Protein AF-0000000087420845 (afdb_homodimer)

Solvent-accessible surface area (backbone atoms only — not comparable to full-atom values): 45821 Å² total; per-residue (Å²): 131,86,77,71,71,77,76,63,63,31,49,55,81,88,50,92,53,73,31,46,52,47,55,47,41,47,45,25,49,62,55,30,68,66,53,63,65,33,92,56,48,83,56,77,62,74,62,54,75,65,49,58,55,50,34,58,56,53,59,67,65,53,75,74,72,81,41,68,43,68,65,25,37,50,29,43,53,72,74,69,33,33,36,68,58,42,13,29,42,32,37,9,44,44,53,53,50,51,71,71,36,72,73,65,76,51,74,77,66,69,79,76,79,66,78,83,67,64,80,73,37,61,36,32,31,36,34,19,36,89,52,68,64,22,44,29,35,43,52,26,28,54,50,29,28,16,35,61,25,20,27,37,38,37,43,48,74,44,53,54,41,47,45,39,38,41,22,40,74,66,66,21,55,23,30,41,36,24,39,28,64,77,37,42,56,35,32,30,31,37,31,39,24,37,55,64,37,30,49,38,25,54,92,60,58,40,56,54,20,52,56,41,28,75,40,82,70,76,76,56,50,98,53,63,27,54,78,44,80,44,80,43,64,61,65,44,51,55,61,54,51,70,54,66,54,84,58,54,74,42,38,35,28,38,32,29,46,45,65,67,57,51,53,50,50,53,61,57,40,71,79,43,72,34,45,79,47,78,42,82,44,76,75,58,55,66,71,83,88,46,92,83,37,66,66,55,52,53,50,24,50,50,12,50,73,66,63,12,50,31,27,38,42,35,42,77,46,42,20,33,35,47,46,22,28,36,83,32,43,77,53,55,33,43,58,52,34,51,53,50,49,53,50,48,38,70,76,37,72,90,56,41,34,37,23,26,57,91,53,16,84,77,39,88,80,37,40,63,30,58,85,45,69,36,47,43,21,47,52,29,60,78,59,63,18,54,35,34,34,32,56,76,69,28,34,46,30,31,42,89,61,41,47,35,40,29,33,68,60,50,48,30,52,50,46,37,56,50,45,75,42,90,64,54,46,59,54,55,57,51,51,48,57,53,53,68,76,92,130,85,79,72,70,75,77,64,64,30,43,54,77,90,48,92,53,74,30,47,54,44,55,46,38,47,45,24,48,64,52,36,61,61,54,63,62,32,93,56,51,82,55,77,58,76,61,53,76,66,47,57,55,51,33,60,58,53,60,68,65,55,73,73,74,82,42,69,43,68,64,25,38,50,29,43,54,72,75,70,34,33,35,66,57,42,13,29,42,34,36,8,45,43,53,53,50,52,71,70,36,71,70,66,76,52,74,77,67,71,79,75,79,65,78,84,65,64,79,73,38,62,36,32,32,37,33,20,37,88,53,68,63,22,44,28,36,44,52,24,28,54,51,28,29,16,36,63,25,19,28,37,38,38,42,46,74,43,53,55,39,49,45,41,40,42,22,40,74,65,65,22,55,22,30,43,39,24,39,28,64,77,38,42,59,40,32,30,31,38,30,39,25,37,54,65,37,31,49,36,25,55,92,61,58,40,55,53,20,51,53,41,28,73,39,83,68,75,77,56,49,96,53,63,29,54,78,44,79,45,78,44,65,60,64,44,50,55,61,54,51,71,54,67,55,83,59,53,76,42,38,36,28,38,32,30,47,43,64,66,56,52,53,49,50,54,61,58,39,72,79,42,70,35,46,79,47,77,41,82,44,75,75,56,55,67,73,83,90,46,93,83,37,64,67,56,52,52,48,25,50,51,12,49,75,65,63,12,50,30,27,37,40,34,42,78,48,42,21,33,35,46,46,24,27,36,81,31,43,77,51,56,34,43,57,52,34,50,52,51,49,53,50,48,38,70,78,36,72,91,57,41,34,37,24,27,56,91,54,15,84,77,38,90,80,37,42,65,30,59,87,45,70,33,46,42,22,48,53,30,60,77,58,64,19,55,34,33,31,33,56,76,70,27,34,46,30,32,41,89,60,42,48,36,39,30,33,66,60,50,49,30,53,50,47,38,56,51,46,76,42,91,63,55,47,58,55,56,57,50,51,48,58,53,53,68,77,95

pLDDT: mean 79.36, std 21.94, range [24.64, 98.75]

Structure (mmCIF, N/CA/C/O backbone):
data_AF-0000000087420845-model_v1
#
loop_
_entity.id
_entity.type
_entity.pdbx_description
1 polymer Phosphomannomutase/phosphoglucomutase
#
loop_
_atom_site.group_PDB
_atom_site.id
_atom_site.type_symbol
_atom_site.label_atom_id
_atom_site.label_alt_id
_atom_site.label_comp_id
_atom_site.label_asym_id
_atom_site.label_entity_id
_atom_site.label_seq_id
_atom_site.pdbx_PDB_ins_code
_atom_site.Cartn_x
_atom_site.Cartn_y
_atom_site.Cartn_z
_atom_site.occupancy
_atom_site.B_iso_or_equiv
_atom_site.auth_seq_id
_atom_site.auth_comp_id
_atom_site.auth_asym_id
_atom_site.auth_atom_id
_atom_site.pdbx_PDB_model_num
ATOM 1 N N . MET A 1 1 ? 14.281 11.344 -50.281 1 24.64 1 MET A N 1
ATOM 2 C CA . MET A 1 1 ? 13.961 12.172 -49.125 1 24.64 1 MET A CA 1
ATOM 3 C C . MET A 1 1 ? 13.25 11.359 -48.031 1 24.64 1 MET A C 1
ATOM 5 O O . MET A 1 1 ? 12.227 10.727 -48.312 1 24.64 1 MET A O 1
ATOM 9 N N . PRO A 1 2 ? 13.898 10.781 -47.031 1 28.89 2 PRO A N 1
ATOM 10 C CA . PRO A 1 2 ? 13.383 9.711 -46.156 1 28.89 2 PRO A CA 1
ATOM 11 C C . PRO A 1 2 ? 12.18 10.156 -45.344 1 28.89 2 PRO A C 1
ATOM 13 O O . PRO A 1 2 ? 12.133 11.289 -44.844 1 28.89 2 PRO A O 1
ATOM 16 N N . THR A 1 3 ? 11 9.883 -45.781 1 29.39 3 THR A N 1
ATOM 17 C CA . THR A 1 3 ? 9.695 10.273 -45.25 1 29.39 3 THR A CA 1
ATOM 18 C C . THR A 1 3 ? 9.609 9.977 -43.75 1 29.39 3 THR A C 1
ATOM 20 O O . THR A 1 3 ? 9.68 8.82 -43.344 1 29.39 3 THR A O 1
ATOM 23 N N . THR A 1 4 ? 10.148 10.844 -42.906 1 32.28 4 THR A N 1
ATOM 24 C CA . THR A 1 4 ? 10.133 10.859 -41.469 1 32.28 4 THR A CA 1
ATOM 25 C C . THR A 1 4 ? 8.727 10.594 -40.938 1 32.28 4 THR A C 1
ATOM 27 O O . THR A 1 4 ? 7.797 11.359 -41.188 1 32.28 4 THR A O 1
ATOM 30 N N . GLU A 1 5 ? 8.367 9.414 -40.938 1 35.09 5 GLU A N 1
ATOM 31 C CA . GLU A 1 5 ? 7.023 9.078 -40.5 1 35.09 5 GLU A CA 1
ATOM 32 C C . GLU A 1 5 ? 6.641 9.883 -39.25 1 35.09 5 GLU A C 1
ATOM 34 O O . GLU A 1 5 ? 7.434 10.008 -38.312 1 35.09 5 GLU A O 1
ATOM 39 N N . PRO A 1 6 ? 5.766 10.797 -39.406 1 36.12 6 PRO A N 1
ATOM 40 C CA . PRO A 1 6 ? 5.34 11.719 -38.375 1 36.12 6 PRO A CA 1
ATOM 41 C C . PRO A 1 6 ? 5.16 11.023 -37 1 36.12 6 PRO A C 1
ATOM 43 O O . PRO A 1 6 ? 4.594 9.93 -36.938 1 36.12 6 PRO A O 1
ATOM 46 N N . THR A 1 7 ? 6.117 11.125 -36.125 1 41.53 7 THR A N 1
ATOM 47 C CA . THR A 1 7 ? 6.117 10.727 -34.719 1 41.53 7 THR A CA 1
ATOM 48 C C . THR A 1 7 ? 4.781 11.062 -34.062 1 41.53 7 THR A C 1
ATOM 50 O O . THR A 1 7 ? 4.473 12.227 -33.812 1 41.53 7 THR A O 1
ATOM 53 N N . THR A 1 8 ? 3.77 10.414 -34.5 1 42.88 8 THR A N 1
ATOM 54 C CA . THR A 1 8 ? 2.436 10.641 -33.938 1 42.88 8 THR A CA 1
ATOM 55 C C . THR A 1 8 ? 2.49 10.773 -32.438 1 42.88 8 THR A C 1
ATOM 57 O O . THR A 1 8 ? 2.916 9.852 -31.734 1 42.88 8 THR A O 1
ATOM 60 N N . LYS A 1 9 ? 2.705 11.969 -31.906 1 49.16 9 LYS A N 1
ATOM 61 C CA . LYS A 1 9 ? 2.668 12.43 -30.516 1 49.16 9 LYS A CA 1
ATOM 62 C C . LYS A 1 9 ? 1.255 12.336 -29.953 1 49.16 9 LYS A C 1
ATOM 64 O O . LYS A 1 9 ? 0.274 12.516 -30.672 1 49.16 9 LYS A O 1
ATOM 69 N N . TYR A 1 10 ? 1.225 11.508 -28.844 1 48.22 10 TYR A N 1
ATOM 70 C CA . TYR A 1 10 ? -0.008 11.32 -28.094 1 48.22 10 TYR A CA 1
ATOM 71 C C . TYR A 1 10 ? -0.074 12.266 -26.891 1 48.22 10 TYR A C 1
ATOM 73 O O . TYR A 1 10 ? 0.96 12.688 -26.375 1 48.22 10 TYR A O 1
ATOM 81 N N . GLN A 1 11 ? -1.003 12.945 -26.781 1 46.38 11 GLN A N 1
ATOM 82 C CA . GLN A 1 11 ? -1.222 13.766 -25.594 1 46.38 11 GLN A CA 1
ATOM 83 C C . GLN A 1 11 ? -2.352 13.203 -24.734 1 46.38 11 GLN A C 1
ATOM 85 O O . GLN A 1 11 ? -3.473 13.023 -25.219 1 46.38 11 GLN A O 1
ATOM 90 N N . CYS A 1 12 ? -1.92 12.617 -23.719 1 47.88 12 CYS A N 1
ATOM 91 C CA . CYS A 1 12 ? -2.93 12.102 -22.797 1 47.88 12 CYS A CA 1
ATOM 92 C C . CYS A 1 12 ? -3.811 13.227 -22.266 1 47.88 12 CYS A C 1
ATOM 94 O O . CYS A 1 12 ? -3.328 14.336 -22.031 1 47.88 12 CYS A O 1
ATOM 96 N N . PRO A 1 13 ? -4.992 12.969 -22.266 1 41.84 13 PRO A N 1
ATOM 97 C CA . PRO A 1 13 ? -5.859 14.055 -21.781 1 41.84 13 PRO A CA 1
ATOM 98 C C . PRO A 1 13 ? -5.48 14.531 -20.391 1 41.84 13 PRO A C 1
ATOM 100 O O . PRO A 1 13 ? -5.246 13.711 -19.484 1 41.84 13 PRO A O 1
ATOM 103 N N . GLY A 1 14 ? -5.309 16.031 -20.094 1 37.78 14 GLY A N 1
ATOM 104 C CA . GLY A 1 14 ? -4.906 16.703 -18.875 1 37.78 14 GLY A CA 1
ATOM 105 C C . GLY A 1 14 ? -3.408 16.938 -18.781 1 37.78 14 GLY A C 1
ATOM 106 O O . GLY A 1 14 ? -2.922 17.531 -17.828 1 37.78 14 GLY A O 1
ATOM 107 N N . GLU A 1 15 ? -2.828 16.25 -19.734 1 41.59 15 GLU A N 1
ATOM 108 C CA . GLU A 1 15 ? -1.396 16.516 -19.75 1 41.59 15 GLU A CA 1
ATOM 109 C C . GLU A 1 15 ? -1.057 17.594 -20.781 1 41.59 15 GLU A C 1
ATOM 111 O O . GLU A 1 15 ? -1.716 17.703 -21.812 1 41.59 15 GLU A O 1
ATOM 116 N N . ARG A 1 16 ? -0.371 18.547 -20.375 1 43.56 16 ARG A N 1
ATOM 117 C CA . ARG A 1 16 ? 0.002 19.641 -21.266 1 43.56 16 ARG A CA 1
ATOM 118 C C . ARG A 1 16 ? 1.044 19.172 -22.281 1 43.56 16 ARG A C 1
ATOM 120 O O . ARG A 1 16 ? 1.25 19.812 -23.312 1 43.56 16 ARG A O 1
ATOM 127 N N . GLY A 1 17 ? 1.72 18 -21.969 1 45.12 17 GLY A N 1
ATOM 128 C CA . GLY A 1 17 ? 2.791 17.641 -22.875 1 45.12 17 GLY A CA 1
ATOM 129 C C . GLY A 1 17 ? 2.426 16.484 -23.812 1 45.12 17 GLY A C 1
ATOM 130 O O . GLY A 1 17 ? 1.475 15.75 -23.547 1 45.12 17 GLY A O 1
ATOM 131 N N . LEU A 1 18 ? 2.979 16.531 -24.984 1 48.03 18 LEU A N 1
ATOM 132 C CA . LEU A 1 18 ? 2.863 15.461 -25.953 1 48.03 18 LEU A CA 1
ATOM 133 C C . LEU A 1 18 ? 3.68 14.25 -25.531 1 48.03 18 LEU A C 1
ATOM 135 O O . LEU A 1 18 ? 4.742 14.391 -24.922 1 48.03 18 LEU A O 1
ATOM 139 N N . ILE A 1 19 ? 2.893 13.141 -25.391 1 49.47 19 ILE A N 1
ATOM 140 C CA . ILE A 1 19 ? 3.613 11.914 -25.094 1 49.47 19 ILE A CA 1
ATOM 141 C C . ILE A 1 19 ? 3.805 11.094 -26.359 1 49.47 19 ILE A C 1
ATOM 143 O O . ILE A 1 19 ? 3.086 11.289 -27.344 1 49.47 19 ILE A O 1
ATOM 147 N N . SER A 1 20 ? 4.812 10.32 -26.406 1 44.03 20 SER A N 1
ATOM 148 C CA . SER A 1 20 ? 5.047 9.438 -27.547 1 44.03 20 SER A CA 1
ATOM 149 C C . SER A 1 20 ? 4.023 8.312 -27.594 1 44.03 20 SER A C 1
ATOM 151 O O . SER A 1 20 ? 3.332 8.047 -26.609 1 44.03 20 SER A O 1
ATOM 153 N N . GLN A 1 21 ? 3.805 7.691 -28.656 1 47.16 21 GLN A N 1
ATOM 154 C CA . GLN A 1 21 ? 2.943 6.523 -28.812 1 47.16 21 GLN A CA 1
ATOM 155 C C . GLN A 1 21 ? 3.297 5.441 -27.797 1 47.16 21 GLN A C 1
ATOM 157 O O . GLN A 1 21 ? 2.408 4.816 -27.203 1 47.16 21 GLN A O 1
ATOM 162 N N . SER A 1 22 ? 4.477 5.367 -27.453 1 42.56 22 SER A N 1
ATOM 163 C CA . SER A 1 22 ? 4.926 4.344 -26.516 1 42.56 22 SER A CA 1
ATOM 164 C C . SER A 1 22 ? 4.477 4.656 -25.094 1 42.56 22 SER A C 1
ATOM 166 O O . SER A 1 22 ? 4.039 3.766 -24.375 1 42.56 22 SER A O 1
ATOM 168 N N . VAL A 1 23 ? 4.656 5.883 -24.75 1 45.91 23 VAL A N 1
ATOM 169 C CA . VAL A 1 23 ? 4.18 6.281 -23.422 1 45.91 23 VAL A CA 1
ATOM 170 C C . VAL A 1 23 ? 2.656 6.164 -23.375 1 45.91 23 VAL A C 1
ATOM 172 O O . VAL A 1 23 ? 2.1 5.691 -22.375 1 45.91 23 VAL A O 1
ATOM 175 N N . HIS A 1 24 ? 2.07 6.5 -24.453 1 48.16 24 HIS A N 1
ATOM 176 C CA . HIS A 1 24 ? 0.62 6.398 -24.547 1 48.16 24 HIS A CA 1
ATOM 177 C C . HIS A 1 24 ? 0.157 4.949 -24.422 1 48.16 24 HIS A C 1
ATOM 179 O O . HIS A 1 24 ? -0.754 4.652 -23.641 1 48.16 24 HIS A O 1
ATOM 185 N N . LEU A 1 25 ? 0.84 4.125 -25.016 1 45.78 25 LEU A N 1
ATOM 186 C CA . LEU A 1 25 ? 0.506 2.705 -24.984 1 45.78 25 LEU A CA 1
ATOM 187 C C . LEU A 1 25 ? 0.861 2.096 -23.625 1 45.78 25 LEU A C 1
ATOM 189 O O . LEU A 1 25 ? 0.119 1.261 -23.109 1 45.78 25 LEU A O 1
ATOM 193 N N . ALA A 1 26 ? 1.918 2.469 -23.062 1 42.28 26 ALA A N 1
ATOM 194 C CA . ALA A 1 26 ? 2.273 1.996 -21.734 1 42.28 26 ALA A CA 1
ATOM 195 C C . ALA A 1 26 ? 1.226 2.418 -20.703 1 42.28 26 ALA A C 1
ATOM 197 O O . ALA A 1 26 ? 0.853 1.633 -19.828 1 42.28 26 ALA A O 1
ATOM 198 N N . ARG A 1 27 ? 0.917 3.619 -20.891 1 45.69 27 ARG A N 1
ATOM 199 C CA . ARG A 1 27 ? -0.136 4.121 -20.016 1 45.69 27 ARG A CA 1
ATOM 200 C C . ARG A 1 27 ? -1.436 3.35 -20.234 1 45.69 27 ARG A C 1
ATOM 202 O O . ARG A 1 27 ? -2.119 3.004 -19.266 1 45.69 27 ARG A O 1
ATOM 209 N N . LEU A 1 28 ? -1.59 3.135 -21.438 1 45.34 28 LEU A N 1
ATOM 210 C CA . LEU A 1 28 ? -2.77 2.352 -21.797 1 45.34 28 LEU A CA 1
ATOM 211 C C . LEU A 1 28 ? -2.684 0.946 -21.203 1 45.34 28 LEU A C 1
ATOM 213 O O . LEU A 1 28 ? -3.684 0.409 -20.719 1 45.34 28 LEU A O 1
ATOM 217 N N . SER A 1 29 ? -1.57 0.413 -21.234 1 40.66 29 SER A N 1
ATOM 218 C CA . SER A 1 29 ? -1.372 -0.939 -20.719 1 40.66 29 SER A CA 1
ATOM 219 C C . SER A 1 29 ? -1.448 -0.969 -19.203 1 40.66 29 SER A C 1
ATOM 221 O O . SER A 1 29 ? -1.921 -1.947 -18.625 1 40.66 29 SER A O 1
ATOM 223 N N . ALA A 1 30 ? -0.719 -0.157 -18.469 1 38.19 30 ALA A N 1
ATOM 224 C CA . ALA A 1 30 ? -0.683 -0.114 -17.016 1 38.19 30 ALA A CA 1
ATOM 225 C C . ALA A 1 30 ? -2.029 0.325 -16.438 1 38.19 30 ALA A C 1
ATOM 227 O O . ALA A 1 30 ? -2.406 -0.083 -15.336 1 38.19 30 ALA A O 1
ATOM 228 N N . PHE A 1 31 ? -2.588 1.334 -16.922 1 38.69 31 PHE A N 1
ATOM 229 C CA . PHE A 1 31 ? -3.824 1.968 -16.484 1 38.69 31 PHE A CA 1
ATOM 230 C C . PHE A 1 31 ? -4.973 1.627 -17.422 1 38.69 31 PHE A C 1
ATOM 232 O O . PHE A 1 31 ? -5.977 2.342 -17.469 1 38.69 31 PHE A O 1
ATOM 239 N N . TYR A 1 32 ? -4.828 0.554 -17.984 1 36.91 32 TYR A N 1
ATOM 240 C CA . TYR A 1 32 ? -5.922 0.236 -18.891 1 36.91 32 TYR A CA 1
ATOM 241 C C . TYR A 1 32 ? -7.27 0.456 -18.219 1 36.91 32 TYR A C 1
ATOM 243 O O . TYR A 1 32 ? -7.391 0.326 -17 1 36.91 32 TYR A O 1
ATOM 251 N N . PRO A 1 33 ? -8.695 0.791 -18.781 1 33.91 33 PRO A N 1
ATOM 252 C CA . PRO A 1 33 ? -9.148 0.869 -20.172 1 33.91 33 PRO A CA 1
ATOM 253 C C . PRO A 1 33 ? -8.391 1.919 -20.984 1 33.91 33 PRO A C 1
ATOM 255 O O . PRO A 1 33 ? -7.77 2.816 -20.406 1 33.91 33 PRO A O 1
ATOM 258 N N . ALA A 1 34 ? -8.25 1.767 -22.406 1 34.94 34 ALA A N 1
ATOM 259 C CA . ALA A 1 34 ? -7.754 2.57 -23.516 1 34.94 34 ALA A CA 1
ATOM 260 C C . ALA A 1 34 ? -8.07 4.047 -23.312 1 34.94 34 ALA A C 1
ATOM 262 O O . ALA A 1 34 ? -9.148 4.395 -22.828 1 34.94 34 ALA A O 1
ATOM 263 N N . CYS A 1 35 ? -7.141 4.867 -23.312 1 36.12 35 CYS A N 1
ATOM 264 C CA . CYS A 1 35 ? -7.363 6.309 -23.359 1 36.12 35 CYS A CA 1
ATOM 265 C C . CYS A 1 35 ? -8.336 6.668 -24.484 1 36.12 35 CYS A C 1
ATOM 267 O O . CYS A 1 35 ? -8.023 6.508 -25.656 1 36.12 35 CYS A O 1
ATOM 269 N N . ARG A 1 36 ? -9.508 6.52 -24.328 1 32.88 36 ARG A N 1
ATOM 270 C CA . ARG A 1 36 ? -10.5 6.797 -25.375 1 32.88 36 ARG A CA 1
ATOM 271 C C . ARG A 1 36 ? -10.281 8.172 -25.984 1 32.88 36 ARG A C 1
ATOM 273 O O . ARG A 1 36 ? -10.844 8.492 -27.031 1 32.88 36 ARG A O 1
ATOM 280 N N . GLU A 1 37 ? -9.727 9.086 -25.281 1 34 37 GLU A N 1
ATOM 281 C CA . GLU A 1 37 ? -9.461 10.383 -25.891 1 34 37 GLU A CA 1
ATOM 282 C C . GLU A 1 37 ? -8.227 10.328 -26.781 1 34 37 GLU A C 1
ATOM 284 O O . GLU A 1 37 ? -7.832 11.344 -27.375 1 34 37 GLU A O 1
ATOM 289 N N . CYS A 1 38 ? -7.633 9.164 -26.781 1 39.94 38 CYS A N 1
ATOM 290 C CA . CYS A 1 38 ? -6.527 9 -27.719 1 39.94 38 CYS A CA 1
ATOM 291 C C . CYS A 1 38 ? -7.043 8.812 -29.141 1 39.94 38 CYS A C 1
ATOM 293 O O . CYS A 1 38 ? -7.898 7.961 -29.391 1 39.94 38 CYS A O 1
ATOM 295 N N . VAL A 1 39 ? -6.953 9.727 -29.938 1 38.84 39 VAL A N 1
ATOM 296 C CA . VAL A 1 39 ? -7.293 9.586 -31.344 1 38.84 39 VAL A CA 1
ATOM 297 C C . VAL A 1 39 ? -6.859 8.211 -31.844 1 38.84 39 VAL A C 1
ATOM 299 O O . VAL A 1 39 ? -7.297 7.766 -32.906 1 38.84 39 VAL A O 1
ATOM 302 N N . HIS A 1 40 ? -6.016 7.562 -31.109 1 38.25 40 HIS A N 1
ATOM 303 C CA . HIS A 1 40 ? -5.543 6.258 -31.547 1 38.25 40 HIS A CA 1
ATOM 304 C C . HIS A 1 40 ? -6.266 5.133 -30.828 1 38.25 40 HIS A C 1
ATOM 306 O O . HIS A 1 40 ? -5.754 4.012 -30.734 1 38.25 40 HIS A O 1
ATOM 312 N N . ARG A 1 41 ? -7.355 5.305 -30.219 1 38.09 41 ARG A N 1
ATOM 313 C CA . ARG A 1 41 ? -8.234 4.453 -29.422 1 38.09 41 ARG A CA 1
ATOM 314 C C . ARG A 1 41 ? -8.484 3.121 -30.125 1 38.09 41 ARG A C 1
ATOM 316 O O . ARG A 1 41 ? -8.938 2.16 -29.5 1 38.09 41 ARG A O 1
ATOM 323 N N . HIS A 1 42 ? -8.625 3.123 -31.375 1 36.62 42 HIS A N 1
ATOM 324 C CA . HIS A 1 42 ? -8.758 1.929 -32.188 1 36.62 42 HIS A CA 1
ATOM 325 C C . HIS A 1 42 ? -7.488 1.084 -32.156 1 36.62 42 HIS A C 1
ATOM 327 O O . HIS A 1 42 ? -7.441 -0.005 -32.75 1 36.62 42 HIS A O 1
ATOM 333 N N . ASP A 1 43 ? -6.473 1.691 -31.812 1 30.86 43 ASP A N 1
ATOM 334 C CA . ASP A 1 43 ? -5.258 0.885 -31.75 1 30.86 43 ASP A CA 1
ATOM 335 C C . ASP A 1 43 ? -5.227 0.046 -30.469 1 30.86 43 ASP A C 1
ATOM 337 O O . ASP A 1 43 ? -5.188 0.589 -29.359 1 30.86 43 ASP A O 1
ATOM 341 N N . THR A 1 44 ? -6.074 -0.924 -30.391 1 34.28 44 THR A N 1
ATOM 342 C CA . THR A 1 44 ? -6.281 -1.97 -29.391 1 34.28 44 THR A CA 1
ATOM 343 C C . THR A 1 44 ? -4.953 -2.418 -28.797 1 34.28 44 THR A C 1
ATOM 345 O O . THR A 1 44 ? -4.891 -3.43 -28.094 1 34.28 44 THR A O 1
ATOM 348 N N . GLY A 1 45 ? -4.016 -1.364 -28.578 1 33.06 45 GLY A N 1
ATOM 349 C CA . GLY A 1 45 ? -2.668 -1.407 -28.031 1 33.06 45 GLY A CA 1
ATOM 350 C C . GLY A 1 45 ? -2.062 -2.799 -28.047 1 33.06 45 GLY A C 1
ATOM 351 O O . GLY A 1 45 ? -1.619 -3.297 -27.016 1 33.06 45 GLY A O 1
ATOM 352 N N . GLN A 1 46 ? -2.477 -3.664 -28.75 1 31.41 46 GLN A N 1
ATOM 353 C CA . GLN A 1 46 ? -1.53 -4.738 -29.031 1 31.41 46 GLN A CA 1
ATOM 354 C C . GLN A 1 46 ? -0.143 -4.184 -29.344 1 31.41 46 GLN A C 1
ATOM 356 O O . GLN A 1 46 ? 0.046 -3.488 -30.344 1 31.41 46 GLN A O 1
ATOM 361 N N . ILE A 1 47 ? 0.492 -3.574 -28.406 1 33 47 ILE A N 1
ATOM 362 C CA . ILE A 1 47 ? 1.86 -3.148 -28.688 1 33 47 ILE A CA 1
ATOM 363 C C . ILE A 1 47 ? 2.703 -4.355 -29.094 1 33 47 ILE A C 1
ATOM 365 O O . ILE A 1 47 ? 2.75 -5.359 -28.391 1 33 47 ILE A O 1
ATOM 369 N N . PRO A 1 48 ? 3.037 -4.391 -30.188 1 31.7 48 PRO A N 1
ATOM 370 C CA . PRO A 1 48 ? 4 -5.453 -30.5 1 31.7 48 PRO A CA 1
ATOM 371 C C . PRO A 1 48 ? 5.16 -5.492 -29.5 1 31.7 48 PRO A C 1
ATOM 373 O O . PRO A 1 48 ? 5.555 -4.457 -28.969 1 31.7 48 PRO A O 1
ATOM 376 N N . PRO A 1 49 ? 5.543 -6.648 -29.047 1 30.97 49 PRO A N 1
ATOM 377 C CA . PRO A 1 49 ? 6.641 -6.836 -28.109 1 30.97 49 PRO A CA 1
ATOM 378 C C . PRO A 1 49 ? 7.816 -5.895 -28.375 1 30.97 49 PRO A C 1
ATOM 380 O O . PRO A 1 49 ? 8.477 -5.441 -27.422 1 30.97 49 PRO A O 1
ATOM 383 N N . ARG A 1 50 ? 8 -5.527 -29.594 1 31.62 50 ARG A N 1
ATOM 384 C CA . ARG A 1 50 ? 9.148 -4.711 -29.969 1 31.62 50 ARG A CA 1
ATOM 385 C C . ARG A 1 50 ? 8.977 -3.27 -29.5 1 31.62 50 ARG A C 1
ATOM 387 O O . ARG A 1 50 ? 9.961 -2.578 -29.219 1 31.62 50 ARG A O 1
ATOM 394 N N . THR A 1 51 ? 7.895 -2.781 -29.531 1 35.25 51 THR A N 1
ATOM 395 C CA . THR A 1 51 ? 7.637 -1.391 -29.172 1 35.25 51 THR A CA 1
ATOM 396 C C . THR A 1 51 ? 7.715 -1.19 -27.672 1 35.25 51 THR A C 1
ATOM 398 O O . THR A 1 51 ? 8.188 -0.153 -27.188 1 35.25 51 THR A O 1
ATOM 401 N N . VAL A 1 52 ? 7.387 -2.082 -26.891 1 34.91 52 VAL A N 1
ATOM 402 C CA . VAL A 1 52 ? 7.574 -2.031 -25.438 1 34.91 52 VAL A CA 1
ATOM 403 C C . VAL A 1 52 ? 9.062 -1.905 -25.125 1 34.91 52 VAL A C 1
ATOM 405 O O . VAL A 1 52 ? 9.445 -1.125 -24.25 1 34.91 52 VAL A O 1
ATOM 408 N N . VAL A 1 53 ? 9.867 -2.643 -25.828 1 33.91 53 VAL A N 1
ATOM 409 C CA . VAL A 1 53 ? 11.312 -2.559 -25.672 1 33.91 53 VAL A CA 1
ATOM 410 C C . VAL A 1 53 ? 11.789 -1.161 -26.062 1 33.91 53 VAL A C 1
ATOM 412 O O . VAL A 1 53 ? 12.625 -0.571 -25.375 1 33.91 53 VAL A O 1
ATOM 415 N N . HIS A 1 54 ? 11.359 -0.726 -27.109 1 33.19 54 HIS A N 1
ATOM 416 C CA . HIS A 1 54 ? 11.805 0.577 -27.578 1 33.19 54 HIS A CA 1
ATOM 417 C C . HIS A 1 54 ? 11.336 1.696 -26.656 1 33.19 54 HIS A C 1
ATOM 419 O O . HIS A 1 54 ? 11.984 2.742 -26.562 1 33.19 54 HIS A O 1
ATOM 425 N N . LEU A 1 55 ? 10.211 1.534 -26.078 1 35.06 55 LEU A N 1
ATOM 426 C CA . LEU A 1 55 ? 9.727 2.549 -25.141 1 35.06 55 LEU A CA 1
ATOM 427 C C . LEU A 1 55 ? 10.594 2.594 -23.891 1 35.06 55 LEU A C 1
ATOM 429 O O . LEU A 1 55 ? 10.812 3.664 -23.328 1 35.06 55 LEU A O 1
ATOM 433 N N . LYS A 1 56 ? 10.969 1.486 -23.453 1 34.81 56 LYS A N 1
ATOM 434 C CA . LYS A 1 56 ? 11.906 1.432 -22.344 1 34.81 56 LYS A CA 1
ATOM 435 C C . LYS A 1 56 ? 13.188 2.191 -22.656 1 34.81 56 LYS A C 1
ATOM 437 O O . LYS A 1 56 ? 13.781 2.822 -21.781 1 34.81 56 LYS A O 1
ATOM 442 N N . GLU A 1 57 ? 13.609 2.08 -23.828 1 32.91 57 GLU A N 1
ATOM 443 C CA . GLU A 1 57 ? 14.82 2.791 -24.234 1 32.91 57 GLU A CA 1
ATOM 444 C C . GLU A 1 57 ? 14.586 4.297 -24.281 1 32.91 57 GLU A C 1
ATOM 446 O O . GLU A 1 57 ? 15.492 5.078 -23.984 1 32.91 57 GLU A O 1
ATOM 451 N N . THR A 1 58 ? 13.516 4.711 -24.844 1 32.84 58 THR A N 1
ATOM 452 C CA . THR A 1 58 ? 13.336 6.156 -24.938 1 32.84 58 THR A CA 1
ATOM 453 C C . THR A 1 58 ? 12.938 6.746 -23.594 1 32.84 58 THR A C 1
ATOM 455 O O . THR A 1 58 ? 12.828 7.965 -23.453 1 32.84 58 THR A O 1
ATOM 458 N N . GLU A 1 59 ? 12.398 6.031 -22.719 1 36.56 59 GLU A N 1
ATOM 459 C CA . GLU A 1 59 ? 12.203 6.527 -21.359 1 36.56 59 GLU A CA 1
ATOM 460 C C . GLU A 1 59 ? 13.5 7.086 -20.781 1 36.56 59 GLU A C 1
ATOM 462 O O . GLU A 1 59 ? 13.469 8.023 -19.969 1 36.56 59 GLU A O 1
ATOM 467 N N . ASN A 1 60 ? 14.602 6.484 -21.172 1 34.59 60 ASN A N 1
ATOM 468 C CA . ASN A 1 60 ? 15.844 7.016 -20.625 1 34.59 60 ASN A CA 1
ATOM 469 C C . ASN A 1 60 ? 16.062 8.469 -21.031 1 34.59 60 ASN A C 1
ATOM 471 O O . ASN A 1 60 ? 16.781 9.203 -20.359 1 34.59 60 ASN A O 1
ATOM 475 N N . ARG A 1 61 ? 15.859 8.828 -22.422 1 31.88 61 ARG A N 1
ATOM 476 C CA . ARG A 1 61 ? 16.438 10.094 -22.859 1 31.88 61 ARG A CA 1
ATOM 477 C C . ARG A 1 61 ? 15.57 11.266 -22.422 1 31.88 61 ARG A C 1
ATOM 479 O O . ARG A 1 61 ? 15.891 12.422 -22.719 1 31.88 61 ARG A O 1
ATOM 486 N N . VAL A 1 62 ? 14.344 11.18 -22.438 1 34.09 62 VAL A N 1
ATOM 487 C CA . VAL A 1 62 ? 13.703 12.453 -22.141 1 34.09 62 VAL A CA 1
ATOM 488 C C . VAL A 1 62 ? 14.062 12.898 -20.719 1 34.09 62 VAL A C 1
ATOM 490 O O . VAL A 1 62 ? 13.938 12.125 -19.766 1 34.09 62 VAL A O 1
ATOM 493 N N . GLN A 1 63 ? 15.016 13.711 -20.641 1 39.44 63 GLN A N 1
ATOM 494 C CA . GLN A 1 63 ? 15.375 14.43 -19.422 1 39.44 63 GLN A CA 1
ATOM 495 C C . GLN A 1 63 ? 14.18 14.539 -18.469 1 39.44 63 GLN A C 1
ATOM 497 O O . GLN A 1 63 ? 13.203 15.234 -18.766 1 39.44 63 GLN A O 1
ATOM 502 N N . ARG A 1 64 ? 13.906 13.562 -17.766 1 56 64 ARG A N 1
ATOM 503 C CA . ARG A 1 64 ? 12.789 13.539 -16.828 1 56 64 ARG A CA 1
ATOM 504 C C . ARG A 1 64 ? 12.648 14.875 -16.094 1 56 64 ARG A C 1
ATOM 506 O O . ARG A 1 64 ? 13.602 15.352 -15.477 1 56 64 ARG A O 1
ATOM 513 N N . ALA A 1 65 ? 11.734 15.797 -16.5 1 68.06 65 ALA A N 1
ATOM 514 C CA . ALA A 1 65 ? 11.469 17.062 -15.812 1 68.06 65 ALA A CA 1
ATOM 515 C C . ALA A 1 65 ? 11.477 16.875 -14.297 1 68.06 65 ALA A C 1
ATOM 517 O O . ALA A 1 65 ? 11.055 15.828 -13.797 1 68.06 65 ALA A O 1
ATOM 518 N N . SER A 1 66 ? 12.289 17.797 -13.688 1 84.56 66 SER A N 1
ATOM 519 C CA . SER A 1 66 ? 12.32 17.766 -12.227 1 84.56 66 SER A CA 1
ATOM 520 C C . SER A 1 66 ? 10.922 17.812 -11.633 1 84.56 66 SER A C 1
ATOM 522 O O . SER A 1 66 ? 10.062 18.562 -12.117 1 84.56 66 SER A O 1
ATOM 524 N N . LEU A 1 67 ? 10.75 16.938 -10.734 1 90.88 67 LEU A N 1
ATOM 525 C CA . LEU A 1 67 ? 9.461 16.891 -10.055 1 90.88 67 LEU A CA 1
ATOM 526 C C . LEU A 1 67 ? 9.523 17.625 -8.711 1 90.88 67 LEU A C 1
ATOM 528 O O . LEU A 1 67 ? 8.586 17.547 -7.918 1 90.88 67 LEU A O 1
ATOM 532 N N . LEU A 1 68 ? 10.594 18.344 -8.461 1 93.25 68 LEU A N 1
ATOM 533 C CA . LEU A 1 68 ? 10.789 19.016 -7.18 1 93.25 68 LEU A CA 1
ATOM 534 C C . LEU A 1 68 ? 9.859 20.203 -7.027 1 93.25 68 LEU A C 1
ATOM 536 O O . LEU A 1 68 ? 9.625 20.938 -7.992 1 93.25 68 LEU A O 1
ATOM 540 N N . THR A 1 69 ? 9.32 20.281 -5.906 1 90.69 69 THR A N 1
ATOM 541 C CA . THR A 1 69 ? 8.641 21.484 -5.418 1 90.69 69 THR A CA 1
ATOM 542 C C . THR A 1 69 ? 9.367 22.062 -4.203 1 90.69 69 THR A C 1
ATOM 544 O O . THR A 1 69 ? 10.43 21.578 -3.818 1 90.69 69 THR A O 1
ATOM 547 N N . ASP A 1 70 ? 8.789 23.094 -3.65 1 86 70 ASP A N 1
ATOM 548 C CA . ASP A 1 70 ? 9.398 23.703 -2.469 1 86 70 ASP A CA 1
ATOM 549 C C . ASP A 1 70 ? 9.375 22.734 -1.284 1 86 70 ASP A C 1
ATOM 551 O O . ASP A 1 70 ? 10.25 22.781 -0.419 1 86 70 ASP A O 1
ATOM 555 N N . GLU A 1 71 ? 8.398 21.875 -1.345 1 86.81 71 GLU A N 1
ATOM 556 C CA . GLU A 1 71 ? 8.195 21.062 -0.144 1 86.81 71 GLU A CA 1
ATOM 557 C C . GLU A 1 71 ? 8.406 19.578 -0.434 1 86.81 71 GLU A C 1
ATOM 559 O O . GLU A 1 71 ? 8 18.719 0.36 1 86.81 71 GLU A O 1
ATOM 564 N N . GLY A 1 72 ? 9.031 19.297 -1.536 1 94.06 72 GLY A N 1
ATOM 565 C CA . GLY A 1 72 ? 9.25 17.875 -1.826 1 94.06 72 GLY A CA 1
ATOM 566 C C . GLY A 1 72 ? 9.109 17.547 -3.299 1 94.06 72 GLY A C 1
ATOM 567 O O . GLY A 1 72 ? 9.57 18.297 -4.16 1 94.06 72 GLY A O 1
ATOM 568 N N . VAL A 1 73 ? 8.633 16.359 -3.551 1 96.19 73 VAL A N 1
ATOM 569 C CA . VAL A 1 73 ? 8.43 15.844 -4.898 1 96.19 73 VAL A CA 1
ATOM 570 C C . VAL A 1 73 ? 6.938 15.688 -5.172 1 96.19 73 VAL A C 1
ATOM 572 O O . VAL A 1 73 ? 6.184 15.234 -4.312 1 96.19 73 VAL A O 1
ATOM 575 N N . ARG A 1 74 ? 6.469 16.219 -6.344 1 93.06 74 ARG A N 1
ATOM 576 C CA . ARG A 1 74 ? 5.086 16.031 -6.77 1 93.06 74 ARG A CA 1
ATOM 577 C C . ARG A 1 74 ? 5.016 15.602 -8.227 1 93.06 74 ARG A C 1
ATOM 579 O O . ARG A 1 74 ? 5.785 16.078 -9.062 1 93.06 74 ARG A O 1
ATOM 586 N N . GLY A 1 75 ? 4.129 14.703 -8.5 1 85.62 75 GLY A N 1
ATOM 587 C CA . GLY A 1 75 ? 3.896 14.266 -9.867 1 85.62 75 GLY A CA 1
ATOM 588 C C . GLY A 1 75 ? 2.604 13.492 -10.031 1 85.62 75 GLY A C 1
ATOM 589 O O . GLY A 1 75 ? 2.053 12.977 -9.062 1 85.62 75 GLY A O 1
ATOM 590 N N . ILE A 1 76 ? 2.146 13.469 -11.227 1 78.75 76 ILE A N 1
ATOM 591 C CA . ILE A 1 76 ? 0.954 12.688 -11.539 1 78.75 76 ILE A CA 1
ATOM 592 C C . ILE A 1 76 ? 1.254 11.195 -11.383 1 78.75 76 ILE A C 1
ATOM 594 O O . ILE A 1 76 ? 2.205 10.68 -11.977 1 78.75 76 ILE A O 1
ATOM 598 N N . TYR A 1 77 ? 0.5 10.438 -10.625 1 82.5 77 TYR A N 1
ATOM 599 C CA . TYR A 1 77 ? 0.712 9.047 -10.266 1 82.5 77 TYR A CA 1
ATOM 600 C C . TYR A 1 77 ? 0.778 8.164 -11.508 1 82.5 77 TYR A C 1
ATOM 602 O O . TYR A 1 77 ? -0.049 8.289 -12.406 1 82.5 77 TYR A O 1
ATOM 610 N N . LEU A 1 78 ? 1.804 7.32 -11.531 1 66.94 78 LEU A N 1
ATOM 611 C CA . LEU A 1 78 ? 2.119 6.32 -12.547 1 66.94 78 LEU A CA 1
ATOM 612 C C . LEU A 1 78 ? 2.625 6.98 -13.82 1 66.94 78 LEU A C 1
ATOM 614 O O . LEU A 1 78 ? 3.357 6.359 -14.602 1 66.94 78 LEU A O 1
ATOM 618 N N . ASN A 1 79 ? 2.299 8.328 -14.008 1 68.12 79 ASN A N 1
ATOM 619 C CA . ASN A 1 79 ? 2.758 9.047 -15.195 1 68.12 79 ASN A CA 1
ATOM 620 C C . ASN A 1 79 ? 4.109 9.711 -14.961 1 68.12 79 ASN A C 1
ATOM 622 O O . ASN A 1 79 ? 5.051 9.508 -15.727 1 68.12 79 ASN A O 1
ATOM 626 N N . GLU A 1 80 ? 4.031 10.484 -14.016 1 75.38 80 GLU A N 1
ATOM 627 C CA . GLU A 1 80 ? 5.246 11.234 -13.695 1 75.38 80 GLU A CA 1
ATOM 628 C C . GLU A 1 80 ? 5.969 10.625 -12.5 1 75.38 80 GLU A C 1
ATOM 630 O O . GLU A 1 80 ? 7.203 10.594 -12.461 1 75.38 80 GLU A O 1
ATOM 635 N N . LEU A 1 81 ? 5.242 10.188 -11.602 1 86 81 LEU A N 1
ATOM 636 C CA . LEU A 1 81 ? 5.785 9.586 -10.391 1 86 81 LEU A CA 1
ATOM 637 C C . LEU A 1 81 ? 5.152 8.219 -10.141 1 86 81 LEU A C 1
ATOM 639 O O . LEU A 1 81 ? 3.934 8.109 -9.992 1 86 81 LEU A O 1
ATOM 643 N N . ASN A 1 82 ? 5.973 7.215 -10.25 1 82.94 82 ASN A N 1
ATOM 644 C CA . ASN A 1 82 ? 5.562 5.844 -9.953 1 82.94 82 ASN A CA 1
ATOM 645 C C . ASN A 1 82 ? 6.414 5.23 -8.844 1 82.94 82 ASN A C 1
ATOM 647 O O . ASN A 1 82 ? 7.25 5.914 -8.25 1 82.94 82 ASN A O 1
ATOM 651 N N . ARG A 1 83 ? 6.113 3.973 -8.602 1 87.62 83 ARG A N 1
ATOM 652 C CA . ARG A 1 83 ? 6.789 3.248 -7.527 1 87.62 83 ARG A CA 1
ATOM 653 C C . ARG A 1 83 ? 8.297 3.273 -7.715 1 87.62 83 ARG A C 1
ATOM 655 O O . ARG A 1 83 ? 9.047 3.504 -6.762 1 87.62 83 ARG A O 1
ATOM 662 N N . GLU A 1 84 ? 8.797 3.082 -8.891 1 85.44 84 GLU A N 1
ATOM 663 C CA . GLU A 1 84 ? 10.219 2.994 -9.203 1 85.44 84 GLU A CA 1
ATOM 664 C C . GLU A 1 84 ? 10.906 4.348 -9.047 1 85.44 84 GLU A C 1
ATOM 666 O O . GLU A 1 84 ? 12 4.438 -8.484 1 85.44 84 GLU A O 1
ATOM 671 N N . ARG A 1 85 ? 10.289 5.363 -9.578 1 87.94 85 ARG A N 1
ATOM 672 C CA . ARG A 1 85 ? 10.875 6.699 -9.469 1 87.94 85 ARG A CA 1
ATOM 673 C C . ARG A 1 85 ? 10.891 7.172 -8.023 1 87.94 85 ARG A C 1
ATOM 675 O O . ARG A 1 85 ? 11.828 7.84 -7.59 1 87.94 85 ARG A O 1
ATOM 682 N N . ALA A 1 86 ? 9.844 6.906 -7.293 1 95.31 86 ALA A N 1
ATOM 683 C CA . ALA A 1 86 ? 9.82 7.23 -5.871 1 95.31 86 ALA A CA 1
ATOM 684 C C . ALA A 1 86 ? 10.938 6.504 -5.125 1 95.31 86 ALA A C 1
ATOM 686 O O . ALA A 1 86 ? 11.57 7.078 -4.234 1 95.31 86 ALA A O 1
ATOM 687 N N . ALA A 1 87 ? 11.125 5.238 -5.496 1 94.19 87 ALA A N 1
ATOM 688 C CA . ALA A 1 87 ? 12.203 4.453 -4.91 1 94.19 87 ALA A CA 1
ATOM 689 C C . ALA A 1 87 ? 13.555 5.121 -5.152 1 94.19 87 ALA A C 1
ATOM 691 O O . ALA A 1 87 ? 14.43 5.109 -4.281 1 94.19 87 ALA A O 1
ATOM 692 N N . ALA A 1 88 ? 13.703 5.668 -6.297 1 93.25 88 ALA A N 1
ATOM 693 C CA . ALA A 1 88 ? 14.953 6.344 -6.629 1 93.25 88 ALA A CA 1
ATOM 694 C C . ALA A 1 88 ? 15.195 7.535 -5.711 1 93.25 88 ALA A C 1
ATOM 696 O O . ALA A 1 88 ? 16.312 7.746 -5.234 1 93.25 88 ALA A O 1
ATOM 697 N N . TYR A 1 89 ? 14.188 8.344 -5.445 1 95.94 89 TYR A N 1
ATOM 698 C CA . TYR A 1 89 ? 14.32 9.477 -4.531 1 95.94 89 TYR A CA 1
ATOM 699 C C . TYR A 1 89 ? 14.664 9 -3.125 1 95.94 89 TYR A C 1
ATOM 701 O O . TYR A 1 89 ? 15.477 9.617 -2.434 1 95.94 89 TYR A O 1
ATOM 709 N N . ALA A 1 90 ? 14.016 7.945 -2.711 1 96.94 90 ALA A N 1
ATOM 710 C CA . ALA A 1 90 ? 14.305 7.387 -1.393 1 96.94 90 ALA A CA 1
ATOM 711 C C . ALA A 1 90 ? 15.75 6.906 -1.306 1 96.94 90 ALA A C 1
ATOM 713 O O . ALA A 1 90 ? 16.406 7.078 -0.275 1 96.94 90 ALA A O 1
ATOM 714 N N . ALA A 1 91 ? 16.219 6.27 -2.352 1 94.38 91 ALA A N 1
ATOM 715 C CA . ALA A 1 91 ? 17.609 5.852 -2.404 1 94.38 91 ALA A CA 1
ATOM 716 C C . ALA A 1 91 ? 18.547 7.055 -2.328 1 94.38 91 ALA A C 1
ATOM 718 O O . ALA A 1 91 ? 19.625 6.977 -1.721 1 94.38 91 ALA A O 1
ATOM 719 N N . GLY A 1 92 ? 18.156 8.102 -3.023 1 94.81 92 GLY A N 1
ATOM 720 C CA . GLY A 1 92 ? 18.906 9.336 -2.92 1 94.81 92 GLY A CA 1
ATOM 721 C C . GLY A 1 92 ? 19.047 9.836 -1.495 1 94.81 92 GLY A C 1
ATOM 722 O O . GLY A 1 92 ? 20.125 10.242 -1.07 1 94.81 92 GLY A O 1
ATOM 723 N N . LEU A 1 93 ? 17.938 9.852 -0.751 1 95.94 93 LEU A N 1
ATOM 724 C CA . LEU A 1 93 ? 17.984 10.227 0.656 1 95.94 93 LEU A CA 1
ATOM 725 C C . LEU A 1 93 ? 18.938 9.32 1.432 1 95.94 93 LEU A C 1
ATOM 727 O O . LEU A 1 93 ? 19.734 9.805 2.232 1 95.94 93 LEU A O 1
ATOM 731 N N . ALA A 1 94 ? 18.797 8 1.221 1 94.06 94 ALA A N 1
ATOM 732 C CA . ALA A 1 94 ? 19.672 7.055 1.906 1 94.06 94 ALA A CA 1
ATOM 733 C C . ALA A 1 94 ? 21.141 7.371 1.643 1 94.06 94 ALA A C 1
ATOM 735 O O . ALA A 1 94 ? 21.953 7.344 2.562 1 94.06 94 ALA A O 1
ATOM 736 N N . GLY A 1 95 ? 21.422 7.609 0.388 1 91.12 95 GLY A N 1
ATOM 737 C CA . GLY A 1 95 ? 22.766 8 0.048 1 91.12 95 GLY A CA 1
ATOM 738 C C . GLY A 1 95 ? 23.25 9.219 0.82 1 91.12 95 GLY A C 1
ATOM 739 O O . GLY A 1 95 ? 24.391 9.242 1.302 1 91.12 95 GLY A O 1
ATOM 740 N N . LEU A 1 96 ? 22.438 10.195 0.937 1 91.75 96 LEU A N 1
ATOM 741 C CA . LEU A 1 96 ? 22.766 11.406 1.683 1 91.75 96 LEU A CA 1
ATOM 742 C C . LEU A 1 96 ? 23 11.086 3.154 1 91.75 96 LEU A C 1
ATOM 744 O O . LEU A 1 96 ? 23.922 11.625 3.766 1 91.75 96 LEU A O 1
ATOM 748 N N . LEU A 1 97 ? 22.172 10.242 3.762 1 92.12 97 LEU A N 1
ATOM 749 C CA . LEU A 1 97 ? 22.266 9.891 5.172 1 92.12 97 LEU A CA 1
ATOM 750 C C . LEU A 1 97 ? 23.562 9.117 5.453 1 92.12 97 LEU A C 1
ATOM 752 O O . LEU A 1 97 ? 24.188 9.312 6.496 1 92.12 97 LEU A O 1
ATOM 756 N N . TRP A 1 98 ? 23.875 8.273 4.578 1 88.12 98 TRP A N 1
ATOM 757 C CA . TRP A 1 98 ? 25.078 7.484 4.762 1 88.12 98 TRP A CA 1
ATOM 758 C C . TRP A 1 98 ? 26.328 8.359 4.652 1 88.12 98 TRP A C 1
ATOM 760 O O . TRP A 1 98 ? 27.328 8.109 5.328 1 88.12 98 TRP A O 1
ATOM 770 N N . ARG A 1 99 ? 26.281 9.32 3.818 1 84.81 99 ARG A N 1
ATOM 771 C CA . ARG A 1 99 ? 27.391 10.258 3.701 1 84.81 99 ARG A CA 1
ATOM 772 C C . ARG A 1 99 ? 27.578 11.047 4.992 1 84.81 99 ARG A C 1
ATOM 774 O O . ARG A 1 99 ? 28.703 11.406 5.344 1 84.81 99 ARG A O 1
ATOM 781 N N . SER A 1 100 ? 26.516 11.266 5.602 1 79.06 100 SER A N 1
ATOM 782 C CA . SER A 1 100 ? 26.562 12.062 6.824 1 79.06 100 SER A CA 1
ATOM 783 C C . SER A 1 100 ? 26.797 11.18 8.047 1 79.06 100 SER A C 1
ATOM 785 O O . SER A 1 100 ? 26.984 11.68 9.156 1 79.06 100 SER A O 1
ATOM 787 N N . SER A 1 101 ? 26.672 9.82 7.848 1 71.5 101 SER A N 1
ATOM 788 C CA . SER A 1 101 ? 26.797 8.891 8.969 1 71.5 101 SER A CA 1
ATOM 789 C C . SER A 1 101 ? 28.266 8.672 9.344 1 71.5 101 SER A C 1
ATOM 791 O O . SER A 1 101 ? 29.125 8.578 8.469 1 71.5 101 SER A O 1
ATOM 793 N N . PRO A 1 102 ? 28.609 8.82 10.547 1 55.31 102 PRO A N 1
ATOM 794 C CA . PRO A 1 102 ? 30 8.648 10.969 1 55.31 102 PRO A CA 1
ATOM 795 C C . PRO A 1 102 ? 30.547 7.258 10.656 1 55.31 102 PRO A C 1
ATOM 797 O O . PRO A 1 102 ? 31.766 7.047 10.688 1 55.31 102 PRO A O 1
ATOM 800 N N . LEU A 1 103 ? 29.812 6.262 10.484 1 46.47 103 LEU A N 1
ATOM 801 C CA . LEU A 1 103 ? 30.359 4.93 10.25 1 46.47 103 LEU A CA 1
ATOM 802 C C . LEU A 1 103 ? 31.203 4.91 8.977 1 46.47 103 LEU A C 1
ATOM 804 O O . LEU A 1 103 ? 32.094 4.078 8.828 1 46.47 103 LEU A O 1
ATOM 808 N N . LYS A 1 104 ? 30.938 5.562 7.848 1 44.78 104 LYS A N 1
ATOM 809 C CA . LYS A 1 104 ? 31.859 5.52 6.719 1 44.78 104 LYS A CA 1
ATOM 810 C C . LYS A 1 104 ? 33.188 6.191 7.062 1 44.78 104 LYS A C 1
ATOM 812 O O . LYS A 1 104 ? 34.156 6.07 6.316 1 44.78 104 LYS A O 1
ATOM 817 N N . ALA A 1 105 ? 33.312 7.23 7.895 1 34.84 105 ALA A N 1
ATOM 818 C CA . ALA A 1 105 ? 34.688 7.719 8.07 1 34.84 105 ALA A CA 1
ATOM 819 C C . ALA A 1 105 ? 35.625 6.578 8.438 1 34.84 105 ALA A C 1
ATOM 821 O O . ALA A 1 105 ? 36.844 6.777 8.531 1 34.84 105 ALA A O 1
ATOM 822 N N . ARG A 1 106 ? 35.125 5.488 9.078 1 34.66 106 ARG A N 1
ATOM 823 C CA . ARG A 1 106 ? 36.188 4.582 9.5 1 34.66 106 ARG A CA 1
ATOM 824 C C . ARG A 1 106 ? 36.531 3.59 8.391 1 34.66 106 ARG A C 1
ATOM 826 O O . ARG A 1 106 ? 35.938 2.504 8.32 1 34.66 106 ARG A O 1
ATOM 833 N N . GLU A 1 107 ? 36.75 3.941 7.23 1 36.19 107 GLU A N 1
ATOM 834 C CA . GLU A 1 107 ? 37.375 3.002 6.297 1 36.19 107 GLU A CA 1
ATOM 835 C C . GLU A 1 107 ? 38.25 1.992 7.027 1 36.19 107 GLU A C 1
ATOM 837 O O . GLU A 1 107 ? 38.375 0.84 6.605 1 36.19 107 GLU A O 1
ATOM 842 N N . GLY A 1 108 ? 39.375 2.467 7.777 1 31.88 108 GLY A N 1
ATOM 843 C CA . GLY A 1 108 ? 40.469 1.636 8.234 1 31.88 108 GLY A CA 1
ATOM 844 C C . GLY A 1 108 ? 40.062 0.604 9.266 1 31.88 108 GLY A C 1
ATOM 845 O O . GLY A 1 108 ? 40.875 -0.177 9.734 1 31.88 108 GLY A O 1
ATOM 846 N N . LEU A 1 109 ? 39.406 1.091 10.352 1 30.06 109 LEU A N 1
ATOM 847 C CA . LEU A 1 109 ? 39.406 0.123 11.445 1 30.06 109 LEU A CA 1
ATOM 848 C C . LEU A 1 109 ? 38.594 -1.109 11.07 1 30.06 109 LEU A C 1
ATOM 850 O O . LEU A 1 109 ? 37.531 -0.995 10.43 1 30.06 109 LEU A O 1
ATOM 854 N N . HIS A 1 110 ? 39.25 -2.332 11.094 1 30.02 110 HIS A N 1
ATOM 855 C CA . HIS A 1 110 ? 38.812 -3.727 11.078 1 30.02 110 HIS A CA 1
ATOM 856 C C . HIS A 1 110 ? 37.438 -3.885 11.68 1 30.02 110 HIS A C 1
ATOM 858 O O . HIS A 1 110 ? 37.062 -3.15 12.594 1 30.02 110 HIS A O 1
ATOM 864 N N . ALA A 1 111 ? 36.531 -4.516 10.977 1 32.28 111 ALA A N 1
ATOM 865 C CA . ALA A 1 111 ? 35.188 -4.898 11.391 1 32.28 111 ALA A CA 1
ATOM 866 C C . ALA A 1 111 ? 35.156 -5.285 12.867 1 32.28 111 ALA A C 1
ATOM 868 O O . ALA A 1 111 ? 35.812 -6.25 13.273 1 32.28 111 ALA A O 1
ATOM 869 N N . PRO A 1 112 ? 35.375 -4.402 13.875 1 32.41 112 PRO A N 1
ATOM 870 C CA . PRO A 1 112 ? 35.344 -5.148 15.133 1 32.41 112 PRO A CA 1
ATOM 871 C C . PRO A 1 112 ? 34.219 -6.18 15.18 1 32.41 112 PRO A C 1
ATOM 873 O O . PRO A 1 112 ? 33.188 -6.012 14.508 1 32.41 112 PRO A O 1
ATOM 876 N N . MET A 1 113 ? 34.5 -7.551 15.477 1 32.12 113 MET A N 1
ATOM 877 C CA . MET A 1 113 ? 33.875 -8.852 15.711 1 32.12 113 MET A CA 1
ATOM 878 C C . MET A 1 113 ? 32.625 -8.711 16.578 1 32.12 113 MET A C 1
ATOM 880 O O . MET A 1 113 ? 32 -9.711 16.938 1 32.12 113 MET A O 1
ATOM 884 N N . ASP A 1 114 ? 32.656 -7.723 17.578 1 31.55 114 ASP A N 1
ATOM 885 C CA . ASP A 1 114 ? 31.594 -7.914 18.562 1 31.55 114 ASP A CA 1
ATOM 886 C C . ASP A 1 114 ? 30.219 -7.766 17.938 1 31.55 114 ASP A C 1
ATOM 888 O O . ASP A 1 114 ? 29.953 -6.801 17.219 1 31.55 114 ASP A O 1
ATOM 892 N N . ILE A 1 115 ? 29.5 -8.828 17.734 1 34.97 115 ILE A N 1
ATOM 893 C CA . ILE A 1 115 ? 28.172 -9.203 17.297 1 34.97 115 ILE A CA 1
ATOM 894 C C . ILE A 1 115 ? 27.172 -8.117 17.688 1 34.97 115 ILE A C 1
ATOM 896 O O . ILE A 1 115 ? 26.062 -8.055 17.141 1 34.97 115 ILE A O 1
ATOM 900 N N . SER A 1 116 ? 27.359 -7.492 18.859 1 36.59 116 SER A N 1
ATOM 901 C CA . SER A 1 116 ? 26.375 -6.613 19.469 1 36.59 116 SER A CA 1
ATOM 902 C C . SER A 1 116 ? 26.156 -5.355 18.641 1 36.59 116 SER A C 1
ATOM 904 O O . SER A 1 116 ? 25.141 -4.68 18.781 1 36.59 116 SER A O 1
ATOM 906 N N . SER A 1 117 ? 27.297 -4.602 18.156 1 36.59 117 SER A N 1
ATOM 907 C CA . SER A 1 117 ? 27.203 -3.322 17.469 1 36.59 117 SER A CA 1
ATOM 908 C C . SER A 1 117 ? 26.766 -3.508 16.016 1 36.59 117 SER A C 1
ATOM 910 O O . SER A 1 117 ? 27.594 -3.467 15.102 1 36.59 117 SER A O 1
ATOM 912 N N . VAL A 1 118 ? 26.391 -4.57 15.516 1 40.47 118 VAL A N 1
ATOM 913 C CA . VAL A 1 118 ? 25.766 -4.582 14.203 1 40.47 118 VAL A CA 1
ATOM 914 C C . VAL A 1 118 ? 25.359 -3.162 13.812 1 40.47 118 VAL A C 1
ATOM 916 O O . VAL A 1 118 ? 24.547 -2.529 14.484 1 40.47 118 VAL A O 1
ATOM 919 N N . ARG A 1 119 ? 26.281 -2.312 13.305 1 48.91 119 ARG A N 1
ATOM 920 C CA . ARG A 1 119 ? 26.281 -0.952 12.773 1 48.91 119 ARG A CA 1
ATOM 921 C C . ARG A 1 119 ? 24.922 -0.607 12.18 1 48.91 119 ARG A C 1
ATOM 923 O O . ARG A 1 119 ? 24.578 -1.085 11.094 1 48.91 119 ARG A O 1
ATOM 930 N N . LEU A 1 120 ? 23.891 -0.252 12.984 1 63.53 120 LEU A N 1
ATOM 931 C CA . LEU A 1 120 ? 22.484 -0.051 12.648 1 63.53 120 LEU A CA 1
ATOM 932 C C . LEU A 1 120 ? 22.328 1.072 11.625 1 63.53 120 LEU A C 1
ATOM 934 O O . LEU A 1 120 ? 22.922 2.143 11.781 1 63.53 120 LEU A O 1
ATOM 938 N N . GLY A 1 121 ? 22.188 0.872 10.391 1 82.44 121 GLY A N 1
ATOM 939 C CA . GLY A 1 121 ? 21.875 1.837 9.352 1 82.44 121 GLY A CA 1
ATOM 940 C C . GLY A 1 121 ? 20.953 2.945 9.812 1 82.44 121 GLY A C 1
ATOM 941 O O . GLY A 1 121 ? 20.344 2.85 10.875 1 82.44 121 GLY A O 1
ATOM 942 N N . PRO A 1 122 ? 21.141 4.152 9.211 1 92.81 122 PRO A N 1
ATOM 943 C CA . PRO A 1 122 ? 20.234 5.242 9.578 1 92.81 122 PRO A CA 1
ATOM 944 C C . PRO A 1 122 ? 18.781 4.781 9.719 1 92.81 122 PRO A C 1
ATOM 946 O O . PRO A 1 122 ? 18.328 3.938 8.945 1 92.81 122 PRO A O 1
ATOM 949 N N . MET A 1 123 ? 18.156 5.254 10.789 1 95.12 123 MET A N 1
ATOM 950 C CA . MET A 1 123 ? 16.75 4.945 11.008 1 95.12 123 MET A CA 1
ATOM 951 C C . MET A 1 123 ? 15.852 5.941 10.273 1 95.12 123 MET A C 1
ATOM 953 O O . MET A 1 123 ? 15.969 7.152 10.469 1 95.12 123 MET A O 1
ATOM 957 N N . VAL A 1 124 ? 15.023 5.418 9.422 1 97.69 124 VAL A N 1
ATOM 958 C CA . VAL A 1 124 ? 14.141 6.273 8.641 1 97.69 124 VAL A CA 1
ATOM 959 C C . VAL A 1 124 ? 12.688 5.887 8.891 1 97.69 124 VAL A C 1
ATOM 961 O O . VAL A 1 124 ? 12.312 4.723 8.734 1 97.69 124 VAL A O 1
ATOM 964 N N . VAL A 1 125 ? 11.82 6.863 9.281 1 98.19 125 VAL A N 1
ATOM 965 C CA . VAL A 1 125 ? 10.383 6.656 9.438 1 98.19 125 VAL A CA 1
ATOM 966 C C . VAL A 1 125 ? 9.68 6.863 8.094 1 98.19 125 VAL A C 1
ATOM 968 O O . VAL A 1 125 ? 9.969 7.824 7.379 1 98.19 125 VAL A O 1
ATOM 971 N N . VAL A 1 126 ? 8.828 5.91 7.707 1 98.56 126 VAL A N 1
ATOM 972 C CA . VAL A 1 126 ? 8.055 6.031 6.473 1 98.56 126 VAL A CA 1
ATOM 973 C C . VAL A 1 126 ? 6.566 6.004 6.793 1 98.56 126 VAL A C 1
ATOM 975 O O . VAL A 1 126 ? 6.102 5.148 7.551 1 98.56 126 VAL A O 1
ATOM 978 N N . GLY A 1 127 ? 5.785 6.949 6.355 1 98.31 127 GLY A N 1
ATOM 979 C CA . GLY A 1 127 ? 4.336 7.012 6.426 1 98.31 127 GLY A CA 1
ATOM 980 C C . GLY A 1 127 ? 3.695 7.523 5.148 1 98.31 127 GLY A C 1
ATOM 981 O O . GLY A 1 127 ? 4.395 7.957 4.23 1 98.31 127 GLY A O 1
ATOM 982 N N . PHE A 1 128 ? 2.418 7.406 5.039 1 98.31 128 PHE A N 1
ATOM 983 C CA . PHE A 1 128 ? 1.754 7.871 3.828 1 98.31 128 PHE A CA 1
ATOM 984 C C . PHE A 1 128 ? 0.343 8.359 4.137 1 98.31 128 PHE A C 1
ATOM 986 O O . PHE A 1 128 ? -0.247 7.969 5.148 1 98.31 128 PHE A O 1
ATOM 993 N N . ASP A 1 129 ? -0.191 9.195 3.254 1 96.81 129 ASP A N 1
ATOM 994 C CA . ASP A 1 129 ? -1.503 9.797 3.479 1 96.81 129 ASP A CA 1
ATOM 995 C C . ASP A 1 129 ? -2.617 8.875 2.973 1 96.81 129 ASP A C 1
ATOM 997 O O . ASP A 1 129 ? -2.398 7.684 2.762 1 96.81 129 ASP A O 1
ATOM 1001 N N . GLU A 1 130 ? -3.842 9.414 2.859 1 92.81 130 GLU A N 1
ATOM 1002 C CA . GLU A 1 130 ? -5.031 8.594 2.625 1 92.81 130 GLU A CA 1
ATOM 1003 C C . GLU A 1 130 ? -5.305 8.438 1.133 1 92.81 130 GLU A C 1
ATOM 1005 O O . GLU A 1 130 ? -6.262 7.77 0.74 1 92.81 130 GLU A O 1
ATOM 1010 N N . ARG A 1 131 ? -4.422 8.984 0.292 1 88.62 131 ARG A N 1
ATOM 1011 C CA . ARG A 1 131 ? -4.629 8.836 -1.145 1 88.62 131 ARG A CA 1
ATOM 1012 C C . ARG A 1 131 ? -4.477 7.379 -1.575 1 88.62 131 ARG A C 1
ATOM 1014 O O . ARG A 1 131 ? -3.602 6.668 -1.074 1 88.62 131 ARG A O 1
ATOM 1021 N N . PRO A 1 132 ? -5.258 6.957 -2.572 1 84.81 132 PRO A N 1
ATOM 1022 C CA . PRO A 1 132 ? -5.172 5.57 -3.039 1 84.81 132 PRO A CA 1
ATOM 1023 C C . PRO A 1 132 ? -3.791 5.223 -3.594 1 84.81 132 PRO A C 1
ATOM 1025 O O . PRO A 1 132 ? -3.352 4.074 -3.488 1 84.81 132 PRO A O 1
ATOM 1028 N N . SER A 1 133 ? -3.094 6.156 -4.137 1 87 133 SER A N 1
ATOM 1029 C CA . SER A 1 133 ? -1.795 5.922 -4.758 1 87 133 SER A CA 1
ATOM 1030 C C . SER A 1 133 ? -0.7 5.762 -3.709 1 87 133 SER A C 1
ATOM 1032 O O . SER A 1 133 ? 0.357 5.191 -3.986 1 87 133 SER A O 1
ATOM 1034 N N . SER A 1 134 ? -0.95 6.242 -2.578 1 95 134 SER A N 1
ATOM 1035 C CA . SER A 1 134 ? 0.127 6.469 -1.619 1 95 134 SER A CA 1
ATOM 1036 C C . SER A 1 134 ? 0.702 5.152 -1.112 1 95 134 SER A C 1
ATOM 1038 O O . SER A 1 134 ? 1.916 5.02 -0.948 1 95 134 SER A O 1
ATOM 1040 N N . PRO A 1 135 ? -0.141 4.137 -0.848 1 94.38 135 PRO A N 1
ATOM 1041 C CA . PRO A 1 135 ? 0.446 2.875 -0.393 1 94.38 135 PRO A CA 1
ATOM 1042 C C . PRO A 1 135 ? 1.384 2.254 -1.427 1 94.38 135 PRO A C 1
ATOM 1044 O O . PRO A 1 135 ? 2.398 1.653 -1.063 1 94.38 135 PRO A O 1
ATOM 1047 N N . ASP A 1 136 ? 1.013 2.346 -2.695 1 91.06 136 ASP A N 1
ATOM 1048 C CA . ASP A 1 136 ? 1.864 1.807 -3.752 1 91.06 136 ASP A CA 1
ATOM 1049 C C . ASP A 1 136 ? 3.225 2.5 -3.77 1 91.06 136 ASP A C 1
ATOM 1051 O O . ASP A 1 136 ? 4.262 1.841 -3.842 1 91.06 136 ASP A O 1
ATOM 1055 N N . ILE A 1 137 ? 3.195 3.783 -3.635 1 95.25 137 ILE A N 1
ATOM 1056 C CA . ILE A 1 137 ? 4.418 4.578 -3.607 1 95.25 137 ILE A CA 1
ATOM 1057 C C . ILE A 1 137 ? 5.238 4.219 -2.371 1 95.25 137 ILE A C 1
ATOM 1059 O O . ILE A 1 137 ? 6.465 4.113 -2.443 1 95.25 137 ILE A O 1
ATOM 1063 N N . ALA A 1 138 ? 4.586 4.031 -1.282 1 97.94 138 ALA A N 1
ATOM 1064 C CA . ALA A 1 138 ? 5.258 3.691 -0.031 1 97.94 138 ALA A CA 1
ATOM 1065 C C . ALA A 1 138 ? 6.004 2.365 -0.15 1 97.94 138 ALA A C 1
ATOM 1067 O O . ALA A 1 138 ? 7.074 2.193 0.438 1 97.94 138 ALA A O 1
ATOM 1068 N N . VAL A 1 139 ? 5.469 1.424 -0.893 1 94.44 139 VAL A N 1
ATOM 1069 C CA . VAL A 1 139 ? 6.121 0.136 -1.106 1 94.44 139 VAL A CA 1
ATOM 1070 C C . VAL A 1 139 ? 7.496 0.351 -1.74 1 94.44 139 VAL A C 1
ATOM 1072 O O . VAL A 1 139 ? 8.484 -0.243 -1.306 1 94.44 139 VAL A O 1
ATOM 1075 N N . GLY A 1 140 ? 7.539 1.182 -2.771 1 94.19 140 GLY A N 1
ATOM 1076 C CA . GLY A 1 140 ? 8.805 1.492 -3.426 1 94.19 140 GLY A CA 1
ATOM 1077 C C . GLY A 1 140 ? 9.797 2.174 -2.508 1 94.19 140 GLY A C 1
ATOM 1078 O O . GLY A 1 140 ? 10.984 1.831 -2.504 1 94.19 140 GLY A O 1
ATOM 1079 N N . VAL A 1 141 ? 9.312 3.064 -1.707 1 97.75 141 VAL A N 1
ATOM 1080 C CA . VAL A 1 141 ? 10.148 3.836 -0.791 1 97.75 141 VAL A CA 1
ATOM 1081 C C . VAL A 1 141 ? 10.773 2.904 0.241 1 97.75 141 VAL A C 1
ATOM 1083 O O . VAL A 1 141 ? 11.992 2.936 0.453 1 97.75 141 VAL A O 1
ATOM 1086 N N . VAL A 1 142 ? 9.969 2.086 0.839 1 96.06 142 VAL A N 1
ATOM 1087 C CA . VAL A 1 142 ? 10.438 1.173 1.88 1 96.06 142 VAL A CA 1
ATOM 1088 C C . VAL A 1 142 ? 11.469 0.209 1.3 1 96.06 142 VAL A C 1
ATOM 1090 O O . VAL A 1 142 ? 12.516 -0.026 1.906 1 96.06 142 VAL A O 1
ATOM 1093 N N . ARG A 1 143 ? 11.172 -0.329 0.145 1 91.44 143 ARG A N 1
ATOM 1094 C CA . ARG A 1 143 ? 12.078 -1.277 -0.494 1 91.44 143 ARG A CA 1
ATOM 1095 C C . ARG A 1 143 ? 13.438 -0.64 -0.765 1 91.44 143 ARG A C 1
ATOM 1097 O O . ARG A 1 143 ? 14.477 -1.234 -0.474 1 91.44 143 ARG A O 1
ATOM 1104 N N . ALA A 1 144 ? 13.453 0.541 -1.314 1 93.31 144 ALA A N 1
ATOM 1105 C CA . ALA A 1 144 ? 14.695 1.232 -1.659 1 93.31 144 ALA A CA 1
ATOM 1106 C C . ALA A 1 144 ? 15.523 1.528 -0.412 1 93.31 144 ALA A C 1
ATOM 1108 O O . ALA A 1 144 ? 16.734 1.321 -0.402 1 93.31 144 ALA A O 1
ATOM 1109 N N . LEU A 1 145 ? 14.906 2.008 0.633 1 95.19 145 LEU A N 1
ATOM 1110 C CA . LEU A 1 145 ? 15.609 2.33 1.871 1 95.19 145 LEU A CA 1
ATOM 1111 C C . LEU A 1 145 ? 16.25 1.082 2.479 1 95.19 145 LEU A C 1
ATOM 1113 O O . LEU A 1 145 ? 17.391 1.118 2.92 1 95.19 145 LEU A O 1
ATOM 1117 N N . ARG A 1 146 ? 15.5 -0.006 2.438 1 91.12 146 ARG A N 1
ATOM 1118 C CA . ARG A 1 146 ? 16.016 -1.249 2.996 1 91.12 146 ARG A CA 1
ATOM 1119 C C . ARG A 1 146 ? 17.188 -1.777 2.162 1 91.12 146 ARG A C 1
ATOM 1121 O O . ARG A 1 146 ? 18.172 -2.26 2.709 1 91.12 146 ARG A O 1
ATOM 1128 N N . THR A 1 147 ? 16.953 -1.732 0.901 1 88.5 147 THR A N 1
ATOM 1129 C CA . THR A 1 147 ? 18.016 -2.17 0.008 1 88.5 147 THR A CA 1
ATOM 1130 C C . THR A 1 147 ? 19.297 -1.392 0.276 1 88.5 147 THR A C 1
ATOM 1132 O O . THR A 1 147 ? 20.406 -1.94 0.172 1 88.5 147 THR A O 1
ATOM 1135 N N . MET A 1 148 ? 19.141 -0.144 0.644 1 90.31 148 MET A N 1
ATOM 1136 C CA . MET A 1 148 ? 20.281 0.714 0.946 1 90.31 148 MET A CA 1
ATOM 1137 C C . MET A 1 148 ? 20.688 0.587 2.41 1 90.31 148 MET A C 1
ATOM 1139 O O . MET A 1 148 ? 21.344 1.479 2.961 1 90.31 148 MET A O 1
ATOM 1143 N N . SER A 1 149 ? 20.172 -0.406 3.139 1 89.06 149 SER A N 1
ATOM 1144 C CA . SER A 1 149 ? 20.562 -0.83 4.477 1 89.06 149 SER A CA 1
ATOM 1145 C C . SER A 1 149 ? 20.125 0.177 5.531 1 89.06 149 SER A C 1
ATOM 1147 O O . SER A 1 149 ? 20.75 0.315 6.578 1 89.06 149 SER A O 1
ATOM 1149 N N . CYS A 1 150 ? 19.188 0.929 5.266 1 92.62 150 CYS A N 1
ATOM 1150 C CA . CYS A 1 150 ? 18.547 1.749 6.289 1 92.62 150 CYS A CA 1
ATOM 1151 C C . CYS A 1 150 ? 17.594 0.917 7.141 1 92.62 150 CYS A C 1
ATOM 1153 O O . CYS A 1 150 ? 17 -0.039 6.652 1 92.62 150 CYS A O 1
ATOM 1155 N N . ARG A 1 151 ? 17.547 1.217 8.43 1 93.25 151 ARG A N 1
ATOM 1156 C CA . ARG A 1 151 ? 16.484 0.685 9.273 1 93.25 151 ARG A CA 1
ATOM 1157 C C . ARG A 1 151 ? 15.188 1.464 9.086 1 93.25 151 ARG A C 1
ATOM 1159 O O . ARG A 1 151 ? 15.156 2.68 9.281 1 93.25 151 ARG A O 1
ATOM 1166 N N . VAL A 1 152 ? 14.109 0.76 8.703 1 95.44 152 VAL A N 1
ATOM 1167 C CA . VAL A 1 152 ? 12.867 1.452 8.344 1 95.44 152 VAL A CA 1
ATOM 1168 C C . VAL A 1 152 ? 11.82 1.21 9.422 1 95.44 152 VAL A C 1
ATOM 1170 O O . VAL A 1 152 ? 11.594 0.071 9.844 1 95.44 152 VAL A O 1
ATOM 1173 N N . ILE A 1 153 ? 11.227 2.24 9.938 1 95.38 153 ILE A N 1
ATOM 1174 C CA . ILE A 1 153 ? 10.039 2.199 10.789 1 95.38 153 ILE A CA 1
ATOM 1175 C C . ILE A 1 153 ? 8.812 2.633 9.984 1 95.38 153 ILE A C 1
ATOM 1177 O O . ILE A 1 153 ? 8.68 3.809 9.633 1 95.38 153 ILE A O 1
ATOM 1181 N N . ASP A 1 154 ? 7.969 1.662 9.695 1 94.88 154 ASP A N 1
ATOM 1182 C CA . ASP A 1 154 ? 6.746 1.927 8.945 1 94.88 154 ASP A CA 1
ATOM 1183 C C . ASP A 1 154 ? 5.602 2.324 9.875 1 94.88 154 ASP A C 1
ATOM 1185 O O . ASP A 1 154 ? 5.176 1.528 10.711 1 94.88 154 ASP A O 1
ATOM 1189 N N . VAL A 1 155 ? 5.027 3.531 9.688 1 96.12 155 VAL A N 1
ATOM 1190 C CA . VAL A 1 155 ? 3.955 3.99 10.562 1 96.12 155 VAL A CA 1
ATOM 1191 C C . VAL A 1 155 ? 2.615 3.887 9.836 1 96.12 155 VAL A C 1
ATOM 1193 O O . VAL A 1 155 ? 1.567 4.203 10.398 1 96.12 155 VAL A O 1
ATOM 1196 N N . GLY A 1 156 ? 2.652 3.451 8.594 1 95.19 156 GLY A N 1
ATOM 1197 C CA . GLY A 1 156 ? 1.431 3.209 7.84 1 95.19 156 GLY A CA 1
ATOM 1198 C C . GLY A 1 156 ? 0.711 4.484 7.441 1 95.19 156 GLY A C 1
ATOM 1199 O O . GLY A 1 156 ? 1.347 5.477 7.078 1 95.19 156 GLY A O 1
ATOM 1200 N N . GLN A 1 157 ? -0.581 4.383 7.316 1 95.81 157 GLN A N 1
ATOM 1201 C CA . GLN A 1 157 ? -1.428 5.512 6.945 1 95.81 157 GLN A CA 1
ATOM 1202 C C . GLN A 1 157 ? -1.675 6.426 8.141 1 95.81 157 GLN A C 1
ATOM 1204 O O . GLN A 1 157 ? -2.289 6.02 9.125 1 95.81 157 GLN A O 1
ATOM 1209 N N . VAL A 1 158 ? -1.223 7.656 8.055 1 97.12 158 VAL A N 1
ATOM 1210 C CA . VAL A 1 158 ? -1.358 8.625 9.133 1 97.12 158 VAL A CA 1
ATOM 1211 C C . VAL A 1 158 ? -1.473 10.031 8.547 1 97.12 158 VAL A C 1
ATOM 1213 O O . VAL A 1 158 ? -1.268 10.234 7.352 1 97.12 158 VAL A O 1
ATOM 1216 N N . THR A 1 159 ? -1.869 10.961 9.414 1 96.81 159 THR A N 1
ATOM 1217 C CA . THR A 1 159 ? -1.802 12.359 9.008 1 96.81 159 THR A CA 1
ATOM 1218 C C . THR A 1 159 ? -0.361 12.859 9.031 1 96.81 159 THR A C 1
ATOM 1220 O O . THR A 1 159 ? 0.493 12.281 9.703 1 96.81 159 THR A O 1
ATOM 1223 N N . ARG A 1 160 ? -0.12 13.914 8.305 1 96.19 160 ARG A N 1
ATOM 1224 C CA . ARG A 1 160 ? 1.228 14.469 8.211 1 96.19 160 ARG A CA 1
ATOM 1225 C C . ARG A 1 160 ? 1.752 14.867 9.586 1 96.19 160 ARG A C 1
ATOM 1227 O O . ARG A 1 160 ? 2.902 14.586 9.922 1 96.19 160 ARG A O 1
ATOM 1234 N N . PRO A 1 161 ? 0.97 15.555 10.461 1 95.88 161 PRO A N 1
ATOM 1235 C CA . PRO A 1 161 ? 1.473 15.875 11.805 1 95.88 161 PRO A CA 1
ATOM 1236 C C . PRO A 1 161 ? 1.786 14.633 12.625 1 95.88 161 PRO A C 1
ATOM 1238 O O . PRO A 1 161 ? 2.754 14.625 13.391 1 95.88 161 PRO A O 1
ATOM 1241 N N . CYS A 1 162 ? 0.933 13.594 12.531 1 96.31 162 CYS A N 1
ATOM 1242 C CA . CYS A 1 162 ? 1.203 12.344 13.234 1 96.31 162 CYS A CA 1
ATOM 1243 C C . CYS A 1 162 ? 2.52 11.734 12.766 1 96.31 162 CYS A C 1
ATOM 1245 O O . CYS A 1 162 ? 3.275 11.188 13.57 1 96.31 162 CYS A O 1
ATOM 1247 N N . PHE A 1 163 ? 2.781 11.82 11.508 1 97.12 163 PHE A N 1
ATOM 1248 C CA . PHE A 1 163 ? 4.047 11.367 10.945 1 97.12 163 PHE A CA 1
ATOM 1249 C C . PHE A 1 163 ? 5.215 12.133 11.555 1 97.12 163 PHE A C 1
ATOM 1251 O O . PHE A 1 163 ? 6.195 11.531 12 1 97.12 163 PHE A O 1
ATOM 1258 N N . SER A 1 164 ? 5.145 13.461 11.523 1 95.81 164 SER A N 1
ATOM 1259 C CA . SER A 1 164 ? 6.207 14.281 12.094 1 95.81 164 SER A CA 1
ATOM 1260 C C . SER A 1 164 ? 6.422 13.961 13.57 1 95.81 164 SER A C 1
ATOM 1262 O O . SER A 1 164 ? 7.559 13.922 14.047 1 95.81 164 SER A O 1
ATOM 1264 N N . PHE A 1 165 ? 5.363 13.734 14.273 1 95.19 165 PHE A N 1
ATOM 1265 C CA . PHE A 1 165 ? 5.441 13.312 15.664 1 95.19 165 PHE A CA 1
ATOM 1266 C C . PHE A 1 165 ? 6.25 12.031 15.797 1 95.19 165 PHE A C 1
ATOM 1268 O O . PHE A 1 165 ? 7.102 11.914 16.688 1 95.19 165 PHE A O 1
ATOM 1275 N N . ALA A 1 166 ? 5.93 11.078 14.891 1 96.31 166 ALA A N 1
ATOM 1276 C CA . ALA A 1 166 ? 6.605 9.789 14.938 1 96.31 166 ALA A CA 1
ATOM 1277 C C . ALA A 1 166 ? 8.102 9.945 14.688 1 96.31 166 ALA A C 1
ATOM 1279 O O . ALA A 1 166 ? 8.922 9.289 15.336 1 96.31 166 ALA A O 1
ATOM 1280 N N . VAL A 1 167 ? 8.484 10.773 13.719 1 95.62 167 VAL A N 1
ATOM 1281 C CA . VAL A 1 167 ? 9.891 11.008 13.406 1 95.62 167 VAL A CA 1
ATOM 1282 C C . VAL A 1 167 ? 10.625 11.5 14.648 1 95.62 167 VAL A C 1
ATOM 1284 O O . VAL A 1 167 ? 11.703 11 14.977 1 95.62 167 VAL A O 1
ATOM 1287 N N . ASN A 1 168 ? 10.047 12.438 15.305 1 92.44 168 ASN A N 1
ATOM 1288 C CA . ASN A 1 168 ? 10.656 12.992 16.516 1 92.44 168 ASN A CA 1
ATOM 1289 C C . ASN A 1 168 ? 10.617 11.992 17.672 1 92.44 168 ASN A C 1
ATOM 1291 O O . ASN A 1 168 ? 11.617 11.828 18.375 1 92.44 168 ASN A O 1
ATOM 1295 N N . HIS A 1 169 ? 9.461 11.375 17.875 1 92.25 169 HIS A N 1
ATOM 1296 C CA . HIS A 1 169 ? 9.242 10.445 18.969 1 92.25 169 HIS A CA 1
ATOM 1297 C C . HIS A 1 169 ? 10.234 9.289 18.922 1 92.25 169 HIS A C 1
ATOM 1299 O O . HIS A 1 169 ? 10.711 8.82 19.953 1 92.25 169 HIS A O 1
ATOM 1305 N N . MET A 1 170 ? 10.586 8.867 17.719 1 93.44 170 MET A N 1
ATOM 1306 C CA . MET A 1 170 ? 11.484 7.73 17.547 1 93.44 170 MET A CA 1
ATOM 1307 C C . MET A 1 170 ? 12.93 8.188 17.438 1 93.44 170 MET A C 1
ATOM 1309 O O . MET A 1 170 ? 13.844 7.363 17.312 1 93.44 170 MET A O 1
ATOM 1313 N N . GLN A 1 171 ? 13.188 9.469 17.516 1 93.06 171 GLN A N 1
ATOM 1314 C CA . GLN A 1 171 ? 14.523 10.031 17.328 1 93.06 171 GLN A CA 1
ATOM 1315 C C . GLN A 1 171 ? 15.164 9.492 16.047 1 93.06 171 GLN A C 1
ATOM 1317 O O . GLN A 1 171 ? 16.312 9.062 16.062 1 93.06 171 GLN A O 1
ATOM 1322 N N . ALA A 1 172 ? 14.367 9.461 15 1 95.44 172 ALA A N 1
ATOM 1323 C CA . ALA A 1 172 ? 14.836 8.938 13.719 1 95.44 172 ALA A CA 1
ATOM 1324 C C . ALA A 1 172 ? 15.805 9.906 13.055 1 95.44 172 ALA A C 1
ATOM 1326 O O . ALA A 1 172 ? 15.781 11.109 13.328 1 95.44 172 ALA A O 1
ATOM 1327 N N . THR A 1 173 ? 16.656 9.336 12.172 1 95.44 173 THR A N 1
ATOM 1328 C CA . THR A 1 173 ? 17.609 10.148 11.422 1 95.44 173 THR A CA 1
ATOM 1329 C C . THR A 1 173 ? 16.906 10.969 10.352 1 95.44 173 THR A C 1
ATOM 1331 O O . THR A 1 173 ? 17.344 12.07 10.016 1 95.44 173 THR A O 1
ATOM 1334 N N . ALA A 1 174 ? 15.875 10.43 9.859 1 96.94 174 ALA A N 1
ATOM 1335 C CA . ALA A 1 174 ? 15.102 11.102 8.82 1 96.94 174 ALA A CA 1
ATOM 1336 C C . ALA A 1 174 ? 13.703 10.5 8.711 1 96.94 174 ALA A C 1
ATOM 1338 O O . ALA A 1 174 ? 13.375 9.539 9.406 1 96.94 174 ALA A O 1
ATOM 1339 N N . GLY A 1 175 ? 12.891 11.133 7.871 1 97.94 175 GLY A N 1
ATOM 1340 C CA . GLY A 1 175 ? 11.57 10.633 7.543 1 97.94 175 GLY A CA 1
ATOM 1341 C C . GLY A 1 175 ? 11.188 10.859 6.09 1 97.94 175 GLY A C 1
ATOM 1342 O O . GLY A 1 175 ? 11.633 11.828 5.473 1 97.94 175 GLY A O 1
ATOM 1343 N N . VAL A 1 176 ? 10.43 9.945 5.539 1 98.75 176 VAL A N 1
ATOM 1344 C CA . VAL A 1 176 ? 9.828 10.109 4.223 1 98.75 176 VAL A CA 1
ATOM 1345 C C . VAL A 1 176 ? 8.312 9.961 4.328 1 98.75 176 VAL A C 1
ATOM 1347 O O . VAL A 1 176 ? 7.812 8.93 4.785 1 98.75 176 VAL A O 1
ATOM 1350 N N . PHE A 1 177 ? 7.574 10.977 3.951 1 98.44 177 PHE A N 1
ATOM 1351 C CA . PHE A 1 177 ? 6.117 10.953 3.953 1 98.44 177 PHE A CA 1
ATOM 1352 C C . PHE A 1 177 ? 5.574 10.969 2.529 1 98.44 177 PHE A C 1
ATOM 1354 O O . PHE A 1 177 ? 5.848 11.898 1.766 1 98.44 177 PHE A O 1
ATOM 1361 N N . VAL A 1 178 ? 4.863 9.906 2.164 1 98.69 178 VAL A N 1
ATOM 1362 C CA . VAL A 1 178 ? 4.254 9.844 0.841 1 98.69 178 VAL A CA 1
ATOM 1363 C C . VAL A 1 178 ? 2.941 10.625 0.838 1 98.69 178 VAL A C 1
ATOM 1365 O O . VAL A 1 178 ? 1.989 10.25 1.527 1 98.69 178 VAL A O 1
ATOM 1368 N N . THR A 1 179 ? 2.877 11.664 0.021 1 97.31 179 THR A N 1
ATOM 1369 C CA . THR A 1 179 ? 1.699 12.523 0.008 1 97.31 179 THR A CA 1
ATOM 1370 C C . THR A 1 179 ? 1.646 13.352 -1.274 1 97.31 179 THR A C 1
ATOM 1372 O O . THR A 1 179 ? 2.686 13.719 -1.826 1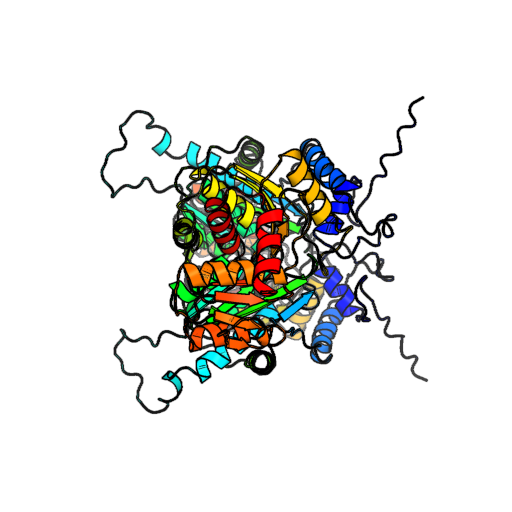 97.31 179 THR A O 1
ATOM 1375 N N . GLY A 1 180 ? 0.451 13.562 -1.759 1 93.62 180 GLY A N 1
ATOM 1376 C CA . GLY A 1 180 ? 0.21 14.516 -2.826 1 93.62 180 GLY A CA 1
ATOM 1377 C C . GLY A 1 180 ? -0.507 15.766 -2.355 1 93.62 180 GLY A C 1
ATOM 1378 O O . GLY A 1 180 ? -1.195 16.422 -3.139 1 93.62 180 GLY A O 1
ATOM 1379 N N . ALA A 1 181 ? -0.414 16.031 -1.065 1 91.5 181 ALA A N 1
ATOM 1380 C CA . ALA A 1 181 ? -1.165 17.125 -0.464 1 91.5 181 ALA A CA 1
ATOM 1381 C C . ALA A 1 181 ? -0.95 18.438 -1.235 1 91.5 181 ALA A C 1
ATOM 1383 O O . ALA A 1 181 ? 0.16 18.719 -1.693 1 91.5 181 ALA A O 1
ATOM 1384 N N . GLY A 1 182 ? -1.986 19.234 -1.293 1 85.75 182 GLY A N 1
ATOM 1385 C CA . GLY A 1 182 ? -1.934 20.5 -1.991 1 85.75 182 GLY A CA 1
ATOM 1386 C C . GLY A 1 182 ? -2.199 20.391 -3.48 1 85.75 182 GLY A C 1
ATOM 1387 O O . GLY A 1 182 ? -2.293 21.391 -4.184 1 85.75 182 GLY A O 1
ATOM 1388 N N . CYS A 1 183 ? -2.314 19.156 -3.939 1 82.94 183 CYS A N 1
ATOM 1389 C CA . CYS A 1 183 ? -2.555 18.891 -5.355 1 82.94 183 CYS A CA 1
ATOM 1390 C C . CYS A 1 183 ? -3.875 18.156 -5.559 1 82.94 183 CYS A C 1
ATOM 1392 O O . CYS A 1 183 ? -4.539 17.781 -4.59 1 82.94 183 CYS A O 1
ATOM 1394 N N . SER A 1 184 ? -4.219 18.031 -6.82 1 77.62 184 SER A N 1
ATOM 1395 C CA . SER A 1 184 ? -5.43 17.281 -7.152 1 77.62 184 SER A CA 1
ATOM 1396 C C . SER A 1 184 ? -5.285 15.812 -6.785 1 77.62 184 SER A C 1
ATOM 1398 O O . SER A 1 184 ? -4.172 15.328 -6.559 1 77.62 184 SER A O 1
ATOM 1400 N N . PRO A 1 185 ? -6.363 15.078 -6.73 1 72.44 185 PRO A N 1
ATOM 1401 C CA . PRO A 1 185 ? -6.359 13.703 -6.238 1 72.44 185 PRO A CA 1
ATOM 1402 C C . PRO A 1 185 ? -5.465 12.781 -7.07 1 72.44 185 PRO A C 1
ATOM 1404 O O . PRO A 1 185 ? -4.992 11.758 -6.57 1 72.44 185 PRO A O 1
ATOM 1407 N N . VAL A 1 186 ? -5.168 13.125 -8.281 1 72.38 186 VAL A N 1
ATOM 1408 C CA . VAL A 1 186 ? -4.422 12.242 -9.164 1 72.38 186 VAL A CA 1
ATOM 1409 C C . VAL A 1 186 ? -2.926 12.383 -8.898 1 72.38 186 VAL A C 1
ATOM 1411 O O . VAL A 1 186 ? -2.127 11.555 -9.344 1 72.38 186 VAL A O 1
ATOM 1414 N N . TRP A 1 187 ? -2.658 13.391 -8.141 1 81.44 187 TRP A N 1
ATOM 1415 C CA . TRP A 1 187 ? -1.255 13.656 -7.844 1 81.44 187 TRP A CA 1
ATOM 1416 C C . TRP A 1 187 ? -0.797 12.844 -6.633 1 81.44 187 TRP A C 1
ATOM 1418 O O . TRP A 1 187 ? -1.609 12.477 -5.781 1 81.44 187 TRP A O 1
ATOM 1428 N N . THR A 1 188 ? 0.443 12.445 -6.637 1 90.5 188 THR A N 1
ATOM 1429 C CA . THR A 1 188 ? 1.137 11.875 -5.488 1 90.5 188 THR A CA 1
ATOM 1430 C C . THR A 1 188 ? 2.484 12.555 -5.273 1 90.5 188 THR A C 1
ATOM 1432 O O . THR A 1 188 ? 2.818 13.516 -5.977 1 90.5 188 THR A O 1
ATOM 1435 N N . GLY A 1 189 ? 3.215 12.164 -4.188 1 96.62 189 GLY A N 1
ATOM 1436 C CA . GLY A 1 189 ? 4.477 12.836 -3.93 1 96.62 189 GLY A CA 1
ATOM 1437 C C . GLY A 1 189 ? 5.195 12.312 -2.699 1 96.62 189 GLY A C 1
ATOM 1438 O O . GLY A 1 189 ? 4.789 11.305 -2.121 1 96.62 189 GLY A O 1
ATOM 1439 N N . LEU A 1 190 ? 6.344 12.977 -2.471 1 98.31 190 LEU A N 1
ATOM 1440 C CA . LEU A 1 190 ? 7.188 12.688 -1.315 1 98.31 190 LEU A CA 1
ATOM 1441 C C . LEU A 1 190 ? 7.574 13.969 -0.591 1 98.31 190 LEU A C 1
ATOM 1443 O O . LEU A 1 190 ? 7.867 14.984 -1.229 1 98.31 190 LEU A O 1
ATOM 1447 N N . GLU A 1 191 ? 7.492 13.93 0.668 1 97.25 191 GLU A N 1
ATOM 1448 C CA . GLU A 1 191 ? 8.109 14.93 1.536 1 97.25 191 GLU A CA 1
ATOM 1449 C C . GLU A 1 191 ? 9.156 14.297 2.451 1 97.25 191 GLU A C 1
ATOM 1451 O O . GLU A 1 191 ? 8.984 13.164 2.906 1 97.25 191 GLU A O 1
ATOM 1456 N N . PHE A 1 192 ? 10.227 15.031 2.678 1 97.31 192 PHE A N 1
ATOM 1457 C CA . PHE A 1 192 ? 11.336 14.523 3.471 1 97.31 192 PHE A CA 1
ATOM 1458 C C . PHE A 1 192 ? 11.531 15.367 4.727 1 97.31 192 PHE A C 1
ATOM 1460 O O . PHE A 1 192 ? 11.352 16.578 4.699 1 97.31 192 PHE A O 1
ATOM 1467 N N . GLU A 1 193 ? 11.859 14.719 5.766 1 95.44 193 GLU A N 1
ATOM 1468 C CA . GLU A 1 193 ? 12.203 15.398 7.012 1 95.44 193 GLU A CA 1
ATOM 1469 C C . GLU A 1 193 ? 13.547 14.93 7.551 1 95.44 193 GLU A C 1
ATOM 1471 O O . GLU A 1 193 ? 13.891 13.75 7.438 1 95.44 193 GLU A O 1
ATOM 1476 N N . ALA A 1 194 ? 14.305 15.844 8.094 1 93 194 ALA A N 1
ATOM 1477 C CA . ALA A 1 194 ? 15.547 15.531 8.805 1 93 194 ALA A CA 1
ATOM 1478 C C . ALA A 1 194 ? 15.273 15.266 10.281 1 93 194 ALA A C 1
ATOM 1480 O O . ALA A 1 194 ? 14.125 15.273 10.719 1 93 194 ALA A O 1
ATOM 1481 N N . ALA A 1 195 ? 16.375 14.914 10.992 1 90.81 195 ALA A N 1
ATOM 1482 C CA . ALA A 1 195 ? 16.266 14.711 12.438 1 90.81 195 ALA A CA 1
ATOM 1483 C C . ALA A 1 195 ? 15.547 15.883 13.102 1 90.81 195 ALA A C 1
ATOM 1485 O O . ALA A 1 195 ? 15.766 17.047 12.734 1 90.81 195 ALA A O 1
ATOM 1486 N N . GLY A 1 196 ? 14.648 15.555 14.086 1 88.5 196 GLY A N 1
ATOM 1487 C CA . GLY A 1 196 ? 13.875 16.578 14.75 1 88.5 196 GLY A CA 1
ATOM 1488 C C . GLY A 1 196 ? 12.641 17 13.977 1 88.5 196 GLY A C 1
ATOM 1489 O O . GLY A 1 196 ? 12.039 18.031 14.258 1 88.5 196 GLY A O 1
ATOM 1490 N N . ALA A 1 197 ? 12.32 16.281 12.906 1 92 197 ALA A N 1
ATOM 1491 C CA . ALA A 1 197 ? 11.148 16.5 12.062 1 92 197 ALA A CA 1
ATOM 1492 C C . ALA A 1 197 ? 11.258 17.828 11.312 1 92 197 ALA A C 1
ATOM 1494 O O . ALA A 1 197 ? 10.258 18.531 11.117 1 92 197 ALA A O 1
ATOM 1495 N N . VAL A 1 198 ? 12.453 18.219 10.977 1 90.56 198 VAL A N 1
ATOM 1496 C CA . VAL A 1 198 ? 12.672 19.438 10.18 1 90.56 198 VAL A CA 1
ATOM 1497 C C . VAL A 1 198 ? 12.484 19.125 8.703 1 90.56 198 VAL A C 1
ATOM 1499 O O . VAL A 1 198 ? 13.172 18.266 8.148 1 90.56 198 VAL A O 1
ATOM 1502 N N . PRO A 1 199 ? 11.594 19.812 8.07 1 92.88 199 PRO A N 1
ATOM 1503 C CA . PRO A 1 199 ? 11.375 19.531 6.645 1 92.88 199 PRO A CA 1
ATOM 1504 C C . PRO A 1 199 ? 12.617 19.812 5.793 1 92.88 199 PRO A C 1
ATOM 1506 O O . PRO A 1 199 ? 13.375 20.734 6.086 1 92.88 199 PRO A O 1
ATOM 1509 N N . ILE A 1 200 ? 12.789 19 4.789 1 92.06 200 ILE A N 1
ATOM 1510 C CA . ILE A 1 200 ? 13.836 19.203 3.795 1 92.06 200 ILE A CA 1
ATOM 1511 C C . ILE A 1 200 ? 13.242 19.859 2.545 1 92.06 200 ILE A C 1
ATOM 1513 O O . ILE A 1 200 ? 12.344 19.281 1.915 1 92.06 200 ILE A O 1
ATOM 1517 N N . SER A 1 201 ? 13.727 20.984 2.227 1 89 201 SER A N 1
ATOM 1518 C CA . SER A 1 201 ? 13.141 21.734 1.123 1 89 201 SER A CA 1
ATOM 1519 C C . SER A 1 201 ? 14.172 21.984 0.025 1 89 201 SER A C 1
ATOM 1521 O O . SER A 1 201 ? 15.352 21.672 0.186 1 89 201 SER A O 1
ATOM 1523 N N . THR A 1 202 ? 13.641 22.547 -1.063 1 81.94 202 THR A N 1
ATOM 1524 C CA . THR A 1 202 ? 14.523 22.984 -2.143 1 81.94 202 THR A CA 1
ATOM 1525 C C . THR A 1 202 ? 15.43 24.109 -1.678 1 81.94 202 THR A C 1
ATOM 1527 O O . THR A 1 202 ? 15.031 24.938 -0.863 1 81.94 202 THR A O 1
ATOM 1530 N N . GLY A 1 203 ? 16.594 24.141 -2.285 1 76.94 203 GLY A N 1
ATOM 1531 C CA . GLY A 1 203 ? 17.562 25.141 -1.872 1 76.94 203 GLY A CA 1
ATOM 1532 C C . GLY A 1 203 ? 18.469 24.672 -0.75 1 76.94 203 GLY A C 1
ATOM 1533 O O . GLY A 1 203 ? 19.469 25.312 -0.438 1 76.94 203 GLY A O 1
ATOM 1534 N N . THR A 1 204 ? 18.141 23.562 -0.235 1 82.62 204 THR A N 1
ATOM 1535 C CA . THR A 1 204 ? 18.969 22.922 0.779 1 82.62 204 THR A CA 1
ATOM 1536 C C . THR A 1 204 ? 19.344 21.516 0.359 1 82.62 204 THR A C 1
ATOM 1538 O O . THR A 1 204 ? 20.156 21.312 -0.555 1 82.62 204 THR A O 1
ATOM 1541 N N . LYS A 1 205 ? 18.719 20.516 0.975 1 89.69 205 LYS A N 1
ATOM 1542 C CA . LYS A 1 205 ? 19.188 19.156 0.757 1 89.69 205 LYS A CA 1
ATOM 1543 C C . LYS A 1 205 ? 18.312 18.438 -0.261 1 89.69 205 LYS A C 1
ATOM 1545 O O . LYS A 1 205 ? 18.656 17.359 -0.744 1 89.69 205 LYS A O 1
ATOM 1550 N N . LEU A 1 206 ? 17.203 19.031 -0.655 1 92.19 206 LEU A N 1
ATOM 1551 C CA . LEU A 1 206 ? 16.297 18.359 -1.583 1 92.19 206 LEU A CA 1
ATOM 1552 C C . LEU A 1 206 ? 16.938 18.203 -2.957 1 92.19 206 LEU A C 1
ATOM 1554 O O . LEU A 1 206 ? 16.75 17.188 -3.623 1 92.19 206 LEU A O 1
ATOM 1558 N N . ASN A 1 207 ? 17.641 19.219 -3.361 1 92.31 207 ASN A N 1
ATOM 1559 C CA . ASN A 1 207 ? 18.344 19.156 -4.641 1 92.31 207 ASN A CA 1
ATOM 1560 C C . ASN A 1 207 ? 19.406 18.062 -4.645 1 92.31 207 ASN A C 1
ATOM 1562 O O . ASN A 1 207 ? 19.641 17.406 -5.664 1 92.31 207 ASN A O 1
ATOM 1566 N N . GLU A 1 208 ? 20.031 17.906 -3.568 1 92.12 208 GLU A N 1
ATOM 1567 C CA . GLU A 1 208 ? 21.031 16.859 -3.438 1 92.12 208 GLU A CA 1
ATOM 1568 C C . GLU A 1 208 ? 20.406 15.477 -3.527 1 92.12 208 GLU A C 1
ATOM 1570 O O . GLU A 1 208 ? 20.984 14.562 -4.125 1 92.12 208 GLU A O 1
ATOM 1575 N N . ILE A 1 209 ? 19.266 15.336 -2.936 1 93.94 209 ILE A N 1
ATOM 1576 C CA . ILE A 1 209 ? 18.547 14.07 -2.998 1 93.94 209 ILE A CA 1
ATOM 1577 C C . ILE A 1 209 ? 18.219 13.734 -4.453 1 93.94 209 ILE A C 1
ATOM 1579 O O . ILE A 1 209 ? 18.391 12.594 -4.883 1 93.94 209 ILE A O 1
ATOM 1583 N N . GLU A 1 210 ? 17.734 14.711 -5.199 1 92.56 210 GLU A N 1
ATOM 1584 C CA . GLU A 1 210 ? 17.391 14.484 -6.602 1 92.56 210 GLU A CA 1
ATOM 1585 C C . GLU A 1 210 ? 18.625 14.078 -7.402 1 92.56 210 GLU A C 1
ATOM 1587 O O . GLU A 1 210 ? 18.562 13.188 -8.258 1 92.56 210 GLU A O 1
ATOM 1592 N N . GLN A 1 211 ? 19.75 14.719 -7.16 1 90.56 211 GLN A N 1
ATOM 1593 C CA . GLN A 1 211 ? 21 14.398 -7.855 1 90.56 211 GLN A CA 1
ATOM 1594 C C . GLN A 1 211 ? 21.422 12.961 -7.578 1 90.56 211 GLN A C 1
ATOM 1596 O O . GLN A 1 211 ? 21.844 12.242 -8.492 1 90.56 211 GLN A O 1
ATOM 1601 N N . LEU A 1 212 ? 21.344 12.562 -6.34 1 90.38 212 LEU A N 1
ATOM 1602 C CA . LEU A 1 212 ? 21.719 11.203 -5.953 1 90.38 212 LEU A CA 1
ATOM 1603 C C . LEU A 1 212 ? 20.734 10.188 -6.523 1 90.38 212 LEU A C 1
ATOM 1605 O O . LEU A 1 212 ? 21.125 9.062 -6.855 1 90.38 212 LEU A O 1
ATOM 1609 N N . ALA A 1 213 ? 19.469 10.578 -6.625 1 89.81 213 ALA A N 1
ATOM 1610 C CA . ALA A 1 213 ? 18.438 9.711 -7.188 1 89.81 213 ALA A CA 1
ATOM 1611 C C . ALA A 1 213 ? 18.719 9.391 -8.648 1 89.81 213 ALA A C 1
ATOM 1613 O O . ALA A 1 213 ? 18.406 8.305 -9.133 1 89.81 213 ALA A O 1
ATOM 1614 N N . ASP A 1 214 ? 19.25 10.336 -9.359 1 82.38 214 ASP A N 1
ATOM 1615 C CA . ASP A 1 214 ? 19.5 10.211 -10.789 1 82.38 214 ASP A CA 1
ATOM 1616 C C . ASP A 1 214 ? 20.812 9.469 -11.055 1 82.38 214 ASP A C 1
ATOM 1618 O O . ASP A 1 214 ? 21.078 9.062 -12.18 1 82.38 214 ASP A O 1
ATOM 1622 N N . GLY A 1 215 ? 21.578 9.352 -10.055 1 77.12 215 GLY A N 1
ATOM 1623 C CA . GLY A 1 215 ? 22.859 8.688 -10.195 1 77.12 215 GLY A CA 1
ATOM 1624 C C . GLY A 1 215 ? 22.797 7.191 -9.969 1 77.12 215 GLY A C 1
ATOM 1625 O O . GLY A 1 215 ? 21.703 6.645 -9.734 1 77.12 215 GLY A O 1
ATOM 1626 N N . PRO A 1 216 ? 23.938 6.551 -10.242 1 67.12 216 PRO A N 1
ATOM 1627 C CA . PRO A 1 216 ? 23.984 5.113 -9.961 1 67.12 216 PRO A CA 1
ATOM 1628 C C . PRO A 1 216 ? 23.797 4.797 -8.477 1 67.12 216 PRO A C 1
ATOM 1630 O O . PRO A 1 216 ? 24.281 5.543 -7.621 1 67.12 216 PRO A O 1
ATOM 1633 N N . ASN A 1 217 ? 22.781 4.121 -8.172 1 60.19 217 ASN A N 1
ATOM 1634 C CA . ASN A 1 217 ? 22.562 3.768 -6.77 1 60.19 217 ASN A CA 1
ATOM 1635 C C . ASN A 1 217 ? 23.703 2.924 -6.219 1 60.19 217 ASN A C 1
ATOM 1637 O O . ASN A 1 217 ? 24.203 2.027 -6.898 1 60.19 217 ASN A O 1
ATOM 1641 N N . PRO A 1 218 ? 24.25 3.412 -5.105 1 54.69 218 PRO A N 1
ATOM 1642 C CA . PRO A 1 218 ? 25.281 2.555 -4.516 1 54.69 218 PRO A CA 1
ATOM 1643 C C . PRO A 1 218 ? 24.797 1.118 -4.312 1 54.69 218 PRO A C 1
ATOM 1645 O O . PRO A 1 218 ? 23.594 0.871 -4.211 1 54.69 218 PRO A O 1
ATOM 1648 N N . ARG A 1 219 ? 25.688 0.183 -4.5 1 51.41 219 ARG A N 1
ATOM 1649 C CA . ARG A 1 219 ? 25.484 -1.257 -4.387 1 51.41 219 ARG A CA 1
ATOM 1650 C C . ARG A 1 219 ? 24.75 -1.601 -3.094 1 51.41 219 ARG A C 1
ATOM 1652 O O . ARG A 1 219 ? 25.109 -1.128 -2.018 1 51.41 219 ARG A O 1
ATOM 1659 N N . PRO A 1 220 ? 23.5 -2.1 -3.287 1 53.78 220 PRO A N 1
ATOM 1660 C CA . PRO A 1 220 ? 22.797 -2.639 -2.119 1 53.78 220 PRO A CA 1
ATOM 1661 C C . PRO A 1 220 ? 23.719 -3.439 -1.197 1 53.78 220 PRO A C 1
ATOM 1663 O O . PRO A 1 220 ? 24.656 -4.074 -1.666 1 53.78 220 PRO A O 1
ATOM 1666 N N . SER A 1 221 ? 23.781 -2.98 -0.035 1 55.62 221 SER A N 1
ATOM 1667 C CA . SER A 1 221 ? 24.5 -3.83 0.902 1 55.62 221 SER A CA 1
ATOM 1668 C C . SER A 1 221 ? 23.969 -5.254 0.894 1 55.62 221 SER A C 1
ATOM 1670 O O . SER A 1 221 ? 22.844 -5.492 0.449 1 55.62 221 SER A O 1
ATOM 1672 N N . ARG A 1 222 ? 24.766 -6.211 1.114 1 56.66 222 ARG A N 1
ATOM 1673 C CA . ARG A 1 222 ? 24.484 -7.641 1.18 1 56.66 222 ARG A CA 1
ATOM 1674 C C . ARG A 1 222 ? 23.281 -7.926 2.068 1 56.66 222 ARG A C 1
ATOM 1676 O O . ARG A 1 222 ? 22.547 -8.898 1.846 1 56.66 222 ARG A O 1
ATOM 1683 N N . GLN A 1 223 ? 23.047 -6.902 3.053 1 67.06 223 GLN A N 1
ATOM 1684 C CA . GLN A 1 223 ? 21.938 -7.203 3.955 1 67.06 223 GLN A CA 1
ATOM 1685 C C . GLN A 1 223 ? 20.906 -6.074 3.961 1 67.06 223 GLN A C 1
ATOM 1687 O O . GLN A 1 223 ? 21.25 -4.922 4.246 1 67.06 223 GLN A O 1
ATOM 1692 N N . ALA A 1 224 ? 19.719 -6.477 3.578 1 78.31 224 ALA A N 1
ATOM 1693 C CA . ALA A 1 224 ? 18.625 -5.508 3.635 1 78.31 224 ALA A CA 1
ATOM 1694 C C . ALA A 1 224 ? 18.391 -5.039 5.066 1 78.31 224 ALA A C 1
ATOM 1696 O O . ALA A 1 224 ? 18.516 -5.82 6.012 1 78.31 224 ALA A O 1
ATOM 1697 N N . GLY A 1 225 ? 18.172 -3.701 5.211 1 83 225 GLY A N 1
ATOM 1698 C CA . GLY A 1 225 ? 17.844 -3.148 6.52 1 83 225 GLY A CA 1
ATOM 1699 C C . GLY A 1 225 ? 16.578 -3.713 7.117 1 83 225 GLY A C 1
ATOM 1700 O O . GLY A 1 225 ? 15.727 -4.242 6.395 1 83 225 GLY A O 1
ATOM 1701 N N . GLN A 1 226 ? 16.453 -3.594 8.352 1 82.62 226 GLN A N 1
ATOM 1702 C CA . GLN A 1 226 ? 15.297 -4.109 9.078 1 82.62 226 GLN A CA 1
ATOM 1703 C C . GLN A 1 226 ? 14.047 -3.27 8.805 1 82.62 226 GLN A C 1
ATOM 1705 O O . GLN A 1 226 ? 14.148 -2.078 8.508 1 82.62 226 GLN A O 1
ATOM 1710 N N . LEU A 1 227 ? 12.914 -3.924 8.852 1 88 227 LEU A N 1
ATOM 1711 C CA . LEU A 1 227 ? 11.609 -3.281 8.758 1 88 227 LEU A CA 1
ATOM 1712 C C . LEU A 1 227 ? 10.781 -3.555 10.008 1 88 227 LEU A C 1
ATOM 1714 O O . LEU A 1 227 ? 10.609 -4.711 10.406 1 88 227 LEU A O 1
ATOM 1718 N N . ARG A 1 228 ? 10.305 -2.512 10.641 1 85.44 228 ARG A N 1
ATOM 1719 C CA . ARG A 1 228 ? 9.43 -2.617 11.805 1 85.44 228 ARG A CA 1
ATOM 1720 C C . ARG A 1 228 ? 8.195 -1.73 11.641 1 85.44 228 ARG A C 1
ATOM 1722 O O . ARG A 1 228 ? 8.266 -0.668 11.016 1 85.44 228 ARG A O 1
ATOM 1729 N N . ALA A 1 229 ? 7.098 -2.209 12.18 1 87.19 229 ALA A N 1
ATOM 1730 C CA . ALA A 1 229 ? 5.875 -1.409 12.211 1 87.19 229 ALA A CA 1
ATOM 1731 C C . ALA A 1 229 ? 5.734 -0.684 13.547 1 87.19 229 ALA A C 1
ATOM 1733 O O . ALA A 1 229 ? 6.066 -1.237 14.602 1 87.19 229 ALA A O 1
ATOM 1734 N N . PHE A 1 230 ? 5.301 0.604 13.484 1 88.81 230 PHE A N 1
ATOM 1735 C CA . PHE A 1 230 ? 5.016 1.397 14.672 1 88.81 230 PHE A CA 1
ATOM 1736 C C . PHE A 1 230 ? 3.67 2.102 14.539 1 88.81 230 PHE A C 1
ATOM 1738 O O . PHE A 1 230 ? 3.43 2.818 13.57 1 88.81 230 PHE A O 1
ATOM 1745 N N . HIS A 1 2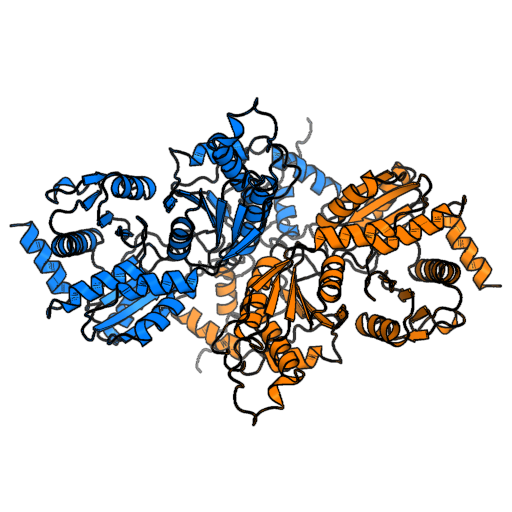31 ? 2.762 1.878 15.484 1 87.38 231 HIS A N 1
ATOM 1746 C CA . HIS A 1 231 ? 1.455 2.527 15.5 1 87.38 231 HIS A CA 1
ATOM 1747 C C . HIS A 1 231 ? 1.519 3.879 16.203 1 87.38 231 HIS A C 1
ATOM 1749 O O . HIS A 1 231 ? 1.229 3.977 17.391 1 87.38 231 HIS A O 1
ATOM 1755 N N . ALA A 1 232 ? 1.701 4.875 15.469 1 92.94 232 ALA A N 1
ATOM 1756 C CA . ALA A 1 232 ? 2.006 6.199 16 1 92.94 232 ALA A CA 1
ATOM 1757 C C . ALA A 1 232 ? 0.735 6.91 16.453 1 92.94 232 ALA A C 1
ATOM 1759 O O . ALA A 1 232 ? 0.797 7.875 17.219 1 92.94 232 ALA A O 1
ATOM 1760 N N . ALA A 1 233 ? -0.43 6.445 16.047 1 90.62 233 ALA A N 1
ATOM 1761 C CA . ALA A 1 233 ? -1.685 7.164 16.281 1 90.62 233 ALA A CA 1
ATOM 1762 C C . ALA A 1 233 ? -1.971 7.324 17.766 1 90.62 233 ALA A C 1
ATOM 1764 O O . ALA A 1 233 ? -2.324 8.414 18.219 1 90.62 233 ALA A O 1
ATOM 1765 N N . LEU A 1 234 ? -1.758 6.305 18.547 1 86.94 234 LEU A N 1
ATOM 1766 C CA . LEU A 1 234 ? -2.139 6.324 19.953 1 86.94 234 LEU A CA 1
ATOM 1767 C C . LEU A 1 234 ? -1.265 7.297 20.734 1 86.94 234 LEU A C 1
ATOM 1769 O O . LEU A 1 234 ? -1.778 8.172 21.438 1 86.94 234 LEU A O 1
ATOM 1773 N N . PRO A 1 235 ? 0.096 7.129 20.609 1 91.44 235 PRO A N 1
ATOM 1774 C CA . PRO A 1 235 ? 0.912 8.102 21.344 1 91.44 235 PRO A CA 1
ATOM 1775 C C . PRO A 1 235 ? 0.722 9.531 20.844 1 91.44 235 PRO A C 1
ATOM 1777 O O . PRO A 1 235 ? 0.802 10.477 21.625 1 91.44 235 PRO A O 1
ATOM 1780 N N . TYR A 1 236 ? 0.474 9.734 19.625 1 94.5 236 TYR A N 1
ATOM 1781 C CA . TYR A 1 236 ? 0.209 11.055 19.062 1 94.5 236 TYR A CA 1
ATOM 1782 C C . TYR A 1 236 ? -1.063 11.656 19.656 1 94.5 236 TYR A C 1
ATOM 1784 O O . TYR A 1 236 ? -1.074 12.812 20.078 1 94.5 236 TYR A O 1
ATOM 1792 N N . GLU A 1 237 ? -2.148 10.898 19.656 1 92.62 237 GLU A N 1
ATOM 1793 C CA . GLU A 1 237 ? -3.422 11.352 20.203 1 92.62 237 GLU A CA 1
ATOM 1794 C C . GLU A 1 237 ? -3.295 11.695 21.688 1 92.62 237 GLU A C 1
ATOM 1796 O O . GLU A 1 237 ? -3.895 12.664 22.156 1 92.62 237 GLU A O 1
ATOM 1801 N N . ALA A 1 238 ? -2.537 10.867 22.391 1 90.75 238 ALA A N 1
ATOM 1802 C CA . ALA A 1 238 ? -2.297 11.148 23.797 1 90.75 238 ALA A CA 1
ATOM 1803 C C . ALA A 1 238 ? -1.556 12.469 23.984 1 90.75 238 ALA A C 1
ATOM 1805 O O . ALA A 1 238 ? -1.88 13.25 24.875 1 90.75 238 ALA A O 1
ATOM 1806 N N . ALA A 1 239 ? -0.616 12.68 23.156 1 90.81 239 ALA A N 1
ATOM 1807 C CA . ALA A 1 239 ? 0.153 13.922 23.219 1 90.81 239 ALA A CA 1
ATOM 1808 C C . ALA A 1 239 ? -0.727 15.125 22.922 1 90.81 239 ALA A C 1
ATOM 1810 O O . ALA A 1 239 ? -0.579 16.188 23.531 1 90.81 239 ALA A O 1
ATOM 1811 N N . LEU A 1 240 ? -1.623 15.023 21.953 1 92.19 240 LEU A N 1
ATOM 1812 C CA . LEU A 1 240 ? -2.533 16.109 21.578 1 92.19 240 LEU A CA 1
ATOM 1813 C C . LEU A 1 240 ? -3.559 16.359 22.672 1 92.19 240 LEU A C 1
ATOM 1815 O O . LEU A 1 240 ? -3.941 17.5 22.922 1 92.19 240 LEU A O 1
ATOM 1819 N N . GLY A 1 241 ? -4.027 15.273 23.266 1 90.75 241 GLY A N 1
ATOM 1820 C CA . GLY A 1 241 ? -5.07 15.352 24.281 1 90.75 241 GLY A CA 1
ATOM 1821 C C . GLY A 1 241 ? -4.703 16.25 25.453 1 90.75 241 GLY A C 1
ATOM 1822 O O . GLY A 1 241 ? -5.574 16.891 26.031 1 90.75 241 GLY A O 1
ATOM 1823 N N . LYS A 1 242 ? -3.449 16.359 25.719 1 89.06 242 LYS A N 1
ATOM 1824 C CA . LYS A 1 242 ? -2.965 17.156 26.844 1 89.06 242 LYS A CA 1
ATOM 1825 C C . LYS A 1 242 ? -3.227 18.641 26.609 1 89.06 242 LYS A C 1
ATOM 1827 O O . LYS A 1 242 ? -3.25 19.438 27.562 1 89.06 242 LYS A O 1
ATOM 1832 N N . HIS A 1 243 ? -3.465 19 25.391 1 91.31 243 HIS A N 1
ATOM 1833 C CA . HIS A 1 243 ? -3.635 20.406 25.062 1 91.31 243 HIS A CA 1
ATOM 1834 C C . HIS A 1 243 ? -5.109 20.797 25.094 1 91.31 243 HIS A C 1
ATOM 1836 O O . HIS A 1 243 ? -5.438 21.984 25.031 1 91.31 243 HIS A O 1
ATOM 1842 N N . PHE A 1 244 ? -5.941 19.844 25.203 1 92.75 244 PHE A N 1
ATOM 1843 C CA . PHE A 1 244 ? -7.371 20.109 25.281 1 92.75 244 PHE A CA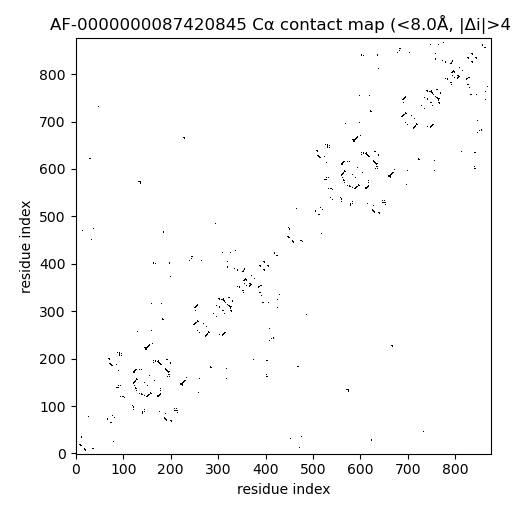 1
ATOM 1844 C C . PHE A 1 244 ? -7.844 20.125 26.734 1 92.75 244 PHE A C 1
ATOM 1846 O O . PHE A 1 244 ? -8.617 19.25 27.141 1 92.75 244 PHE A O 1
ATOM 1853 N N . HIS A 1 245 ? -7.418 21.156 27.438 1 89.25 245 HIS A N 1
ATOM 1854 C CA . HIS A 1 245 ? -7.805 21.281 28.844 1 89.25 245 HIS A CA 1
ATOM 1855 C C . HIS A 1 245 ? -8.32 22.672 29.141 1 89.25 245 HIS A C 1
ATOM 1857 O O . HIS A 1 245 ? -8.125 23.609 28.344 1 89.25 245 HIS A O 1
ATOM 1863 N N . ALA A 1 246 ? -9.109 22.859 30.281 1 89.31 246 ALA A N 1
ATOM 1864 C CA . ALA A 1 246 ? -9.625 24.125 30.781 1 89.31 246 ALA A CA 1
ATOM 1865 C C . ALA A 1 246 ? -10.508 24.797 29.734 1 89.31 246 ALA A C 1
ATOM 1867 O O . ALA A 1 246 ? -10.336 25.984 29.438 1 89.31 246 ALA A O 1
ATOM 1868 N N . LEU A 1 247 ? -11.398 23.984 29.188 1 94.44 247 LEU A N 1
ATOM 1869 C CA . LEU A 1 247 ? -12.266 24.469 28.141 1 94.44 247 LEU A CA 1
ATOM 1870 C C . LEU A 1 247 ? -13.688 24.688 28.656 1 94.44 247 LEU A C 1
ATOM 1872 O O . LEU A 1 247 ? -14.188 23.906 29.453 1 94.44 247 LEU A O 1
ATOM 1876 N N . ARG A 1 248 ? -14.297 25.797 28.391 1 94.56 248 ARG A N 1
ATOM 1877 C CA . ARG A 1 248 ? -15.734 25.969 28.609 1 94.56 248 ARG A CA 1
ATOM 1878 C C . ARG A 1 248 ? -16.531 25.312 27.484 1 94.56 248 ARG A C 1
ATOM 1880 O O . ARG A 1 248 ? -15.969 24.906 26.469 1 94.56 248 ARG A O 1
ATOM 1887 N N . PRO A 1 249 ? -17.844 25.172 27.672 1 96.25 249 PRO A N 1
ATOM 1888 C CA . PRO A 1 249 ? -18.641 24.594 26.594 1 96.25 249 PRO A CA 1
ATOM 1889 C C . PRO A 1 249 ? -18.656 25.453 25.328 1 96.25 249 PRO A C 1
ATOM 1891 O O . PRO A 1 249 ? -19.078 26.609 25.375 1 96.25 249 PRO A O 1
ATOM 1894 N N . LEU A 1 250 ? -18.156 24.984 24.297 1 97.62 250 LEU A N 1
ATOM 1895 C CA . LEU A 1 250 ? -18.094 25.672 23 1 97.62 250 LEU A CA 1
ATOM 1896 C C . LEU A 1 250 ? -18.609 24.766 21.891 1 97.62 250 LEU A C 1
ATOM 1898 O O . LEU A 1 250 ? -18.422 23.547 21.938 1 97.62 250 LEU A O 1
ATOM 1902 N N . LYS A 1 251 ? -19.312 25.359 20.969 1 98.19 251 LYS A N 1
ATOM 1903 C CA . LYS A 1 251 ? -19.703 24.672 19.75 1 98.19 251 LYS A CA 1
ATOM 1904 C C . LYS A 1 251 ? -18.719 24.953 18.625 1 98.19 251 LYS A C 1
ATOM 1906 O O . LYS A 1 251 ? -18.406 26.109 18.328 1 98.19 251 LYS A O 1
ATOM 1911 N N . VAL A 1 252 ? -18.234 23.906 18 1 98.31 252 VAL A N 1
ATOM 1912 C CA . VAL A 1 252 ? -17.172 24.031 17 1 98.31 252 VAL A CA 1
ATOM 1913 C C . VAL A 1 252 ? -17.578 23.281 15.734 1 98.31 252 VAL A C 1
ATOM 1915 O O . VAL A 1 252 ? -18.094 22.156 15.797 1 98.31 252 VAL A O 1
ATOM 1918 N N . VAL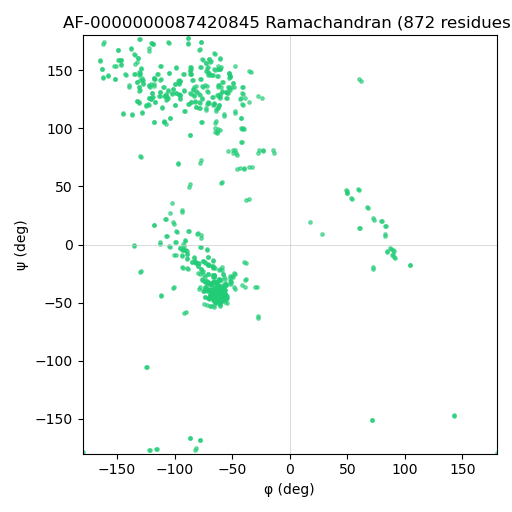 A 1 253 ? -17.406 23.922 14.57 1 98.5 253 VAL A N 1
ATOM 1919 C CA . VAL A 1 253 ? -17.578 23.266 13.273 1 98.5 253 VAL A CA 1
ATOM 1920 C C . VAL A 1 253 ? -16.219 23.062 12.617 1 98.5 253 VAL A C 1
ATOM 1922 O O . VAL A 1 253 ? -15.438 24 12.477 1 98.5 253 VAL A O 1
ATOM 1925 N N . CYS A 1 254 ? -15.914 21.812 12.258 1 98.44 254 CYS A N 1
ATOM 1926 C CA . CYS A 1 254 ? -14.688 21.516 11.531 1 98.44 254 CYS A CA 1
ATOM 1927 C C . CYS A 1 254 ? -14.984 20.875 10.188 1 98.44 254 CYS A C 1
ATOM 1929 O O . CYS A 1 254 ? -15.922 20.078 10.07 1 98.44 254 CYS A O 1
ATOM 1931 N N . GLY A 1 255 ? -14.281 21.281 9.164 1 96.81 255 GLY A N 1
ATOM 1932 C CA . GLY A 1 255 ? -14.336 20.656 7.848 1 96.81 255 GLY A CA 1
ATOM 1933 C C . GLY A 1 255 ? -12.984 20.156 7.371 1 96.81 255 GLY A C 1
ATOM 1934 O O . GLY A 1 255 ? -11.969 20.812 7.57 1 96.81 255 GLY A O 1
ATOM 1935 N N . CYS A 1 256 ? -13 18.922 6.805 1 95.12 256 CYS A N 1
ATOM 1936 C CA . CYS A 1 256 ? -11.766 18.344 6.277 1 95.12 256 CYS A CA 1
ATOM 1937 C C . CYS A 1 256 ? -12.07 17.172 5.344 1 95.12 256 CYS A C 1
ATOM 1939 O O . CYS A 1 256 ? -13.078 16.484 5.508 1 95.12 256 CYS A O 1
ATOM 1941 N N . CYS A 1 257 ? -11.18 16.984 4.395 1 88.5 257 CYS A N 1
ATOM 1942 C CA . CYS A 1 257 ? -11.359 15.859 3.48 1 88.5 257 CYS A CA 1
ATOM 1943 C C . CYS A 1 257 ? -10.781 14.578 4.062 1 88.5 257 CYS A C 1
ATOM 1945 O O . CYS A 1 257 ? -11.07 13.484 3.584 1 88.5 257 CYS A O 1
ATOM 1947 N N . SER A 1 258 ? -9.992 14.656 5.062 1 93.88 258 SER A N 1
ATOM 1948 C CA . SER A 1 258 ? -9.312 13.508 5.656 1 93.88 258 SER A CA 1
ATOM 1949 C C . SER A 1 258 ? -10.227 12.781 6.641 1 93.88 258 SER A C 1
ATOM 1951 O O . SER A 1 258 ? -10.742 13.383 7.582 1 93.88 258 SER A O 1
ATOM 1953 N N . ASP A 1 259 ? -10.359 11.438 6.465 1 90.19 259 ASP A N 1
ATOM 1954 C CA . ASP A 1 259 ? -11.086 10.617 7.43 1 90.19 259 ASP A CA 1
ATOM 1955 C C . ASP A 1 259 ? -10.305 10.484 8.734 1 90.19 259 ASP A C 1
ATOM 1957 O O . ASP A 1 259 ? -10.898 10.414 9.812 1 90.19 259 ASP A O 1
ATOM 1961 N N . LEU A 1 260 ? -9.047 10.469 8.648 1 94.56 260 LEU A N 1
ATOM 1962 C CA . LEU A 1 260 ? -8.195 10.344 9.828 1 94.56 260 LEU A CA 1
ATOM 1963 C C . LEU A 1 260 ? -8.367 11.547 10.75 1 94.56 260 LEU A C 1
ATOM 1965 O O . LEU A 1 260 ? -8.43 11.398 11.969 1 94.56 260 LEU A O 1
ATOM 1969 N N . VAL A 1 261 ? -8.445 12.711 10.125 1 97 261 VAL A N 1
ATOM 1970 C CA . VAL A 1 261 ? -8.648 13.922 10.906 1 97 261 VAL A CA 1
ATOM 1971 C C . VAL A 1 261 ? -10.031 13.891 11.562 1 97 261 VAL A C 1
ATOM 1973 O O . VAL A 1 261 ? -10.164 14.211 12.75 1 97 261 VAL A O 1
ATOM 1976 N N . GLY A 1 262 ? -11.031 13.523 10.789 1 96.19 262 GLY A N 1
ATOM 1977 C CA . GLY A 1 262 ? -12.375 13.406 11.336 1 96.19 262 GLY A CA 1
ATOM 1978 C C . GLY A 1 262 ? -12.461 12.453 12.516 1 96.19 262 GLY A C 1
ATOM 1979 O O . GLY A 1 262 ? -13.055 12.773 13.547 1 96.19 262 GLY A O 1
ATOM 1980 N N . ASP A 1 263 ? -11.859 11.289 12.367 1 93.62 263 ASP A N 1
ATOM 1981 C CA . ASP A 1 263 ? -11.859 10.281 13.422 1 93.62 263 ASP A CA 1
ATOM 1982 C C . ASP A 1 263 ? -11.133 10.789 14.664 1 93.62 263 ASP A C 1
ATOM 1984 O O . ASP A 1 263 ? -11.609 10.602 15.789 1 93.62 263 ASP A O 1
ATOM 1988 N N . LEU A 1 264 ? -10.047 11.406 14.461 1 95.25 264 LEU A N 1
ATOM 1989 C CA . LEU A 1 264 ? -9.25 11.953 15.555 1 95.25 264 LEU A CA 1
ATOM 1990 C C . LEU A 1 264 ? -10.047 12.992 16.328 1 95.25 264 LEU A C 1
ATOM 1992 O O . LEU A 1 264 ? -10.094 12.945 17.562 1 95.25 264 LEU A O 1
ATOM 1996 N N . LEU A 1 265 ? -10.641 13.906 15.602 1 97 265 LEU A N 1
ATOM 1997 C CA . LEU A 1 265 ? -11.414 14.961 16.25 1 97 265 LEU A CA 1
ATOM 1998 C C . LEU A 1 265 ? -12.617 14.383 16.984 1 97 265 LEU A C 1
ATOM 2000 O O . LEU A 1 265 ? -12.93 14.82 18.094 1 97 265 LEU A O 1
ATOM 2004 N N . THR A 1 266 ? -13.273 13.43 16.375 1 95.19 266 THR A N 1
ATOM 2005 C CA . THR A 1 266 ? -14.438 12.797 17 1 95.19 266 THR A CA 1
ATOM 2006 C C . THR A 1 266 ? -14.047 12.148 18.328 1 95.19 266 THR A C 1
ATOM 2008 O O . THR A 1 266 ? -14.719 12.352 19.344 1 95.19 266 THR A O 1
ATOM 2011 N N . ARG A 1 267 ? -12.953 11.438 18.344 1 92.94 267 ARG A N 1
ATOM 2012 C CA . ARG A 1 267 ? -12.492 10.781 19.562 1 92.94 267 ARG A CA 1
ATOM 2013 C C . ARG A 1 267 ? -12.062 11.805 20.609 1 92.94 267 ARG A C 1
ATOM 2015 O O . ARG A 1 267 ? -12.344 11.641 21.797 1 92.94 267 ARG A O 1
ATOM 2022 N N . THR A 1 268 ? -11.398 12.812 20.141 1 94.5 268 THR A N 1
ATOM 2023 C CA . THR A 1 268 ? -10.898 13.852 21.047 1 94.5 268 THR A CA 1
ATOM 2024 C C . THR A 1 268 ? -12.062 14.578 21.719 1 94.5 268 THR A C 1
ATOM 2026 O O . THR A 1 268 ? -12.023 14.836 22.922 1 94.5 268 THR A O 1
ATOM 2029 N N . PHE A 1 269 ? -13.125 14.883 21.016 1 95.94 269 PHE A N 1
ATOM 2030 C CA . PHE A 1 269 ? -14.211 15.719 21.5 1 95.94 269 PHE A CA 1
ATOM 2031 C C . PHE A 1 269 ? -15.148 14.922 22.406 1 95.94 269 PHE A C 1
ATOM 2033 O O . PHE A 1 269 ? -15.945 15.5 23.141 1 95.94 269 PHE A O 1
ATOM 2040 N N . GLU A 1 270 ? -15.094 13.594 22.312 1 92.38 270 GLU A N 1
ATOM 2041 C CA . GLU A 1 270 ? -15.922 12.75 23.172 1 92.38 270 GLU A CA 1
ATOM 2042 C C . GLU A 1 270 ? -15.648 13.031 24.641 1 92.38 270 GLU A C 1
ATOM 2044 O O . GLU A 1 270 ? -16.531 12.867 25.484 1 92.38 270 GLU A O 1
ATOM 2049 N N . LYS A 1 271 ? -14.5 13.508 24.953 1 89.25 271 LYS A N 1
ATOM 2050 C CA . LYS A 1 271 ? -14.086 13.68 26.344 1 89.25 271 LYS A CA 1
ATOM 2051 C C . LYS A 1 271 ? -14.094 15.156 26.734 1 89.25 271 LYS A C 1
ATOM 2053 O O . LYS A 1 271 ? -13.672 15.516 27.844 1 89.25 271 LYS A O 1
ATOM 2058 N N . LEU A 1 272 ? -14.586 16.016 25.875 1 94.81 272 LEU A N 1
ATOM 2059 C CA . LEU A 1 272 ? -14.523 17.453 26.109 1 94.81 272 LEU A CA 1
ATOM 2060 C C . LEU A 1 272 ? -15.914 18.031 26.359 1 94.81 272 LEU A C 1
ATOM 2062 O O . LEU A 1 272 ? -16.906 17.438 25.938 1 94.81 272 LEU A O 1
ATOM 2066 N N . PRO A 1 273 ? -16 19.109 27.062 1 95.5 273 PRO A N 1
ATOM 2067 C CA . PRO A 1 273 ? -17.297 19.781 27.219 1 95.5 273 PRO A CA 1
ATOM 2068 C C . PRO A 1 273 ? -17.75 20.469 25.938 1 95.5 273 PRO A C 1
ATOM 2070 O O . PRO A 1 273 ? -18.875 20.984 25.875 1 95.5 273 PRO A O 1
ATOM 2073 N N . CYS A 1 274 ? -16.984 20.484 24.938 1 96.94 274 CYS A N 1
ATOM 2074 C CA . CYS A 1 274 ? -17.266 21.125 23.656 1 96.94 274 CYS A CA 1
ATOM 2075 C C . CYS A 1 274 ? -18.047 20.188 22.734 1 96.94 274 CYS A C 1
ATOM 2077 O O . CYS A 1 274 ? -17.969 18.969 22.875 1 96.94 274 CYS A O 1
ATOM 2079 N N . GLU A 1 275 ? -18.797 20.75 21.859 1 97.62 275 GLU A N 1
ATOM 2080 C CA . GLU A 1 275 ? -19.547 20 20.859 1 97.62 275 GLU A CA 1
ATOM 2081 C C . GLU A 1 275 ? -18.938 20.172 19.469 1 97.62 275 GLU A C 1
ATOM 2083 O O . GLU A 1 275 ? -18.688 21.281 19.031 1 97.62 275 GLU A O 1
ATOM 2088 N N . LEU A 1 276 ? -18.719 19.062 18.828 1 98.19 276 LEU A N 1
ATOM 2089 C CA . LEU A 1 276 ? -18.109 19.062 17.5 1 98.19 276 LEU A CA 1
ATOM 2090 C C . LEU A 1 276 ? -19.125 18.75 16.422 1 98.19 276 LEU A C 1
ATOM 2092 O O . LEU A 1 276 ? -19.875 17.781 16.531 1 98.19 276 LEU A O 1
ATOM 2096 N N . PHE A 1 277 ? -19.219 19.578 15.445 1 97.62 277 PHE A N 1
ATOM 2097 C CA . PHE A 1 277 ? -19.906 19.297 14.188 1 97.62 277 PHE A CA 1
ATOM 2098 C C . PHE A 1 277 ? -18.906 19.141 13.047 1 97.62 277 PHE A C 1
ATOM 2100 O O . PHE A 1 277 ? -18.375 20.125 12.547 1 97.62 277 PHE A O 1
ATOM 2107 N N . PHE A 1 278 ? -18.688 17.938 12.625 1 96.81 278 PHE A N 1
ATOM 2108 C CA . PHE A 1 278 ? -17.688 17.656 11.602 1 96.81 278 PHE A CA 1
ATOM 2109 C C . PHE A 1 278 ? -18.344 17.516 10.234 1 96.81 278 PHE A C 1
ATOM 2111 O O . PHE A 1 278 ? -19.359 16.812 10.102 1 96.81 278 PHE A O 1
ATOM 2118 N N . THR A 1 279 ? -17.797 18.219 9.258 1 92.44 279 THR A N 1
ATOM 2119 C CA . THR A 1 279 ? -18.266 18.141 7.879 1 92.44 279 THR A CA 1
ATOM 2120 C C . THR A 1 279 ? -17.172 17.594 6.965 1 92.44 279 THR A C 1
ATOM 2122 O O . THR A 1 279 ? -16.078 18.172 6.883 1 92.44 279 THR A O 1
ATOM 2125 N N . LYS A 1 280 ? -17.484 16.516 6.297 1 88.44 280 LYS A N 1
ATOM 2126 C CA . LYS A 1 280 ? -16.547 15.945 5.332 1 88.44 280 LYS A CA 1
ATOM 2127 C C . LYS A 1 280 ? -16.547 16.766 4.039 1 88.44 280 LYS A C 1
ATOM 2129 O O . LYS A 1 280 ? -17.594 16.984 3.436 1 88.44 280 LYS A O 1
ATOM 2134 N N . THR A 1 281 ? -15.352 17.188 3.666 1 84.19 281 THR A N 1
ATOM 2135 C CA . THR A 1 281 ? -15.188 17.906 2.402 1 84.19 281 THR A CA 1
ATOM 2136 C C . THR A 1 281 ? -14.539 17 1.355 1 84.19 281 THR A C 1
ATOM 2138 O O . THR A 1 281 ? -14.125 15.883 1.662 1 84.19 281 THR A O 1
ATOM 2141 N N . SER A 1 282 ? -14.461 17.469 0.148 1 75 282 SER A N 1
ATOM 2142 C CA . SER A 1 282 ? -13.844 16.688 -0.929 1 75 282 SER A CA 1
ATOM 2143 C C . SER A 1 282 ? -12.359 17.031 -1.067 1 75 282 SER A C 1
ATOM 2145 O O . SER A 1 282 ? -11.945 18.156 -0.827 1 75 282 SER A O 1
ATOM 2147 N N . LEU A 1 283 ? -11.672 15.977 -1.447 1 77.31 283 LEU A N 1
ATOM 2148 C CA . LEU A 1 283 ? -10.266 16.219 -1.763 1 77.31 283 LEU A CA 1
ATOM 2149 C C . LEU A 1 283 ? -10.125 16.969 -3.082 1 77.31 283 LEU A C 1
ATOM 2151 O O . LEU A 1 283 ? -10.617 16.516 -4.117 1 77.31 283 LEU A O 1
ATOM 2155 N N . ARG A 1 284 ? -9.578 18.156 -3.025 1 70.25 284 ARG A N 1
ATOM 2156 C CA . ARG A 1 284 ? -9.367 18.969 -4.223 1 70.25 284 ARG A CA 1
ATOM 2157 C C . ARG A 1 284 ? -8.188 19.922 -4.047 1 70.25 284 ARG A C 1
ATOM 2159 O O . ARG A 1 284 ? -7.793 20.219 -2.92 1 70.25 284 ARG A O 1
ATOM 2166 N N . GLN A 1 285 ? -7.672 20.203 -5.23 1 70.06 285 GLN A N 1
ATOM 2167 C CA . GLN A 1 285 ? -6.668 21.266 -5.184 1 70.06 285 GLN A CA 1
ATOM 2168 C C . GLN A 1 285 ? -7.309 22.609 -4.887 1 70.06 285 GLN A C 1
ATOM 2170 O O . GLN A 1 285 ? -8.273 23 -5.543 1 70.06 285 GLN A O 1
ATOM 2175 N N . ARG A 1 286 ? -6.809 23.156 -3.785 1 70.31 286 ARG A N 1
ATOM 2176 C CA . ARG A 1 286 ? -7.41 24.438 -3.41 1 70.31 286 ARG A CA 1
ATOM 2177 C C . ARG A 1 286 ? -6.41 25.578 -3.557 1 70.31 286 ARG A C 1
ATOM 2179 O O . ARG A 1 286 ? -5.246 25.453 -3.168 1 70.31 286 ARG A O 1
ATOM 2186 N N . GLY A 1 287 ? -6.812 26.594 -4.258 1 68.12 287 GLY A N 1
ATOM 2187 C CA . GLY A 1 287 ? -6.066 27.828 -4.211 1 68.12 287 GLY A CA 1
ATOM 2188 C C . GLY A 1 287 ? -6.344 28.641 -2.959 1 68.12 287 GLY A C 1
ATOM 2189 O O . GLY A 1 287 ? -6.863 28.125 -1.974 1 68.12 287 GLY A O 1
ATOM 2190 N N . PRO A 1 288 ? -5.918 29.828 -2.92 1 70.12 288 PRO A N 1
ATOM 2191 C CA . PRO A 1 288 ? -6.238 30.688 -1.782 1 70.12 288 PRO A CA 1
ATOM 2192 C C . PRO A 1 288 ? -7.734 30.766 -1.496 1 70.12 288 PRO A C 1
ATOM 2194 O O . PRO A 1 288 ? -8.539 30.844 -2.426 1 70.12 288 PRO A O 1
ATOM 2197 N N . LEU A 1 289 ? -7.992 30.547 -0.256 1 77.19 289 LEU A N 1
ATOM 2198 C CA . LEU A 1 289 ? -9.398 30.531 0.127 1 77.19 289 LEU A CA 1
ATOM 2199 C C . LEU A 1 289 ? -10.062 31.875 -0.135 1 77.19 289 LEU A C 1
ATOM 2201 O O . LEU A 1 289 ? -9.539 32.906 0.272 1 77.19 289 LEU A O 1
ATOM 2205 N N . ALA A 1 290 ? -11.047 31.875 -0.934 1 71.5 290 ALA A N 1
ATOM 2206 C CA . ALA A 1 290 ? -11.797 33.094 -1.267 1 71.5 290 ALA A CA 1
ATOM 2207 C C . ALA A 1 290 ? -13.297 32.812 -1.223 1 71.5 290 ALA A C 1
ATOM 2209 O O . ALA A 1 290 ? -13.734 31.672 -1.083 1 71.5 290 ALA A O 1
ATOM 2210 N N . ALA A 1 291 ? -13.875 34 -1.183 1 70.94 291 ALA A N 1
ATOM 2211 C CA . ALA A 1 291 ? -15.328 33.875 -1.294 1 70.94 291 ALA A CA 1
ATOM 2212 C C . ALA A 1 291 ? -15.719 33.062 -2.527 1 70.94 291 ALA A C 1
ATOM 2214 O O . ALA A 1 291 ? -15.102 33.188 -3.588 1 70.94 291 ALA A O 1
ATOM 2215 N N . GLY A 1 292 ? -16.641 32.156 -2.383 1 75.81 292 GLY A N 1
ATOM 2216 C CA . GLY A 1 292 ? -17.094 31.312 -3.486 1 75.81 292 GLY A CA 1
ATOM 2217 C C . GLY A 1 292 ? -16.562 29.891 -3.416 1 75.81 292 GLY A C 1
ATOM 2218 O O . GLY A 1 292 ? -17.062 29 -4.102 1 75.81 292 GLY A O 1
ATOM 2219 N N . ASP A 1 293 ? -15.555 29.797 -2.627 1 82.31 293 ASP A N 1
ATOM 2220 C CA . ASP A 1 293 ? -15.07 28.438 -2.428 1 82.31 293 ASP A CA 1
ATOM 2221 C C . ASP A 1 293 ? -16.156 27.547 -1.824 1 82.31 293 ASP A C 1
ATOM 2223 O O . ASP A 1 293 ? -16.766 27.906 -0.81 1 82.31 293 ASP A O 1
ATOM 2227 N N . ALA A 1 294 ? -16.406 26.438 -2.434 1 77 294 ALA A N 1
ATOM 2228 C CA . ALA A 1 294 ? -17.516 25.578 -2.055 1 77 294 ALA A CA 1
ATOM 2229 C C . ALA A 1 294 ? -17.344 25.047 -0.637 1 77 294 ALA A C 1
ATOM 2231 O O . ALA A 1 294 ? -18.328 24.906 0.108 1 77 294 ALA A O 1
ATOM 2232 N N . ASP A 1 295 ? -16.156 24.719 -0.326 1 86 295 ASP A N 1
ATOM 2233 C CA . ASP A 1 295 ? -15.914 24.188 1.014 1 86 295 ASP A CA 1
ATOM 2234 C C . ASP A 1 295 ? -16.094 25.281 2.072 1 86 295 ASP A C 1
ATOM 2236 O O . ASP A 1 295 ? -16.625 25.016 3.156 1 86 295 ASP A O 1
ATOM 2240 N N . TYR A 1 296 ? -15.648 26.438 1.709 1 89.25 296 TYR A N 1
ATOM 2241 C CA . TYR A 1 296 ? -15.844 27.578 2.604 1 89.25 296 TYR A CA 1
ATOM 2242 C C . TYR A 1 296 ? -17.328 27.844 2.832 1 89.25 296 TYR A C 1
ATOM 2244 O O . TYR A 1 296 ? -17.766 28 3.973 1 89.25 296 TYR A O 1
ATOM 2252 N N . GLU A 1 297 ? -18.031 27.875 1.773 1 87.5 297 GLU A N 1
ATOM 2253 C CA . GLU A 1 297 ? -19.453 28.172 1.873 1 87.5 297 GLU A CA 1
ATOM 2254 C C . GLU A 1 297 ? -20.188 27.109 2.684 1 87.5 297 GLU A C 1
ATOM 2256 O O . GLU A 1 297 ? -21.062 27.438 3.494 1 87.5 297 GLU A O 1
ATOM 2261 N N . LEU A 1 298 ? -19.812 25.922 2.422 1 88.56 298 LEU A N 1
ATOM 2262 C CA . LEU A 1 298 ? -20.406 24.812 3.166 1 88.56 298 LEU A CA 1
ATOM 2263 C C . LEU A 1 298 ? -20.125 24.953 4.66 1 88.56 298 LEU A C 1
ATOM 2265 O O . LEU A 1 298 ? -21.031 24.797 5.48 1 88.56 298 LEU A O 1
ATOM 2269 N N . LEU A 1 299 ? -18.938 25.25 4.977 1 94.19 299 LEU A N 1
ATOM 2270 C CA . LEU A 1 299 ? -18.562 25.375 6.383 1 94.19 299 LEU A CA 1
ATOM 2271 C C . LEU A 1 299 ? -19.219 26.594 7.023 1 94.19 299 LEU A C 1
ATOM 2273 O O . LEU A 1 299 ? -19.625 26.547 8.188 1 94.19 299 LEU A O 1
ATOM 2277 N N . ALA A 1 300 ? -19.219 27.672 6.32 1 95.12 300 ALA A N 1
ATOM 2278 C CA . ALA A 1 300 ? -19.859 28.891 6.812 1 95.12 300 ALA A CA 1
ATOM 2279 C C . ALA A 1 300 ? -21.312 28.641 7.152 1 95.12 300 ALA A C 1
ATOM 2281 O O . ALA A 1 300 ? -21.812 29.094 8.188 1 95.12 300 ALA A O 1
ATOM 2282 N N . ASP A 1 301 ? -21.984 27.922 6.293 1 94.94 301 ASP A N 1
ATOM 2283 C CA . ASP A 1 301 ? -23.391 27.594 6.52 1 94.94 301 ASP A CA 1
ATOM 2284 C C . ASP A 1 301 ? -23.547 26.734 7.781 1 94.94 301 ASP A C 1
ATOM 2286 O O . ASP A 1 301 ? -24.484 26.938 8.555 1 94.94 301 ASP A O 1
ATOM 2290 N N . GLU A 1 302 ? -22.672 25.797 7.953 1 96.19 302 GLU A N 1
ATOM 2291 C CA . GLU A 1 302 ? -22.719 24.938 9.133 1 96.19 302 GLU A CA 1
ATOM 2292 C C . GLU A 1 302 ? -22.484 25.75 10.406 1 96.19 302 GLU A C 1
ATOM 2294 O O . GLU A 1 302 ? -23.109 25.484 11.438 1 96.19 302 GLU A O 1
ATOM 2299 N N . VAL A 1 303 ? -21.578 26.719 10.367 1 97.62 303 VAL A N 1
ATOM 2300 C CA . VAL A 1 303 ? -21.297 27.578 11.516 1 97.62 303 VAL A CA 1
ATOM 2301 C C . VAL A 1 303 ? -22.547 28.344 11.898 1 97.62 303 VAL A C 1
ATOM 2303 O O . VAL A 1 303 ? -22.906 28.406 13.078 1 97.62 303 VAL A O 1
ATOM 2306 N N . ARG A 1 304 ? -23.219 28.875 10.953 1 97.31 304 ARG A N 1
ATOM 2307 C CA . ARG A 1 304 ? -24.438 29.656 11.188 1 97.31 304 ARG A CA 1
ATOM 2308 C C . ARG A 1 304 ? -25.578 28.766 11.664 1 97.31 304 ARG A C 1
ATOM 2310 O O . ARG A 1 304 ? -26.297 29.109 12.602 1 97.31 304 ARG A O 1
ATOM 2317 N N . LEU A 1 305 ? -25.703 27.625 11.008 1 97.12 305 LEU A N 1
ATOM 2318 C CA . LEU A 1 305 ? -26.781 26.688 11.32 1 97.12 305 LEU A CA 1
ATOM 2319 C C . LEU A 1 305 ? -26.703 26.25 12.781 1 97.12 305 LEU A C 1
ATOM 2321 O O . LEU A 1 305 ? -27.719 26.172 13.469 1 97.12 305 LEU A O 1
ATOM 2325 N N . HIS A 1 306 ? -25.516 26.016 13.25 1 97.44 306 HIS A N 1
ATOM 2326 C CA . HIS A 1 306 ? -25.344 25.453 14.586 1 97.44 306 HIS A CA 1
ATOM 2327 C C . HIS A 1 306 ? -25.016 26.531 15.602 1 97.44 306 HIS A C 1
ATOM 2329 O O . HIS A 1 306 ? -24.797 26.25 16.781 1 97.44 306 HIS A O 1
ATOM 2335 N N . ARG A 1 307 ? -24.984 27.797 15.141 1 97.38 307 ARG A N 1
ATOM 2336 C CA . ARG A 1 307 ? -24.562 28.891 16 1 97.38 307 ARG A CA 1
ATOM 2337 C C . ARG A 1 307 ? -23.266 28.578 16.719 1 97.38 307 ARG A C 1
ATOM 2339 O O . ARG A 1 307 ? -23.172 28.703 17.938 1 97.38 307 ARG A O 1
ATOM 2346 N N . ALA A 1 308 ? -22.359 28.078 15.891 1 98.38 308 ALA A N 1
ATOM 2347 C CA . ALA A 1 308 ? -21.062 27.672 16.438 1 98.38 308 ALA A CA 1
ATOM 2348 C C . ALA A 1 308 ? -20.234 28.875 16.828 1 98.38 308 ALA A C 1
ATOM 2350 O O . ALA A 1 308 ? -20.406 29.969 16.281 1 98.38 308 ALA A O 1
ATOM 2351 N N . HIS A 1 309 ? -19.375 28.672 17.812 1 97.81 309 HIS A N 1
ATOM 2352 C CA . HIS A 1 309 ? -18.484 29.734 18.281 1 97.81 309 HIS A CA 1
ATOM 2353 C C . HIS A 1 309 ? -17.297 29.922 17.344 1 97.81 309 HIS A C 1
ATOM 2355 O O . HIS A 1 309 ? -16.703 31 17.297 1 97.81 309 HIS A O 1
ATOM 2361 N N . LEU A 1 310 ? -16.969 28.859 16.641 1 97.38 310 LEU A N 1
ATOM 2362 C CA . LEU A 1 310 ? -15.828 28.875 15.727 1 97.38 310 LEU A CA 1
ATOM 2363 C C . LEU A 1 310 ? -15.961 27.797 14.656 1 97.38 310 LEU A C 1
ATOM 2365 O O . LEU A 1 310 ? -16.562 26.75 14.891 1 97.38 310 LEU A O 1
ATOM 2369 N N . GLY A 1 311 ? -15.484 28.109 13.445 1 98.25 311 GLY A N 1
ATOM 2370 C CA . GLY A 1 311 ? -15.281 27.141 12.383 1 98.25 311 GLY A CA 1
ATOM 2371 C C . GLY A 1 311 ? -13.828 26.953 12.008 1 98.25 311 GLY A C 1
ATOM 2372 O O . GLY A 1 311 ? -13.039 27.891 12.086 1 98.25 311 GLY A O 1
ATOM 2373 N N . LEU A 1 312 ? -13.445 25.75 11.617 1 98.12 312 LEU A N 1
ATOM 2374 C CA . LEU A 1 312 ? -12.086 25.453 11.18 1 98.12 312 LEU A CA 1
ATOM 2375 C C . LEU A 1 312 ? -12.094 24.562 9.938 1 98.12 312 LEU A C 1
ATOM 2377 O O . LEU A 1 312 ? -12.516 23.406 10 1 98.12 312 LEU A O 1
ATOM 2381 N N . LEU A 1 313 ? -11.672 25.141 8.852 1 96.56 313 LEU A N 1
ATOM 2382 C CA . LEU A 1 313 ? -11.453 24.375 7.641 1 96.56 313 LEU A CA 1
ATOM 2383 C C . LEU A 1 313 ? -10.016 23.859 7.574 1 96.56 313 LEU A C 1
ATOM 2385 O O . LEU A 1 313 ? -9.078 24.656 7.496 1 96.56 313 LEU A O 1
ATOM 2389 N N . ILE A 1 314 ? -9.852 22.531 7.629 1 96.44 314 ILE A N 1
ATOM 2390 C CA . ILE A 1 314 ? -8.531 21.906 7.645 1 96.44 314 ILE A CA 1
ATOM 2391 C C . ILE A 1 314 ? -8.211 21.344 6.262 1 96.44 314 ILE A C 1
ATOM 2393 O O . ILE A 1 314 ? -9.016 20.609 5.684 1 96.44 314 ILE A O 1
ATOM 2397 N N . GLU A 1 315 ? -7.062 21.656 5.758 1 93.75 315 GLU A N 1
ATOM 2398 C CA . GLU A 1 315 ? -6.645 21.188 4.441 1 93.75 315 GLU A CA 1
ATOM 2399 C C . GLU A 1 315 ? -6.195 19.734 4.492 1 93.75 315 GLU A C 1
ATOM 2401 O O . GLU A 1 315 ? -6.105 19.141 5.57 1 93.75 315 GLU A O 1
ATOM 2406 N N . ASP A 1 316 ? -5.914 19.203 3.258 1 91.44 316 ASP A N 1
ATOM 2407 C CA . ASP A 1 316 ? -5.645 17.766 3.131 1 91.44 316 ASP A CA 1
ATOM 2408 C C . ASP A 1 316 ? -4.293 17.406 3.736 1 91.44 316 ASP A C 1
ATOM 2410 O O . ASP A 1 316 ? -4.012 16.234 3.988 1 91.44 316 ASP A O 1
ATOM 2414 N N . ASP A 1 317 ? -3.441 18.406 4.09 1 93.25 317 ASP A N 1
ATOM 2415 C CA . ASP A 1 317 ? -2.156 18.125 4.727 1 93.25 317 ASP A CA 1
ATOM 2416 C C . ASP A 1 317 ? -2.291 18.078 6.246 1 93.25 317 ASP A C 1
ATOM 2418 O O . ASP A 1 317 ? -1.321 17.812 6.953 1 93.25 317 ASP A O 1
ATOM 2422 N N . ALA A 1 318 ? -3.453 18.391 6.766 1 96 318 ALA A N 1
ATOM 2423 C CA . ALA A 1 318 ? -3.773 18.375 8.188 1 96 318 ALA A CA 1
ATOM 2424 C C . ALA A 1 318 ? -2.889 19.359 8.961 1 96 318 ALA A C 1
ATOM 2426 O O . ALA A 1 318 ? -2.752 19.25 10.18 1 96 318 ALA A O 1
ATOM 2427 N N . ARG A 1 319 ? -2.203 20.25 8.273 1 94.44 319 ARG A N 1
ATOM 2428 C CA . ARG A 1 319 ? -1.36 21.281 8.867 1 94.44 319 ARG A CA 1
ATOM 2429 C C . ARG A 1 319 ? -1.951 22.672 8.633 1 94.44 319 ARG A C 1
ATOM 2431 O O . ARG A 1 319 ? -2.016 23.484 9.555 1 94.44 319 ARG A O 1
ATOM 2438 N N . THR A 1 320 ? -2.391 22.859 7.418 1 93.88 320 THR A N 1
ATOM 2439 C CA . THR A 1 320 ? -2.951 24.141 7.004 1 93.88 320 THR A CA 1
ATOM 2440 C C . THR A 1 320 ? -4.426 24.234 7.387 1 93.88 320 THR A C 1
ATOM 2442 O O . THR A 1 320 ? -5.18 23.281 7.215 1 93.88 320 THR A O 1
ATOM 2445 N N . CYS A 1 321 ? -4.785 25.344 7.957 1 95.25 321 CYS A N 1
ATOM 2446 C CA . CYS A 1 321 ? -6.195 25.469 8.312 1 95.25 321 CYS A CA 1
ATOM 2447 C C . CYS A 1 321 ? -6.652 26.922 8.18 1 95.25 321 CYS A C 1
ATOM 2449 O O . CYS A 1 321 ? -5.828 27.844 8.172 1 95.25 321 CYS A O 1
ATOM 2451 N N . HIS A 1 322 ? -7.918 27.109 7.969 1 95.31 322 HIS A N 1
ATOM 2452 C CA . HIS A 1 322 ? -8.586 28.406 7.871 1 95.31 322 HIS A CA 1
ATOM 2453 C C . HIS A 1 322 ? -9.664 28.547 8.945 1 95.31 322 HIS A C 1
ATOM 2455 O O . HIS A 1 322 ? -10.539 27.688 9.07 1 95.31 322 HIS A O 1
ATOM 2461 N N . VAL A 1 323 ? -9.586 29.656 9.617 1 96.62 323 VAL A N 1
ATOM 2462 C CA . VAL A 1 323 ? -10.445 29.859 10.781 1 96.62 323 VAL A CA 1
ATOM 2463 C C . VAL A 1 323 ? -11.617 30.766 10.414 1 96.62 323 VAL A C 1
ATOM 2465 O O . VAL A 1 323 ? -11.438 31.781 9.75 1 96.62 323 VAL A O 1
ATOM 2468 N N . LEU A 1 324 ? -12.789 30.359 10.828 1 96.94 324 LEU A N 1
ATOM 2469 C CA . LEU A 1 324 ? -14 31.156 10.68 1 96.94 324 LEU A CA 1
ATOM 2470 C C . LEU A 1 324 ? -14.523 31.609 12.039 1 96.94 324 LEU A C 1
ATOM 2472 O O . LEU A 1 324 ? -14.484 30.844 13.008 1 96.94 324 LEU A O 1
ATOM 2476 N N . ASP A 1 325 ? -15.039 32.875 12.117 1 97.31 325 ASP A N 1
ATOM 2477 C CA . ASP A 1 325 ? -15.648 33.344 13.359 1 97.31 325 ASP A CA 1
ATOM 2478 C C . ASP A 1 325 ? -17.094 32.844 13.484 1 97.31 325 ASP A C 1
ATOM 2480 O O . ASP A 1 325 ? -17.531 32 12.711 1 97.31 325 ASP A O 1
ATOM 2484 N N . GLU A 1 326 ? -17.766 33.312 14.562 1 97.38 326 GLU A N 1
ATOM 2485 C CA . GLU A 1 326 ? -19.109 32.844 14.883 1 97.38 326 GLU A CA 1
ATOM 2486 C C . GLU A 1 326 ? -20.125 33.281 13.82 1 97.38 326 GLU A C 1
ATOM 2488 O O . GLU A 1 326 ? -21.234 32.75 13.758 1 97.38 326 GLU A O 1
ATOM 2493 N N . ARG A 1 327 ? -19.75 34.219 12.961 1 96.94 327 ARG A N 1
ATOM 2494 C CA . ARG A 1 327 ? -20.609 34.688 11.891 1 96.94 327 ARG A CA 1
ATOM 2495 C C . ARG A 1 327 ? -20.391 33.906 10.602 1 96.94 327 ARG A C 1
ATOM 2497 O O . ARG A 1 327 ? -21.094 34.125 9.609 1 96.94 327 ARG A O 1
ATOM 2504 N N . GLY A 1 328 ? -19.422 33 10.602 1 96.06 328 GLY A N 1
ATOM 2505 C CA . GLY A 1 328 ? -19.078 32.25 9.406 1 96.06 328 GLY A CA 1
ATOM 2506 C C . GLY A 1 328 ? -18.141 33 8.477 1 96.06 328 GLY A C 1
ATOM 2507 O O . GLY A 1 328 ? -18.031 32.656 7.293 1 96.06 328 GLY A O 1
ATOM 2508 N N . GLU A 1 329 ? -17.547 34 8.961 1 95.12 329 GLU A N 1
ATOM 2509 C CA . GLU A 1 329 ? -16.609 34.781 8.164 1 95.12 329 GLU A CA 1
ATOM 2510 C C . GLU A 1 329 ? -15.164 34.344 8.398 1 95.12 329 GLU A C 1
ATOM 2512 O O . GLU A 1 329 ? -14.781 34.031 9.531 1 95.12 329 GLU A O 1
ATOM 2517 N N . ILE A 1 330 ? -14.43 34.344 7.293 1 93.81 330 ILE A N 1
ATOM 2518 C CA . ILE A 1 330 ? -13.031 33.938 7.395 1 93.81 330 ILE A CA 1
ATOM 2519 C C . ILE A 1 330 ? -12.227 35 8.117 1 93.81 330 ILE A C 1
ATOM 2521 O O . ILE A 1 330 ? -12.375 36.219 7.844 1 93.81 330 ILE A O 1
ATOM 2525 N N . ILE A 1 331 ? -11.445 34.531 9.094 1 93.69 331 ILE A N 1
ATOM 2526 C CA . ILE A 1 331 ? -10.484 35.438 9.734 1 93.69 331 ILE A CA 1
ATOM 2527 C C . ILE A 1 331 ? -9.141 35.344 9.008 1 93.69 331 ILE A C 1
ATOM 2529 O O . ILE A 1 331 ? -8.641 34.25 8.719 1 93.69 331 ILE A O 1
ATOM 2533 N N . ALA A 1 332 ? -8.562 36.5 8.695 1 91.06 332 ALA A N 1
ATOM 2534 C CA . ALA A 1 332 ? -7.289 36.531 7.992 1 91.06 332 ALA A CA 1
ATOM 2535 C C . ALA A 1 332 ? -6.211 35.812 8.773 1 91.06 332 ALA A C 1
ATOM 2537 O O . ALA A 1 332 ? -6.133 35.906 10 1 91.06 332 ALA A O 1
ATOM 2538 N N . PRO A 1 333 ? -5.379 35.062 8.023 1 91.5 333 PRO A N 1
ATOM 2539 C CA . PRO A 1 333 ? -4.309 34.312 8.695 1 91.5 333 PRO A CA 1
ATOM 2540 C C . PRO A 1 333 ? -3.414 35.219 9.539 1 91.5 333 PRO A C 1
ATOM 2542 O O . PRO A 1 333 ? -2.932 34.781 10.594 1 91.5 333 PRO A O 1
ATOM 2545 N N . LEU A 1 334 ? -3.217 36.375 9.086 1 89.19 334 LEU A N 1
ATOM 2546 C CA . LEU A 1 334 ? -2.398 37.312 9.844 1 89.19 334 LEU A CA 1
ATOM 2547 C C . LEU A 1 334 ? -3.012 37.562 11.211 1 89.19 334 LEU A C 1
ATOM 2549 O O . LEU A 1 334 ? -2.297 37.656 12.219 1 89.19 334 LEU A O 1
ATOM 2553 N N . ASP A 1 335 ? -4.277 37.781 11.281 1 91.69 335 ASP A N 1
ATOM 2554 C CA . ASP A 1 335 ? -4.961 38.062 12.539 1 91.69 335 ASP A CA 1
ATOM 2555 C C . ASP A 1 335 ? -4.902 36.844 13.477 1 91.69 335 ASP A C 1
ATOM 2557 O O . ASP A 1 335 ? -4.742 37 14.688 1 91.69 335 ASP A O 1
ATOM 2561 N N . ILE A 1 336 ? -5.051 35.688 12.938 1 93.56 336 ILE A N 1
ATOM 2562 C CA . ILE A 1 336 ? -4.949 34.469 13.742 1 93.56 336 ILE A CA 1
ATOM 2563 C C . ILE A 1 336 ? -3.529 34.344 14.289 1 93.56 336 ILE A C 1
ATOM 2565 O O . ILE A 1 336 ? -3.338 33.969 15.461 1 93.56 336 ILE A O 1
ATOM 2569 N N . THR A 1 337 ? -2.543 34.594 13.383 1 91.69 337 THR A N 1
ATOM 2570 C CA . THR A 1 337 ? -1.147 34.531 13.797 1 91.69 337 THR A CA 1
ATOM 2571 C C . THR A 1 337 ? -0.892 35.438 14.992 1 91.69 337 THR A C 1
ATOM 2573 O O . THR A 1 337 ? -0.263 35.031 15.969 1 91.69 337 THR A O 1
ATOM 2576 N N . ARG A 1 338 ? -1.385 36.625 14.945 1 89.56 338 ARG A N 1
ATOM 2577 C CA . ARG A 1 338 ? -1.177 37.594 16.016 1 89.56 338 ARG A CA 1
ATOM 2578 C C . ARG A 1 338 ? -1.913 37.188 17.281 1 89.56 338 ARG A C 1
ATOM 2580 O O . ARG A 1 338 ? -1.395 37.344 18.391 1 89.56 338 ARG A O 1
ATOM 2587 N N . LEU A 1 339 ? -3.107 36.75 17.109 1 91.94 339 LEU A N 1
ATOM 2588 C CA . LEU A 1 339 ? -3.896 36.312 18.25 1 91.94 339 LEU A CA 1
ATOM 2589 C C . LEU A 1 339 ? -3.184 35.156 18.984 1 91.94 339 LEU A C 1
ATOM 2591 O O . LEU A 1 339 ? -3.072 35.219 20.219 1 91.94 339 LEU A O 1
ATOM 2595 N N . LEU A 1 340 ? -2.678 34.188 18.234 1 93.12 340 LEU A N 1
ATOM 2596 C CA . LEU A 1 340 ? -1.999 33.031 18.844 1 93.12 340 LEU A CA 1
ATOM 2597 C C . LEU A 1 340 ? -0.655 33.469 19.422 1 93.12 340 LEU A C 1
ATOM 2599 O O . LEU A 1 340 ? -0.229 32.906 20.453 1 93.12 340 LEU A O 1
ATOM 2603 N N . LEU A 1 341 ? 0.012 34.344 18.719 1 91.12 341 LEU A N 1
ATOM 2604 C CA . LEU A 1 341 ? 1.273 34.875 19.234 1 91.12 341 LEU A CA 1
ATOM 2605 C C . LEU A 1 341 ? 1.08 35.469 20.625 1 91.12 341 LEU A C 1
ATOM 2607 O O . LEU A 1 341 ? 1.823 35.156 21.547 1 91.12 341 LEU A O 1
ATOM 2611 N N . ARG A 1 342 ? 0.107 36.312 20.797 1 88.5 342 ARG A N 1
ATOM 2612 C CA . ARG A 1 342 ? -0.181 36.969 22.078 1 88.5 342 ARG A CA 1
ATOM 2613 C C . ARG A 1 342 ? -0.56 35.938 23.125 1 88.5 342 ARG A C 1
ATOM 2615 O O . ARG A 1 342 ? -0.132 36.031 24.281 1 88.5 342 ARG A O 1
ATOM 2622 N N . TYR A 1 343 ? -1.367 35.062 22.688 1 90.75 343 TYR A N 1
ATOM 2623 C CA . TYR A 1 343 ? -1.781 34.031 23.609 1 90.75 343 TYR A CA 1
ATOM 2624 C C . TYR A 1 343 ? -0.579 33.219 24.109 1 90.75 343 TYR A C 1
ATOM 2626 O O . TYR A 1 343 ? -0.443 32.969 25.312 1 90.75 343 TYR A O 1
ATOM 2634 N N . MET A 1 344 ? 0.331 32.875 23.203 1 91.19 344 MET A N 1
ATOM 2635 C CA . MET A 1 344 ? 1.491 32.031 23.562 1 91.19 344 MET A CA 1
ATOM 2636 C C . MET A 1 344 ? 2.469 32.844 24.422 1 91.19 344 MET A C 1
ATOM 2638 O O . MET A 1 344 ? 3.113 32.281 25.312 1 91.19 344 MET A O 1
ATOM 2642 N N . GLN A 1 345 ? 2.545 34.062 24.156 1 89 345 GLN A N 1
ATOM 2643 C CA . GLN A 1 345 ? 3.398 34.906 24.984 1 89 345 GLN A CA 1
ATOM 2644 C C . GLN A 1 345 ? 2.867 35 26.406 1 89 345 GLN A C 1
ATOM 2646 O O . GLN A 1 345 ? 3.646 35.094 27.359 1 89 345 GLN A O 1
ATOM 2651 N N . THR A 1 346 ? 1.564 35.062 26.547 1 88.88 346 THR A N 1
ATOM 2652 C CA . THR A 1 346 ? 0.953 35.094 27.875 1 88.88 346 THR A CA 1
ATOM 2653 C C . THR A 1 346 ? 1.194 33.781 28.609 1 88.88 346 THR A C 1
ATOM 2655 O O . THR A 1 346 ? 1.417 33.781 29.828 1 88.88 346 THR A O 1
ATOM 2658 N N . GLN A 1 347 ? 1.135 32.719 27.891 1 89.19 347 GLN A N 1
ATOM 2659 C CA . GLN A 1 347 ? 1.32 31.391 28.484 1 89.19 347 GLN A CA 1
ATOM 2660 C C . GLN A 1 347 ? 2.795 31.125 28.781 1 89.19 347 GLN A C 1
ATOM 2662 O O . GLN A 1 347 ? 3.125 30.344 29.672 1 89.19 347 GLN A O 1
ATOM 2667 N N . HIS A 1 348 ? 3.639 31.766 27.922 1 92.06 348 HIS A N 1
ATOM 2668 C CA . HIS A 1 348 ? 5.082 31.578 28.047 1 92.06 348 HIS A CA 1
ATOM 2669 C C . HIS A 1 348 ? 5.801 32.938 28.062 1 92.06 348 HIS A C 1
ATOM 2671 O O . HIS A 1 348 ? 6.555 33.25 27.141 1 92.06 348 HIS A O 1
ATOM 2677 N N . PRO A 1 349 ? 5.707 33.594 29.188 1 91.5 349 PRO A N 1
ATOM 2678 C CA . PRO A 1 349 ? 6.301 34.906 29.234 1 91.5 349 PRO A CA 1
ATOM 2679 C C . PRO A 1 349 ? 7.812 34.906 29.047 1 91.5 349 PRO A C 1
ATOM 2681 O O . PRO A 1 349 ? 8.516 34.094 29.656 1 91.5 349 PRO A O 1
ATOM 2684 N N . GLY A 1 350 ? 8.281 35.719 28.125 1 90.25 350 GLY A N 1
ATOM 2685 C CA . GLY A 1 350 ? 9.711 35.875 27.922 1 90.25 350 GLY A CA 1
ATOM 2686 C C . GLY A 1 350 ? 10.289 34.906 26.906 1 90.25 350 GLY A C 1
ATOM 2687 O O . GLY A 1 350 ? 11.461 35 26.547 1 90.25 350 GLY A O 1
ATOM 2688 N N . GLU A 1 351 ? 9.508 34.031 26.453 1 92.81 351 GLU A N 1
ATOM 2689 C CA . GLU A 1 351 ? 10 33.031 25.5 1 92.81 351 GLU A CA 1
ATOM 2690 C C . GLU A 1 351 ? 9.945 33.562 24.078 1 92.81 351 GLU A C 1
ATOM 2692 O O . GLU A 1 351 ? 9.055 34.375 23.734 1 92.81 351 GLU A O 1
ATOM 2697 N N . PRO A 1 352 ? 10.875 33.156 23.25 1 93.19 352 PRO A N 1
ATOM 2698 C CA . PRO A 1 352 ? 10.953 33.688 21.891 1 93.19 352 PRO A CA 1
ATOM 2699 C C . PRO A 1 352 ? 9.805 33.188 21 1 93.19 352 PRO A C 1
ATOM 2701 O O . PRO A 1 352 ? 9.312 32.062 21.172 1 93.19 352 PRO A O 1
ATOM 2704 N N . VAL A 1 353 ? 9.422 34.031 20.094 1 92.88 353 VAL A N 1
ATOM 2705 C CA . VAL A 1 353 ? 8.445 33.719 19.062 1 92.88 353 VAL A CA 1
ATOM 2706 C C . VAL A 1 353 ? 9 34.094 17.688 1 92.88 353 VAL A C 1
ATOM 2708 O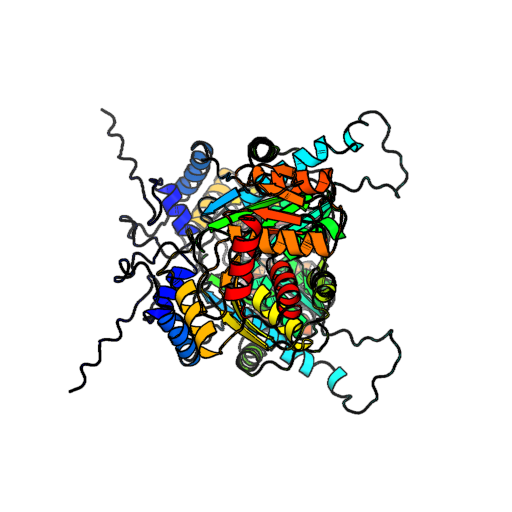 O . VAL A 1 353 ? 9.859 34.969 17.578 1 92.88 353 VAL A O 1
ATOM 2711 N N . VAL A 1 354 ? 8.539 33.375 16.656 1 92.38 354 VAL A N 1
ATOM 2712 C CA . VAL A 1 354 ? 9.039 33.594 15.297 1 92.38 354 VAL A CA 1
ATOM 2713 C C . VAL A 1 354 ? 7.902 34.062 14.391 1 92.38 354 VAL A C 1
ATOM 2715 O O . VAL A 1 354 ? 6.773 33.562 14.508 1 92.38 354 VAL A O 1
ATOM 2718 N N . GLU A 1 355 ? 8.203 35 13.594 1 89.12 355 GLU A N 1
ATOM 2719 C CA . GLU A 1 355 ? 7.254 35.5 12.602 1 89.12 355 GLU A CA 1
ATOM 2720 C C . GLU A 1 355 ? 7.918 35.656 11.234 1 89.12 355 GLU A C 1
ATOM 2722 O O . GLU A 1 355 ? 9.141 35.812 11.148 1 89.12 355 GLU A O 1
ATOM 2727 N N . GLU A 1 356 ? 7.066 35.594 10.273 1 88.31 356 GLU A N 1
ATOM 2728 C CA . GLU A 1 356 ? 7.582 35.844 8.938 1 88.31 356 GLU A CA 1
ATOM 2729 C C . GLU A 1 356 ? 8.172 37.25 8.828 1 88.31 356 GLU A C 1
ATOM 2731 O O . GLU A 1 356 ? 7.633 38.219 9.398 1 88.31 356 GLU A O 1
ATOM 2736 N N . GLU A 1 357 ? 9.156 37.312 7.922 1 85 357 GLU A N 1
ATOM 2737 C CA . GLU A 1 357 ? 9.898 38.562 7.773 1 85 357 GLU A CA 1
ATOM 2738 C C . GLU A 1 357 ? 8.984 39.719 7.371 1 85 357 GLU A C 1
ATOM 2740 O O . GLU A 1 357 ? 9.195 40.844 7.773 1 85 357 GLU A O 1
ATOM 2745 N N . SER A 1 358 ? 7.98 39.438 6.676 1 80.62 358 SER A N 1
ATOM 2746 C CA . SER A 1 358 ? 7.098 40.469 6.137 1 80.62 358 SER A CA 1
ATOM 2747 C C . SER A 1 358 ? 6.281 41.156 7.246 1 80.62 358 SER A C 1
ATOM 2749 O O . SER A 1 358 ? 5.816 42.281 7.086 1 80.62 358 SER A O 1
ATOM 2751 N N . VAL A 1 359 ? 6.195 40.531 8.43 1 80.19 359 VAL A N 1
ATOM 2752 C CA . VAL A 1 359 ? 5.312 41.094 9.445 1 80.19 359 VAL A CA 1
ATOM 2753 C C . VAL A 1 359 ? 6.031 41.094 10.797 1 80.19 359 VAL A C 1
ATOM 2755 O O . VAL A 1 359 ? 5.523 41.688 11.766 1 80.19 359 VAL A O 1
ATOM 2758 N N . ALA A 1 360 ? 7.191 40.625 10.805 1 80.88 360 ALA A N 1
ATOM 2759 C CA . ALA A 1 360 ? 7.926 40.5 12.062 1 80.88 360 ALA A CA 1
ATOM 2760 C C . ALA A 1 360 ? 8.148 41.844 12.727 1 80.88 360 ALA A C 1
ATOM 2762 O O . ALA A 1 360 ? 8.164 41.938 13.953 1 80.88 360 ALA A O 1
ATOM 2763 N N . ALA A 1 361 ? 8.258 42.812 11.922 1 77.56 361 ALA A N 1
ATOM 2764 C CA . ALA A 1 361 ? 8.555 44.125 12.438 1 77.56 361 ALA A CA 1
ATOM 2765 C C . ALA A 1 361 ? 7.398 44.656 13.273 1 77.56 361 ALA A C 1
ATOM 2767 O O . ALA A 1 361 ? 7.594 45.531 14.148 1 77.56 361 ALA A O 1
ATOM 2768 N N . GLN A 1 362 ? 6.297 44.125 13.094 1 76.69 362 GLN A N 1
ATOM 2769 C CA . GLN A 1 362 ? 5.102 44.625 13.781 1 76.69 362 GLN A CA 1
ATOM 2770 C C . GLN A 1 362 ? 4.918 43.938 15.125 1 76.69 362 GLN A C 1
ATOM 2772 O O . GLN A 1 362 ? 4.043 44.312 15.914 1 76.69 362 GLN A O 1
ATOM 2777 N N . VAL A 1 363 ? 5.637 42.969 15.438 1 76.31 363 VAL A N 1
ATOM 2778 C CA . VAL A 1 363 ? 5.523 42.219 16.672 1 76.31 363 VAL A CA 1
ATOM 2779 C C . VAL A 1 363 ? 6.812 42.344 17.484 1 76.31 363 VAL A C 1
ATOM 2781 O O . VAL A 1 363 ? 7.84 41.781 17.125 1 76.31 363 VAL A O 1
ATOM 2784 N N . PRO A 1 364 ? 6.723 43.156 18.547 1 77 364 PRO A N 1
ATOM 2785 C CA . PRO A 1 364 ? 7.926 43.344 19.359 1 77 364 PRO A CA 1
ATOM 2786 C C . PRO A 1 364 ? 8.523 42.031 19.859 1 77 364 PRO A C 1
ATOM 2788 O O . PRO A 1 364 ? 7.809 41.188 20.406 1 77 364 PRO A O 1
ATOM 2791 N N . GLY A 1 365 ? 9.82 41.875 19.562 1 80.31 365 GLY A N 1
ATOM 2792 C CA . GLY A 1 365 ? 10.562 40.719 20.109 1 80.31 365 GLY A CA 1
ATOM 2793 C C . GLY A 1 365 ? 10.469 39.5 19.25 1 80.31 365 GLY A C 1
ATOM 2794 O O . GLY A 1 365 ? 11.109 38.469 19.547 1 80.31 365 GLY A O 1
ATOM 2795 N N . ALA A 1 366 ? 9.727 39.531 18.203 1 87.88 366 ALA A N 1
ATOM 2796 C CA . ALA A 1 366 ? 9.586 38.375 17.328 1 87.88 366 ALA A CA 1
ATOM 2797 C C . ALA A 1 366 ? 10.82 38.188 16.453 1 87.88 366 ALA A C 1
ATOM 2799 O O . ALA A 1 366 ? 11.391 39.188 15.969 1 87.88 366 ALA A O 1
ATOM 2800 N N . ILE A 1 367 ? 11.289 37 16.328 1 92.31 367 ILE A N 1
ATOM 2801 C CA . ILE A 1 367 ? 12.391 36.656 15.445 1 92.31 367 ILE A CA 1
ATOM 2802 C C . ILE A 1 367 ? 11.875 36.5 14.016 1 92.31 367 ILE A C 1
ATOM 2804 O O . ILE A 1 367 ? 10.891 35.812 13.773 1 92.31 367 ILE A O 1
ATOM 2808 N N . ALA A 1 368 ? 12.57 37.156 13.102 1 91 368 ALA A N 1
ATOM 2809 C CA . ALA A 1 368 ? 12.148 37.094 11.703 1 91 368 ALA A CA 1
ATOM 2810 C C . ALA A 1 368 ? 12.688 35.844 11.008 1 91 368 ALA A C 1
ATOM 2812 O O . ALA A 1 368 ? 13.82 35.438 11.258 1 91 368 ALA A O 1
ATOM 2813 N N . CYS A 1 369 ? 11.836 35.312 10.172 1 88.5 369 CYS A N 1
ATOM 2814 C CA . CYS A 1 369 ? 12.25 34.156 9.398 1 88.5 369 CYS A CA 1
ATOM 2815 C C . CYS A 1 369 ? 11.594 34.156 8.023 1 88.5 369 CYS A C 1
ATOM 2817 O O . CYS A 1 369 ? 10.57 34.781 7.816 1 88.5 369 CYS A O 1
ATOM 2819 N N . ASN A 1 370 ? 12.234 33.406 7.094 1 83.56 370 ASN A N 1
ATOM 2820 C CA . ASN A 1 370 ? 11.617 33.219 5.785 1 83.56 370 ASN A CA 1
ATOM 2821 C C . ASN A 1 370 ? 10.359 32.344 5.875 1 83.56 370 ASN A C 1
ATOM 2823 O O . ASN A 1 370 ? 10.188 31.594 6.828 1 83.56 370 ASN A O 1
ATOM 2827 N N . ALA A 1 371 ? 9.508 32.5 4.898 1 74.88 371 ALA A N 1
ATOM 2828 C CA . ALA A 1 371 ? 8.164 31.922 4.957 1 74.88 371 ALA A CA 1
ATOM 2829 C C . ALA A 1 371 ? 8.172 30.438 4.617 1 74.88 371 ALA A C 1
ATOM 2831 O O . ALA A 1 371 ? 7.129 29.781 4.645 1 74.88 371 ALA A O 1
ATOM 2832 N N . THR A 1 372 ? 9.242 29.766 4.508 1 79.62 372 THR A N 1
ATOM 2833 C CA . THR A 1 372 ? 9.234 28.344 4.188 1 79.62 372 THR A CA 1
ATOM 2834 C C . THR A 1 372 ? 9.094 27.5 5.453 1 79.62 372 THR A C 1
ATOM 2836 O O . THR A 1 372 ? 9.547 27.906 6.527 1 79.62 372 THR A O 1
ATOM 2839 N N . SER A 1 373 ? 8.492 26.359 5.266 1 83.69 373 SER A N 1
ATOM 2840 C CA . SER A 1 373 ? 8.305 25.469 6.406 1 83.69 373 SER A CA 1
ATOM 2841 C C . SER A 1 373 ? 9.648 25.062 7.012 1 83.69 373 SER A C 1
ATOM 2843 O O . SER A 1 373 ? 9.773 24.938 8.234 1 83.69 373 SER A O 1
ATOM 2845 N N . GLU A 1 374 ? 10.594 24.828 6.148 1 85.56 374 GLU A N 1
ATOM 2846 C CA . GLU A 1 374 ? 11.914 24.438 6.641 1 85.56 374 GLU A CA 1
ATOM 2847 C C . GLU A 1 374 ? 12.547 25.562 7.457 1 85.56 374 GLU A C 1
ATOM 2849 O O . GLU A 1 374 ? 13.062 25.328 8.547 1 85.56 374 GLU A O 1
ATOM 2854 N N . SER A 1 375 ? 12.508 26.75 6.938 1 86.88 375 SER A N 1
ATOM 2855 C CA . SER A 1 375 ? 13.102 27.906 7.621 1 86.88 375 SER A CA 1
ATOM 2856 C C . SER A 1 375 ? 12.422 28.156 8.961 1 86.88 375 SER A C 1
ATOM 2858 O O . SER A 1 375 ? 13.094 28.453 9.953 1 86.88 375 SER A O 1
ATOM 2860 N N . MET A 1 376 ? 11.148 28.078 8.961 1 88.44 376 MET A N 1
ATOM 2861 C CA . MET A 1 376 ? 10.391 28.281 10.195 1 88.44 376 MET A CA 1
ATOM 2862 C C . MET A 1 376 ? 10.781 27.25 11.242 1 88.44 376 MET A C 1
ATOM 2864 O O . MET A 1 376 ? 11.117 27.609 12.375 1 88.44 376 MET A O 1
ATOM 2868 N N . SER A 1 377 ? 10.766 25.984 10.828 1 88.56 377 SER A N 1
ATOM 2869 C CA . SER A 1 377 ? 11.078 24.906 11.75 1 88.56 377 SER A CA 1
ATOM 2870 C C . SER A 1 377 ? 12.508 25.031 12.281 1 88.56 377 SER A C 1
ATOM 2872 O O . SER A 1 377 ? 12.75 24.828 13.469 1 88.56 377 SER A O 1
ATOM 2874 N N . ARG A 1 378 ? 13.43 25.359 11.438 1 88.31 378 ARG A N 1
ATOM 2875 C CA . ARG A 1 378 ? 14.828 25.5 11.836 1 88.31 378 ARG A CA 1
ATOM 2876 C C . ARG A 1 378 ? 15.008 26.672 12.797 1 88.31 378 ARG A C 1
ATOM 2878 O O . ARG A 1 378 ? 15.711 26.562 13.805 1 88.31 378 ARG A O 1
ATOM 2885 N N . THR A 1 379 ? 14.43 27.797 12.438 1 90.88 379 THR A N 1
ATOM 2886 C CA . THR A 1 379 ? 14.547 28.984 13.258 1 90.88 379 THR A CA 1
ATOM 2887 C C . THR A 1 379 ? 13.945 28.75 14.641 1 90.88 379 THR A C 1
ATOM 2889 O O . THR A 1 379 ? 14.523 29.172 15.656 1 90.88 379 THR A O 1
ATOM 2892 N N . MET A 1 380 ? 12.844 28.078 14.648 1 91.62 380 MET A N 1
ATOM 2893 C CA . MET A 1 380 ? 12.203 27.797 15.93 1 91.62 380 MET A CA 1
ATOM 2894 C C . MET A 1 380 ? 13.062 26.844 16.766 1 91.62 380 MET A C 1
ATOM 2896 O O . MET A 1 380 ? 13.211 27.047 17.969 1 91.62 380 MET A O 1
ATOM 2900 N N . THR A 1 381 ? 13.617 25.875 16.094 1 88.81 381 THR A N 1
ATOM 2901 C CA . THR A 1 381 ? 14.453 24.906 16.797 1 88.81 381 THR A CA 1
ATOM 2902 C C . THR A 1 381 ? 15.719 25.578 17.344 1 88.81 381 THR A C 1
ATOM 2904 O O . THR A 1 381 ? 16.078 25.391 18.5 1 88.81 381 THR A O 1
ATOM 2907 N N . ASP A 1 382 ? 16.328 26.375 16.531 1 91.31 382 ASP A N 1
ATOM 2908 C CA . ASP A 1 382 ? 17.578 27.016 16.875 1 91.31 382 ASP A CA 1
ATOM 2909 C C . ASP A 1 382 ? 17.391 28.016 18.031 1 91.31 382 ASP A C 1
ATOM 2911 O O . ASP A 1 382 ? 18.297 28.234 18.828 1 91.31 382 ASP A O 1
ATOM 2915 N N . ASN A 1 383 ? 16.203 28.547 18.188 1 92.44 383 ASN A N 1
ATOM 2916 C CA . ASN A 1 383 ? 15.953 29.594 19.188 1 92.44 383 ASN A CA 1
ATOM 2917 C C . ASN A 1 383 ? 15.039 29.094 20.297 1 92.44 383 ASN A C 1
ATOM 2919 O O . ASN A 1 383 ? 14.633 29.875 21.156 1 92.44 383 ASN A O 1
ATOM 2923 N N . SER A 1 384 ? 14.633 27.828 20.203 1 91.38 384 SER A N 1
ATOM 2924 C CA . SER A 1 384 ? 13.703 27.234 21.156 1 91.38 384 SER A CA 1
ATOM 2925 C C . SER A 1 384 ? 12.43 28.062 21.266 1 91.38 384 SER A C 1
ATOM 2927 O O . SER A 1 384 ? 11.945 28.328 22.375 1 91.38 384 SER A O 1
ATOM 2929 N N . ALA A 1 385 ? 12.023 28.547 20.109 1 93.31 385 ALA A N 1
ATOM 2930 C CA . ALA A 1 385 ? 10.836 29.375 20.094 1 93.31 385 ALA A CA 1
ATOM 2931 C C . ALA A 1 385 ? 9.578 28.562 20.406 1 93.31 385 ALA A C 1
ATOM 2933 O O . ALA A 1 385 ? 9.461 27.422 19.969 1 93.31 385 ALA A O 1
ATOM 2934 N N . VAL A 1 386 ? 8.648 29.172 21.078 1 93.12 386 VAL A N 1
ATOM 2935 C CA . VAL A 1 386 ? 7.465 28.438 21.547 1 93.12 386 VAL A CA 1
ATOM 2936 C C . VAL A 1 386 ? 6.387 28.484 20.469 1 93.12 386 VAL A C 1
ATOM 2938 O O . VAL A 1 386 ? 5.469 27.656 20.469 1 93.12 386 VAL A O 1
ATOM 2941 N N . TYR A 1 387 ? 6.547 29.469 19.594 1 93.19 387 TYR A N 1
ATOM 2942 C CA . TYR A 1 387 ? 5.508 29.656 18.578 1 93.19 387 TYR A CA 1
ATOM 2943 C C . TYR A 1 387 ? 6.082 30.281 17.312 1 93.19 387 TYR A C 1
ATOM 2945 O O . TYR A 1 387 ? 7.012 31.078 17.391 1 93.19 387 TYR A O 1
ATOM 2953 N N . GLY A 1 388 ? 5.562 29.812 16.172 1 91.75 388 GLY A N 1
ATOM 2954 C CA . GLY A 1 388 ? 5.793 30.422 14.867 1 91.75 388 GLY A CA 1
ATOM 2955 C C . GLY A 1 388 ? 4.555 30.453 13.992 1 91.75 388 GLY A C 1
ATOM 2956 O O . GLY A 1 388 ? 3.76 29.5 14 1 91.75 388 GLY A O 1
ATOM 2957 N N . GLY A 1 389 ? 4.352 31.547 13.352 1 89 389 GLY A N 1
ATOM 2958 C CA . GLY A 1 389 ? 3.172 31.641 12.508 1 89 389 GLY A CA 1
ATOM 2959 C C . GLY A 1 389 ? 3.455 32.25 11.156 1 89 389 GLY A C 1
ATOM 2960 O O . GLY A 1 389 ? 4.371 33.094 11.023 1 89 389 GLY A O 1
ATOM 2961 N N . SER A 1 390 ? 2.695 31.75 10.203 1 85.06 390 SER A N 1
ATOM 2962 C CA . SER A 1 390 ? 2.719 32.375 8.875 1 85.06 390 SER A CA 1
ATOM 2963 C C . SER A 1 390 ? 1.567 33.344 8.695 1 85.06 390 SER A C 1
ATOM 2965 O O . SER A 1 390 ? 0.43 33.062 9.078 1 85.06 390 SER A O 1
ATOM 2967 N N . ALA A 1 391 ? 1.854 34.469 8.039 1 78.44 391 ALA A N 1
ATOM 2968 C CA . ALA A 1 391 ? 0.862 35.5 7.848 1 78.44 391 ALA A CA 1
ATOM 2969 C C . ALA A 1 391 ? -0.095 35.156 6.711 1 78.44 391 ALA A C 1
ATOM 2971 O O . ALA A 1 391 ? -1.188 35.719 6.617 1 78.44 391 ALA A O 1
ATOM 2972 N N . THR A 1 392 ? 0.311 34.219 5.941 1 81.69 392 THR A N 1
ATOM 2973 C CA . THR A 1 392 ? -0.465 34.062 4.719 1 81.69 392 THR A CA 1
ATOM 2974 C C . THR A 1 392 ? -0.888 32.594 4.527 1 81.69 392 THR A C 1
ATOM 2976 O O . THR A 1 392 ? -1.882 32.312 3.854 1 81.69 392 THR A O 1
ATOM 2979 N N . SER A 1 393 ? -0.269 31.703 5.059 1 85.56 393 SER A N 1
ATOM 2980 C CA . SER A 1 393 ? -0.414 30.312 4.617 1 85.56 393 SER A CA 1
ATOM 2981 C C . SER A 1 393 ? -1.475 29.578 5.43 1 85.56 393 SER A C 1
ATOM 2983 O O . SER A 1 393 ? -1.965 28.531 5.02 1 85.56 393 SER A O 1
ATOM 2985 N N . GLY A 1 394 ? -1.835 30.062 6.598 1 90.62 394 GLY A N 1
ATOM 2986 C CA . GLY A 1 394 ? -2.742 29.359 7.48 1 90.62 394 GLY A CA 1
ATOM 2987 C C . GLY A 1 394 ? -2.062 28.25 8.258 1 90.62 394 GLY A C 1
ATOM 2988 O O . GLY A 1 394 ? -2.721 27.312 8.727 1 90.62 394 GLY A O 1
ATOM 2989 N N . ARG A 1 395 ? -0.729 28.359 8.352 1 92.62 395 ARG A N 1
ATOM 2990 C CA . ARG A 1 395 ? 0.05 27.391 9.117 1 92.62 395 ARG A CA 1
ATOM 2991 C C . ARG A 1 395 ? 0.599 28.016 10.391 1 92.62 395 ARG A C 1
ATOM 2993 O O . ARG A 1 395 ? 1.053 29.172 10.383 1 92.62 395 ARG A O 1
ATOM 3000 N N . TYR A 1 396 ? 0.484 27.297 11.453 1 93.56 396 TYR A N 1
ATOM 3001 C CA . TYR A 1 396 ? 0.899 27.734 12.781 1 93.56 396 TYR A CA 1
ATOM 3002 C C . TYR A 1 396 ? 1.75 26.672 13.469 1 93.56 396 TYR A C 1
ATOM 3004 O O . TYR A 1 396 ? 1.334 25.531 13.594 1 93.56 396 TYR A O 1
ATOM 3012 N N . TRP A 1 397 ? 2.967 27.047 13.836 1 93.25 397 TRP A N 1
ATOM 3013 C CA . TRP A 1 397 ? 3.926 26.125 14.422 1 93.25 397 TRP A CA 1
ATOM 3014 C C . TRP A 1 397 ? 3.963 26.266 15.938 1 93.25 397 TRP A C 1
ATOM 3016 O O . TRP A 1 397 ? 3.924 27.375 16.469 1 93.25 397 TRP A O 1
ATOM 3026 N N . PHE A 1 398 ? 4.027 25.125 16.609 1 92.56 398 PHE A N 1
ATOM 3027 C CA . PHE A 1 398 ? 4.148 25.094 18.062 1 92.56 398 PHE A CA 1
ATOM 3028 C C . PHE A 1 398 ? 5.316 24.219 18.484 1 92.56 398 PHE A C 1
ATOM 3030 O O . PHE A 1 398 ? 5.52 23.125 17.938 1 92.56 398 PHE A O 1
ATOM 3037 N N . ARG A 1 399 ? 6.051 24.641 19.438 1 88.31 399 ARG A N 1
ATOM 3038 C CA . ARG A 1 399 ? 7.191 23.875 19.953 1 88.31 399 ARG A CA 1
ATOM 3039 C C . ARG A 1 399 ? 6.746 22.531 20.5 1 88.31 399 ARG A C 1
ATOM 3041 O O . ARG A 1 399 ? 7.469 21.547 20.391 1 88.31 399 ARG A O 1
ATOM 3048 N N . GLU A 1 400 ? 5.617 22.422 21.125 1 80.62 400 GLU A N 1
ATOM 3049 C CA . GLU A 1 400 ? 5.113 21.234 21.797 1 80.62 400 GLU A CA 1
ATOM 3050 C C . GLU A 1 400 ? 4.832 20.109 20.812 1 80.62 400 GLU A C 1
ATOM 3052 O O . GLU A 1 400 ? 4.742 18.938 21.203 1 80.62 400 GLU A O 1
ATOM 3057 N N . SER A 1 401 ? 4.508 20.266 19.578 1 70.12 401 SER A N 1
ATOM 3058 C CA . SER A 1 401 ? 4.266 19.25 18.562 1 70.12 401 SER A CA 1
ATOM 3059 C C . SER A 1 401 ? 5.527 18.953 17.75 1 70.12 401 SER A C 1
ATOM 3061 O O . SER A 1 401 ? 5.457 18.391 16.656 1 70.12 401 SER A O 1
ATOM 3063 N N . SER A 1 402 ? 6.562 19.094 18.203 1 68 402 SER A N 1
ATOM 3064 C CA . SER A 1 402 ? 7.746 19.234 17.359 1 68 402 SER A CA 1
ATOM 3065 C C . SER A 1 402 ? 7.645 20.469 16.469 1 68 402 SER A C 1
ATOM 3067 O O . SER A 1 402 ? 6.543 20.969 16.219 1 68 402 SER A O 1
ATOM 3069 N N . PRO A 1 403 ? 8.648 21.141 16.281 1 68.94 403 PRO A N 1
ATOM 3070 C CA . PRO A 1 403 ? 8.484 22.438 15.609 1 68.94 403 PRO A CA 1
ATOM 3071 C C . PRO A 1 403 ? 7.852 22.297 14.227 1 68.94 403 PRO A C 1
ATOM 3073 O O . PRO A 1 403 ? 8.461 22.672 13.227 1 68.94 403 PRO A O 1
ATOM 3076 N N . THR A 1 404 ? 6.598 21.562 14.234 1 78.94 404 THR A N 1
ATOM 3077 C CA . THR A 1 404 ? 5.848 21.406 12.992 1 78.94 404 THR A CA 1
ATOM 3078 C C . THR A 1 404 ? 4.438 21.969 13.141 1 78.94 404 THR A C 1
ATOM 3080 O O . THR A 1 404 ? 4.035 22.375 14.234 1 78.94 404 THR A O 1
ATOM 3083 N N . CYS A 1 405 ? 3.809 22.125 11.984 1 90.44 405 CYS A N 1
ATOM 3084 C CA . CYS A 1 405 ? 2.438 22.609 11.922 1 90.44 405 CYS A CA 1
ATOM 3085 C C . CYS A 1 405 ? 1.444 21.484 12.18 1 90.44 405 CYS A C 1
ATOM 3087 O O . CYS A 1 405 ? 1.657 20.344 11.742 1 90.44 405 CYS A O 1
ATOM 3089 N N . ASP A 1 406 ? 0.437 21.766 12.984 1 94.62 406 ASP A N 1
ATOM 3090 C CA . ASP A 1 406 ? -0.637 20.828 13.305 1 94.62 406 ASP A CA 1
ATOM 3091 C C . ASP A 1 406 ? -1.971 21.547 13.461 1 94.62 406 ASP A C 1
ATOM 3093 O O . ASP A 1 406 ? -2.186 22.266 14.445 1 94.62 406 ASP A O 1
ATOM 3097 N N . ALA A 1 407 ? -2.857 21.312 12.578 1 96.69 407 ALA A N 1
ATOM 3098 C CA . ALA A 1 407 ? -4.129 22.031 12.578 1 96.69 407 ALA A CA 1
ATOM 3099 C C . ALA A 1 407 ? -4.965 21.672 13.797 1 96.69 407 ALA A C 1
ATOM 3101 O O . ALA A 1 407 ? -5.707 22.5 14.32 1 96.69 407 ALA A O 1
ATOM 3102 N N . VAL A 1 408 ? -4.852 20.469 14.266 1 96.75 408 VAL A N 1
ATOM 3103 C CA . VAL A 1 408 ? -5.625 20.031 15.43 1 96.75 408 VAL A CA 1
ATOM 3104 C C . VAL A 1 408 ? -5.07 20.703 16.688 1 96.75 408 VAL A C 1
ATOM 3106 O O . VAL A 1 408 ? -5.832 21.094 17.578 1 96.75 408 VAL A O 1
ATOM 3109 N N . LEU A 1 409 ? -3.785 20.812 16.766 1 96 409 LEU A N 1
ATOM 3110 C CA . LEU A 1 409 ? -3.195 21.547 17.891 1 96 409 LEU A CA 1
ATOM 3111 C C . LEU A 1 409 ? -3.586 23.016 17.844 1 96 409 LEU A C 1
ATOM 3113 O O . LEU A 1 409 ? -3.828 23.625 18.875 1 96 409 LEU A O 1
ATOM 3117 N N . THR A 1 410 ? -3.605 23.562 16.656 1 96.56 410 THR A N 1
ATOM 3118 C CA . THR A 1 410 ? -4.062 24.938 16.484 1 96.56 410 THR A CA 1
ATOM 3119 C C . THR A 1 410 ? -5.48 25.094 17.031 1 96.56 410 THR A C 1
ATOM 3121 O O . THR A 1 410 ? -5.781 26.094 17.703 1 96.56 410 THR A O 1
ATOM 3124 N N . LEU A 1 411 ? -6.324 24.156 16.703 1 97.56 411 LEU A N 1
ATOM 3125 C CA . LEU A 1 411 ? -7.691 24.172 17.219 1 97.56 411 LEU A CA 1
ATOM 3126 C C . LEU A 1 411 ? -7.699 24.188 18.75 1 97.56 411 LEU A C 1
ATOM 3128 O O . LEU A 1 411 ? -8.453 24.938 19.359 1 97.56 411 LEU A O 1
ATOM 3132 N N . ALA A 1 412 ? -6.875 23.375 19.359 1 96.19 412 ALA A N 1
ATOM 3133 C CA . ALA A 1 412 ? -6.793 23.328 20.812 1 96.19 412 ALA A CA 1
ATOM 3134 C C . ALA A 1 412 ? -6.438 24.688 21.391 1 96.19 412 ALA A C 1
ATOM 3136 O O . ALA A 1 412 ? -7.043 25.125 22.375 1 96.19 412 ALA A O 1
ATOM 3137 N N . ARG A 1 413 ? -5.508 25.344 20.812 1 95.25 413 ARG A N 1
ATOM 3138 C CA . ARG A 1 413 ? -5.059 26.656 21.297 1 95.25 413 ARG A CA 1
ATOM 3139 C C . ARG A 1 413 ? -6.152 27.703 21.125 1 95.25 413 ARG A C 1
ATOM 3141 O O . ARG A 1 413 ? -6.332 28.547 22 1 95.25 413 ARG A O 1
ATOM 3148 N N . LEU A 1 414 ? -6.836 27.609 20.031 1 96.69 414 LEU A N 1
ATOM 3149 C CA . LEU A 1 414 ? -7.918 28.562 19.797 1 96.69 414 LEU A CA 1
ATOM 3150 C C . LEU A 1 414 ? -9.047 28.359 20.797 1 96.69 414 LEU A C 1
ATOM 3152 O O . LEU A 1 414 ? -9.633 29.328 21.297 1 96.69 414 LEU A O 1
ATOM 3156 N N . LEU A 1 415 ? -9.344 27.125 21.078 1 96.81 415 LEU A N 1
ATOM 3157 C CA . LEU A 1 415 ? -10.391 26.812 22.047 1 96.81 415 LEU A CA 1
ATOM 3158 C C . LEU A 1 415 ? -10 27.312 23.438 1 96.81 415 LEU A C 1
ATOM 3160 O O . LEU A 1 415 ? -10.844 27.844 24.172 1 96.81 415 LEU A O 1
ATOM 3164 N N . GLN A 1 416 ? -8.758 27.172 23.781 1 95.06 416 GLN A N 1
ATOM 3165 C CA . GLN A 1 416 ? -8.273 27.688 25.062 1 95.06 416 GLN A CA 1
ATOM 3166 C C . GLN A 1 416 ? -8.391 29.203 25.125 1 95.06 416 GLN A C 1
ATOM 3168 O O . GLN A 1 416 ? -8.82 29.75 26.141 1 95.06 416 GLN A O 1
ATOM 3173 N N . LEU A 1 417 ? -8 29.766 24.078 1 93.69 417 LEU A N 1
ATOM 3174 C CA . LEU A 1 417 ? -8.062 31.234 23.984 1 93.69 417 LEU A CA 1
ATOM 3175 C C . LEU A 1 417 ? -9.492 31.719 24.141 1 93.69 417 LEU A C 1
ATOM 3177 O O . LEU A 1 417 ? -9.75 32.656 24.922 1 93.69 417 LEU A O 1
ATOM 3181 N N . LEU A 1 418 ? -10.422 31.094 23.484 1 95 418 LEU A N 1
ATOM 3182 C CA . LEU A 1 418 ? -11.82 31.5 23.516 1 95 418 LEU A CA 1
ATOM 3183 C C . LEU A 1 418 ? -12.453 31.203 24.859 1 95 418 LEU A C 1
ATOM 3185 O O . LEU A 1 418 ? -13.422 31.844 25.266 1 95 418 LEU A O 1
ATOM 3189 N N . SER A 1 419 ? -11.922 30.25 25.531 1 95 419 SER A N 1
ATOM 3190 C CA . SER A 1 419 ? -12.461 29.844 26.828 1 95 419 SER A CA 1
ATOM 3191 C C . SER A 1 419 ? -12.086 30.859 27.922 1 95 419 SER A C 1
ATOM 3193 O O . SER A 1 419 ? -12.672 30.844 29 1 95 419 SER A O 1
ATOM 3195 N N . ARG A 1 420 ? -11.156 31.719 27.641 1 90.62 420 ARG A N 1
ATOM 3196 C CA . ARG A 1 420 ? -10.719 32.719 28.609 1 90.62 420 ARG A CA 1
ATOM 3197 C C . ARG A 1 420 ? -11.5 34.031 28.422 1 90.62 420 ARG A C 1
ATOM 3199 O O . ARG A 1 420 ? -11.297 35 29.172 1 90.62 420 ARG A O 1
ATOM 3206 N N . SER A 1 421 ? -12.289 34 27.438 1 87.81 421 SER A N 1
ATOM 3207 C CA . SER A 1 421 ? -13.086 35.188 27.156 1 87.81 421 SER A CA 1
ATOM 3208 C C . SER A 1 421 ? -14.555 34.844 26.953 1 87.81 421 SER A C 1
ATOM 3210 O O . SER A 1 421 ? -14.867 33.781 26.422 1 87.81 421 SER A O 1
ATOM 3212 N N . ASP A 1 422 ? -15.406 35.75 27.328 1 90.19 422 ASP A N 1
ATOM 3213 C CA . ASP A 1 422 ? -16.828 35.562 27.078 1 90.19 422 ASP A CA 1
ATOM 3214 C C . ASP A 1 422 ? -17.266 36.25 25.797 1 90.19 422 ASP A C 1
ATOM 3216 O O . ASP A 1 422 ? -18.422 36.125 25.375 1 90.19 422 ASP A O 1
ATOM 3220 N N . ALA A 1 423 ? -16.391 36.906 25.203 1 92.5 423 ALA A N 1
ATOM 3221 C CA . ALA A 1 423 ? -16.719 37.656 24 1 92.5 423 ALA A CA 1
ATOM 3222 C C . ALA A 1 423 ? -16.828 36.719 22.781 1 92.5 423 ALA A C 1
ATOM 3224 O O . ALA A 1 423 ? -16.266 35.625 22.781 1 92.5 423 ALA A O 1
ATOM 3225 N N . GLU A 1 424 ? -17.656 37.219 21.859 1 95.44 424 GLU A N 1
ATOM 3226 C CA . GLU A 1 424 ? -17.703 36.531 20.578 1 95.44 424 GLU A CA 1
ATOM 3227 C C . GLU A 1 424 ? -16.344 36.562 19.875 1 95.44 424 GLU A C 1
ATOM 3229 O O . GLU A 1 424 ? -15.562 37.469 20.062 1 95.44 424 GLU A O 1
ATOM 3234 N N . PHE A 1 425 ? -16.109 35.5 19.062 1 96.38 425 PHE A N 1
ATOM 3235 C CA . PHE A 1 425 ? -14.812 35.344 18.406 1 96.38 425 PHE A CA 1
ATOM 3236 C C . PHE A 1 425 ? -14.484 36.594 17.562 1 96.38 425 PHE A C 1
ATOM 3238 O O . PHE A 1 425 ? -13.344 37.062 17.578 1 96.38 425 PHE A O 1
ATOM 3245 N N . SER A 1 426 ? -15.453 37.125 16.828 1 95.31 426 SER A N 1
ATOM 3246 C CA . SER A 1 426 ? -15.258 38.312 16.016 1 95.31 426 SER A CA 1
ATOM 3247 C C . SER A 1 426 ? -14.773 39.5 16.844 1 95.31 426 SER A C 1
ATOM 3249 O O . SER A 1 426 ? -13.891 40.25 16.422 1 95.31 426 SER A O 1
ATOM 3251 N N . ARG A 1 427 ? -15.305 39.594 18 1 94.25 427 ARG A N 1
ATOM 3252 C CA . ARG A 1 427 ? -14.938 40.688 18.891 1 94.25 427 ARG A CA 1
ATOM 3253 C C . ARG A 1 427 ? -13.539 40.469 19.453 1 94.25 427 ARG A C 1
ATOM 3255 O O . ARG A 1 427 ? -12.805 41.438 19.688 1 94.25 427 ARG A O 1
ATOM 3262 N N . VAL A 1 428 ? -13.234 39.25 19.766 1 93.5 428 VAL A N 1
ATOM 3263 C CA . VAL A 1 428 ? -11.898 38.906 20.25 1 93.5 428 VAL A CA 1
ATOM 3264 C C . VAL A 1 428 ? -10.852 39.312 19.219 1 93.5 428 VAL A C 1
ATOM 3266 O O . VAL A 1 428 ? -9.812 39.875 19.562 1 93.5 428 VAL A O 1
ATOM 3269 N N . VAL A 1 429 ? -11.086 39.062 17.938 1 92.19 429 VAL A N 1
ATOM 3270 C CA . VAL A 1 429 ? -10.172 39.406 16.844 1 92.19 429 VAL A CA 1
ATOM 3271 C C . VAL A 1 429 ? -10.07 40.906 16.688 1 92.19 429 VAL A C 1
ATOM 3273 O O . VAL A 1 429 ? -8.977 41.438 16.469 1 92.19 429 VAL A O 1
ATOM 3276 N N . GLU A 1 430 ? -11.18 41.562 16.812 1 88.62 430 GLU A N 1
ATOM 3277 C CA . GLU A 1 430 ? -11.219 43.031 16.656 1 88.62 430 GLU A CA 1
ATOM 3278 C C . GLU A 1 430 ? -10.438 43.719 17.766 1 88.62 430 GLU A C 1
ATOM 3280 O O . GLU A 1 430 ? -9.867 44.781 17.547 1 88.62 430 GLU A O 1
ATOM 3285 N N . SER A 1 431 ? -10.539 43.125 18.906 1 83.25 431 SER A N 1
ATOM 3286 C CA . SER A 1 431 ? -9.859 43.75 20.047 1 83.25 431 SER A CA 1
ATOM 3287 C C . SER A 1 431 ? -8.344 43.688 19.875 1 83.25 431 SER A C 1
ATOM 3289 O O . SER A 1 431 ? -7.617 44.5 20.453 1 83.25 431 SER A O 1
ATOM 3291 N N . LEU A 1 432 ? -7.816 42.781 19.188 1 73.88 432 LEU A N 1
ATOM 3292 C CA . LEU A 1 432 ? -6.398 42.688 18.875 1 73.88 432 LEU A CA 1
ATOM 3293 C C . LEU A 1 432 ? -5.957 43.875 18.016 1 73.88 432 LEU A C 1
ATOM 3295 O O . LEU A 1 432 ? -4.879 44.438 18.234 1 73.88 432 LEU A O 1
ATOM 3299 N N . GLU A 1 433 ? -6.762 44.125 17 1 61.38 433 GLU A N 1
ATOM 3300 C CA . GLU A 1 433 ? -6.469 45.219 16.078 1 61.38 433 GLU A CA 1
ATOM 3301 C C . GLU A 1 433 ? -6.367 46.531 16.844 1 61.38 433 GLU A C 1
ATOM 3303 O O . GLU A 1 433 ? -5.496 47.344 16.547 1 61.38 433 GLU A O 1
ATOM 3308 N N . ARG A 1 434 ? -7.172 46.562 17.781 1 50.69 434 ARG A N 1
ATOM 3309 C CA . ARG A 1 434 ? -7.199 47.781 18.562 1 50.69 434 ARG A CA 1
ATOM 3310 C C . ARG A 1 434 ? -5.977 47.875 19.469 1 50.69 434 ARG A C 1
ATOM 3312 O O . ARG A 1 434 ? -5.414 48.969 19.656 1 50.69 434 ARG A O 1
ATOM 3319 N N . ASN A 1 435 ? -5.668 46.844 19.969 1 52.47 435 ASN A N 1
ATOM 3320 C CA . ASN A 1 435 ? -4.516 46.875 20.859 1 52.47 435 ASN A CA 1
ATOM 3321 C C . ASN A 1 435 ? -3.207 47 20.078 1 52.47 435 ASN A C 1
ATOM 3323 O O . ASN A 1 435 ? -2.205 47.5 20.609 1 52.47 435 ASN A O 1
ATOM 3327 N N . ALA A 1 436 ? -3.066 46.594 18.875 1 50.03 436 ALA A N 1
ATOM 3328 C CA . ALA A 1 436 ? -1.879 46.75 18.047 1 50.03 436 ALA A CA 1
ATOM 3329 C C . ALA A 1 436 ? -1.725 48.219 17.609 1 50.03 436 ALA A C 1
ATOM 3331 O O . ALA A 1 436 ? -0.606 48.688 17.406 1 50.03 436 ALA A O 1
ATOM 3332 N N . ALA A 1 437 ? -2.844 48.969 17.406 1 40.38 437 ALA A N 1
ATOM 3333 C CA . ALA A 1 437 ? -2.803 50.375 17.047 1 40.38 437 ALA A CA 1
ATOM 3334 C C . ALA A 1 437 ? -2.414 51.219 18.234 1 40.38 437 ALA A C 1
ATOM 3336 O O . ALA A 1 437 ? -1.983 52.375 18.078 1 40.38 437 ALA A O 1
ATOM 3337 N N . VAL A 1 438 ? -2.521 50.594 19.375 1 36.72 438 VAL A N 1
ATOM 3338 C CA . VAL A 1 438 ? -2.053 51.438 20.484 1 36.72 438 VAL A CA 1
ATOM 3339 C C . VAL A 1 438 ? -0.624 51.031 20.859 1 36.72 438 VAL A C 1
ATOM 3341 O O . VAL A 1 438 ? -0.289 49.844 20.891 1 36.72 438 VAL A O 1
ATOM 3344 N N . MET B 1 1 ? -47.375 18.203 -16.422 1 24.77 1 MET B N 1
ATOM 3345 C CA . MET B 1 1 ? -46.656 16.953 -16.672 1 24.77 1 MET B CA 1
ATOM 3346 C C . MET B 1 1 ? -45.188 17.078 -16.266 1 24.77 1 MET B C 1
ATOM 3348 O O . MET B 1 1 ? -44.469 17.984 -16.719 1 24.77 1 MET B O 1
ATOM 3352 N N . PRO B 1 2 ? -44.719 16.688 -15.062 1 28.55 2 PRO B N 1
ATOM 3353 C CA . PRO B 1 2 ? -43.469 17.094 -14.445 1 28.55 2 PRO B CA 1
ATOM 3354 C C . PRO B 1 2 ? -42.25 16.609 -15.227 1 28.55 2 PRO B C 1
ATOM 3356 O O . PRO B 1 2 ? -42.25 15.484 -15.734 1 28.55 2 PRO B O 1
ATOM 3359 N N . THR B 1 3 ? -41.625 17.406 -16.016 1 29.55 3 THR B N 1
ATOM 3360 C CA . THR B 1 3 ? -40.531 17.172 -16.969 1 29.55 3 THR B CA 1
ATOM 3361 C C . THR B 1 3 ? -39.375 16.484 -16.281 1 29.55 3 THR B C 1
ATOM 3363 O O . THR B 1 3 ? -38.781 17.031 -15.352 1 29.55 3 THR B O 1
ATOM 3366 N N . THR B 1 4 ? -39.406 15.164 -16.078 1 31.84 4 THR B N 1
ATOM 3367 C CA . THR B 1 4 ? -38.438 14.234 -15.539 1 31.84 4 THR B CA 1
ATOM 3368 C C . THR B 1 4 ? -37.062 14.492 -16.141 1 31.84 4 THR B C 1
ATOM 3370 O O . THR B 1 4 ? -36.875 14.344 -17.344 1 31.84 4 THR B O 1
ATOM 3373 N N . GLU B 1 5 ? -36.438 15.445 -15.703 1 34.97 5 GLU B N 1
ATOM 3374 C CA . GLU B 1 5 ? -35.125 15.781 -16.266 1 34.97 5 GLU B CA 1
ATOM 3375 C C . GLU B 1 5 ? -34.312 14.531 -16.5 1 34.97 5 GLU B C 1
ATOM 3377 O O . GLU B 1 5 ? -34.219 13.648 -15.633 1 34.97 5 GLU B O 1
ATOM 3382 N N . PRO B 1 6 ? -34.125 14.172 -17.703 1 36.12 6 PRO B N 1
ATOM 3383 C CA . PRO B 1 6 ? -33.438 12.945 -18.125 1 36.12 6 PRO B CA 1
ATOM 3384 C C . PRO B 1 6 ? -32.188 12.672 -17.297 1 36.12 6 PRO B C 1
ATOM 3386 O O . PRO B 1 6 ? -31.406 13.594 -17.031 1 36.12 6 PRO B O 1
ATOM 3389 N N . THR B 1 7 ? -32.219 11.797 -16.328 1 41.62 7 THR B N 1
ATOM 3390 C CA . THR B 1 7 ? -31.141 11.219 -15.539 1 41.62 7 THR B CA 1
ATOM 3391 C C . THR B 1 7 ? -29.922 10.922 -16.406 1 41.62 7 THR B C 1
ATOM 3393 O O . THR B 1 7 ? -29.953 9.984 -17.219 1 41.62 7 THR B O 1
ATOM 3396 N N . THR B 1 8 ? -29.328 11.938 -16.922 1 42.94 8 THR B N 1
ATOM 3397 C CA . THR B 1 8 ? -28.172 11.789 -17.797 1 42.94 8 THR B CA 1
ATOM 3398 C C . THR B 1 8 ? -27.219 10.727 -17.234 1 42.94 8 THR B C 1
ATOM 3400 O O . THR B 1 8 ? -26.703 10.867 -16.125 1 42.94 8 THR B O 1
ATOM 3403 N N . LYS B 1 9 ? -27.391 9.461 -17.562 1 49.5 9 LYS B N 1
ATOM 3404 C CA . LYS B 1 9 ? -26.578 8.273 -17.312 1 49.5 9 LYS B CA 1
ATOM 3405 C C . LYS B 1 9 ? -25.234 8.367 -18.047 1 49.5 9 LYS B C 1
ATOM 3407 O O . LYS B 1 9 ? -25.156 8.938 -19.125 1 49.5 9 LYS B O 1
ATOM 3412 N N . TYR B 1 10 ? -24.188 8.297 -17.141 1 49 10 TYR B N 1
ATOM 3413 C CA . TYR B 1 10 ? -22.797 8.305 -17.609 1 49 10 TYR B CA 1
ATOM 3414 C C . TYR B 1 10 ? -22.266 6.887 -17.75 1 49 10 TYR B C 1
ATOM 3416 O O . TYR B 1 10 ? -22.719 5.973 -17.062 1 49 10 TYR B O 1
ATOM 3424 N N . GLN B 1 11 ? -21.812 6.547 -18.766 1 46.81 11 GLN B N 1
ATOM 3425 C CA . GLN B 1 11 ? -21.141 5.266 -18.938 1 46.81 11 GLN B CA 1
ATOM 3426 C C . GLN B 1 11 ? -19.641 5.449 -19.125 1 46.81 11 GLN B C 1
ATOM 3428 O O . GLN B 1 11 ? -19.203 6.176 -20.016 1 46.81 11 GLN B O 1
ATOM 3433 N N . CYS B 1 12 ? -18.969 5.098 -18.078 1 48.34 12 CYS B N 1
ATOM 3434 C CA . CYS B 1 12 ? -17.516 5.172 -18.188 1 48.34 12 CYS B CA 1
ATOM 3435 C C . CYS B 1 12 ? -17 4.238 -19.266 1 48.34 12 CYS B C 1
ATOM 3437 O O . CYS B 1 12 ? -17.547 3.148 -19.469 1 48.34 12 CYS B O 1
ATOM 3439 N N . PRO B 1 13 ? -16.156 4.734 -19.984 1 42.16 13 PRO B N 1
ATOM 3440 C CA . PRO B 1 13 ? -15.656 3.859 -21.047 1 42.16 13 PRO B CA 1
ATOM 3441 C C . PRO B 1 13 ? -15.109 2.535 -20.516 1 42.16 13 PRO B C 1
ATOM 3443 O O . PRO B 1 13 ? -14.359 2.52 -19.531 1 42.16 13 PRO B O 1
ATOM 3446 N N . GLY B 1 14 ? -15.547 1.216 -21.156 1 38.16 14 GLY B N 1
ATOM 3447 C CA . GLY B 1 14 ? -15.203 -0.151 -20.797 1 38.16 14 GLY B CA 1
ATOM 3448 C C . GLY B 1 14 ? -16.172 -0.764 -19.797 1 38.16 14 GLY B C 1
ATOM 3449 O O . GLY B 1 14 ? -16.031 -1.931 -19.438 1 38.16 14 GLY B O 1
ATOM 3450 N N . GLU B 1 15 ? -16.938 0.206 -19.344 1 42.12 15 GLU B N 1
ATOM 3451 C CA . GLU B 1 15 ? -17.969 -0.357 -18.469 1 42.12 15 GLU B CA 1
ATOM 3452 C C . GLU B 1 15 ? -19.266 -0.604 -19.234 1 42.12 15 GLU B C 1
ATOM 3454 O O . GLU B 1 15 ? -19.594 0.134 -20.156 1 42.12 15 GLU B O 1
ATOM 3459 N N . ARG B 1 16 ? -19.75 -1.749 -19.125 1 44.19 16 ARG B N 1
ATOM 3460 C CA . ARG B 1 16 ? -20.984 -2.096 -19.812 1 44.19 16 ARG B CA 1
ATOM 3461 C C . ARG B 1 16 ? -22.188 -1.407 -19.188 1 44.19 16 ARG B C 1
ATOM 3463 O O . ARG B 1 16 ? -23.25 -1.311 -19.797 1 44.19 16 ARG B O 1
ATOM 3470 N N . GLY B 1 17 ? -22 -0.908 -17.891 1 45.59 17 GLY B N 1
ATOM 3471 C CA . GLY B 1 17 ? -23.188 -0.358 -17.25 1 45.59 17 GLY B CA 1
ATOM 3472 C C . GLY B 1 17 ? -23.188 1.158 -17.219 1 45.59 17 GLY B C 1
ATOM 3473 O O . GLY B 1 17 ? -22.141 1.792 -17.375 1 45.59 17 GLY B O 1
ATOM 3474 N N . LEU B 1 18 ? -24.375 1.717 -17.297 1 48.09 18 LEU B N 1
ATOM 3475 C CA . LEU B 1 18 ? -24.594 3.148 -17.125 1 48.09 18 LEU B CA 1
ATOM 3476 C C . LEU B 1 18 ? -24.406 3.562 -15.672 1 48.09 18 LEU B C 1
ATOM 3478 O O . LEU B 1 18 ? -24.703 2.793 -14.766 1 48.09 18 LEU B O 1
ATOM 3482 N N . ILE B 1 19 ? -23.438 4.504 -15.547 1 49.56 19 ILE B N 1
ATOM 3483 C CA . ILE B 1 19 ? -23.25 5.027 -14.195 1 49.56 19 ILE B CA 1
ATOM 3484 C C . ILE B 1 19 ? -23.984 6.367 -14.062 1 49.56 19 ILE B C 1
ATOM 3486 O O . ILE B 1 19 ? -24.266 7.027 -15.07 1 49.56 19 ILE B O 1
ATOM 3490 N N . SER B 1 20 ? -24.391 6.699 -12.914 1 44.06 20 SER B N 1
ATOM 3491 C CA . SER B 1 20 ? -25.031 7.988 -12.672 1 44.06 20 SER B CA 1
ATOM 3492 C C . SER B 1 20 ? -24.016 9.133 -12.773 1 44.06 20 SER B C 1
ATOM 3494 O O . SER B 1 20 ? -22.812 8.898 -12.75 1 44.06 20 SER B O 1
ATOM 3496 N N . GLN B 1 21 ? -24.406 10.312 -12.984 1 46.75 21 GLN B N 1
ATOM 3497 C CA . GLN B 1 21 ? -23.562 11.5 -12.992 1 46.75 21 GLN B CA 1
ATOM 3498 C C . GLN B 1 21 ? -22.719 11.578 -11.727 1 46.75 21 GLN B C 1
ATOM 3500 O O . GLN B 1 21 ? -21.531 11.922 -11.781 1 46.75 21 GLN B O 1
ATOM 3505 N N . SER B 1 22 ? -23.203 11.109 -10.688 1 42.16 22 SER B N 1
ATOM 3506 C CA . SER B 1 22 ? -22.5 11.164 -9.414 1 42.16 22 SER B CA 1
ATOM 3507 C C . SER B 1 22 ? -21.344 10.172 -9.383 1 42.16 22 SER B C 1
ATOM 3509 O O . SER B 1 22 ? -20.25 10.5 -8.914 1 42.16 22 SER B O 1
ATOM 3511 N N . VAL B 1 23 ? -21.625 9 -9.836 1 45.88 23 VAL B N 1
ATOM 3512 C CA . VAL B 1 23 ? -20.547 8.016 -9.906 1 45.88 23 VAL B CA 1
ATOM 3513 C C . VAL B 1 23 ? -19.5 8.477 -10.922 1 45.88 23 VAL B C 1
ATOM 3515 O O . VAL B 1 23 ? -18.297 8.359 -10.68 1 45.88 23 VAL B O 1
ATOM 3518 N N . HIS B 1 24 ? -20 9.039 -11.953 1 48.09 24 HIS B N 1
ATOM 3519 C CA . HIS B 1 24 ? -19.109 9.562 -12.984 1 48.09 24 HIS B CA 1
ATOM 3520 C C . HIS B 1 24 ? -18.234 10.688 -12.438 1 48.09 24 HIS B C 1
ATOM 3522 O O . HIS B 1 24 ? -17.016 10.68 -12.625 1 48.09 24 HIS B O 1
ATOM 3528 N N . LEU B 1 25 ? -18.797 11.5 -11.703 1 45.78 25 LEU B N 1
ATOM 3529 C CA . LEU B 1 25 ? -18.062 12.617 -11.109 1 45.78 25 LEU B CA 1
ATOM 3530 C C . LEU B 1 25 ? -17.156 12.141 -9.992 1 45.78 25 LEU B C 1
ATOM 3532 O O . LEU B 1 25 ? -16.031 12.625 -9.844 1 45.78 25 LEU B O 1
ATOM 3536 N N . ALA B 1 26 ? -17.547 11.219 -9.203 1 42.19 26 ALA B N 1
ATOM 3537 C CA . ALA B 1 26 ? -16.688 10.641 -8.172 1 42.19 26 ALA B CA 1
ATOM 3538 C C . ALA B 1 26 ? -15.461 9.969 -8.789 1 42.19 26 ALA B C 1
ATOM 3540 O O . ALA B 1 26 ? -14.344 10.102 -8.273 1 42.19 26 ALA B O 1
ATOM 3541 N N . ARG B 1 27 ? -15.82 9.281 -9.797 1 45.84 27 ARG B N 1
ATOM 3542 C CA . ARG B 1 27 ? -14.727 8.648 -10.523 1 45.84 27 ARG B CA 1
ATOM 3543 C C . ARG B 1 27 ? -13.773 9.688 -11.102 1 45.84 27 ARG B C 1
ATOM 3545 O O . ARG B 1 27 ? -12.555 9.523 -11.031 1 45.84 27 ARG B O 1
ATOM 3552 N N . LEU B 1 28 ? -14.461 10.633 -11.539 1 45.53 28 LEU B N 1
ATOM 3553 C CA . LEU B 1 28 ? -13.68 11.742 -12.078 1 45.53 28 LEU B CA 1
ATOM 3554 C C . LEU B 1 28 ? -12.844 12.406 -10.992 1 45.53 28 LEU B C 1
ATOM 3556 O O . LEU B 1 28 ? -11.688 12.766 -11.227 1 45.53 28 LEU B O 1
ATOM 3560 N N . SER B 1 29 ? -13.367 12.5 -9.852 1 40.56 29 SER B N 1
ATOM 3561 C CA . SER B 1 29 ? -12.672 13.133 -8.734 1 40.56 29 SER B CA 1
ATOM 3562 C C . SER B 1 29 ? -11.562 12.227 -8.195 1 40.56 29 SER B C 1
ATOM 3564 O O . SER B 1 29 ? -10.523 12.711 -7.746 1 40.56 29 SER B O 1
ATOM 3566 N N . ALA B 1 30 ? -11.789 10.969 -7.871 1 38.16 30 ALA B N 1
ATOM 3567 C CA . ALA B 1 30 ? -10.82 10.016 -7.328 1 38.16 30 ALA B CA 1
ATOM 3568 C C . ALA B 1 30 ? -9.734 9.695 -8.352 1 38.16 30 ALA B C 1
ATOM 3570 O O . ALA B 1 30 ? -8.594 9.398 -7.984 1 38.16 30 ALA B O 1
ATOM 3571 N N . PHE B 1 31 ? -10.062 9.383 -9.523 1 38.94 31 PHE B N 1
ATOM 3572 C CA . PHE B 1 31 ? -9.203 8.969 -10.633 1 38.94 31 PHE B CA 1
ATOM 3573 C C . PHE B 1 31 ? -8.992 10.117 -11.609 1 38.94 31 PHE B C 1
ATOM 3575 O O . PHE B 1 31 ? -9.453 10.055 -12.75 1 38.94 31 PHE B O 1
ATOM 3582 N N . TYR B 1 32 ? -8.914 11.25 -11.141 1 36.91 32 TYR B N 1
ATOM 3583 C CA . TYR B 1 32 ? -8.594 12.32 -12.078 1 36.91 32 TYR B CA 1
ATOM 3584 C C . TYR B 1 32 ? -7.34 11.992 -12.875 1 36.91 32 TYR B C 1
ATOM 3586 O O . TYR B 1 32 ? -6.438 11.312 -12.375 1 36.91 32 TYR B O 1
ATOM 3594 N N . PRO B 1 33 ? -7.094 12.469 -14.43 1 33.12 33 PRO B N 1
ATOM 3595 C CA . PRO B 1 33 ? -7.906 13.32 -15.305 1 33.12 33 PRO B CA 1
ATOM 3596 C C . PRO B 1 33 ? -9.281 12.734 -15.586 1 33.12 33 PRO B C 1
ATOM 3598 O O . PRO B 1 33 ? -9.492 11.523 -15.422 1 33.12 33 PRO B O 1
ATOM 3601 N N . ALA B 1 34 ? -10.383 13.625 -15.906 1 36.09 34 ALA B N 1
ATOM 3602 C CA . ALA B 1 34 ? -11.766 13.516 -16.344 1 36.09 34 ALA B CA 1
ATOM 3603 C C . ALA B 1 34 ? -11.93 12.391 -17.359 1 36.09 34 ALA B C 1
ATOM 3605 O O . ALA B 1 34 ? -11.031 12.141 -18.172 1 36.09 34 ALA B O 1
ATOM 3606 N N . CYS B 1 35 ? -12.781 11.5 -17.156 1 36.62 35 CYS B N 1
ATOM 3607 C CA . CYS B 1 35 ? -13.164 10.516 -18.172 1 36.62 35 CYS B CA 1
ATOM 3608 C C . CYS B 1 35 ? -13.453 11.195 -19.5 1 36.62 35 CYS B C 1
ATOM 3610 O O . CYS B 1 35 ? -14.422 11.953 -19.625 1 36.62 35 CYS B O 1
ATOM 3612 N N . ARG B 1 36 ? -12.57 11.5 -20.234 1 33.06 36 ARG B N 1
ATOM 3613 C CA . ARG B 1 36 ? -12.75 12.172 -21.516 1 33.06 36 ARG B CA 1
ATOM 3614 C C . ARG B 1 36 ? -13.82 11.484 -22.359 1 33.06 36 ARG B C 1
ATOM 3616 O O . ARG B 1 36 ? -14.305 12.047 -23.344 1 33.06 36 ARG B O 1
ATOM 3623 N N . GLU B 1 37 ? -14.039 10.227 -22.203 1 34.28 37 GLU B N 1
ATOM 3624 C CA . GLU B 1 37 ? -15.125 9.586 -22.953 1 34.28 37 GLU B CA 1
ATOM 3625 C C . GLU B 1 37 ? -16.484 9.898 -22.344 1 34.28 37 GLU B C 1
ATOM 3627 O O . GLU B 1 37 ? -17.516 9.414 -22.812 1 34.28 37 GLU B O 1
ATOM 3632 N N . CYS B 1 38 ? -16.375 10.633 -21.25 1 40.59 38 CYS B N 1
ATOM 3633 C CA . CYS B 1 38 ? -17.656 11.062 -20.672 1 40.59 38 CYS B CA 1
ATOM 3634 C C . CYS B 1 38 ? -18.25 12.211 -21.469 1 40.59 38 CYS B C 1
ATOM 3636 O O . CYS B 1 38 ? -17.594 13.227 -21.703 1 40.59 38 CYS B O 1
ATOM 3638 N N . VAL B 1 39 ? -19.219 12.023 -22.219 1 39.94 39 VAL B N 1
ATOM 3639 C CA . VAL B 1 39 ? -19.938 13.078 -22.922 1 39.94 39 VAL B CA 1
ATOM 3640 C C . VAL B 1 39 ? -20.094 14.297 -22.016 1 39.94 39 VAL B C 1
ATOM 3642 O O . VAL B 1 39 ? -20.406 15.391 -22.484 1 39.94 39 VAL B O 1
ATOM 3645 N N . HIS B 1 40 ? -19.875 14.117 -20.734 1 39.47 40 HIS B N 1
ATOM 3646 C CA . HIS B 1 40 ? -20.031 15.234 -19.812 1 39.47 40 HIS B CA 1
ATOM 3647 C C . HIS B 1 40 ? -18.672 15.82 -19.422 1 39.47 40 HIS B C 1
ATOM 3649 O O . HIS B 1 40 ? -18.547 16.453 -18.375 1 39.47 40 HIS B O 1
ATOM 3655 N N . ARG B 1 41 ? -17.625 15.641 -20.078 1 39.06 41 ARG B N 1
ATOM 3656 C CA . ARG B 1 41 ? -16.219 16.016 -19.938 1 39.06 41 ARG B CA 1
ATOM 3657 C C . ARG B 1 41 ? -16.078 17.5 -19.625 1 39.06 41 ARG B C 1
ATOM 3659 O O . ARG B 1 41 ? -15.039 17.953 -19.156 1 39.06 41 ARG B O 1
ATOM 3666 N N . HIS B 1 42 ? -16.891 18.297 -20.172 1 37.06 42 HIS B N 1
ATOM 3667 C CA . HIS B 1 42 ? -16.969 19.734 -19.891 1 37.06 42 HIS B CA 1
ATOM 3668 C C . HIS B 1 42 ? -17.438 20 -18.469 1 37.06 42 HIS B C 1
ATOM 3670 O O . HIS B 1 42 ? -17.5 21.156 -18.047 1 37.06 42 HIS B O 1
ATOM 3676 N N . ASP B 1 43 ? -18.031 19.062 -17.953 1 31.84 43 ASP B N 1
ATOM 3677 C CA . ASP B 1 43 ? -18.484 19.281 -16.578 1 31.84 43 ASP B CA 1
ATOM 3678 C C . ASP B 1 43 ? -17.312 19.156 -15.594 1 31.84 43 ASP B C 1
ATOM 3680 O O . ASP B 1 43 ? -16.719 18.094 -15.477 1 31.84 43 ASP B O 1
ATOM 3684 N N . THR B 1 44 ? -16.438 20.125 -15.586 1 35.28 44 THR B N 1
ATOM 3685 C CA . THR B 1 44 ? -15.242 20.375 -14.789 1 35.28 44 THR B CA 1
ATOM 3686 C C . THR B 1 44 ? -15.453 19.938 -13.344 1 35.28 44 THR B C 1
ATOM 3688 O O . THR B 1 44 ? -14.656 20.266 -12.461 1 35.28 44 THR B O 1
ATOM 3691 N N . GLY B 1 45 ? -16.219 18.734 -13.18 1 33.94 45 GLY B N 1
ATOM 3692 C CA . GLY B 1 45 ? -16.562 18.031 -11.953 1 33.94 45 GLY B CA 1
ATOM 3693 C C . GLY B 1 45 ? -16.641 18.953 -10.742 1 33.94 45 GLY B C 1
ATOM 3694 O O . GLY B 1 45 ? -16.406 18.516 -9.609 1 33.94 45 GLY B O 1
ATOM 3695 N N . GLN B 1 46 ? -16.594 20.172 -10.867 1 31.59 46 GLN B N 1
ATOM 3696 C CA . GLN B 1 46 ? -17.109 20.906 -9.711 1 31.59 46 GLN B CA 1
ATOM 3697 C C . GLN B 1 46 ? -18.438 20.312 -9.234 1 31.59 46 GLN B C 1
ATOM 3699 O O . GLN B 1 46 ? -19.453 20.391 -9.938 1 31.59 46 GLN B O 1
ATOM 3704 N N . ILE B 1 47 ? -18.406 19.125 -8.781 1 33.31 47 ILE B N 1
ATOM 3705 C CA . ILE B 1 47 ? -19.641 18.578 -8.227 1 33.31 47 ILE B CA 1
ATOM 3706 C C . ILE B 1 47 ? -20.125 19.5 -7.094 1 33.31 47 ILE B C 1
ATOM 3708 O O . ILE B 1 47 ? -19.391 19.781 -6.16 1 33.31 47 ILE B O 1
ATOM 3712 N N . PRO B 1 48 ? -21.094 20.078 -7.281 1 31.88 48 PRO B N 1
ATOM 3713 C CA . PRO B 1 48 ? -21.625 20.781 -6.109 1 31.88 48 PRO B CA 1
ATOM 3714 C C . PRO B 1 48 ? -21.719 19.875 -4.879 1 31.88 48 PRO B C 1
ATOM 3716 O O . PRO B 1 48 ? -21.953 18.672 -5.008 1 31.88 48 PRO B O 1
ATOM 3719 N N . PRO B 1 49 ? -21.312 20.344 -3.736 1 31.31 49 PRO B N 1
ATOM 3720 C CA . PRO B 1 49 ? -21.344 19.594 -2.479 1 31.31 49 PRO B CA 1
ATOM 3721 C C . PRO B 1 49 ? -22.594 18.75 -2.336 1 31.31 49 PRO B C 1
ATOM 3723 O O . PRO B 1 49 ? -22.547 17.641 -1.782 1 31.31 49 PRO B O 1
ATOM 3726 N N . ARG B 1 50 ? -23.656 19.188 -2.898 1 31.62 50 ARG B N 1
ATOM 3727 C CA . ARG B 1 50 ? -24.938 18.5 -2.742 1 31.62 50 ARG B CA 1
ATOM 3728 C C . ARG B 1 50 ? -24.953 17.203 -3.531 1 31.62 50 ARG B C 1
ATOM 3730 O O . ARG B 1 50 ? -25.641 16.25 -3.143 1 31.62 50 ARG B O 1
ATOM 3737 N N . THR B 1 51 ? -24.406 17.156 -4.59 1 35.38 51 THR B N 1
ATOM 3738 C CA . THR B 1 51 ? -24.438 15.977 -5.453 1 35.38 51 THR B CA 1
ATOM 3739 C C . THR B 1 51 ? -23.531 14.883 -4.91 1 35.38 51 THR B C 1
ATOM 3741 O O . THR B 1 51 ? -23.859 13.695 -5 1 35.38 51 THR B O 1
ATOM 3744 N N . VAL B 1 52 ? -22.5 15.156 -4.281 1 35.22 52 VAL B N 1
ATOM 3745 C CA . VAL B 1 52 ? -21.656 14.18 -3.605 1 35.22 52 VAL B CA 1
ATOM 3746 C C . VAL B 1 52 ? -22.438 13.477 -2.51 1 35.22 52 VAL B C 1
ATOM 3748 O O . VAL B 1 52 ? -22.344 12.258 -2.354 1 35.22 52 VAL B O 1
ATOM 3751 N N . VAL B 1 53 ? -23.219 14.219 -1.786 1 33.81 53 VAL B N 1
ATOM 3752 C CA . VAL B 1 53 ? -24.094 13.664 -0.762 1 33.81 53 VAL B CA 1
ATOM 3753 C C . VAL B 1 53 ? -25.109 12.727 -1.407 1 33.81 53 VAL B C 1
ATOM 3755 O O . VAL B 1 53 ? -25.359 11.633 -0.898 1 33.81 53 VAL B O 1
ATOM 3758 N N . HIS B 1 54 ? -25.672 13.164 -2.391 1 33.28 54 HIS B N 1
ATOM 3759 C CA . HIS B 1 54 ? -26.703 12.359 -3.037 1 33.28 54 HIS B CA 1
ATOM 3760 C C . HIS B 1 54 ? -26.109 11.094 -3.654 1 33.28 54 HIS B C 1
ATOM 3762 O O . HIS B 1 54 ? -26.797 10.07 -3.754 1 33.28 54 HIS B O 1
ATOM 3768 N N . LEU B 1 55 ? -24.922 11.156 -4.109 1 35.28 55 LEU B N 1
ATOM 3769 C CA . LEU B 1 55 ? -24.281 9.977 -4.676 1 35.28 55 LEU B CA 1
ATOM 3770 C C . LEU B 1 55 ? -23.984 8.945 -3.594 1 35.28 55 LEU B C 1
ATOM 3772 O O . LEU B 1 55 ? -24.078 7.738 -3.836 1 35.28 55 LEU B O 1
ATOM 3776 N N . LYS B 1 56 ? -23.562 9.391 -2.506 1 34.91 56 LYS B N 1
ATOM 3777 C CA . LYS B 1 56 ? -23.391 8.492 -1.369 1 34.91 56 LYS B CA 1
ATOM 3778 C C . LYS B 1 56 ? -24.688 7.77 -1.035 1 34.91 56 LYS B C 1
ATOM 3780 O O . LYS B 1 56 ? -24.672 6.605 -0.636 1 34.91 56 LYS B O 1
ATOM 3785 N N . GLU B 1 57 ? -25.734 8.43 -1.119 1 33.28 57 GLU B N 1
ATOM 3786 C CA . GLU B 1 57 ? -27.031 7.805 -0.851 1 33.28 57 GLU B CA 1
ATOM 3787 C C . GLU B 1 57 ? -27.375 6.766 -1.914 1 33.28 57 GLU B C 1
ATOM 3789 O O . GLU B 1 57 ? -28.016 5.754 -1.618 1 33.28 57 GLU B O 1
ATOM 3794 N N . THR B 1 58 ? -27.172 7.086 -3.117 1 32.84 58 THR B N 1
ATOM 3795 C CA . THR B 1 58 ? -27.562 6.117 -4.133 1 32.84 58 THR B CA 1
ATOM 3796 C C . THR B 1 58 ? -26.562 4.969 -4.207 1 32.84 58 THR B C 1
ATOM 3798 O O . THR B 1 58 ? -26.766 3.992 -4.926 1 32.84 58 THR B O 1
ATOM 3801 N N . GLU B 1 59 ? -25.359 5.121 -3.812 1 36.5 59 GLU B N 1
ATOM 3802 C CA . GLU B 1 59 ? -24.453 3.986 -3.707 1 36.5 59 GLU B CA 1
ATOM 3803 C C . GLU B 1 59 ? -25.078 2.855 -2.887 1 36.5 59 GLU B C 1
ATOM 3805 O O . GLU B 1 59 ? -24.797 1.681 -3.133 1 36.5 59 GLU B O 1
ATOM 3810 N N . ASN B 1 60 ? -25.859 3.223 -1.907 1 34.56 60 ASN B N 1
ATOM 3811 C CA . ASN B 1 60 ? -26.453 2.143 -1.117 1 34.56 60 ASN B CA 1
ATOM 3812 C C . ASN B 1 60 ? -27.312 1.22 -1.977 1 34.56 60 ASN B C 1
ATOM 3814 O O . ASN B 1 60 ? -27.5 0.051 -1.636 1 34.56 60 ASN B O 1
ATOM 3818 N N . ARG B 1 61 ? -28.281 1.821 -2.852 1 31.88 61 ARG B N 1
ATOM 3819 C CA . ARG B 1 61 ? -29.344 0.952 -3.355 1 31.88 61 ARG B CA 1
ATOM 3820 C C . ARG B 1 61 ? -28.828 0.066 -4.488 1 31.88 61 ARG B C 1
ATOM 3822 O O . ARG B 1 61 ? -29.578 -0.736 -5.043 1 31.88 61 ARG B O 1
ATOM 3829 N N . VAL B 1 62 ? -28.016 0.487 -5.305 1 34.31 62 VAL B N 1
ATOM 3830 C CA . VAL B 1 62 ? -27.797 -0.456 -6.395 1 34.31 62 VAL B CA 1
ATOM 3831 C C . VAL B 1 62 ? -27.156 -1.736 -5.848 1 34.31 62 VAL B C 1
ATOM 3833 O O . VAL B 1 62 ? -26.172 -1.686 -5.113 1 34.31 62 VAL B O 1
ATOM 3836 N N . GLN B 1 63 ? -27.969 -2.676 -5.609 1 39.88 63 GLN B N 1
ATOM 3837 C CA . GLN B 1 63 ? -27.562 -4.047 -5.316 1 39.88 63 GLN B CA 1
ATOM 3838 C C . GLN B 1 63 ? -26.172 -4.336 -5.867 1 39.88 63 GLN B C 1
ATOM 3840 O O . GLN B 1 63 ? -25.984 -4.383 -7.086 1 39.88 63 GLN B O 1
ATOM 3845 N N . ARG B 1 64 ? -25.203 -3.965 -5.203 1 56.44 64 ARG B N 1
ATOM 3846 C CA . ARG B 1 64 ? -23.812 -4.168 -5.625 1 56.44 64 ARG B CA 1
ATOM 3847 C C . ARG B 1 64 ? -23.641 -5.551 -6.242 1 56.44 64 ARG B C 1
ATOM 3849 O O . ARG B 1 64 ? -23.953 -6.562 -5.613 1 56.44 64 ARG B O 1
ATOM 3856 N N . ALA B 1 65 ? -23.609 -5.723 -7.578 1 68.12 65 ALA B N 1
ATOM 3857 C CA . ALA B 1 65 ? -23.344 -6.988 -8.258 1 68.12 65 ALA B CA 1
ATOM 3858 C C . ALA B 1 65 ? -22.219 -7.75 -7.559 1 68.12 65 ALA B C 1
ATOM 3860 O O . ALA B 1 65 ? -21.281 -7.145 -7.039 1 68.12 65 ALA B O 1
ATOM 3861 N N . SER B 1 66 ? -22.578 -9.062 -7.305 1 84.62 66 SER B N 1
ATOM 3862 C CA . SER B 1 66 ? -21.562 -9.906 -6.695 1 84.62 66 SER B CA 1
ATOM 3863 C C . SER B 1 66 ? -20.266 -9.867 -7.492 1 84.62 66 SER B C 1
ATOM 3865 O O . SER B 1 66 ? -20.281 -9.883 -8.727 1 84.62 66 SER B O 1
ATOM 3867 N N . LEU B 1 67 ? -19.25 -9.703 -6.738 1 90.75 67 LEU B N 1
ATOM 3868 C CA . LEU B 1 67 ? -17.938 -9.68 -7.359 1 90.75 67 LEU B CA 1
ATOM 3869 C C . LEU B 1 67 ? -17.25 -11.039 -7.227 1 90.75 67 LEU B C 1
ATOM 3871 O O . LEU B 1 67 ? -16.062 -11.172 -7.543 1 90.75 67 LEU B O 1
ATOM 3875 N N . LEU B 1 68 ? -17.969 -12.047 -6.816 1 93.19 68 LEU B N 1
ATOM 3876 C CA . LEU B 1 68 ? -17.375 -13.367 -6.566 1 93.19 68 LEU B CA 1
ATOM 3877 C C . LEU B 1 68 ? -17.047 -14.062 -7.875 1 93.19 68 LEU B C 1
ATOM 3879 O O . LEU B 1 68 ? -17.797 -13.984 -8.844 1 93.19 68 LEU B O 1
ATOM 3883 N N . THR B 1 69 ? -15.922 -14.633 -7.863 1 90.62 69 THR B N 1
ATOM 3884 C CA . THR B 1 69 ? -15.508 -15.609 -8.867 1 90.62 69 THR B CA 1
ATOM 3885 C C . THR B 1 69 ? -15.281 -16.969 -8.227 1 90.62 69 THR B C 1
ATOM 3887 O O . THR B 1 69 ? -15.523 -17.156 -7.035 1 90.62 69 THR B O 1
ATOM 3890 N N . ASP B 1 70 ? -14.828 -17.906 -9.031 1 86 70 ASP B N 1
ATOM 3891 C CA . ASP B 1 70 ? -14.562 -19.234 -8.492 1 86 70 ASP B CA 1
ATOM 3892 C C . ASP B 1 70 ? -13.414 -19.203 -7.488 1 86 70 ASP B C 1
ATOM 3894 O O . ASP B 1 70 ? -13.375 -20.016 -6.559 1 86 70 ASP B O 1
ATOM 3898 N N . GLU B 1 71 ? -12.57 -18.219 -7.688 1 86.75 71 GLU B N 1
ATOM 3899 C CA . GLU B 1 71 ? -11.352 -18.25 -6.891 1 86.75 71 GLU B CA 1
ATOM 3900 C C . GLU B 1 71 ? -11.242 -17.031 -5.98 1 86.75 71 GLU B C 1
ATOM 3902 O O . GLU B 1 71 ? -10.172 -16.75 -5.449 1 86.75 71 GLU B O 1
ATOM 3907 N N . GLY B 1 72 ? -12.336 -16.359 -5.793 1 94.06 72 GLY B N 1
ATOM 3908 C CA . GLY B 1 72 ? -12.258 -15.203 -4.918 1 94.06 72 GLY B CA 1
ATOM 3909 C C . GLY B 1 72 ? -13.109 -14.039 -5.387 1 94.06 72 GLY B C 1
ATOM 3910 O O . GLY B 1 72 ? -14.242 -14.234 -5.836 1 94.06 72 GLY B O 1
ATOM 3911 N N . VAL B 1 73 ? -12.625 -12.859 -5.125 1 96.19 73 VAL B N 1
ATOM 3912 C CA . VAL B 1 73 ? -13.297 -11.617 -5.484 1 96.19 73 VAL B CA 1
ATOM 3913 C C . VAL B 1 73 ? -12.5 -10.891 -6.559 1 96.19 73 VAL B C 1
ATOM 3915 O O . VAL B 1 73 ? -11.266 -10.82 -6.488 1 96.19 73 VAL B O 1
ATOM 3918 N N . ARG B 1 74 ? -13.188 -10.453 -7.645 1 93.19 74 ARG B N 1
ATOM 3919 C CA . ARG B 1 74 ? -12.555 -9.648 -8.688 1 93.19 74 ARG B CA 1
ATOM 3920 C C . ARG B 1 74 ? -13.414 -8.438 -9.047 1 93.19 74 ARG B C 1
ATOM 3922 O O . ARG B 1 74 ? -14.641 -8.539 -9.102 1 93.19 74 ARG B O 1
ATOM 3929 N N . GLY B 1 75 ? -12.773 -7.34 -9.25 1 85.62 75 GLY B N 1
ATOM 3930 C CA . GLY B 1 75 ? -13.461 -6.133 -9.688 1 85.62 75 GLY B CA 1
ATOM 3931 C C . GLY B 1 75 ? -12.516 -5.066 -10.219 1 85.62 75 GLY B C 1
ATOM 3932 O O . GLY B 1 75 ? -11.32 -5.09 -9.922 1 85.62 75 GLY B O 1
ATOM 3933 N N . ILE B 1 76 ? -13.062 -4.211 -10.977 1 78.81 76 ILE B N 1
ATOM 3934 C CA . ILE B 1 76 ? -12.289 -3.084 -11.484 1 78.81 76 ILE B CA 1
ATOM 3935 C C . ILE B 1 76 ? -11.914 -2.154 -10.328 1 78.81 76 ILE B C 1
ATOM 3937 O O . ILE B 1 76 ? -12.781 -1.706 -9.578 1 78.81 76 ILE B O 1
ATOM 3941 N N . TYR B 1 77 ? -10.672 -1.804 -10.125 1 82.56 77 TYR B N 1
ATOM 3942 C CA . TYR B 1 77 ? -10.125 -1.033 -9.016 1 82.56 77 TYR B CA 1
ATOM 3943 C C . TYR B 1 77 ? -10.781 0.339 -8.93 1 82.56 77 TYR B C 1
ATOM 3945 O O . TYR B 1 77 ? -10.938 1.024 -9.938 1 82.56 77 TYR B O 1
ATOM 3953 N N . LEU B 1 78 ? -11.203 0.681 -7.707 1 67.25 78 LEU B N 1
ATOM 3954 C CA . LEU B 1 78 ? -11.82 1.935 -7.285 1 67.25 78 LEU B CA 1
ATOM 3955 C C . LEU B 1 78 ? -13.242 2.043 -7.812 1 67.25 78 LEU B C 1
ATOM 3957 O O . LEU B 1 78 ? -14.07 2.758 -7.234 1 67.25 78 LEU B O 1
ATOM 3961 N N . ASN B 1 79 ? -13.586 1.218 -8.898 1 68.44 79 ASN B N 1
ATOM 3962 C CA . ASN B 1 79 ? -14.938 1.244 -9.453 1 68.44 79 ASN B CA 1
ATOM 3963 C C . ASN B 1 79 ? -15.836 0.197 -8.797 1 68.44 79 ASN B C 1
ATOM 3965 O O . ASN B 1 79 ? -16.906 0.525 -8.281 1 68.44 79 ASN B O 1
ATOM 3969 N N . GLU B 1 80 ? -15.352 -0.914 -8.961 1 75.5 80 GLU B N 1
ATOM 3970 C CA . GLU B 1 80 ? -16.125 -2.025 -8.414 1 75.5 80 GLU B CA 1
ATOM 3971 C C . GLU B 1 80 ? -15.555 -2.498 -7.086 1 75.5 80 GLU B C 1
ATOM 3973 O O . GLU B 1 80 ? -16.297 -2.875 -6.18 1 75.5 80 GLU B O 1
ATOM 3978 N N . LEU B 1 81 ? -14.312 -2.473 -6.996 1 86.06 81 LEU B N 1
ATOM 3979 C CA . LEU B 1 81 ? -13.609 -2.895 -5.789 1 86.06 81 LEU B CA 1
ATOM 3980 C C . LEU B 1 81 ? -12.617 -1.826 -5.336 1 86.06 81 LEU B C 1
ATOM 3982 O O . LEU B 1 81 ? -11.719 -1.449 -6.09 1 86.06 81 LEU B O 1
ATOM 3986 N N . ASN B 1 82 ? -12.906 -1.264 -4.191 1 83.19 82 ASN B N 1
ATOM 3987 C CA . ASN B 1 82 ? -12.023 -0.289 -3.562 1 83.19 82 ASN B CA 1
ATOM 3988 C C . ASN B 1 82 ? -11.594 -0.738 -2.168 1 83.19 82 ASN B C 1
ATOM 3990 O O . ASN B 1 82 ? -11.914 -1.853 -1.746 1 83.19 82 ASN B O 1
ATOM 3994 N N . ARG B 1 83 ? -10.852 0.154 -1.545 1 87.69 83 ARG B N 1
ATOM 3995 C CA . ARG B 1 83 ? -10.305 -0.141 -0.226 1 87.69 83 ARG B CA 1
ATOM 3996 C C . ARG B 1 83 ? -11.406 -0.505 0.759 1 87.69 83 ARG B C 1
ATOM 3998 O O . ARG B 1 83 ? -11.273 -1.466 1.521 1 87.69 83 ARG B O 1
ATOM 4005 N N . GLU B 1 84 ? -12.508 0.181 0.77 1 85.62 84 GLU B N 1
ATOM 4006 C CA . GLU B 1 84 ? -13.609 0 1.712 1 85.62 84 GLU B CA 1
ATOM 4007 C C . GLU B 1 84 ? -14.344 -1.312 1.457 1 85.62 84 GLU B C 1
ATOM 4009 O O . GLU B 1 84 ? -14.664 -2.041 2.396 1 85.62 84 GLU B O 1
ATOM 4014 N N . ARG B 1 85 ? -14.633 -1.574 0.219 1 88.06 85 ARG B N 1
ATOM 4015 C CA . ARG B 1 85 ? -15.328 -2.812 -0.111 1 88.06 85 ARG B CA 1
ATOM 4016 C C . ARG B 1 85 ? -14.453 -4.027 0.18 1 88.06 85 ARG B C 1
ATOM 4018 O O . ARG B 1 85 ? -14.953 -5.066 0.62 1 88.06 85 ARG B O 1
ATOM 4025 N N . ALA B 1 86 ? -13.188 -3.941 -0.128 1 95.38 86 ALA B N 1
ATOM 4026 C CA . ALA B 1 86 ? -12.266 -5.02 0.215 1 95.38 86 ALA B CA 1
ATOM 4027 C C . ALA B 1 86 ? -12.227 -5.254 1.722 1 95.38 86 ALA B C 1
ATOM 4029 O O . ALA B 1 86 ? -12.18 -6.398 2.178 1 95.38 86 ALA B O 1
ATOM 4030 N N . ALA B 1 87 ? -12.227 -4.141 2.459 1 94.12 87 ALA B N 1
ATOM 4031 C CA . ALA B 1 87 ? -12.266 -4.227 3.918 1 94.12 87 ALA B CA 1
ATOM 4032 C C . ALA B 1 87 ? -13.5 -4.992 4.387 1 94.12 87 ALA B C 1
ATOM 4034 O O . ALA B 1 87 ? -13.43 -5.762 5.348 1 94.12 87 ALA B O 1
ATOM 4035 N N . ALA B 1 88 ? -14.578 -4.77 3.721 1 93.25 88 ALA B N 1
ATOM 4036 C CA . ALA B 1 88 ? -15.812 -5.457 4.082 1 93.25 88 ALA B CA 1
ATOM 4037 C C . ALA B 1 88 ? -15.672 -6.965 3.902 1 93.25 88 ALA B C 1
ATOM 4039 O O . ALA B 1 88 ? -16.109 -7.738 4.758 1 93.25 88 ALA B O 1
ATOM 4040 N N . TYR B 1 89 ? -15.086 -7.426 2.814 1 95.94 89 TYR B N 1
ATOM 4041 C CA . TYR B 1 89 ? -14.867 -8.852 2.596 1 95.94 89 TYR B CA 1
ATOM 4042 C C . TYR B 1 89 ? -13.938 -9.43 3.66 1 95.94 89 TYR B C 1
ATOM 4044 O O . TYR B 1 89 ? -14.156 -10.547 4.141 1 95.94 89 TYR B O 1
ATOM 4052 N N . ALA B 1 90 ? -12.914 -8.688 3.988 1 96.94 90 ALA B N 1
ATOM 4053 C CA . ALA B 1 90 ? -11.992 -9.133 5.031 1 96.94 90 ALA B CA 1
ATOM 4054 C C . ALA B 1 90 ? -12.711 -9.266 6.375 1 96.94 90 ALA B C 1
ATOM 4056 O O . ALA B 1 90 ? -12.445 -10.195 7.137 1 96.94 90 ALA B O 1
ATOM 4057 N N . ALA B 1 91 ? -13.555 -8.305 6.672 1 94.44 91 ALA B N 1
ATOM 4058 C CA . ALA B 1 91 ? -14.359 -8.383 7.891 1 94.44 91 ALA B CA 1
ATOM 4059 C C . ALA B 1 91 ? -15.266 -9.609 7.875 1 94.44 91 ALA B C 1
ATOM 4061 O O . ALA B 1 91 ? -15.492 -10.242 8.914 1 94.44 91 ALA B O 1
ATOM 4062 N N . GLY B 1 92 ? -15.82 -9.859 6.699 1 94.88 92 GLY B N 1
ATOM 4063 C CA . GLY B 1 92 ? -16.609 -11.078 6.551 1 94.88 92 GLY B CA 1
ATOM 4064 C C . GLY B 1 92 ? -15.836 -12.336 6.895 1 94.88 92 GLY B C 1
ATOM 4065 O O . GLY B 1 92 ? -16.344 -13.211 7.586 1 94.88 92 GLY B O 1
ATOM 4066 N N . LEU B 1 93 ? -14.602 -12.445 6.398 1 95.94 93 LEU B N 1
ATOM 4067 C CA . LEU B 1 93 ? -13.75 -13.57 6.75 1 95.94 93 LEU B CA 1
ATOM 4068 C C . LEU B 1 93 ? -13.531 -13.641 8.258 1 95.94 93 LEU B C 1
ATOM 4070 O O . LEU B 1 93 ? -13.625 -14.719 8.852 1 95.94 93 LEU B O 1
ATOM 4074 N N . ALA B 1 94 ? -13.188 -12.484 8.859 1 94.12 94 ALA B N 1
ATOM 4075 C CA . ALA B 1 94 ? -12.969 -12.445 10.305 1 94.12 94 ALA B CA 1
ATOM 4076 C C . ALA B 1 94 ? -14.188 -12.969 11.055 1 94.12 94 ALA B C 1
ATOM 4078 O O . ALA B 1 94 ? -14.055 -13.742 12.008 1 94.12 94 ALA B O 1
ATOM 4079 N N . GLY B 1 95 ? -15.344 -12.492 10.625 1 91.19 95 GLY B N 1
ATOM 4080 C CA . GLY B 1 95 ? -16.562 -12.992 11.227 1 91.19 95 GLY B CA 1
ATOM 4081 C C . GLY B 1 95 ? -16.688 -14.508 11.148 1 91.19 95 GLY B C 1
ATOM 4082 O O . GLY B 1 95 ? -17.078 -15.148 12.125 1 91.19 95 GLY B O 1
ATOM 4083 N N . LEU B 1 96 ? -16.375 -15.062 10.039 1 91.81 96 LEU B N 1
ATOM 4084 C CA . LEU B 1 96 ? -16.422 -16.5 9.844 1 91.81 96 LEU B CA 1
ATOM 4085 C C . LEU B 1 96 ? -15.438 -17.219 10.766 1 91.81 96 LEU B C 1
ATOM 4087 O O . LEU B 1 96 ? -15.758 -18.25 11.352 1 91.81 96 LEU B O 1
ATOM 4091 N N . LEU B 1 97 ? -14.227 -16.688 10.914 1 92.19 97 LEU B N 1
ATOM 4092 C CA . LEU B 1 97 ? -13.18 -17.281 11.742 1 92.19 97 LEU B CA 1
ATOM 4093 C C . LEU B 1 97 ? -13.562 -17.266 13.211 1 92.19 97 LEU B C 1
ATOM 4095 O O . LEU B 1 97 ? -13.281 -18.203 13.953 1 92.19 97 LEU B O 1
ATOM 4099 N N . TRP B 1 98 ? -14.133 -16.188 13.594 1 88.19 98 TRP B N 1
ATOM 4100 C CA . TRP B 1 98 ? -14.539 -16.078 14.992 1 88.19 98 TRP B CA 1
ATOM 4101 C C . TRP B 1 98 ? -15.672 -17.031 15.32 1 88.19 98 TRP B C 1
ATOM 4103 O O . TRP B 1 98 ? -15.758 -17.547 16.438 1 88.19 98 TRP B O 1
ATOM 4113 N N . ARG B 1 99 ? -16.531 -17.266 14.391 1 84.94 99 ARG B N 1
ATOM 4114 C CA . ARG B 1 99 ? -17.609 -18.234 14.586 1 84.94 99 ARG B CA 1
ATOM 4115 C C . ARG B 1 99 ? -17.047 -19.641 14.758 1 84.94 99 ARG B C 1
ATOM 4117 O O . ARG B 1 99 ? -17.625 -20.453 15.477 1 84.94 99 ARG B O 1
ATOM 4124 N N . SER B 1 100 ? -15.992 -19.844 14.109 1 79.25 100 SER B N 1
ATOM 4125 C CA . SER B 1 100 ? -15.398 -21.172 14.148 1 79.25 100 SER B CA 1
ATOM 4126 C C . SER B 1 100 ? -14.414 -21.297 15.312 1 79.25 100 SER B C 1
ATOM 4128 O O . SER B 1 100 ? -13.914 -22.391 15.594 1 79.25 100 SER B O 1
ATOM 4130 N N . SER B 1 101 ? -14.055 -20.109 15.945 1 71.5 101 SER B N 1
ATOM 4131 C CA . SER B 1 101 ? -13.062 -20.125 17.016 1 71.5 101 SER B CA 1
ATOM 4132 C C . SER B 1 101 ? -13.68 -20.594 18.328 1 71.5 101 SER B C 1
ATOM 4134 O O . SER B 1 101 ? -14.812 -20.234 18.656 1 71.5 101 SER B O 1
ATOM 4136 N N . PRO B 1 102 ? -13.117 -21.516 18.984 1 55.03 102 PRO B N 1
ATOM 4137 C CA . PRO B 1 102 ? -13.664 -22.047 20.234 1 55.03 102 PRO B CA 1
ATOM 4138 C C . PRO B 1 102 ? -13.828 -20.969 21.312 1 55.03 102 PRO B C 1
ATOM 4140 O O . PRO B 1 102 ? -14.5 -21.188 22.312 1 55.03 102 PRO B O 1
ATOM 4143 N N . LEU B 1 103 ? -13.234 -19.906 21.266 1 45.69 103 LEU B N 1
ATOM 4144 C CA . LEU B 1 103 ? -13.352 -18.938 22.359 1 45.69 103 LEU B CA 1
ATOM 4145 C C . LEU B 1 103 ? -14.797 -18.469 22.516 1 45.69 103 LEU B C 1
ATOM 4147 O O . LEU B 1 103 ? -15.203 -18.031 23.594 1 45.69 103 LEU B O 1
ATOM 4151 N N . LYS B 1 104 ? -15.688 -18.281 21.5 1 43.97 104 LYS B N 1
ATOM 4152 C CA . LYS B 1 104 ? -17.062 -17.875 21.781 1 43.97 104 LYS B CA 1
ATOM 4153 C C . LYS B 1 104 ? -17.812 -18.969 22.547 1 43.97 104 LYS B C 1
ATOM 4155 O O . LYS B 1 104 ? -18.953 -18.75 22.984 1 43.97 104 LYS B O 1
ATOM 4160 N N . ALA B 1 105 ? -17.609 -20.219 22.422 1 34.53 105 ALA B N 1
ATOM 4161 C CA . ALA B 1 105 ? -18.469 -21.078 23.234 1 34.53 105 ALA B CA 1
ATOM 4162 C C . ALA B 1 105 ? -18.438 -20.656 24.703 1 34.53 105 ALA B C 1
ATOM 4164 O O . ALA B 1 105 ? -19.172 -21.188 25.531 1 34.53 105 ALA B O 1
ATOM 4165 N N . ARG B 1 106 ? -17.297 -20.062 25.188 1 33.66 106 ARG B N 1
ATOM 4166 C CA . ARG B 1 106 ? -17.422 -19.906 26.641 1 33.66 106 ARG B CA 1
ATOM 4167 C C . ARG B 1 106 ? -18.125 -18.609 27 1 33.66 106 ARG B C 1
ATOM 4169 O O . ARG B 1 106 ? -17.469 -17.578 27.156 1 33.66 106 ARG B O 1
ATOM 4176 N N . GLU B 1 107 ? -19.234 -18.297 26.5 1 35.94 107 GLU B N 1
ATOM 4177 C CA . GLU B 1 107 ? -20.016 -17.234 27.109 1 35.94 107 GLU B CA 1
ATOM 4178 C C . GLU B 1 107 ? -19.719 -17.109 28.594 1 35.94 107 GLU B C 1
ATOM 4180 O O . GLU B 1 107 ? -19.75 -16 29.156 1 35.94 107 GLU B O 1
ATOM 4185 N N . GLY B 1 108 ? -20.031 -18.203 29.453 1 31.64 108 GLY B N 1
ATOM 4186 C CA . GLY B 1 108 ? -20.125 -18.156 30.906 1 31.64 108 GLY B CA 1
ATOM 4187 C C . GLY B 1 108 ? -18.812 -17.859 31.594 1 31.64 108 GLY B C 1
ATOM 4188 O O . GLY B 1 108 ? -18.75 -17.766 32.812 1 31.64 108 GLY B O 1
ATOM 4189 N N . LEU B 1 109 ? -17.766 -18.641 31.25 1 29.61 109 LEU B N 1
ATOM 4190 C CA . LEU B 1 109 ? -16.672 -18.547 32.219 1 29.61 109 LEU B CA 1
ATOM 4191 C C . LEU B 1 109 ? -16.047 -17.156 32.219 1 29.61 109 LEU B C 1
ATOM 4193 O O . LEU B 1 109 ? -15.859 -16.578 31.141 1 29.61 109 LEU B O 1
ATOM 4197 N N . HIS B 1 110 ? -16.078 -16.438 33.375 1 30.06 110 HIS B N 1
ATOM 4198 C CA . HIS B 1 110 ? -15.375 -15.258 33.906 1 30.06 110 HIS B CA 1
ATOM 4199 C C . HIS B 1 110 ? -14.016 -15.094 33.219 1 30.06 110 HIS B C 1
ATOM 4201 O O . HIS B 1 110 ? -13.352 -16.078 32.875 1 30.06 110 HIS B O 1
ATOM 4207 N N . ALA B 1 111 ? -13.758 -13.93 32.656 1 32.22 111 ALA B N 1
ATOM 4208 C CA . ALA B 1 111 ? -12.492 -13.5 32.094 1 32.22 111 ALA B CA 1
ATOM 4209 C C . ALA B 1 111 ? -11.305 -14.094 32.844 1 32.22 111 ALA B C 1
ATOM 4211 O O . ALA B 1 111 ? -11.117 -13.797 34.031 1 32.22 111 ALA B O 1
ATOM 4212 N N . PRO B 1 112 ? -11.008 -15.406 32.844 1 32.56 112 PRO B N 1
ATOM 4213 C CA . PRO B 1 112 ? -9.859 -15.609 33.75 1 32.56 112 PRO B CA 1
ATOM 4214 C C . PRO B 1 112 ? -8.781 -14.539 33.562 1 32.56 112 PRO B C 1
ATOM 4216 O O . PRO B 1 112 ? -8.656 -13.945 32.5 1 32.56 112 PRO B O 1
ATOM 4219 N N . MET B 1 113 ? -8.328 -13.773 34.688 1 31.94 113 MET B N 1
ATOM 4220 C CA . MET B 1 113 ? -7.359 -12.766 35.125 1 31.94 113 MET B CA 1
ATOM 4221 C C . MET B 1 113 ? -6 -13.008 34.469 1 31.94 113 MET B C 1
ATOM 4223 O O . MET B 1 113 ? -5.039 -12.289 34.719 1 31.94 113 MET B O 1
ATOM 4227 N N . ASP B 1 114 ? -5.613 -14.352 34.281 1 31.83 114 ASP B N 1
ATOM 4228 C CA . ASP B 1 114 ? -4.184 -14.477 34 1 31.83 114 ASP B CA 1
ATOM 4229 C C . ASP B 1 114 ? -3.809 -13.82 32.688 1 31.83 114 ASP B C 1
ATOM 4231 O O . ASP B 1 114 ? -4.457 -14.055 31.656 1 31.83 114 ASP B O 1
ATOM 4235 N N . ILE B 1 115 ? -3.193 -12.68 32.688 1 34.78 115 ILE B N 1
ATOM 4236 C CA . ILE B 1 115 ? -2.551 -11.75 31.781 1 34.78 115 ILE B CA 1
ATOM 4237 C C . ILE B 1 115 ? -1.986 -12.508 30.578 1 34.78 115 ILE B C 1
ATOM 4239 O O . ILE B 1 115 ? -1.681 -11.914 29.547 1 34.78 115 ILE B O 1
ATOM 4243 N N . SER B 1 116 ? -1.473 -13.727 30.812 1 36.5 116 SER B N 1
ATOM 4244 C CA . SER B 1 116 ? -0.686 -14.461 29.828 1 36.5 116 SER B CA 1
ATOM 4245 C C . SER B 1 116 ? -1.533 -14.852 28.625 1 36.5 116 SER B C 1
ATOM 4247 O O . SER B 1 116 ? -0.998 -15.172 27.562 1 36.5 116 SER B O 1
ATOM 4249 N N . SER B 1 117 ? -2.832 -15.469 28.844 1 36.66 117 SER B N 1
ATOM 4250 C CA . SER B 1 117 ? -3.672 -16.031 27.781 1 36.66 117 SER B CA 1
ATOM 4251 C C . SER B 1 117 ? -4.379 -14.922 27 1 36.66 117 SER B C 1
ATOM 4253 O O . SER B 1 117 ? -5.57 -14.68 27.203 1 36.66 117 SER B O 1
ATOM 4255 N N . VAL B 1 118 ? -4.188 -13.719 27.156 1 41.62 118 VAL B N 1
ATOM 4256 C CA . VAL B 1 118 ? -4.711 -12.75 26.203 1 41.62 118 VAL B CA 1
ATOM 4257 C C . VAL B 1 118 ? -5.156 -13.461 24.922 1 41.62 118 VAL B C 1
ATOM 4259 O O . VAL B 1 118 ? -4.344 -14.094 24.25 1 41.62 118 VAL B O 1
ATOM 4262 N N . ARG B 1 119 ? -6.301 -14.102 24.875 1 48.66 119 ARG B N 1
ATOM 4263 C CA . ARG B 1 119 ? -7.047 -14.828 23.859 1 48.66 119 ARG B CA 1
ATOM 4264 C C . ARG B 1 119 ? -6.707 -14.32 22.453 1 48.66 119 ARG B C 1
ATOM 4266 O O . ARG B 1 119 ? -7.141 -13.234 22.062 1 48.66 119 ARG B O 1
ATOM 4273 N N . LEU B 1 120 ? -5.602 -14.766 21.875 1 65.5 120 LEU B N 1
ATOM 4274 C CA . LEU B 1 120 ? -5.02 -14.281 20.641 1 65.5 120 LEU B CA 1
ATOM 4275 C C . LEU B 1 120 ? -5.973 -14.5 19.469 1 65.5 120 LEU B C 1
ATOM 4277 O O . LEU B 1 120 ? -6.523 -15.594 19.312 1 65.5 120 LEU B O 1
ATOM 4281 N N . GLY B 1 121 ? -6.695 -13.594 19.016 1 83.12 121 GLY B N 1
ATOM 4282 C CA . GLY B 1 121 ? -7.539 -13.617 17.828 1 83.12 121 GLY B CA 1
ATOM 4283 C C . GLY B 1 121 ? -6.949 -14.43 16.688 1 83.12 121 GLY B C 1
ATOM 4284 O O . GLY B 1 121 ? -5.773 -14.797 16.719 1 83.12 121 GLY B O 1
ATOM 4285 N N . PRO B 1 122 ? -7.859 -15.031 15.883 1 92.88 122 PRO B N 1
ATOM 4286 C CA . PRO B 1 122 ? -7.344 -15.789 14.742 1 92.88 122 PRO B CA 1
ATOM 4287 C C . PRO B 1 122 ? -6.184 -15.086 14.039 1 92.88 122 PRO B C 1
ATOM 4289 O O . PRO B 1 122 ? -6.188 -13.859 13.914 1 92.88 122 PRO B O 1
ATOM 4292 N N . MET B 1 123 ? -5.168 -15.883 13.727 1 95.12 123 MET B N 1
ATOM 4293 C CA . MET B 1 123 ? -4.02 -15.352 12.992 1 95.12 123 MET B CA 1
ATOM 4294 C C . MET B 1 123 ? -4.273 -15.398 11.484 1 95.12 123 MET B C 1
ATOM 4296 O O . MET B 1 123 ? -4.566 -16.453 10.93 1 95.12 123 MET B O 1
ATOM 4300 N N . VAL B 1 124 ? -4.191 -14.25 10.875 1 97.75 124 VAL B N 1
ATOM 4301 C CA . VAL B 1 124 ? -4.445 -14.164 9.445 1 97.75 124 VAL B CA 1
ATOM 4302 C C . VAL B 1 124 ? -3.223 -13.586 8.734 1 97.75 124 VAL B C 1
ATOM 4304 O O . VAL B 1 124 ? -2.738 -12.508 9.094 1 97.75 124 VAL B O 1
ATOM 4307 N N . VAL B 1 125 ? -2.682 -14.289 7.688 1 98.19 125 VAL B N 1
ATOM 4308 C CA . VAL B 1 125 ? -1.594 -13.797 6.852 1 98.19 125 VAL B CA 1
ATOM 4309 C C . VAL B 1 125 ? -2.158 -12.945 5.715 1 98.19 125 VAL B C 1
ATOM 4311 O O . VAL B 1 125 ? -3.143 -13.328 5.078 1 98.19 125 VAL B O 1
ATOM 4314 N N . VAL B 1 126 ? -1.609 -11.742 5.531 1 98.62 126 VAL B N 1
ATOM 4315 C CA . VAL B 1 126 ? -2.027 -10.875 4.438 1 98.62 126 VAL B CA 1
ATOM 4316 C C . VAL B 1 126 ? -0.841 -10.594 3.516 1 98.62 126 VAL B C 1
ATOM 4318 O O . VAL B 1 126 ? 0.249 -10.258 3.984 1 98.62 126 VAL B O 1
ATOM 4321 N N . GLY B 1 127 ? -0.943 -10.812 2.236 1 98.31 127 GLY B N 1
ATOM 4322 C CA . GLY B 1 127 ? 0.013 -10.469 1.196 1 98.31 127 GLY B CA 1
ATOM 4323 C C . GLY B 1 127 ? -0.641 -9.906 -0.051 1 98.31 127 GLY B C 1
ATOM 4324 O O . GLY B 1 127 ? -1.867 -9.906 -0.171 1 98.31 127 GLY B O 1
ATOM 4325 N N . PHE B 1 128 ? 0.134 -9.359 -0.923 1 98.31 128 PHE B N 1
ATOM 4326 C CA . PHE B 1 128 ? -0.443 -8.797 -2.137 1 98.31 128 PHE B CA 1
ATOM 4327 C C . PHE B 1 128 ? 0.526 -8.914 -3.305 1 98.31 128 PHE B C 1
ATOM 4329 O O . PHE B 1 128 ? 1.736 -9.047 -3.105 1 98.31 128 PHE B O 1
ATOM 4336 N N . ASP B 1 129 ? -0.005 -8.852 -4.52 1 96.94 129 ASP B N 1
ATOM 4337 C CA . ASP B 1 129 ? 0.809 -9.039 -5.719 1 96.94 129 ASP B CA 1
ATOM 4338 C C . ASP B 1 129 ? 1.436 -7.723 -6.164 1 96.94 129 ASP B C 1
ATOM 4340 O O . ASP B 1 129 ? 1.505 -6.766 -5.391 1 96.94 129 ASP B O 1
ATOM 4344 N N . GLU B 1 130 ? 1.97 -7.688 -7.395 1 92.81 130 GLU B N 1
ATOM 4345 C CA . GLU B 1 130 ? 2.809 -6.582 -7.848 1 92.81 130 GLU B CA 1
ATOM 4346 C C . GLU B 1 130 ? 1.975 -5.5 -8.531 1 92.81 130 GLU B C 1
ATOM 4348 O O . GLU B 1 130 ? 2.51 -4.477 -8.961 1 92.81 130 GLU B O 1
ATOM 4353 N N . ARG B 1 131 ? 0.65 -5.676 -8.539 1 88.62 131 ARG B N 1
ATOM 4354 C CA . ARG B 1 131 ? -0.191 -4.652 -9.156 1 88.62 131 ARG B CA 1
ATOM 4355 C C . ARG B 1 131 ? -0.152 -3.355 -8.352 1 88.62 131 ARG B C 1
ATOM 4357 O O . ARG B 1 131 ? -0.136 -3.381 -7.121 1 88.62 131 ARG B O 1
ATOM 4364 N N . PRO B 1 132 ? -0.235 -2.219 -9.047 1 84.62 132 PRO B N 1
ATOM 4365 C CA . PRO B 1 132 ? -0.202 -0.931 -8.352 1 84.62 132 PRO B CA 1
ATOM 4366 C C . PRO B 1 132 ? -1.366 -0.757 -7.375 1 84.62 132 PRO B C 1
ATOM 4368 O O . PRO B 1 132 ? -1.222 -0.093 -6.348 1 84.62 132 PRO B O 1
ATOM 4371 N N . SER B 1 133 ? -2.479 -1.346 -7.641 1 86.94 133 SER B N 1
ATOM 4372 C CA . SER B 1 133 ? -3.674 -1.194 -6.816 1 86.94 133 SER B CA 1
ATOM 4373 C C . SER B 1 133 ? -3.576 -2.025 -5.543 1 86.94 133 SER B C 1
ATOM 4375 O O . SER B 1 133 ? -4.273 -1.754 -4.562 1 86.94 133 SER B O 1
ATOM 4377 N N . SER B 1 134 ? -2.766 -2.979 -5.566 1 95 134 SER B N 1
ATOM 4378 C CA . SER B 1 134 ? -2.838 -4.039 -4.566 1 95 134 SER B CA 1
ATOM 4379 C C . SER B 1 134 ? -2.447 -3.525 -3.186 1 95 134 SER B C 1
ATOM 4381 O O . SER B 1 134 ? -3.064 -3.893 -2.184 1 95 134 SER B O 1
ATOM 4383 N N . PRO B 1 135 ? -1.416 -2.664 -3.084 1 94.38 135 PRO B N 1
ATOM 4384 C CA . PRO B 1 135 ? -1.088 -2.166 -1.747 1 94.38 135 PRO B CA 1
ATOM 4385 C C . PRO B 1 135 ? -2.23 -1.376 -1.115 1 94.38 135 PRO B C 1
ATOM 4387 O O . PRO B 1 135 ? -2.439 -1.448 0.099 1 94.38 135 PRO B O 1
ATOM 4390 N N . ASP B 1 136 ? -2.926 -0.574 -1.927 1 91.06 136 ASP B N 1
ATOM 4391 C CA . ASP B 1 136 ? -4.055 0.195 -1.413 1 91.06 136 ASP B CA 1
ATOM 4392 C C . ASP B 1 136 ? -5.145 -0.727 -0.866 1 91.06 136 ASP B C 1
ATOM 4394 O O . ASP B 1 136 ? -5.66 -0.503 0.231 1 91.06 136 ASP B O 1
ATOM 4398 N N . ILE B 1 137 ? -5.414 -1.762 -1.592 1 95.25 137 ILE B N 1
ATOM 4399 C CA . ILE B 1 137 ? -6.414 -2.742 -1.185 1 95.25 137 ILE B CA 1
ATOM 4400 C C . ILE B 1 137 ? -5.953 -3.451 0.087 1 95.25 137 ILE B C 1
ATOM 4402 O O . ILE B 1 137 ? -6.754 -3.699 0.992 1 95.25 137 ILE B O 1
ATOM 4406 N N . ALA B 1 138 ? -4.703 -3.756 0.161 1 97.94 138 ALA B N 1
ATOM 4407 C CA . ALA B 1 138 ? -4.141 -4.441 1.322 1 97.94 138 ALA B CA 1
ATOM 4408 C C . ALA B 1 138 ? -4.305 -3.604 2.586 1 97.94 138 ALA B C 1
ATOM 4410 O O . ALA B 1 138 ? -4.52 -4.145 3.674 1 97.94 138 ALA B O 1
ATOM 4411 N N . VAL B 1 139 ? -4.203 -2.297 2.479 1 94.31 139 VAL B N 1
ATOM 4412 C CA . VAL B 1 139 ? -4.387 -1.402 3.617 1 94.31 139 VAL B CA 1
ATOM 4413 C C . VAL B 1 139 ? -5.773 -1.604 4.219 1 94.31 139 VAL B C 1
ATOM 4415 O O . VAL B 1 139 ? -5.922 -1.715 5.438 1 94.31 139 VAL B O 1
ATOM 4418 N N . GLY B 1 140 ? -6.789 -1.631 3.355 1 94.12 140 GLY B N 1
ATOM 4419 C CA . GLY B 1 140 ? -8.156 -1.856 3.811 1 94.12 140 GLY B CA 1
ATOM 4420 C C . GLY B 1 140 ? -8.344 -3.209 4.473 1 94.12 140 GLY B C 1
ATOM 4421 O O . GLY B 1 140 ? -8.992 -3.309 5.516 1 94.12 140 GLY B O 1
ATOM 4422 N N . VAL B 1 141 ? -7.73 -4.199 3.912 1 97.75 141 VAL B N 1
ATOM 4423 C CA . VAL B 1 141 ? -7.848 -5.566 4.406 1 97.75 141 VAL B CA 1
ATOM 4424 C C . VAL B 1 141 ? -7.238 -5.668 5.805 1 97.75 141 VAL B C 1
ATOM 4426 O O . VAL B 1 141 ? -7.875 -6.176 6.73 1 97.75 141 VAL B O 1
ATOM 4429 N N . VAL B 1 142 ? -6.047 -5.168 5.945 1 96.12 142 VAL B N 1
ATOM 4430 C CA . VAL B 1 142 ? -5.332 -5.234 7.215 1 96.12 142 VAL B CA 1
ATOM 4431 C C . VAL B 1 142 ? -6.109 -4.48 8.289 1 96.12 142 VAL B C 1
ATOM 4433 O O . VAL B 1 142 ? -6.277 -4.977 9.406 1 96.12 142 VAL B O 1
ATOM 4436 N N . ARG B 1 143 ? -6.582 -3.307 7.949 1 91.38 143 ARG B N 1
ATOM 4437 C CA . ARG B 1 143 ? -7.328 -2.492 8.898 1 91.38 143 ARG B CA 1
ATOM 4438 C C . ARG B 1 143 ? -8.578 -3.221 9.383 1 91.38 143 ARG B C 1
ATOM 4440 O O . ARG B 1 143 ? -8.852 -3.26 10.586 1 91.38 143 ARG B O 1
ATOM 4447 N N . ALA B 1 144 ? -9.336 -3.789 8.492 1 93.25 144 ALA B N 1
ATOM 4448 C CA . ALA B 1 144 ? -10.578 -4.477 8.828 1 93.25 144 ALA B CA 1
ATOM 4449 C C . ALA B 1 144 ? -10.312 -5.684 9.727 1 93.25 144 ALA B C 1
ATOM 4451 O O . ALA B 1 144 ? -11.023 -5.898 10.711 1 93.25 144 ALA B O 1
ATOM 4452 N N . LEU B 1 145 ? -9.32 -6.477 9.414 1 95.19 145 LEU B N 1
ATOM 4453 C CA . LEU B 1 145 ? -8.992 -7.66 10.195 1 95.19 145 LEU B CA 1
ATOM 4454 C C . LEU B 1 145 ? -8.586 -7.273 11.617 1 95.19 145 LEU B C 1
ATOM 4456 O O . LEU B 1 145 ? -9.016 -7.906 12.586 1 95.19 145 LEU B O 1
ATOM 4460 N N . ARG B 1 146 ? -7.805 -6.211 11.711 1 91.06 146 ARG B N 1
ATOM 4461 C CA . ARG B 1 146 ? -7.363 -5.766 13.031 1 91.06 146 ARG B CA 1
ATOM 4462 C C . ARG B 1 146 ? -8.539 -5.23 13.844 1 91.06 146 ARG B C 1
ATOM 4464 O O . ARG B 1 146 ? -8.641 -5.492 15.047 1 91.06 146 ARG B O 1
ATOM 4471 N N . THR B 1 147 ? -9.312 -4.453 13.156 1 88.44 147 THR B N 1
ATOM 4472 C CA . THR B 1 147 ? -10.492 -3.922 13.828 1 88.44 147 THR B CA 1
ATOM 4473 C C . THR B 1 147 ? -11.352 -5.051 14.383 1 88.44 147 THR B C 1
ATOM 4475 O O . THR B 1 147 ? -11.961 -4.91 15.445 1 88.44 147 THR B O 1
ATOM 4478 N N . MET B 1 148 ? -11.359 -6.152 13.688 1 90.25 148 MET B N 1
ATOM 4479 C CA . MET B 1 148 ? -12.133 -7.316 14.109 1 90.25 148 MET B CA 1
ATOM 4480 C C . MET B 1 148 ? -11.32 -8.203 15.039 1 90.25 148 MET B C 1
ATOM 4482 O O . MET B 1 148 ? -11.617 -9.391 15.195 1 90.25 148 MET B O 1
ATOM 4486 N N . SER B 1 149 ? -10.164 -7.734 15.539 1 89.06 149 SER B N 1
ATOM 4487 C CA . SER B 1 149 ? -9.344 -8.328 16.594 1 89.06 149 SER B CA 1
ATOM 4488 C C . SER B 1 149 ? -8.609 -9.562 16.078 1 89.06 149 SER B C 1
ATOM 4490 O O . SER B 1 149 ? -8.312 -10.477 16.859 1 89.06 149 SER B O 1
ATOM 4492 N N . CYS B 1 150 ? -8.438 -9.695 14.875 1 92.69 150 CYS B N 1
ATOM 4493 C CA . CYS B 1 150 ? -7.555 -10.719 14.336 1 92.69 150 CYS B CA 1
ATOM 4494 C C . CYS B 1 150 ? -6.094 -10.312 14.477 1 92.69 150 CYS B C 1
ATOM 4496 O O . CYS B 1 150 ? -5.766 -9.125 14.422 1 92.69 150 CYS B O 1
ATOM 4498 N N . ARG B 1 151 ? -5.23 -11.273 14.766 1 93.19 151 ARG B N 1
ATOM 4499 C CA . ARG B 1 151 ? -3.793 -11.062 14.656 1 93.19 151 ARG B CA 1
ATOM 4500 C C . ARG B 1 151 ? -3.338 -11.141 13.203 1 93.19 151 ARG B C 1
ATOM 4502 O O . ARG B 1 151 ? -3.549 -12.156 12.531 1 93.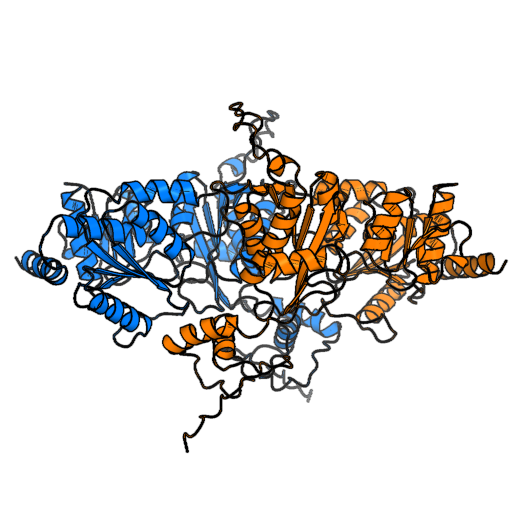19 151 ARG B O 1
ATOM 4509 N N . VAL B 1 152 ? -2.715 -10.062 12.695 1 95.5 152 VAL B N 1
ATOM 4510 C CA . VAL B 1 152 ? -2.389 -10 11.273 1 95.5 152 VAL B CA 1
ATOM 4511 C C . VAL B 1 152 ? -0.879 -10.141 11.086 1 95.5 152 VAL B C 1
ATOM 4513 O O . VAL B 1 152 ? -0.098 -9.469 11.766 1 95.5 152 VAL B O 1
ATOM 4516 N N . ILE B 1 153 ? -0.449 -11.031 10.258 1 95.31 153 ILE B N 1
ATOM 4517 C CA . ILE B 1 153 ? 0.921 -11.141 9.766 1 95.31 153 ILE B CA 1
ATOM 4518 C C . ILE B 1 153 ? 1.001 -10.625 8.336 1 95.31 153 ILE B C 1
ATOM 4520 O O . ILE B 1 153 ? 0.487 -11.258 7.41 1 95.31 153 ILE B O 1
ATOM 4524 N N . ASP B 1 154 ? 1.632 -9.477 8.195 1 94.88 154 ASP B N 1
ATOM 4525 C CA . ASP B 1 154 ? 1.798 -8.867 6.883 1 94.88 154 ASP B CA 1
ATOM 4526 C C . ASP B 1 154 ? 3.066 -9.367 6.199 1 94.88 154 ASP B C 1
ATOM 4528 O O . ASP B 1 154 ? 4.176 -9.141 6.688 1 94.88 154 ASP B O 1
ATOM 4532 N N . VAL B 1 155 ? 2.941 -9.992 5.012 1 96.12 155 VAL B N 1
ATOM 4533 C CA . VAL B 1 155 ? 4.105 -10.531 4.316 1 96.12 155 VAL B CA 1
ATOM 4534 C C . VAL B 1 155 ? 4.473 -9.617 3.146 1 96.12 155 VAL B C 1
ATOM 4536 O O . VAL B 1 155 ? 5.449 -9.875 2.434 1 96.12 155 VAL B O 1
ATOM 4539 N N . GLY B 1 156 ? 3.703 -8.57 2.941 1 95.19 156 GLY B N 1
ATOM 4540 C CA . GLY B 1 156 ? 4.023 -7.574 1.928 1 95.19 156 GLY B CA 1
ATOM 4541 C C . GLY B 1 156 ? 3.818 -8.078 0.512 1 95.19 156 GLY B C 1
ATOM 4542 O O . GLY B 1 156 ? 2.855 -8.805 0.237 1 95.19 156 GLY B O 1
ATOM 4543 N N . GLN B 1 157 ? 4.574 -7.539 -0.391 1 95.88 157 GLN B N 1
ATOM 4544 C CA . GLN B 1 157 ? 4.516 -7.91 -1.801 1 95.88 157 GLN B CA 1
ATOM 4545 C C . GLN B 1 157 ? 5.242 -9.227 -2.053 1 95.88 157 GLN B C 1
ATOM 4547 O O . GLN B 1 157 ? 6.457 -9.32 -1.867 1 95.88 157 GLN B O 1
ATOM 4552 N N . VAL B 1 158 ? 4.52 -10.227 -2.494 1 97.19 158 VAL B N 1
ATOM 4553 C CA . VAL B 1 158 ? 5.078 -11.555 -2.746 1 97.19 158 VAL B CA 1
ATOM 4554 C C . VAL B 1 158 ? 4.312 -12.234 -3.879 1 97.19 158 VAL B C 1
ATOM 4556 O O . VAL B 1 158 ? 3.27 -11.734 -4.312 1 97.19 158 VAL B O 1
ATOM 4559 N N . THR B 1 159 ? 4.902 -13.32 -4.363 1 96.88 159 THR B N 1
ATOM 4560 C CA . THR B 1 159 ? 4.148 -14.141 -5.301 1 96.88 159 THR B CA 1
ATOM 4561 C C . THR B 1 159 ? 3.094 -14.969 -4.566 1 96.88 159 THR B C 1
ATOM 4563 O O . THR B 1 159 ? 3.197 -15.18 -3.355 1 96.88 159 THR B O 1
ATOM 4566 N N . ARG B 1 160 ? 2.104 -15.406 -5.305 1 96.19 160 ARG B N 1
ATOM 4567 C CA . ARG B 1 160 ? 1.007 -16.172 -4.711 1 96.19 160 ARG B CA 1
ATOM 4568 C C . ARG B 1 160 ? 1.521 -17.438 -4.043 1 96.19 160 ARG B C 1
ATOM 4570 O O . ARG B 1 160 ? 1.112 -17.766 -2.93 1 96.19 160 ARG B O 1
ATOM 4577 N N . PRO B 1 161 ? 2.438 -18.234 -4.664 1 95.94 161 PRO B N 1
ATOM 4578 C CA . PRO B 1 161 ? 2.965 -19.406 -3.98 1 95.94 161 PRO B CA 1
ATOM 4579 C C . PRO B 1 161 ? 3.729 -19.062 -2.705 1 95.94 161 PRO B C 1
ATOM 4581 O O . PRO B 1 161 ? 3.652 -19.797 -1.716 1 95.94 161 PRO B O 1
ATOM 4584 N N . CYS B 1 162 ? 4.516 -17.984 -2.736 1 96.38 162 CYS B N 1
ATOM 4585 C CA . CYS B 1 162 ? 5.219 -17.547 -1.538 1 96.38 162 CYS B CA 1
ATOM 4586 C C . CYS B 1 162 ? 4.234 -17.203 -0.422 1 96.38 162 CYS B C 1
ATOM 4588 O O . CYS B 1 162 ? 4.488 -17.5 0.746 1 96.38 162 CYS B O 1
ATOM 4590 N N . PHE B 1 163 ? 3.154 -16.609 -0.769 1 97.19 163 PHE B N 1
ATOM 4591 C CA . PHE B 1 163 ? 2.088 -16.312 0.181 1 97.19 163 PHE B CA 1
ATOM 4592 C C . PHE B 1 163 ? 1.54 -17.594 0.792 1 97.19 163 PHE B C 1
ATOM 4594 O O . PHE B 1 163 ? 1.417 -17.703 2.014 1 97.19 163 PHE B O 1
ATOM 4601 N N . SER B 1 164 ? 1.166 -18.547 -0.055 1 95.81 164 SER B N 1
ATOM 4602 C CA . SER B 1 164 ? 0.648 -19.828 0.434 1 95.81 164 SER B CA 1
ATOM 4603 C C . SER B 1 164 ? 1.653 -20.516 1.351 1 95.81 164 SER B C 1
ATOM 4605 O O . SER B 1 164 ? 1.273 -21.109 2.359 1 95.81 164 SER B O 1
ATOM 4607 N N . PHE B 1 165 ? 2.893 -20.438 1.005 1 95.19 165 PHE B N 1
ATOM 4608 C CA . PHE B 1 165 ? 3.957 -20.969 1.849 1 95.19 165 PHE B CA 1
ATOM 4609 C C . PHE B 1 165 ? 3.924 -20.328 3.23 1 95.19 165 PHE B C 1
ATOM 4611 O O . PHE B 1 165 ? 4.047 -21.031 4.242 1 95.19 165 PHE B O 1
ATOM 4618 N N . ALA B 1 166 ? 3.768 -19 3.213 1 96.31 166 ALA B N 1
ATOM 4619 C CA . ALA B 1 166 ? 3.76 -18.25 4.473 1 96.31 166 ALA B CA 1
ATOM 4620 C C . ALA B 1 166 ? 2.578 -18.672 5.344 1 96.31 166 ALA B C 1
ATOM 4622 O O . ALA B 1 166 ? 2.719 -18.812 6.562 1 96.31 166 ALA B O 1
ATOM 4623 N N . VAL B 1 167 ? 1.4 -18.844 4.75 1 95.62 167 VAL B N 1
ATOM 4624 C CA . VAL B 1 167 ? 0.21 -19.25 5.488 1 95.62 167 VAL B CA 1
ATOM 4625 C C . VAL B 1 167 ? 0.475 -20.578 6.199 1 95.62 167 VAL B C 1
ATOM 4627 O O . VAL B 1 167 ? 0.172 -20.719 7.387 1 95.62 167 VAL B O 1
ATOM 4630 N N . ASN B 1 168 ? 1.025 -21.484 5.484 1 92.5 168 ASN B N 1
ATOM 4631 C CA . ASN B 1 168 ? 1.319 -22.797 6.055 1 92.5 168 ASN B CA 1
ATOM 4632 C C . ASN B 1 168 ? 2.461 -22.734 7.066 1 92.5 168 ASN B C 1
ATOM 4634 O O . ASN B 1 168 ? 2.379 -23.328 8.141 1 92.5 168 ASN B O 1
ATOM 4638 N N . HIS B 1 169 ? 3.531 -22.047 6.695 1 92.31 169 HIS B N 1
ATOM 4639 C CA . HIS B 1 169 ? 4.73 -21.922 7.516 1 92.31 169 HIS B CA 1
ATOM 4640 C C . HIS B 1 169 ? 4.41 -21.328 8.883 1 92.31 169 HIS B C 1
ATOM 4642 O O . HIS B 1 169 ? 4.98 -21.734 9.891 1 92.31 169 HIS B O 1
ATOM 4648 N N . MET B 1 170 ? 3.473 -20.422 8.906 1 93.44 170 MET B N 1
ATOM 4649 C CA . MET B 1 170 ? 3.119 -19.719 10.148 1 93.44 170 MET B CA 1
ATOM 4650 C C . MET B 1 170 ? 1.987 -20.438 10.867 1 93.44 170 MET B C 1
ATOM 4652 O O . MET B 1 170 ? 1.568 -20.031 11.953 1 93.44 170 MET B O 1
ATOM 4656 N N . GLN B 1 171 ? 1.482 -21.516 10.32 1 93.06 171 GLN B N 1
ATOM 4657 C CA . GLN B 1 171 ? 0.324 -22.219 10.859 1 93.06 171 GLN B CA 1
ATOM 4658 C C . GLN B 1 171 ? -0.826 -21.266 11.141 1 93.06 171 GLN B C 1
ATOM 4660 O O . GLN B 1 171 ? -1.418 -21.297 12.219 1 93.06 171 GLN B O 1
ATOM 4665 N N . ALA B 1 172 ? -1.04 -20.391 10.188 1 95.5 172 ALA B N 1
ATOM 4666 C CA . ALA B 1 172 ? -2.084 -19.375 10.336 1 95.5 172 ALA B CA 1
ATOM 4667 C C . ALA B 1 172 ? -3.471 -20 10.195 1 95.5 172 ALA B C 1
ATOM 4669 O O . ALA B 1 172 ? -3.625 -21.062 9.578 1 95.5 172 ALA B O 1
ATOM 4670 N N . THR B 1 173 ? -4.469 -19.312 10.797 1 95.44 173 THR B N 1
ATOM 4671 C CA . THR B 1 173 ? -5.855 -19.766 10.711 1 95.44 173 THR B CA 1
ATOM 4672 C C . THR B 1 173 ? -6.406 -19.531 9.305 1 95.44 173 THR B C 1
ATOM 4674 O O . THR B 1 173 ? -7.266 -20.281 8.836 1 95.44 173 THR B O 1
ATOM 4677 N N . ALA B 1 174 ? -5.938 -18.531 8.703 1 96.94 174 ALA B N 1
ATOM 4678 C CA . ALA B 1 174 ? -6.387 -18.172 7.359 1 96.94 174 ALA B CA 1
ATOM 4679 C C . ALA B 1 174 ? -5.395 -17.234 6.676 1 96.94 174 ALA B C 1
ATOM 4681 O O . ALA B 1 174 ? -4.402 -16.828 7.281 1 96.94 174 ALA B O 1
ATOM 4682 N N . GLY B 1 175 ? -5.664 -16.984 5.398 1 97.94 175 GLY B N 1
ATOM 4683 C CA . GLY B 1 175 ? -4.902 -16.016 4.629 1 97.94 175 GLY B CA 1
ATOM 4684 C C . GLY B 1 175 ? -5.754 -15.211 3.66 1 97.94 175 GLY B C 1
ATOM 4685 O O . GLY B 1 175 ? -6.773 -15.703 3.172 1 97.94 175 GLY B O 1
ATOM 4686 N N . VAL B 1 176 ? -5.383 -13.969 3.465 1 98.75 176 VAL B N 1
ATOM 4687 C CA . VAL B 1 176 ? -5.98 -13.133 2.428 1 98.75 176 VAL B CA 1
ATOM 4688 C C . VAL B 1 176 ? -4.895 -12.633 1.479 1 98.75 176 VAL B C 1
ATOM 4690 O O . VAL B 1 176 ? -3.938 -11.984 1.909 1 98.75 176 VAL B O 1
ATOM 4693 N N . PHE B 1 177 ? -5.004 -12.961 0.217 1 98.44 177 PHE B N 1
ATOM 4694 C CA . PHE B 1 177 ? -4.062 -12.5 -0.8 1 98.44 177 PHE B CA 1
ATOM 4695 C C . PHE B 1 177 ? -4.73 -11.508 -1.745 1 98.44 177 PHE B C 1
ATOM 4697 O O . PHE B 1 177 ? -5.727 -11.836 -2.395 1 98.44 177 PHE B O 1
ATOM 4704 N N . VAL B 1 178 ? -4.215 -10.281 -1.773 1 98.69 178 VAL B N 1
ATOM 4705 C CA . VAL B 1 178 ? -4.742 -9.266 -2.678 1 98.69 178 VAL B CA 1
ATOM 4706 C C . VAL B 1 178 ? -4.148 -9.453 -4.07 1 98.69 178 VAL B C 1
ATOM 4708 O O . VAL B 1 178 ? -2.938 -9.297 -4.262 1 98.69 178 VAL B O 1
ATOM 4711 N N . THR B 1 179 ? -5.004 -9.719 -5.055 1 97.38 179 THR B N 1
ATOM 4712 C CA . THR B 1 179 ? -4.523 -10.008 -6.402 1 97.38 179 THR B CA 1
ATOM 4713 C C . THR B 1 179 ? -5.648 -9.852 -7.422 1 97.38 179 THR B C 1
ATOM 4715 O O . THR B 1 179 ? -6.812 -10.109 -7.113 1 97.38 179 THR B O 1
ATOM 4718 N N . GLY B 1 180 ? -5.293 -9.352 -8.578 1 93.69 180 GLY B N 1
ATOM 4719 C CA . GLY B 1 180 ? -6.188 -9.367 -9.727 1 93.69 180 GLY B CA 1
ATOM 4720 C C . GLY B 1 180 ? -5.773 -10.367 -10.789 1 93.69 180 GLY B C 1
ATOM 4721 O O . GLY B 1 180 ? -6.09 -10.195 -11.969 1 93.69 180 GLY B O 1
ATOM 4722 N N . ALA B 1 181 ? -5.008 -11.359 -10.391 1 91.56 181 ALA B N 1
ATOM 4723 C CA . ALA B 1 181 ? -4.434 -12.312 -11.336 1 91.56 181 ALA B CA 1
ATOM 4724 C C . ALA B 1 181 ? -5.508 -12.898 -12.25 1 91.56 181 ALA B C 1
ATOM 4726 O O . ALA B 1 181 ? -6.625 -13.172 -11.805 1 91.56 181 ALA B O 1
ATOM 4727 N N . GLY B 1 182 ? -5.121 -13.148 -13.477 1 85.69 182 GLY B N 1
ATOM 4728 C CA . GLY B 1 182 ? -6.031 -13.703 -14.461 1 85.69 182 GLY B CA 1
ATOM 4729 C C . GLY B 1 182 ? -6.883 -12.656 -15.156 1 85.69 182 GLY B C 1
ATOM 4730 O O . GLY B 1 182 ? -7.621 -12.969 -16.094 1 85.69 182 GLY B O 1
ATOM 4731 N N . CYS B 1 183 ? -6.77 -11.422 -14.688 1 82.75 183 CYS B N 1
ATOM 4732 C CA . CYS B 1 183 ? -7.543 -10.32 -15.25 1 82.75 183 CYS B CA 1
ATOM 4733 C C . CYS B 1 183 ? -6.625 -9.25 -15.836 1 82.75 183 CYS B C 1
ATOM 4735 O O . CYS B 1 183 ? -5.402 -9.344 -15.711 1 82.75 183 CYS B O 1
ATOM 4737 N N . SER B 1 184 ? -7.262 -8.312 -16.5 1 77.69 184 SER B N 1
ATOM 4738 C CA . SER B 1 184 ? -6.496 -7.191 -17.031 1 77.69 184 SER B CA 1
ATOM 4739 C C . SER B 1 184 ? -5.887 -6.352 -15.922 1 77.69 184 SER B C 1
ATOM 4741 O O . SER B 1 184 ? -6.293 -6.457 -14.758 1 77.69 184 SER B O 1
ATOM 4743 N N . PRO B 1 185 ? -4.934 -5.516 -16.234 1 72.38 185 PRO B N 1
ATOM 4744 C CA . PRO B 1 185 ? -4.172 -4.777 -15.219 1 72.38 185 PRO B CA 1
ATOM 4745 C C . PRO B 1 185 ? -5.055 -3.867 -14.367 1 72.38 185 PRO B C 1
ATOM 4747 O O . PRO B 1 185 ? -4.695 -3.543 -13.227 1 72.38 185 PRO B O 1
ATOM 4750 N N . VAL B 1 186 ? -6.203 -3.492 -14.82 1 72.62 186 VAL B N 1
ATOM 4751 C CA . VAL B 1 186 ? -7.043 -2.531 -14.117 1 72.62 186 VAL B CA 1
ATOM 4752 C C . VAL B 1 186 ? -7.848 -3.248 -13.031 1 72.62 186 VAL B C 1
ATOM 4754 O O . VAL B 1 186 ? -8.43 -2.605 -12.156 1 72.62 186 VAL B O 1
ATOM 4757 N N . TRP B 1 187 ? -7.793 -4.531 -13.148 1 81.56 187 TRP B N 1
ATOM 4758 C CA . TRP B 1 187 ? -8.555 -5.328 -12.195 1 81.56 187 TRP B CA 1
ATOM 4759 C C . TRP B 1 187 ? -7.746 -5.574 -10.922 1 81.56 187 TRP B C 1
ATOM 4761 O O . TRP B 1 187 ? -6.512 -5.547 -10.953 1 81.56 187 TRP B O 1
ATOM 4771 N N . THR B 1 188 ? -8.414 -5.641 -9.812 1 90.5 188 THR B N 1
ATOM 4772 C CA . THR B 1 188 ? -7.871 -6.098 -8.539 1 90.5 188 THR B CA 1
ATOM 4773 C C . THR B 1 188 ? -8.781 -7.145 -7.902 1 90.5 188 THR B C 1
ATOM 4775 O O . THR B 1 188 ? -9.781 -7.551 -8.5 1 90.5 188 THR B O 1
ATOM 4778 N N . GLY B 1 189 ? -8.352 -7.711 -6.727 1 96.62 189 GLY B N 1
ATOM 4779 C CA . GLY B 1 189 ? -9.18 -8.75 -6.133 1 96.62 189 GLY B CA 1
ATOM 4780 C C . GLY B 1 189 ? -8.609 -9.305 -4.84 1 96.62 189 GLY B C 1
ATOM 4781 O O . GLY B 1 189 ? -7.633 -8.766 -4.309 1 96.62 189 GLY B O 1
ATOM 4782 N N . LEU B 1 190 ? -9.375 -10.273 -4.324 1 98.31 190 LEU B N 1
ATOM 4783 C CA . LEU B 1 190 ? -9.008 -10.992 -3.111 1 98.31 190 LEU B CA 1
ATOM 4784 C C . LEU B 1 190 ? -9.133 -12.5 -3.314 1 98.31 190 LEU B C 1
ATOM 4786 O O . LEU B 1 190 ? -10.078 -12.969 -3.953 1 98.31 190 LEU B O 1
ATOM 4790 N N . GLU B 1 191 ? -8.172 -13.188 -2.863 1 97.25 191 GLU B N 1
ATOM 4791 C CA . GLU B 1 191 ? -8.25 -14.641 -2.682 1 97.25 191 GLU B CA 1
ATOM 4792 C C . GLU B 1 191 ? -8.078 -15.023 -1.214 1 97.25 191 GLU B C 1
ATOM 4794 O O . GLU B 1 191 ? -7.305 -14.391 -0.49 1 97.25 191 GLU B O 1
ATOM 4799 N N . PHE B 1 192 ? -8.82 -16.031 -0.803 1 97.31 192 PHE B N 1
ATOM 4800 C CA . PHE B 1 192 ? -8.82 -16.453 0.591 1 97.31 192 PHE B CA 1
ATOM 4801 C C . PHE B 1 192 ? -8.305 -17.875 0.718 1 97.31 192 PHE B C 1
ATOM 4803 O O . PHE B 1 192 ? -8.578 -18.719 -0.142 1 97.31 192 PHE B O 1
ATOM 4810 N N . GLU B 1 193 ? -7.578 -18.109 1.742 1 95.44 193 GLU B N 1
ATOM 4811 C CA . GLU B 1 193 ? -7.121 -19.453 2.059 1 95.44 193 GLU B CA 1
ATOM 4812 C C . GLU B 1 193 ? -7.453 -19.828 3.502 1 95.44 193 GLU B C 1
ATOM 4814 O O . GLU B 1 193 ? -7.395 -18.984 4.395 1 95.44 193 GLU B O 1
ATOM 4819 N N . ALA B 1 194 ? -7.832 -21.062 3.709 1 93.06 194 ALA B N 1
ATOM 4820 C CA . ALA B 1 194 ? -8.023 -21.625 5.047 1 93.06 194 ALA B CA 1
ATOM 4821 C C . ALA B 1 194 ? -6.723 -22.219 5.586 1 93.06 194 ALA B C 1
ATOM 4823 O O . ALA B 1 194 ? -5.68 -22.141 4.934 1 93.06 194 ALA B O 1
ATOM 4824 N N . ALA B 1 195 ? -6.816 -22.703 6.836 1 90.81 195 ALA B N 1
ATOM 4825 C CA . ALA B 1 195 ? -5.664 -23.375 7.438 1 90.81 195 ALA B CA 1
ATOM 4826 C C . ALA B 1 195 ? -5.086 -24.422 6.496 1 90.81 195 ALA B C 1
ATOM 4828 O O . ALA B 1 195 ? -5.832 -25.141 5.824 1 90.81 195 ALA B O 1
ATOM 4829 N N . GLY B 1 196 ? -3.719 -24.484 6.441 1 88.56 196 GLY B N 1
ATOM 4830 C CA . GLY B 1 196 ? -3.064 -25.422 5.543 1 88.56 196 GLY B CA 1
ATOM 4831 C C . GLY B 1 196 ? -2.945 -24.891 4.121 1 88.56 196 GLY B C 1
ATOM 4832 O O . GLY B 1 196 ? -2.66 -25.656 3.197 1 88.56 196 GLY B O 1
ATOM 4833 N N . ALA B 1 197 ? -3.287 -23.641 3.908 1 92.12 197 ALA B N 1
ATOM 4834 C CA . ALA B 1 197 ? -3.205 -22.953 2.621 1 92.12 197 ALA B CA 1
ATOM 4835 C C . ALA B 1 197 ? -4.207 -23.531 1.626 1 92.12 197 ALA B C 1
ATOM 4837 O O . ALA B 1 197 ? -3.916 -23.641 0.431 1 92.12 197 ALA B O 1
ATOM 4838 N N . VAL B 1 198 ? -5.328 -24 2.098 1 90.62 198 VAL B N 1
ATOM 4839 C CA . VAL B 1 198 ? -6.391 -24.5 1.233 1 90.62 198 VAL B CA 1
ATOM 4840 C C . VAL B 1 198 ? -7.227 -23.328 0.711 1 90.62 198 VAL B C 1
ATOM 4842 O O . VAL B 1 198 ? -7.797 -22.562 1.495 1 90.62 198 VAL B O 1
ATOM 4845 N N . PRO B 1 199 ? -7.328 -23.203 -0.559 1 92.88 199 PRO B N 1
ATOM 4846 C CA . PRO B 1 199 ? -8.109 -22.094 -1.103 1 92.88 199 PRO B CA 1
ATOM 4847 C C . PRO B 1 199 ? -9.586 -22.172 -0.711 1 92.88 199 PRO B C 1
ATOM 4849 O O . PRO B 1 199 ? -10.148 -23.266 -0.601 1 92.88 199 PRO B O 1
ATOM 4852 N N . ILE B 1 200 ? -10.164 -21.031 -0.5 1 92.06 200 ILE B N 1
ATOM 4853 C CA . ILE B 1 200 ? -11.602 -20.906 -0.266 1 92.06 200 ILE B CA 1
ATOM 4854 C C . ILE B 1 200 ? -12.297 -20.469 -1.552 1 92.06 200 ILE B C 1
ATOM 4856 O O . ILE B 1 200 ? -12 -19.406 -2.098 1 92.06 200 ILE B O 1
ATOM 4860 N N . SER B 1 201 ? -13.172 -21.266 -1.999 1 89 201 SER B N 1
ATOM 4861 C CA . SER B 1 201 ? -13.812 -21.016 -3.283 1 89 201 SER B CA 1
ATOM 4862 C C . SER B 1 201 ? -15.32 -20.859 -3.129 1 89 201 SER B C 1
ATOM 4864 O O . SER B 1 201 ? -15.867 -21.062 -2.039 1 89 201 SER B O 1
ATOM 4866 N N . THR B 1 202 ? -15.922 -20.484 -4.262 1 81.94 202 THR B N 1
ATOM 4867 C CA . THR B 1 202 ? -17.375 -20.422 -4.309 1 81.94 202 THR B CA 1
ATOM 4868 C C . THR B 1 202 ? -17.969 -21.828 -4.152 1 81.94 202 THR B C 1
ATOM 4870 O O . THR B 1 202 ? -17.391 -22.812 -4.613 1 81.94 202 THR B O 1
ATOM 4873 N N . GLY B 1 203 ? -19.156 -21.828 -3.592 1 76.94 203 GLY B N 1
ATOM 4874 C CA . GLY B 1 203 ? -19.781 -23.125 -3.334 1 76.94 203 GLY B CA 1
ATOM 4875 C C . GLY B 1 203 ? -19.422 -23.703 -1.98 1 76.94 203 GLY B C 1
ATOM 4876 O O . GLY B 1 203 ? -20.031 -24.672 -1.533 1 76.94 203 GLY B O 1
ATOM 4877 N N . THR B 1 204 ? -18.5 -23.078 -1.356 1 82.69 204 THR B N 1
ATOM 4878 C CA . THR B 1 204 ? -18.125 -23.453 0.003 1 82.69 204 THR B CA 1
ATOM 4879 C C . THR B 1 204 ? -18.234 -22.25 0.94 1 82.69 204 THR B C 1
ATOM 4881 O O . THR B 1 204 ? -19.344 -21.812 1.267 1 82.69 204 THR B O 1
ATOM 4884 N N . LYS B 1 205 ? -17.109 -21.688 1.328 1 89.62 205 LYS B N 1
ATOM 4885 C CA . LYS B 1 205 ? -17.141 -20.672 2.377 1 89.62 205 LYS B CA 1
ATOM 4886 C C . LYS B 1 205 ? -17.094 -19.266 1.784 1 89.62 205 LYS B C 1
ATOM 4888 O O . LYS B 1 205 ? -17.328 -18.281 2.486 1 89.62 205 LYS B O 1
ATOM 4893 N N . LEU B 1 206 ? -16.859 -19.156 0.499 1 92.25 206 LEU B N 1
ATOM 4894 C CA . LEU B 1 206 ? -16.734 -17.844 -0.116 1 92.25 206 LEU B CA 1
ATOM 4895 C C . LEU B 1 206 ? -18.062 -17.109 -0.101 1 92.25 206 LEU B C 1
ATOM 4897 O O . LEU B 1 206 ? -18.109 -15.891 0.113 1 92.25 206 LEU B O 1
ATOM 4901 N N . ASN B 1 207 ? -19.094 -17.828 -0.344 1 92.31 207 ASN B N 1
ATOM 4902 C CA . ASN B 1 207 ? -20.438 -17.234 -0.307 1 92.31 207 ASN B CA 1
ATOM 4903 C C . ASN B 1 207 ? -20.781 -16.734 1.093 1 92.31 207 ASN B C 1
ATOM 4905 O O . ASN B 1 207 ? -21.453 -15.711 1.242 1 92.31 207 ASN B O 1
ATOM 4909 N N . GLU B 1 208 ? -20.375 -17.453 2.031 1 92.19 208 GLU B N 1
ATOM 4910 C CA . GLU B 1 208 ? -20.609 -17.047 3.414 1 92.19 208 GLU B CA 1
ATOM 4911 C C . GLU B 1 208 ? -19.859 -15.766 3.752 1 92.19 208 GLU B C 1
ATOM 4913 O O . GLU B 1 208 ? -20.375 -14.898 4.469 1 92.19 208 GLU B O 1
ATOM 4918 N N . ILE B 1 209 ? -18.672 -15.672 3.258 1 94 209 ILE B N 1
ATOM 4919 C CA . ILE B 1 209 ? -17.875 -14.469 3.469 1 94 209 ILE B CA 1
ATOM 4920 C C . ILE B 1 209 ? -18.594 -13.258 2.877 1 94 209 ILE B C 1
ATOM 4922 O O . ILE B 1 209 ? -18.656 -12.195 3.506 1 94 209 ILE B O 1
ATOM 4926 N N . GLU B 1 210 ? -19.094 -13.398 1.665 1 92.62 210 GLU B N 1
ATOM 4927 C CA . GLU B 1 210 ? -19.812 -12.297 1.021 1 92.62 210 GLU B CA 1
ATOM 4928 C C . GLU B 1 210 ? -21.031 -11.891 1.824 1 92.62 210 GLU B C 1
ATOM 4930 O O . GLU B 1 210 ? -21.328 -10.703 1.97 1 92.62 210 GLU B O 1
ATOM 4935 N N . GLN B 1 211 ? -21.781 -12.852 2.328 1 90.56 211 GLN B N 1
ATOM 4936 C CA . GLN B 1 211 ? -22.969 -12.578 3.129 1 90.56 211 GLN B CA 1
ATOM 4937 C C . GLN B 1 211 ? -22.609 -11.797 4.391 1 90.56 211 GLN B C 1
ATOM 4939 O O . GLN B 1 211 ? -23.312 -10.844 4.754 1 90.56 211 GLN B O 1
ATOM 4944 N N . LEU B 1 212 ? -21.562 -12.203 5.047 1 90.44 212 LEU B N 1
ATOM 4945 C CA . LEU B 1 212 ? -21.125 -11.531 6.262 1 90.44 212 LEU B CA 1
ATOM 4946 C C . LEU B 1 212 ? -20.594 -10.133 5.949 1 90.44 212 LEU B C 1
ATOM 4948 O O . LEU B 1 212 ? -20.734 -9.219 6.758 1 90.44 212 LEU B O 1
ATOM 4952 N N . ALA B 1 213 ? -19.969 -9.984 4.777 1 89.88 213 ALA B N 1
ATOM 4953 C CA . ALA B 1 213 ? -19.453 -8.695 4.344 1 89.88 213 ALA B CA 1
ATOM 4954 C C . ALA B 1 213 ? -20.578 -7.68 4.168 1 89.88 213 ALA B C 1
ATOM 4956 O O . ALA B 1 213 ? -20.375 -6.484 4.398 1 89.88 213 ALA B O 1
ATOM 4957 N N . ASP B 1 214 ? -21.688 -8.125 3.713 1 82.38 214 ASP B N 1
ATOM 4958 C CA . ASP B 1 214 ? -22.828 -7.262 3.412 1 82.38 214 ASP B CA 1
ATOM 4959 C C . ASP B 1 214 ? -23.625 -6.953 4.672 1 82.38 214 ASP B C 1
ATOM 4961 O O . ASP B 1 214 ? -24.484 -6.059 4.672 1 82.38 214 ASP B O 1
ATOM 4965 N N . GLY B 1 215 ? -23.375 -7.684 5.668 1 77.25 215 GLY B N 1
ATOM 4966 C CA . GLY B 1 215 ? -24.094 -7.492 6.914 1 77.25 215 GLY B CA 1
ATOM 4967 C C . GLY B 1 215 ? -23.438 -6.48 7.832 1 77.25 215 GLY B C 1
ATOM 4968 O O . GLY B 1 215 ? -22.422 -5.879 7.477 1 77.25 215 GLY B O 1
ATOM 4969 N N . PRO B 1 216 ? -24.172 -6.191 8.914 1 67.38 216 PRO B N 1
ATOM 4970 C CA . PRO B 1 216 ? -23.562 -5.289 9.898 1 67.38 216 PRO B CA 1
ATOM 4971 C C . PRO B 1 216 ? -22.297 -5.859 10.523 1 67.38 216 PRO B C 1
ATOM 4973 O O . PRO B 1 216 ? -22.203 -7.066 10.758 1 67.38 216 PRO B O 1
ATOM 4976 N N . ASN B 1 217 ? -21.234 -5.207 10.328 1 60.31 217 ASN B N 1
ATOM 4977 C CA . ASN B 1 217 ? -19.984 -5.684 10.93 1 60.31 217 ASN B CA 1
ATOM 4978 C C . ASN B 1 217 ? -20.078 -5.703 12.453 1 60.31 217 ASN B C 1
ATOM 4980 O O . ASN B 1 217 ? -20.609 -4.773 13.055 1 60.31 217 ASN B O 1
ATOM 4984 N N . PRO B 1 218 ? -19.766 -6.871 12.984 1 54.75 218 PRO B N 1
ATOM 4985 C CA . PRO B 1 218 ? -19.75 -6.867 14.453 1 54.75 218 PRO B CA 1
ATOM 4986 C C . PRO B 1 218 ? -18.875 -5.762 15.031 1 54.75 218 PRO B C 1
ATOM 4988 O O . PRO B 1 218 ? -17.938 -5.297 14.359 1 54.75 218 PRO B O 1
ATOM 4991 N N . ARG B 1 219 ? -19.297 -5.203 16.109 1 51.72 219 ARG B N 1
ATOM 4992 C CA . ARG B 1 219 ? -18.625 -4.129 16.844 1 51.72 219 ARG B CA 1
ATOM 4993 C C . ARG B 1 219 ? -17.141 -4.434 17.047 1 51.72 219 ARG B C 1
ATOM 4995 O O . ARG B 1 219 ? -16.781 -5.539 17.453 1 51.72 219 ARG B O 1
ATOM 5002 N N . PRO B 1 220 ? -16.312 -3.572 16.391 1 53.84 220 PRO B N 1
ATOM 5003 C CA . PRO B 1 220 ? -14.883 -3.676 16.656 1 53.84 220 PRO B CA 1
ATOM 5004 C C . PRO B 1 220 ? -14.57 -3.9 18.125 1 53.84 220 PRO B C 1
ATOM 5006 O O . PRO B 1 220 ? -15.305 -3.418 19 1 53.84 220 PRO B O 1
ATOM 5009 N N . SER B 1 221 ? -13.93 -4.957 18.359 1 55.78 221 SER B N 1
ATOM 5010 C CA . SER B 1 221 ? -13.469 -5.102 19.734 1 55.78 221 SER B CA 1
ATOM 5011 C C . SER B 1 221 ? -12.688 -3.871 20.188 1 55.78 221 SER B C 1
ATOM 5013 O O . SER B 1 221 ? -12.203 -3.096 19.359 1 55.78 221 SER B O 1
ATOM 5015 N N . ARG B 1 222 ? -12.766 -3.529 21.406 1 56.69 222 ARG B N 1
ATOM 5016 C CA . ARG B 1 222 ? -12.102 -2.416 22.078 1 56.69 222 ARG B CA 1
ATOM 5017 C C . ARG B 1 222 ? -10.617 -2.379 21.734 1 56.69 222 ARG B C 1
ATOM 5019 O O . ARG B 1 222 ? -10.008 -1.307 21.703 1 56.69 222 ARG B O 1
ATOM 5026 N N . GLN B 1 223 ? -10.086 -3.656 21.359 1 67.06 223 GLN B N 1
ATOM 5027 C CA . GLN B 1 223 ? -8.648 -3.646 21.109 1 67.06 223 GLN B CA 1
ATOM 5028 C C . GLN B 1 223 ? -8.336 -4.188 19.719 1 67.06 223 GLN B C 1
ATOM 5030 O O . GLN B 1 223 ? -8.695 -5.32 19.391 1 67.06 223 GLN B O 1
ATOM 5035 N N . ALA B 1 224 ? -7.727 -3.307 18.953 1 78.25 224 ALA B N 1
ATOM 5036 C CA . ALA B 1 224 ? -7.285 -3.738 17.625 1 78.25 224 ALA B CA 1
ATOM 5037 C C . ALA B 1 224 ? -6.254 -4.859 17.734 1 78.25 224 ALA B C 1
ATOM 5039 O O . ALA B 1 224 ? -5.43 -4.871 18.656 1 78.25 224 ALA B O 1
ATOM 5040 N N . GLY B 1 225 ? -6.406 -5.879 16.859 1 83 225 GLY B N 1
ATOM 5041 C CA . GLY B 1 225 ? -5.445 -6.969 16.812 1 83 225 GLY B CA 1
ATOM 5042 C C . GLY B 1 225 ? -4.039 -6.512 16.469 1 83 225 GLY B C 1
ATOM 5043 O O . GLY B 1 225 ? -3.855 -5.438 15.906 1 83 225 GLY B O 1
ATOM 5044 N N . GLN B 1 226 ? -3.121 -7.293 16.781 1 82.69 226 GLN B N 1
ATOM 5045 C CA . GLN B 1 226 ? -1.714 -6.992 16.547 1 82.69 226 GLN B CA 1
ATOM 5046 C C . GLN B 1 226 ? -1.375 -7.082 15.062 1 82.69 226 GLN B C 1
ATOM 5048 O O . GLN B 1 226 ? -2.008 -7.836 14.328 1 82.69 226 GLN B O 1
ATOM 5053 N N . LEU B 1 227 ? -0.425 -6.281 14.656 1 88 227 LEU B N 1
ATOM 5054 C CA . LEU B 1 227 ? 0.146 -6.316 13.312 1 88 227 LEU B CA 1
ATOM 5055 C C . LEU B 1 227 ? 1.645 -6.598 13.367 1 88 227 LEU B C 1
ATOM 5057 O O . LEU B 1 227 ? 2.385 -5.91 14.078 1 88 227 LEU B O 1
ATOM 5061 N N . ARG B 1 228 ? 2.082 -7.617 12.672 1 85.44 228 ARG B N 1
ATOM 5062 C CA . ARG B 1 228 ? 3.498 -7.953 12.562 1 85.44 228 ARG B CA 1
ATOM 5063 C C . ARG B 1 228 ? 3.896 -8.156 11.102 1 85.44 228 ARG B C 1
ATOM 5065 O O . ARG B 1 228 ? 3.088 -8.602 10.289 1 85.44 228 ARG B O 1
ATOM 5072 N N .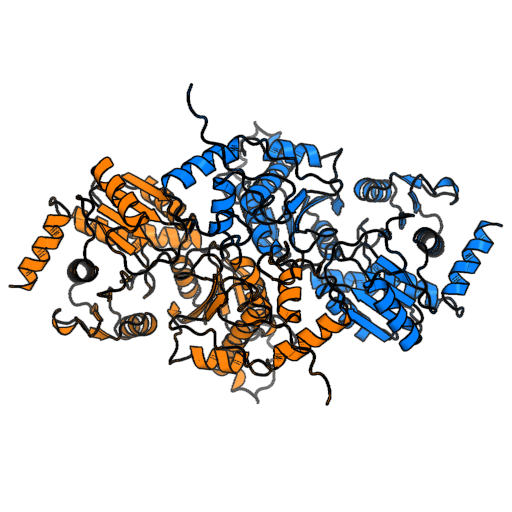 ALA B 1 229 ? 5.117 -7.789 10.82 1 87.19 229 ALA B N 1
ATOM 5073 C CA . ALA B 1 229 ? 5.68 -8.047 9.492 1 87.19 229 ALA B CA 1
ATOM 5074 C C . ALA B 1 229 ? 6.496 -9.336 9.484 1 87.19 229 ALA B C 1
ATOM 5076 O O . ALA B 1 229 ? 7.195 -9.641 10.453 1 87.19 229 ALA B O 1
ATOM 5077 N N . PHE B 1 230 ? 6.344 -10.125 8.398 1 88.94 230 PHE B N 1
ATOM 5078 C CA . PHE B 1 230 ? 7.129 -11.336 8.188 1 88.94 230 PHE B CA 1
ATOM 5079 C C . PHE B 1 230 ? 7.68 -11.383 6.766 1 88.94 230 PHE B C 1
ATOM 5081 O O . PHE B 1 230 ? 6.926 -11.281 5.797 1 88.94 230 PHE B O 1
ATOM 5088 N N . HIS B 1 231 ? 8.992 -11.5 6.613 1 87.38 231 HIS B N 1
ATOM 5089 C CA . HIS B 1 231 ? 9.633 -11.594 5.309 1 87.38 231 HIS B CA 1
ATOM 5090 C C . HIS B 1 231 ? 9.688 -13.039 4.824 1 87.38 231 HIS B C 1
ATOM 5092 O O . HIS B 1 231 ? 10.688 -13.727 5.02 1 87.38 231 HIS B O 1
ATOM 5098 N N . ALA B 1 232 ? 8.75 -13.406 4.09 1 92.94 232 ALA B N 1
ATOM 5099 C CA . ALA B 1 232 ? 8.539 -14.805 3.732 1 92.94 232 ALA B CA 1
ATOM 5100 C C . ALA B 1 232 ? 9.453 -15.227 2.588 1 92.94 232 ALA B C 1
ATOM 5102 O O . ALA B 1 232 ? 9.664 -16.422 2.361 1 92.94 232 ALA B O 1
ATOM 5103 N N . ALA B 1 233 ? 10.039 -14.289 1.877 1 90.62 233 ALA B N 1
ATOM 5104 C CA . ALA B 1 233 ? 10.781 -14.578 0.651 1 90.62 233 ALA B CA 1
ATOM 5105 C C . ALA B 1 233 ? 11.969 -15.492 0.931 1 90.62 233 ALA B C 1
ATOM 5107 O O . ALA B 1 233 ? 12.188 -16.469 0.217 1 90.62 233 ALA B O 1
ATOM 5108 N N . LEU B 1 234 ? 12.695 -15.25 1.981 1 86.94 234 LEU B N 1
ATOM 5109 C CA . LEU B 1 234 ? 13.93 -15.977 2.244 1 86.94 234 LEU B CA 1
ATOM 5110 C C . LEU B 1 234 ? 13.633 -17.438 2.594 1 86.94 234 LEU B C 1
ATOM 5112 O O . LEU B 1 234 ? 14.188 -18.344 1.981 1 86.94 234 LEU B O 1
ATOM 5116 N N . PRO B 1 235 ? 12.727 -17.641 3.609 1 91.38 235 PRO B N 1
ATOM 5117 C CA . PRO B 1 235 ? 12.43 -19.047 3.898 1 91.38 235 PRO B CA 1
ATOM 5118 C C . PRO B 1 235 ? 11.766 -19.766 2.727 1 91.38 235 PRO B C 1
ATOM 5120 O O . PRO B 1 235 ? 11.984 -20.953 2.523 1 91.38 235 PRO B O 1
ATOM 5123 N N . TYR B 1 236 ? 11 -19.141 1.949 1 94.56 236 TYR B N 1
ATOM 5124 C CA . TYR B 1 236 ? 10.375 -19.719 0.765 1 94.56 236 TYR B CA 1
ATOM 5125 C C . TYR B 1 236 ? 11.422 -20.125 -0.262 1 94.56 236 TYR B C 1
ATOM 5127 O O . TYR B 1 236 ? 11.375 -21.234 -0.789 1 94.56 236 TYR B O 1
ATOM 5135 N N . GLU B 1 237 ? 12.344 -19.234 -0.57 1 92.56 237 GLU B N 1
ATOM 5136 C CA . GLU B 1 237 ? 13.406 -19.516 -1.53 1 92.56 237 GLU B CA 1
ATOM 5137 C C . GLU B 1 237 ? 14.266 -20.688 -1.072 1 92.56 237 GLU B C 1
ATOM 5139 O O . GLU B 1 237 ? 14.688 -21.5 -1.888 1 92.56 237 GLU B O 1
ATOM 5144 N N . ALA B 1 238 ? 14.531 -20.719 0.228 1 90.69 238 ALA B N 1
ATOM 5145 C CA . ALA B 1 238 ? 15.297 -21.828 0.779 1 90.69 238 ALA B CA 1
ATOM 5146 C C . ALA B 1 238 ? 14.555 -23.141 0.594 1 90.69 238 ALA B C 1
ATOM 5148 O O . ALA B 1 238 ? 15.156 -24.172 0.249 1 90.69 238 ALA B O 1
ATOM 5149 N N . ALA B 1 239 ? 13.305 -23.094 0.819 1 90.75 239 ALA B N 1
ATOM 5150 C CA . ALA B 1 239 ? 12.484 -24.297 0.66 1 90.75 239 ALA B CA 1
ATOM 5151 C C . ALA B 1 239 ? 12.469 -24.75 -0.794 1 90.75 239 ALA B C 1
ATOM 5153 O O . ALA B 1 239 ? 12.492 -25.953 -1.072 1 90.75 239 ALA B O 1
ATOM 5154 N N . LEU B 1 240 ? 12.391 -23.844 -1.74 1 92.19 240 LEU B N 1
ATOM 5155 C CA . LEU B 1 240 ? 12.375 -24.156 -3.164 1 92.19 240 LEU B CA 1
ATOM 5156 C C . LEU B 1 240 ? 13.734 -24.688 -3.615 1 92.19 240 LEU B C 1
ATOM 5158 O O . LEU B 1 240 ? 13.805 -25.578 -4.469 1 92.19 240 LEU B O 1
ATOM 5162 N N . GLY B 1 241 ? 14.781 -24.078 -3.078 1 90.75 241 GLY B N 1
ATOM 5163 C CA . GLY B 1 241 ? 16.141 -24.422 -3.473 1 90.75 241 GLY B CA 1
ATOM 5164 C C . GLY B 1 241 ? 16.453 -25.906 -3.297 1 90.75 241 GLY B C 1
ATOM 5165 O O . GLY B 1 241 ? 17.234 -26.469 -4.066 1 90.75 241 GLY B O 1
ATOM 5166 N N . LYS B 1 242 ? 15.82 -26.516 -2.367 1 89.12 242 LYS B N 1
ATOM 5167 C CA . LYS B 1 242 ? 16.062 -27.922 -2.059 1 89.12 242 LYS B CA 1
ATOM 5168 C C . LYS B 1 242 ? 15.617 -28.828 -3.207 1 89.12 242 LYS B C 1
ATOM 5170 O O . LYS B 1 242 ? 16.078 -29.969 -3.316 1 89.12 242 LYS B O 1
ATOM 5175 N N . HIS B 1 243 ? 14.797 -28.297 -4.051 1 91.38 243 HIS B N 1
ATOM 5176 C CA . HIS B 1 243 ? 14.25 -29.109 -5.129 1 91.38 243 HIS B CA 1
ATOM 5177 C C . HIS B 1 243 ? 15.086 -28.984 -6.398 1 91.38 243 HIS B C 1
ATOM 5179 O O . HIS B 1 243 ? 14.898 -29.734 -7.352 1 91.38 243 HIS B O 1
ATOM 5185 N N . PHE B 1 244 ? 15.992 -28.078 -6.383 1 92.81 244 PHE B N 1
ATOM 5186 C CA . PHE B 1 244 ? 16.875 -27.891 -7.523 1 92.81 244 PHE B CA 1
ATOM 5187 C C . PHE B 1 244 ? 18.203 -28.609 -7.305 1 92.81 244 PHE B C 1
ATOM 5189 O O . PHE B 1 244 ? 19.25 -27.984 -7.172 1 92.81 244 PHE B O 1
ATOM 5196 N N . HIS B 1 245 ? 18.125 -29.938 -7.336 1 89.38 245 HIS B N 1
ATOM 5197 C CA . HIS B 1 245 ? 19.328 -30.734 -7.141 1 89.38 245 HIS B CA 1
ATOM 5198 C C . HIS B 1 245 ? 19.453 -31.812 -8.211 1 89.38 245 HIS B C 1
ATOM 5200 O O . HIS B 1 245 ? 18.484 -32.094 -8.93 1 89.38 245 HIS B O 1
ATOM 5206 N N . ALA B 1 246 ? 20.703 -32.375 -8.43 1 89.25 246 ALA B N 1
ATOM 5207 C CA . ALA B 1 246 ? 20.984 -33.469 -9.359 1 89.25 246 ALA B CA 1
ATOM 5208 C C . ALA B 1 246 ? 20.609 -33.094 -10.789 1 89.25 246 ALA B C 1
ATOM 5210 O O . ALA B 1 246 ? 19.938 -33.844 -11.477 1 89.25 246 ALA B O 1
ATOM 5211 N N . LEU B 1 247 ? 21.047 -31.891 -11.141 1 94.44 247 LEU B N 1
ATOM 5212 C CA . LEU B 1 247 ? 20.703 -31.375 -12.461 1 94.44 247 LEU B CA 1
ATOM 5213 C C . LEU B 1 247 ? 21.906 -31.422 -13.391 1 94.44 247 LEU B C 1
ATOM 5215 O O . LEU B 1 247 ? 23.031 -31.141 -12.969 1 94.44 247 LEU B O 1
ATOM 5219 N N . ARG B 1 248 ? 21.781 -31.891 -14.578 1 94.5 248 ARG B N 1
ATOM 5220 C CA . ARG B 1 248 ? 22.797 -31.719 -15.617 1 94.5 248 ARG B CA 1
ATOM 5221 C C . ARG B 1 248 ? 22.719 -30.328 -16.234 1 94.5 248 ARG B C 1
ATOM 5223 O O . ARG B 1 248 ? 21.766 -29.594 -15.984 1 94.5 248 ARG B O 1
ATOM 5230 N N . PRO B 1 249 ? 23.719 -29.938 -17 1 96.25 249 PRO B N 1
ATOM 5231 C CA . PRO B 1 249 ? 23.656 -28.625 -17.641 1 96.25 249 PRO B CA 1
ATOM 5232 C C . PRO B 1 249 ? 22.516 -28.516 -18.656 1 96.25 249 PRO B C 1
ATOM 5234 O O . PRO B 1 249 ? 22.469 -29.297 -19.609 1 96.25 249 PRO B O 1
ATOM 5237 N N . LEU B 1 250 ? 21.594 -27.719 -18.406 1 97.56 250 LEU B N 1
ATOM 5238 C CA . LEU B 1 250 ? 20.438 -27.484 -19.281 1 97.56 250 LEU B CA 1
ATOM 5239 C C . LEU B 1 250 ? 20.25 -25.984 -19.547 1 97.56 250 LEU B C 1
ATOM 5241 O O . LEU B 1 250 ? 20.516 -25.172 -18.672 1 97.56 250 LEU B O 1
ATOM 5245 N N . LYS B 1 251 ? 19.859 -25.688 -20.734 1 98.19 251 LYS B N 1
ATOM 5246 C CA . LYS B 1 251 ? 19.453 -24.328 -21.078 1 98.19 251 LYS B CA 1
ATOM 5247 C C . LYS B 1 251 ? 17.938 -24.172 -20.984 1 98.19 251 LYS B C 1
ATOM 5249 O O . LYS B 1 251 ? 17.188 -24.953 -21.578 1 98.19 251 LYS B O 1
ATOM 5254 N N . VAL B 1 252 ? 17.516 -23.156 -20.281 1 98.31 252 VAL B N 1
ATOM 5255 C CA . VAL B 1 252 ? 16.094 -22.984 -19.984 1 98.31 252 VAL B CA 1
ATOM 5256 C C . VAL B 1 252 ? 15.68 -21.562 -20.312 1 98.31 252 VAL B C 1
ATOM 5258 O O . VAL B 1 252 ? 16.391 -20.594 -19.984 1 98.31 252 VAL B O 1
ATOM 5261 N N . VAL B 1 253 ? 14.555 -21.406 -21.031 1 98.5 253 VAL B N 1
ATOM 5262 C CA . VAL B 1 253 ? 13.945 -20.109 -21.266 1 98.5 253 VAL B CA 1
ATOM 5263 C C . VAL B 1 253 ? 12.68 -19.969 -20.438 1 98.5 253 VAL B C 1
ATOM 5265 O O . VAL B 1 253 ? 11.797 -20.828 -20.484 1 98.5 253 VAL B O 1
ATOM 5268 N N . CYS B 1 254 ? 12.594 -18.906 -19.641 1 98.44 254 CYS B N 1
ATOM 5269 C CA . CYS B 1 254 ? 11.391 -18.625 -18.859 1 98.44 254 CYS B CA 1
ATOM 5270 C C . CYS B 1 254 ? 10.828 -17.25 -19.203 1 98.44 254 CYS B C 1
ATOM 5272 O O . CYS B 1 254 ? 11.578 -16.312 -19.453 1 98.44 254 CYS B O 1
ATOM 5274 N N . GLY B 1 255 ? 9.531 -17.172 -19.344 1 96.94 255 GLY B N 1
ATOM 5275 C CA . GLY B 1 255 ? 8.82 -15.914 -19.531 1 96.94 255 GLY B CA 1
ATOM 5276 C C . GLY B 1 255 ? 7.773 -15.656 -18.453 1 96.94 255 GLY B C 1
ATOM 5277 O O . GLY B 1 255 ? 7.062 -16.578 -18.047 1 96.94 255 GLY B O 1
ATOM 5278 N N . CYS B 1 256 ? 7.746 -14.398 -17.953 1 95.25 256 CYS B N 1
ATOM 5279 C CA . CYS B 1 256 ? 6.758 -14.023 -16.953 1 95.25 256 CYS B CA 1
ATOM 5280 C C . CYS B 1 256 ? 6.641 -12.508 -16.844 1 95.25 256 CYS B C 1
ATOM 5282 O O . CYS B 1 256 ? 7.605 -11.781 -17.078 1 95.25 256 CYS B O 1
ATOM 5284 N N . CYS B 1 257 ? 5.469 -12.055 -16.469 1 88.56 257 CYS B N 1
ATOM 5285 C CA . CYS B 1 257 ? 5.273 -10.625 -16.281 1 88.56 257 CYS B CA 1
ATOM 5286 C C . CYS B 1 257 ? 5.699 -10.188 -14.891 1 88.56 257 CYS B C 1
ATOM 5288 O O . CYS B 1 257 ? 5.875 -8.992 -14.633 1 88.56 257 CYS B O 1
ATOM 5290 N N . SER B 1 258 ? 5.883 -11.078 -13.992 1 93.94 258 SER B N 1
ATOM 5291 C CA . SER B 1 258 ? 6.219 -10.773 -12.609 1 93.94 258 SER B CA 1
ATOM 5292 C C . SER B 1 258 ? 7.715 -10.539 -12.438 1 93.94 258 SER B C 1
ATOM 5294 O O . SER B 1 258 ? 8.531 -11.391 -12.797 1 93.94 258 SER B O 1
ATOM 5296 N N . ASP B 1 259 ? 8.07 -9.375 -11.812 1 90.25 259 ASP B N 1
ATOM 5297 C CA . ASP B 1 259 ? 9.469 -9.109 -11.469 1 90.25 259 ASP B CA 1
ATOM 5298 C C . ASP B 1 259 ? 9.93 -10.016 -10.328 1 90.25 259 ASP B C 1
ATOM 5300 O O . ASP B 1 259 ? 11.094 -10.43 -10.297 1 90.25 259 ASP B O 1
ATOM 5304 N N . LEU B 1 260 ? 9.07 -10.336 -9.469 1 94.69 260 LEU B N 1
ATOM 5305 C CA . LEU B 1 260 ? 9.406 -11.195 -8.336 1 94.69 260 LEU B CA 1
ATOM 5306 C C . LEU B 1 260 ? 9.805 -12.594 -8.805 1 94.69 260 LEU B C 1
ATOM 5308 O O . LEU B 1 260 ? 10.75 -13.18 -8.289 1 94.69 260 LEU B O 1
ATOM 5312 N N . VAL B 1 261 ? 9.062 -13.062 -9.789 1 97.06 261 VAL B N 1
ATOM 5313 C CA . VAL B 1 261 ? 9.383 -14.375 -10.344 1 97.06 261 VAL B CA 1
ATOM 5314 C C . VAL B 1 261 ? 10.742 -14.32 -11.047 1 97.06 261 VAL B C 1
ATOM 5316 O O . VAL B 1 261 ? 11.57 -15.219 -10.875 1 97.06 261 VAL B O 1
ATOM 5319 N N . GLY B 1 262 ? 10.945 -13.289 -11.844 1 96.25 262 GLY B N 1
ATOM 5320 C CA . GLY B 1 262 ? 12.227 -13.117 -12.508 1 96.25 262 GLY B CA 1
ATOM 5321 C C . GLY B 1 262 ? 13.398 -13.07 -11.547 1 96.25 262 GLY B C 1
ATOM 5322 O O . GLY B 1 262 ? 14.406 -13.742 -11.766 1 96.25 262 GLY B O 1
ATOM 5323 N N . ASP B 1 263 ? 13.258 -12.297 -10.5 1 93.75 263 ASP B N 1
ATOM 5324 C CA . ASP B 1 263 ? 14.312 -12.164 -9.492 1 93.75 263 ASP B CA 1
ATOM 5325 C C . ASP B 1 263 ? 14.578 -13.5 -8.797 1 93.75 263 ASP B C 1
ATOM 5327 O O . ASP B 1 263 ? 15.727 -13.875 -8.586 1 93.75 263 ASP B O 1
ATOM 5331 N N . LEU B 1 264 ? 13.547 -14.172 -8.477 1 95.31 264 LEU B N 1
ATOM 5332 C CA . LEU B 1 264 ? 13.648 -15.461 -7.812 1 95.31 264 LEU B CA 1
ATOM 5333 C C . LEU B 1 264 ? 14.391 -16.469 -8.688 1 95.31 264 LEU B C 1
ATOM 5335 O O . LEU B 1 264 ? 15.312 -17.141 -8.219 1 95.31 264 LEU B O 1
ATOM 5339 N N . LEU B 1 265 ? 13.977 -16.531 -9.922 1 97.06 265 LEU B N 1
ATOM 5340 C CA . LEU B 1 265 ? 14.609 -17.484 -10.844 1 97.06 265 LEU B CA 1
ATOM 5341 C C . LEU B 1 265 ? 16.078 -17.125 -11.062 1 97.06 265 LEU B C 1
ATOM 5343 O O . LEU B 1 265 ? 16.938 -18 -11.109 1 97.06 265 LEU B O 1
ATOM 5347 N N . THR B 1 266 ? 16.359 -15.844 -11.211 1 95.31 266 THR B N 1
ATOM 5348 C CA . THR B 1 266 ? 17.734 -15.391 -11.414 1 95.31 266 THR B CA 1
ATOM 5349 C C . THR B 1 266 ? 18.609 -15.805 -10.242 1 95.31 266 THR B C 1
ATOM 5351 O O . THR B 1 266 ? 19.703 -16.359 -10.445 1 95.31 266 THR B O 1
ATOM 5354 N N . ARG B 1 267 ? 18.156 -15.617 -9.047 1 93 267 ARG B N 1
ATOM 5355 C CA . ARG B 1 267 ? 18.922 -15.977 -7.855 1 93 267 ARG B CA 1
ATOM 5356 C C . ARG B 1 267 ? 19.078 -17.5 -7.75 1 93 267 ARG B C 1
ATOM 5358 O O . ARG B 1 267 ? 20.141 -17.984 -7.395 1 93 267 ARG B O 1
ATOM 5365 N N . THR B 1 268 ? 18.016 -18.172 -8.062 1 94.5 268 THR B N 1
ATOM 5366 C CA . THR B 1 268 ? 18.016 -19.625 -7.969 1 94.5 268 THR B CA 1
ATOM 5367 C C . THR B 1 268 ? 19.016 -20.219 -8.961 1 94.5 268 THR B C 1
ATOM 5369 O O . THR B 1 268 ? 19.766 -21.141 -8.617 1 94.5 268 THR B O 1
ATOM 5372 N N . PHE B 1 269 ? 19.109 -19.719 -10.164 1 96 269 PHE B N 1
ATOM 5373 C CA . PHE B 1 269 ? 19.891 -20.297 -11.242 1 96 269 PHE B CA 1
ATOM 5374 C C . PHE B 1 269 ? 21.375 -19.953 -11.086 1 96 269 PHE B C 1
ATOM 5376 O O . PHE B 1 269 ? 22.234 -20.578 -11.703 1 96 269 PHE B O 1
ATOM 5383 N N . GLU B 1 270 ? 21.672 -18.922 -10.289 1 92.44 270 GLU B N 1
ATOM 5384 C CA . GLU B 1 270 ? 23.062 -18.547 -10.047 1 92.44 270 GLU B CA 1
ATOM 5385 C C . GLU B 1 270 ? 23.844 -19.719 -9.445 1 92.44 270 GLU B C 1
ATOM 5387 O O . GLU B 1 270 ? 25.062 -19.828 -9.656 1 92.44 270 GLU B O 1
ATOM 5392 N N . LYS B 1 271 ? 23.188 -20.609 -8.797 1 89.19 271 LYS B N 1
ATOM 5393 C CA . LYS B 1 271 ? 23.859 -21.688 -8.062 1 89.19 271 LYS B CA 1
ATOM 5394 C C . LYS B 1 271 ? 23.688 -23.016 -8.789 1 89.19 271 LYS B C 1
ATOM 5396 O O . LYS B 1 271 ? 24.094 -24.062 -8.273 1 89.19 271 LYS B O 1
ATOM 5401 N N . LEU B 1 272 ? 23.141 -23 -9.977 1 94.81 272 LEU B N 1
ATOM 5402 C CA . LEU B 1 272 ? 22.828 -24.234 -10.688 1 94.81 272 LEU B CA 1
ATOM 5403 C C . LEU B 1 272 ? 23.719 -24.391 -11.922 1 94.81 272 LEU B C 1
ATOM 5405 O O . LEU B 1 272 ? 24.234 -23.406 -12.438 1 94.81 272 LEU B O 1
ATOM 5409 N N . PRO B 1 273 ? 23.953 -25.594 -12.344 1 95.5 273 PRO B N 1
ATOM 5410 C CA . PRO B 1 273 ? 24.688 -25.797 -13.594 1 95.5 273 PRO B CA 1
ATOM 5411 C C . PRO B 1 273 ? 23.859 -25.422 -14.828 1 95.5 273 PRO B C 1
ATOM 5413 O O . PRO B 1 273 ? 24.375 -25.438 -15.945 1 95.5 273 PRO B O 1
ATOM 5416 N N . CYS B 1 274 ? 22.656 -25.062 -14.672 1 97 274 CYS B N 1
ATOM 5417 C CA . CYS B 1 274 ? 21.734 -24.703 -15.742 1 97 274 CYS B CA 1
ATOM 5418 C C . CYS B 1 274 ? 21.875 -23.234 -16.109 1 97 274 CYS B C 1
ATOM 5420 O O . CYS B 1 274 ? 22.281 -22.422 -15.281 1 97 274 CYS B O 1
ATOM 5422 N N . GLU B 1 275 ? 21.562 -22.906 -17.312 1 97.69 275 GLU B N 1
ATOM 5423 C CA . GLU B 1 275 ? 21.562 -21.531 -17.797 1 97.69 275 GLU B CA 1
ATOM 5424 C C . GLU B 1 275 ? 20.141 -21.016 -18 1 97.69 275 GLU B C 1
ATOM 5426 O O . GLU B 1 275 ? 19.328 -21.672 -18.656 1 97.69 275 GLU B O 1
ATOM 5431 N N . LEU B 1 276 ? 19.875 -19.875 -17.438 1 98.25 276 LEU B N 1
ATOM 5432 C CA . LEU B 1 276 ? 18.547 -19.281 -17.516 1 98.25 276 LEU B CA 1
ATOM 5433 C C . LEU B 1 276 ? 18.516 -18.109 -18.469 1 98.25 276 LEU B C 1
ATOM 5435 O O . LEU B 1 276 ? 19.375 -17.219 -18.391 1 98.25 276 LEU B O 1
ATOM 5439 N N . PHE B 1 277 ? 17.641 -18.109 -19.406 1 97.69 277 PHE B N 1
ATOM 5440 C CA . PHE B 1 277 ? 17.281 -16.953 -20.219 1 97.69 277 PHE B CA 1
ATOM 5441 C C . PHE B 1 277 ? 15.883 -16.469 -19.844 1 97.69 277 PHE B C 1
ATOM 5443 O O . PHE B 1 277 ? 14.883 -17.078 -20.234 1 97.69 277 PHE B O 1
ATOM 5450 N N . PHE B 1 278 ? 15.797 -15.391 -19.141 1 96.81 278 PHE B N 1
ATOM 5451 C CA . PHE B 1 278 ? 14.516 -14.875 -18.672 1 96.81 278 PHE B CA 1
ATOM 5452 C C . PHE B 1 278 ? 14.016 -13.758 -19.578 1 96.81 278 PHE B C 1
ATOM 5454 O O . PHE B 1 278 ? 14.773 -12.859 -19.938 1 96.81 278 PHE B O 1
ATOM 5461 N N . THR B 1 279 ? 12.766 -13.875 -19.984 1 92.62 279 THR B N 1
ATOM 5462 C CA . THR B 1 279 ? 12.109 -12.852 -20.797 1 92.62 279 THR B CA 1
ATOM 5463 C C . THR B 1 279 ? 10.93 -12.242 -20.062 1 92.62 279 THR B C 1
ATOM 5465 O O . THR B 1 279 ? 10 -12.953 -19.672 1 92.62 279 THR B O 1
ATOM 5468 N N . LYS B 1 280 ? 10.984 -10.938 -19.906 1 88.62 280 LYS B N 1
ATOM 5469 C CA . LYS B 1 280 ? 9.867 -10.227 -19.297 1 88.62 280 LYS B CA 1
ATOM 5470 C C . LYS B 1 280 ? 8.703 -10.078 -20.266 1 88.62 280 LYS B C 1
ATOM 5472 O O . LYS B 1 280 ? 8.883 -9.586 -21.375 1 88.62 280 LYS B O 1
ATOM 5477 N N . THR B 1 281 ? 7.551 -10.531 -19.828 1 84.44 281 THR B N 1
ATOM 5478 C CA . THR B 1 281 ? 6.344 -10.359 -20.625 1 84.44 281 THR B CA 1
ATOM 5479 C C . THR B 1 281 ? 5.453 -9.266 -20.031 1 84.44 281 THR B C 1
ATOM 5481 O O . THR B 1 281 ? 5.742 -8.734 -18.953 1 84.44 281 THR B O 1
ATOM 5484 N N . SER B 1 282 ? 4.402 -8.93 -20.719 1 75.12 282 SER B N 1
ATOM 5485 C CA . SER B 1 282 ? 3.479 -7.902 -20.25 1 75.12 282 SER B CA 1
ATOM 5486 C C . SER B 1 282 ? 2.336 -8.516 -19.438 1 75.12 282 SER B C 1
ATOM 5488 O O . SER B 1 282 ? 1.901 -9.633 -19.734 1 75.12 282 SER B O 1
ATOM 5490 N N . LEU B 1 283 ? 1.945 -7.715 -18.484 1 77.19 283 LEU B N 1
ATOM 5491 C CA . LEU B 1 283 ? 0.754 -8.125 -17.75 1 77.19 283 LEU B CA 1
ATOM 5492 C C . LEU B 1 283 ? -0.498 -7.953 -18.594 1 77.19 283 LEU B C 1
ATOM 5494 O O . LEU B 1 283 ? -0.782 -6.852 -19.078 1 77.19 283 LEU B O 1
ATOM 5498 N N . ARG B 1 284 ? -1.16 -9.039 -18.906 1 70.06 284 ARG B N 1
ATOM 5499 C CA . ARG B 1 284 ? -2.385 -9 -19.703 1 70.06 284 ARG B CA 1
ATOM 5500 C C . ARG B 1 284 ? -3.303 -10.164 -19.344 1 70.06 284 ARG B C 1
ATOM 5502 O O . ARG B 1 284 ? -2.852 -11.18 -18.812 1 70.06 284 ARG B O 1
ATOM 5509 N N . GLN B 1 285 ? -4.562 -9.844 -19.609 1 70.06 285 GLN B N 1
ATOM 5510 C CA . GLN B 1 285 ? -5.492 -10.961 -19.5 1 70.06 285 GLN B CA 1
ATOM 5511 C C . GLN B 1 285 ? -5.281 -11.953 -20.641 1 70.06 285 GLN B C 1
ATOM 5513 O O . GLN B 1 285 ? -5.242 -11.57 -21.812 1 70.06 285 GLN B O 1
ATOM 5518 N N . ARG B 1 286 ? -5.004 -13.164 -20.188 1 70 286 ARG B N 1
ATOM 5519 C CA . ARG B 1 286 ? -4.738 -14.164 -21.219 1 70 286 ARG B CA 1
ATOM 5520 C C . ARG B 1 286 ? -5.824 -15.227 -21.234 1 70 286 ARG B C 1
ATOM 5522 O O . ARG B 1 286 ? -6.246 -15.711 -20.188 1 70 286 ARG B O 1
ATOM 5529 N N . GLY B 1 287 ? -6.363 -15.445 -22.391 1 68.38 287 GLY B N 1
ATOM 5530 C CA . GLY B 1 287 ? -7.184 -16.641 -22.578 1 68.38 287 GLY B CA 1
ATOM 5531 C C . GLY B 1 287 ? -6.371 -17.906 -22.766 1 68.38 287 GLY B C 1
ATOM 5532 O O . GLY B 1 287 ? -5.18 -17.938 -22.453 1 68.38 287 GLY B O 1
ATOM 5533 N N . PRO B 1 288 ? -6.969 -18.922 -23.156 1 70.56 288 PRO B N 1
ATOM 5534 C CA . PRO B 1 288 ? -6.219 -20.156 -23.438 1 70.56 288 PRO B CA 1
ATOM 5535 C C . PRO B 1 288 ? -5.078 -19.922 -24.438 1 70.56 288 PRO B C 1
ATOM 5537 O O . PRO B 1 288 ? -5.246 -19.203 -25.422 1 70.56 288 PRO B O 1
ATOM 5540 N N . LEU B 1 289 ? -3.975 -20.422 -24 1 77.38 289 LEU B N 1
ATOM 5541 C CA . LEU B 1 289 ? -2.795 -20.219 -24.844 1 77.38 289 LEU B CA 1
ATOM 5542 C C . LEU B 1 289 ? -2.969 -20.859 -26.203 1 77.38 289 LEU B C 1
ATOM 5544 O O . LEU B 1 289 ? -3.336 -22.047 -26.297 1 77.38 289 LEU B O 1
ATOM 5548 N N . ALA B 1 290 ? -2.9 -20.094 -27.203 1 71.62 290 ALA B N 1
ATOM 5549 C CA . ALA B 1 290 ? -3.02 -20.562 -28.578 1 71.62 290 ALA B CA 1
ATOM 5550 C C . ALA B 1 290 ? -1.943 -19.953 -29.469 1 71.62 290 ALA B C 1
ATOM 5552 O O . ALA B 1 290 ? -1.221 -19.047 -29.047 1 71.62 290 ALA B O 1
ATOM 5553 N N . ALA B 1 291 ? -1.9 -20.688 -30.547 1 70.88 291 ALA B N 1
ATOM 5554 C CA . ALA B 1 291 ? -1.01 -20.094 -31.547 1 70.88 291 ALA B CA 1
ATOM 5555 C C . ALA B 1 291 ? -1.381 -18.641 -31.828 1 70.88 291 ALA B C 1
ATOM 5557 O O . ALA B 1 291 ? -2.564 -18.297 -31.891 1 70.88 291 ALA B O 1
ATOM 5558 N N . GLY B 1 292 ? -0.403 -17.766 -31.891 1 76.06 292 GLY B N 1
ATOM 5559 C CA . GLY B 1 292 ? -0.639 -16.344 -32.156 1 76.06 292 GLY B CA 1
ATOM 5560 C C . GLY B 1 292 ? -0.506 -15.492 -30.906 1 76.06 292 GLY B C 1
ATOM 5561 O O . GLY B 1 292 ? -0.404 -14.266 -31.016 1 76.06 292 GLY B O 1
ATOM 5562 N N . ASP B 1 293 ? -0.571 -16.203 -29.844 1 82.38 293 ASP B N 1
ATOM 5563 C CA . ASP B 1 293 ? -0.333 -15.438 -28.625 1 82.38 293 ASP B CA 1
ATOM 5564 C C . ASP B 1 293 ? 1.056 -14.805 -28.625 1 82.38 293 ASP B C 1
ATOM 5566 O O . ASP B 1 293 ? 2.055 -15.484 -28.859 1 82.38 293 ASP B O 1
ATOM 5570 N N . ALA B 1 294 ? 1.118 -13.531 -28.359 1 77.06 294 ALA B N 1
ATOM 5571 C CA . ALA B 1 294 ? 2.359 -12.773 -28.5 1 77.06 294 ALA B CA 1
ATOM 5572 C C . ALA B 1 294 ? 3.414 -13.266 -27.516 1 77.06 294 ALA B C 1
ATOM 5574 O O . ALA B 1 294 ? 4.602 -13.32 -27.844 1 77.06 294 ALA B O 1
ATOM 5575 N N . ASP B 1 295 ? 2.973 -13.57 -26.359 1 86.12 295 ASP B N 1
ATOM 5576 C CA . ASP B 1 295 ? 3.92 -14.047 -25.359 1 86.12 295 ASP B CA 1
ATOM 5577 C C . ASP B 1 295 ? 4.461 -15.43 -25.734 1 86.12 295 ASP B C 1
ATOM 5579 O O . ASP B 1 295 ? 5.641 -15.711 -25.516 1 86.12 295 ASP B O 1
ATOM 5583 N N . TYR B 1 296 ? 3.57 -16.219 -26.234 1 89.5 296 TYR B N 1
ATOM 5584 C CA . TYR B 1 296 ? 3.988 -17.531 -26.703 1 89.5 296 TYR B CA 1
ATOM 5585 C C . TYR B 1 296 ? 5.02 -17.422 -27.812 1 89.5 296 TYR B C 1
ATOM 5587 O O . TYR B 1 296 ? 6.059 -18.078 -27.781 1 89.5 296 TYR B O 1
ATOM 5595 N N . GLU B 1 297 ? 4.695 -16.609 -28.734 1 87.69 297 GLU B N 1
ATOM 5596 C CA . GLU B 1 297 ? 5.586 -16.469 -29.891 1 87.69 297 GLU B CA 1
ATOM 5597 C C . GLU B 1 297 ? 6.949 -15.93 -29.469 1 87.69 297 GLU B C 1
ATOM 5599 O O . GLU B 1 297 ? 7.984 -16.391 -29.953 1 87.69 297 GLU B O 1
ATOM 5604 N N . LEU B 1 298 ? 6.891 -14.984 -28.594 1 88.81 298 LEU B N 1
ATOM 5605 C CA . LEU B 1 298 ? 8.133 -14.422 -28.078 1 88.81 298 LEU B CA 1
ATOM 5606 C C . LEU B 1 298 ? 8.969 -15.492 -27.391 1 88.81 298 LEU B C 1
ATOM 5608 O O . LEU B 1 298 ? 10.18 -15.586 -27.609 1 88.81 298 LEU B O 1
ATOM 5612 N N . LEU B 1 299 ? 8.344 -16.266 -26.594 1 94.31 299 LEU B N 1
ATOM 5613 C CA . LEU B 1 299 ? 9.055 -17.297 -25.859 1 94.31 299 LEU B CA 1
ATOM 5614 C C . LEU B 1 299 ? 9.562 -18.391 -26.781 1 94.31 299 LEU B C 1
ATOM 5616 O O . LEU B 1 299 ? 10.664 -18.906 -26.609 1 94.31 299 LEU B O 1
ATOM 5620 N N . ALA B 1 300 ? 8.734 -18.781 -27.703 1 95.12 300 ALA B N 1
ATOM 5621 C CA . ALA B 1 300 ? 9.125 -19.797 -28.672 1 95.12 300 ALA B CA 1
ATOM 5622 C C . ALA B 1 300 ? 10.375 -19.359 -29.438 1 95.12 300 ALA B C 1
ATOM 5624 O O . ALA B 1 300 ? 11.281 -20.172 -29.656 1 95.12 300 ALA B O 1
ATOM 5625 N N . ASP B 1 301 ? 10.406 -18.125 -29.828 1 95.19 301 ASP B N 1
ATOM 5626 C CA . ASP B 1 301 ? 11.562 -17.594 -30.531 1 95.19 301 ASP B CA 1
ATOM 5627 C C . ASP B 1 301 ? 12.82 -17.641 -29.672 1 95.19 301 ASP B C 1
ATOM 5629 O O . ASP B 1 301 ? 13.906 -17.969 -30.141 1 95.19 301 ASP B O 1
ATOM 5633 N N . GLU B 1 302 ? 12.664 -17.312 -28.422 1 96.38 302 GLU B N 1
ATOM 5634 C CA . GLU B 1 302 ? 13.789 -17.359 -27.5 1 96.38 302 GLU B CA 1
ATOM 5635 C C . GLU B 1 302 ? 14.305 -18.781 -27.312 1 96.38 302 GLU B C 1
ATOM 5637 O O . GLU B 1 302 ? 15.508 -19 -27.203 1 96.38 302 GLU B O 1
ATOM 5642 N N . VAL B 1 303 ? 13.391 -19.75 -27.25 1 97.62 303 VAL B N 1
ATOM 5643 C CA . VAL B 1 303 ? 13.766 -21.156 -27.109 1 97.62 303 VAL B CA 1
ATOM 5644 C C . VAL B 1 303 ? 14.617 -21.578 -28.312 1 97.62 303 VAL B C 1
ATOM 5646 O O . VAL B 1 303 ? 15.656 -22.219 -28.141 1 97.62 303 VAL B O 1
ATOM 5649 N N . ARG B 1 304 ? 14.211 -21.219 -29.469 1 97.38 304 ARG B N 1
ATOM 5650 C CA . ARG B 1 304 ? 14.914 -21.578 -30.688 1 97.38 304 ARG B CA 1
ATOM 5651 C C . ARG B 1 304 ? 16.25 -20.844 -30.797 1 97.38 304 ARG B C 1
ATOM 5653 O O . ARG B 1 304 ? 17.266 -21.453 -31.141 1 97.38 304 ARG B O 1
ATOM 5660 N N . LEU B 1 305 ? 16.203 -19.578 -30.469 1 97.19 305 LEU B N 1
ATOM 5661 C CA . LEU B 1 305 ? 17.406 -18.734 -30.547 1 97.19 305 LEU B CA 1
ATOM 5662 C C . LEU B 1 305 ? 18.516 -19.281 -29.672 1 97.19 305 LEU B C 1
ATOM 5664 O O . LEU B 1 305 ? 19.672 -19.328 -30.094 1 97.19 305 LEU B O 1
ATOM 5668 N N . HIS B 1 306 ? 18.172 -19.75 -28.516 1 97.5 306 HIS B N 1
ATOM 5669 C CA . HIS B 1 306 ? 19.172 -20.172 -27.547 1 97.5 306 HIS B CA 1
ATOM 5670 C C . HIS B 1 306 ? 19.359 -21.688 -27.547 1 97.5 306 HIS B C 1
ATOM 5672 O O . HIS B 1 306 ? 20.141 -22.219 -26.766 1 97.5 306 HIS B O 1
ATOM 5678 N N . ARG B 1 307 ? 18.625 -22.344 -28.453 1 97.44 307 ARG B N 1
ATOM 5679 C CA . ARG B 1 307 ? 18.641 -23.812 -28.469 1 97.44 307 ARG B CA 1
ATOM 5680 C C . ARG B 1 307 ? 18.406 -24.391 -27.078 1 97.44 307 ARG B C 1
ATOM 5682 O O . ARG B 1 307 ? 19.188 -25.234 -26.609 1 97.44 307 ARG B O 1
ATOM 5689 N N . ALA B 1 308 ? 17.406 -23.797 -26.469 1 98.38 308 ALA B N 1
ATOM 5690 C CA . ALA B 1 308 ? 17.094 -24.203 -25.109 1 98.38 308 ALA B CA 1
ATOM 5691 C C . ALA B 1 308 ? 16.469 -25.609 -25.078 1 98.38 308 ALA B C 1
ATOM 5693 O O . ALA B 1 308 ? 15.867 -26.047 -26.047 1 98.38 308 ALA B O 1
ATOM 5694 N N . HIS B 1 309 ? 16.672 -26.281 -23.953 1 97.81 309 HIS B N 1
ATOM 5695 C CA . HIS B 1 309 ? 16.125 -27.609 -23.781 1 97.81 309 HIS B CA 1
ATOM 5696 C C . HIS B 1 309 ? 14.648 -27.562 -23.406 1 97.81 309 HIS B C 1
ATOM 5698 O O . HIS B 1 309 ? 13.906 -28.516 -23.641 1 97.81 309 HIS B O 1
ATOM 5704 N N . LEU B 1 310 ? 14.242 -26.438 -22.812 1 97.38 310 LEU B N 1
ATOM 5705 C CA . LEU B 1 310 ? 12.859 -26.266 -22.391 1 97.38 310 LEU B CA 1
ATOM 5706 C C . LEU B 1 310 ? 12.516 -24.781 -22.25 1 97.38 310 LEU B C 1
ATOM 5708 O O . LEU B 1 310 ? 13.391 -23.969 -21.984 1 97.38 310 LEU B O 1
ATOM 5712 N N . GLY B 1 311 ? 11.266 -24.453 -22.562 1 98.25 311 GLY B N 1
ATOM 5713 C CA . GLY B 1 311 ? 10.68 -23.156 -22.266 1 98.25 311 GLY B CA 1
ATOM 5714 C C . GLY B 1 311 ? 9.539 -23.234 -21.266 1 98.25 311 GLY B C 1
ATOM 5715 O O . GLY B 1 311 ? 8.797 -24.219 -21.234 1 98.25 311 GLY B O 1
ATOM 5716 N N . LEU B 1 312 ? 9.391 -22.203 -20.438 1 98.12 312 LEU B N 1
ATOM 5717 C CA . LEU B 1 312 ? 8.297 -22.141 -19.469 1 98.12 312 LEU B CA 1
ATOM 5718 C C . LEU B 1 312 ? 7.691 -20.734 -19.438 1 98.12 312 LEU B C 1
ATOM 5720 O O . LEU B 1 312 ? 8.352 -19.781 -19.031 1 98.12 312 LEU B O 1
ATOM 5724 N N . LEU B 1 313 ? 6.477 -20.656 -19.891 1 96.62 313 LEU B N 1
ATOM 5725 C CA . LEU B 1 313 ? 5.707 -19.422 -19.75 1 96.62 313 LEU B CA 1
ATOM 5726 C C . LEU B 1 313 ? 4.895 -19.438 -18.469 1 96.62 313 LEU B C 1
ATOM 5728 O O . LEU B 1 313 ? 4 -20.281 -18.297 1 96.62 313 LEU B O 1
ATOM 5732 N N . ILE B 1 314 ? 5.23 -18.531 -17.547 1 96.5 314 ILE B N 1
ATOM 5733 C CA . ILE B 1 314 ? 4.586 -18.469 -16.234 1 96.5 314 ILE B CA 1
ATOM 5734 C C . ILE B 1 314 ? 3.574 -17.328 -16.203 1 96.5 314 ILE B C 1
ATOM 5736 O O . ILE B 1 314 ? 3.9 -16.188 -16.562 1 96.5 314 ILE B O 1
ATOM 5740 N N . GLU B 1 315 ? 2.387 -17.609 -15.773 1 93.81 315 GLU B N 1
ATOM 5741 C CA . GLU B 1 315 ? 1.327 -16.609 -15.711 1 93.81 315 GLU B CA 1
ATOM 5742 C C . GLU B 1 315 ? 1.52 -15.672 -14.516 1 93.81 315 GLU B C 1
ATOM 5744 O O . GLU B 1 315 ? 2.404 -15.891 -13.688 1 93.81 315 GLU B O 1
ATOM 5749 N N . ASP B 1 316 ? 0.624 -14.641 -14.484 1 91.44 316 ASP B N 1
ATOM 5750 C CA . ASP B 1 316 ? 0.793 -13.578 -13.5 1 91.44 316 ASP B CA 1
ATOM 5751 C C . ASP B 1 316 ? 0.469 -14.07 -12.094 1 91.44 316 ASP B C 1
ATOM 5753 O O . ASP B 1 316 ? 0.825 -13.43 -11.102 1 91.44 316 ASP B O 1
ATOM 5757 N N . ASP B 1 317 ? -0.127 -15.273 -11.938 1 93.31 317 ASP B N 1
ATOM 5758 C CA . ASP B 1 317 ? -0.415 -15.82 -10.617 1 93.31 317 ASP B CA 1
ATOM 5759 C C . ASP B 1 317 ? 0.76 -16.656 -10.094 1 93.31 317 ASP B C 1
ATOM 5761 O O . ASP B 1 317 ? 0.724 -17.156 -8.969 1 93.31 317 ASP B O 1
ATOM 5765 N N . ALA B 1 318 ? 1.781 -16.844 -10.898 1 96 318 ALA B N 1
ATOM 5766 C CA . ALA B 1 318 ? 2.998 -17.578 -10.57 1 96 318 ALA B CA 1
ATOM 5767 C C . ALA B 1 318 ? 2.684 -19.031 -10.219 1 96 318 ALA B C 1
ATOM 5769 O O . ALA B 1 318 ? 3.494 -19.703 -9.594 1 96 318 ALA B O 1
ATOM 5770 N N . ARG B 1 319 ? 1.497 -19.5 -10.523 1 94.5 319 ARG B N 1
ATOM 5771 C CA . ARG B 1 319 ? 1.064 -20.875 -10.305 1 94.5 319 ARG B CA 1
ATOM 5772 C C . ARG B 1 319 ? 0.86 -21.594 -11.633 1 94.5 319 ARG B C 1
ATOM 5774 O O . ARG B 1 319 ? 1.31 -22.734 -11.805 1 94.5 319 ARG B O 1
ATOM 5781 N N . THR B 1 320 ? 0.226 -20.891 -12.523 1 94 320 THR B N 1
ATOM 5782 C CA . THR B 1 320 ? -0.096 -21.438 -13.836 1 94 320 THR B CA 1
ATOM 5783 C C . THR B 1 320 ? 1.087 -21.297 -14.789 1 94 320 THR B C 1
ATOM 5785 O O . THR B 1 320 ? 1.735 -20.25 -14.82 1 94 320 THR B O 1
ATOM 5788 N N . CYS B 1 321 ? 1.393 -22.344 -15.477 1 95.31 321 CYS B N 1
ATOM 5789 C CA . CYS B 1 321 ? 2.5 -22.234 -16.422 1 95.31 321 CYS B CA 1
ATOM 5790 C C . CYS B 1 321 ? 2.264 -23.109 -17.641 1 95.31 321 CYS B C 1
ATOM 5792 O O . CYS B 1 321 ? 1.458 -24.031 -17.609 1 95.31 321 CYS B O 1
ATOM 5794 N N . HIS B 1 322 ? 2.863 -22.734 -18.734 1 95.31 322 HIS B N 1
ATOM 5795 C CA . HIS B 1 322 ? 2.834 -23.453 -20 1 95.31 322 HIS B CA 1
ATOM 5796 C C . HIS B 1 322 ? 4.234 -23.859 -20.438 1 95.31 322 HIS B C 1
ATOM 5798 O O . HIS B 1 322 ? 5.145 -23.031 -20.5 1 95.31 322 HIS B O 1
ATOM 5804 N N . VAL B 1 323 ? 4.324 -25.125 -20.781 1 96.69 323 VAL B N 1
ATOM 5805 C CA . VAL B 1 323 ? 5.641 -25.703 -21.062 1 96.69 323 VAL B CA 1
ATOM 5806 C C . VAL B 1 323 ? 5.855 -25.812 -22.562 1 96.69 323 VAL B C 1
ATOM 5808 O O . VAL B 1 323 ? 4.957 -26.234 -23.297 1 96.69 323 VAL B O 1
ATOM 5811 N N . LEU B 1 324 ? 7.02 -25.391 -23 1 97 324 LEU B N 1
ATOM 5812 C CA . LEU B 1 324 ? 7.445 -25.547 -24.391 1 97 324 LEU B CA 1
ATOM 5813 C C . LEU B 1 324 ? 8.602 -26.531 -24.5 1 97 324 LEU B C 1
ATOM 5815 O O . LEU B 1 324 ? 9.492 -26.547 -23.641 1 97 324 LEU B O 1
ATOM 5819 N N . ASP B 1 325 ? 8.609 -27.359 -25.578 1 97.31 325 ASP B N 1
ATOM 5820 C CA . ASP B 1 325 ? 9.734 -28.266 -25.812 1 97.31 325 ASP B CA 1
ATOM 5821 C C . ASP B 1 325 ? 10.891 -27.547 -26.5 1 97.31 325 ASP B C 1
ATOM 5823 O O . ASP B 1 325 ? 10.891 -26.312 -26.594 1 97.31 325 ASP B O 1
ATOM 5827 N N . GLU B 1 326 ? 11.953 -28.312 -26.828 1 97.38 326 GLU B N 1
ATOM 5828 C CA . GLU B 1 326 ? 13.18 -27.75 -27.359 1 97.38 326 GLU B CA 1
ATOM 5829 C C . GLU B 1 326 ? 12.938 -27.141 -28.75 1 97.38 326 GLU B C 1
ATOM 5831 O O . GLU B 1 326 ? 13.766 -26.375 -29.234 1 97.38 326 GLU B O 1
ATOM 5836 N N . ARG B 1 327 ? 11.812 -27.438 -29.359 1 96.88 327 ARG B N 1
ATOM 5837 C CA . ARG B 1 327 ? 11.469 -26.922 -30.688 1 96.88 327 ARG B CA 1
ATOM 5838 C C . ARG B 1 327 ? 10.641 -25.641 -30.562 1 96.88 327 ARG B C 1
ATOM 5840 O O . ARG B 1 327 ? 10.328 -25 -31.562 1 96.88 327 ARG B O 1
ATOM 5847 N N . GLY B 1 328 ? 10.289 -25.266 -29.344 1 96.06 328 GLY B N 1
ATOM 5848 C CA . GLY B 1 328 ? 9.453 -24.094 -29.109 1 96.06 328 GLY B CA 1
ATOM 5849 C C . GLY B 1 328 ? 7.973 -24.391 -29.25 1 96.06 328 GLY B C 1
ATOM 5850 O O . GLY B 1 328 ? 7.168 -23.469 -29.453 1 96.06 328 GLY B O 1
ATOM 5851 N N . GLU B 1 329 ? 7.637 -25.594 -29.234 1 95.06 329 GLU B N 1
ATOM 5852 C CA . GLU B 1 329 ? 6.238 -26 -29.344 1 95.06 329 GLU B CA 1
ATOM 5853 C C . GLU B 1 329 ? 5.621 -26.234 -27.969 1 95.06 329 GLU B C 1
ATOM 5855 O O . GLU B 1 329 ? 6.266 -26.781 -27.078 1 95.06 329 GLU B O 1
ATOM 5860 N N . ILE B 1 330 ? 4.363 -25.797 -27.891 1 93.81 330 ILE B N 1
ATOM 5861 C CA . ILE B 1 330 ? 3.668 -25.969 -26.609 1 93.81 330 ILE B CA 1
ATOM 5862 C C . ILE B 1 330 ? 3.338 -27.438 -26.391 1 93.81 330 ILE B C 1
ATOM 5864 O O . ILE B 1 330 ? 2.875 -28.125 -27.312 1 93.81 330 ILE B O 1
ATOM 5868 N N . ILE B 1 331 ? 3.67 -27.891 -25.188 1 93.75 331 ILE B N 1
ATOM 5869 C CA . ILE B 1 331 ? 3.246 -29.234 -24.781 1 93.75 331 ILE B CA 1
ATOM 5870 C C . ILE B 1 331 ? 1.896 -29.141 -24.062 1 93.75 331 ILE B C 1
ATOM 5872 O O . ILE B 1 331 ? 1.701 -28.312 -23.188 1 93.75 331 ILE B O 1
ATOM 5876 N N . ALA B 1 332 ? 0.952 -30.016 -24.453 1 91.12 332 ALA B N 1
ATOM 5877 C CA . ALA B 1 332 ? -0.375 -30.016 -23.844 1 91.12 332 ALA B CA 1
ATOM 5878 C C . ALA B 1 332 ? -0.287 -30.234 -22.344 1 91.12 332 ALA B C 1
ATOM 5880 O O . ALA B 1 332 ? 0.496 -31.078 -21.875 1 91.12 332 ALA B O 1
ATOM 5881 N N . PRO B 1 333 ? -1.125 -29.484 -21.609 1 91.5 333 PRO B N 1
ATOM 5882 C CA . PRO B 1 333 ? -1.112 -29.656 -20.156 1 91.5 333 PRO B CA 1
ATOM 5883 C C . PRO B 1 333 ? -1.355 -31.094 -19.719 1 91.5 333 PRO B C 1
ATOM 5885 O O . PRO B 1 333 ? -0.791 -31.547 -18.734 1 91.5 333 PRO B O 1
ATOM 5888 N N . LEU B 1 334 ? -2.152 -31.75 -20.438 1 89.25 334 LEU B N 1
ATOM 5889 C CA . LEU B 1 334 ? -2.42 -33.156 -20.125 1 89.25 334 LEU B CA 1
ATOM 5890 C C . LEU B 1 334 ? -1.141 -33.969 -20.188 1 89.25 334 LEU B C 1
ATOM 5892 O O . LEU B 1 334 ? -0.908 -34.844 -19.328 1 89.25 334 LEU B O 1
ATOM 5896 N N . ASP B 1 335 ? -0.353 -33.781 -21.172 1 91.75 335 ASP B N 1
ATOM 5897 C CA . ASP B 1 335 ? 0.891 -34.531 -21.344 1 91.75 335 ASP B CA 1
ATOM 5898 C C . ASP B 1 335 ? 1.88 -34.188 -20.219 1 91.75 335 ASP B C 1
ATOM 5900 O O . ASP B 1 335 ? 2.588 -35.094 -19.734 1 91.75 335 ASP B O 1
ATOM 5904 N N . ILE B 1 336 ? 1.948 -32.938 -19.844 1 93.56 336 ILE B N 1
ATOM 5905 C CA . ILE B 1 336 ? 2.82 -32.562 -18.75 1 93.56 336 ILE B CA 1
ATOM 5906 C C . ILE B 1 336 ? 2.342 -33.219 -17.453 1 93.56 336 ILE B C 1
ATOM 5908 O O . ILE B 1 336 ? 3.152 -33.688 -16.656 1 93.56 336 ILE B O 1
ATOM 5912 N N . THR B 1 337 ? 1.002 -33.156 -17.25 1 91.69 337 THR B N 1
ATOM 5913 C CA . THR B 1 337 ? 0.424 -33.781 -16.062 1 91.69 337 THR B CA 1
ATOM 5914 C C . THR B 1 337 ? 0.826 -35.25 -15.969 1 91.69 337 THR B C 1
ATOM 5916 O O . THR B 1 337 ? 1.24 -35.719 -14.906 1 91.69 337 THR B O 1
ATOM 5919 N N . ARG B 1 338 ? 0.757 -35.938 -17.031 1 89.5 338 ARG B N 1
ATOM 5920 C CA . ARG B 1 338 ? 1.079 -37.344 -17.047 1 89.5 338 ARG B CA 1
ATOM 5921 C C . ARG B 1 338 ? 2.572 -37.594 -16.828 1 89.5 338 ARG B C 1
ATOM 5923 O O . ARG B 1 338 ? 2.971 -38.531 -16.141 1 89.5 338 ARG B O 1
ATOM 5930 N N . LEU B 1 339 ? 3.336 -36.812 -17.484 1 91.94 339 LEU B N 1
ATOM 5931 C CA . LEU B 1 339 ? 4.781 -36.906 -17.328 1 91.94 339 LEU B CA 1
ATOM 5932 C C . LEU B 1 339 ? 5.191 -36.688 -15.875 1 91.94 339 LEU B C 1
ATOM 5934 O O . LEU B 1 339 ? 5.977 -37.5 -15.336 1 91.94 339 LEU B O 1
ATOM 5938 N N . LEU B 1 340 ? 4.637 -35.688 -15.227 1 93.12 340 LEU B N 1
ATOM 5939 C CA . LEU B 1 340 ? 4.973 -35.375 -13.836 1 93.12 340 LEU B CA 1
ATOM 5940 C C . LEU B 1 340 ? 4.41 -36.438 -12.898 1 93.12 340 LEU B C 1
ATOM 5942 O O . LEU B 1 340 ? 5.027 -36.781 -11.883 1 93.12 340 LEU B O 1
ATOM 5946 N N . LEU B 1 341 ? 3.215 -36.875 -13.234 1 91.12 341 LEU B N 1
ATOM 5947 C CA . LEU B 1 341 ? 2.623 -37.969 -12.438 1 91.12 341 LEU B CA 1
ATOM 5948 C C . LEU B 1 341 ? 3.541 -39.188 -12.406 1 91.12 341 LEU B C 1
ATOM 5950 O O . LEU B 1 341 ? 3.822 -39.719 -11.336 1 91.12 341 LEU B O 1
ATOM 5954 N N . ARG B 1 342 ? 4.02 -39.625 -13.531 1 88.5 342 ARG B N 1
ATOM 5955 C CA . ARG B 1 342 ? 4.914 -40.781 -13.617 1 88.5 342 ARG B CA 1
ATOM 5956 C C . ARG B 1 342 ? 6.215 -40.531 -12.875 1 88.5 342 ARG B C 1
ATOM 5958 O O . ARG B 1 342 ? 6.727 -41.406 -12.18 1 88.5 342 ARG B O 1
ATOM 5965 N N . TYR B 1 343 ? 6.688 -39.375 -13.094 1 90.69 343 TYR B N 1
ATOM 5966 C CA . TYR B 1 343 ? 7.922 -39 -12.414 1 90.69 343 TYR B CA 1
ATOM 5967 C C . TYR B 1 343 ? 7.746 -39.062 -10.898 1 90.69 343 TYR B C 1
ATOM 5969 O O . TYR B 1 343 ? 8.586 -39.625 -10.195 1 90.69 343 TYR B O 1
ATOM 5977 N N . MET B 1 344 ? 6.641 -38.531 -10.391 1 91.25 344 MET B N 1
ATOM 5978 C CA . MET B 1 344 ? 6.398 -38.469 -8.953 1 91.25 344 MET B CA 1
ATOM 5979 C C . MET B 1 344 ? 6.145 -39.875 -8.383 1 91.25 344 MET B C 1
ATOM 5981 O O . MET B 1 344 ? 6.527 -40.156 -7.254 1 91.25 344 MET B O 1
ATOM 5985 N N . GLN B 1 345 ? 5.539 -40.656 -9.164 1 89 345 GLN B N 1
ATOM 5986 C CA . GLN B 1 345 ? 5.32 -42.031 -8.742 1 89 345 GLN B CA 1
ATOM 5987 C C . GLN B 1 345 ? 6.641 -42.781 -8.617 1 89 345 GLN B C 1
ATOM 5989 O O . GLN B 1 345 ? 6.789 -43.656 -7.75 1 89 345 GLN B O 1
ATOM 5994 N N . THR B 1 346 ? 7.543 -42.5 -9.523 1 88.81 346 THR B N 1
ATOM 5995 C CA . THR B 1 346 ? 8.859 -43.125 -9.461 1 88.81 346 THR B CA 1
ATOM 5996 C C . THR B 1 346 ? 9.625 -42.656 -8.227 1 88.81 346 THR B C 1
ATOM 5998 O O . THR B 1 346 ? 10.344 -43.438 -7.598 1 88.81 346 THR B O 1
ATOM 6001 N N . GLN B 1 347 ? 9.484 -41.438 -7.918 1 89.12 347 GLN B N 1
ATOM 6002 C CA . GLN B 1 347 ? 10.188 -40.844 -6.777 1 89.12 347 GLN B CA 1
ATOM 6003 C C . GLN B 1 347 ? 9.531 -41.25 -5.461 1 89.12 347 GLN B C 1
ATOM 6005 O O . GLN B 1 347 ? 10.195 -41.312 -4.422 1 89.12 347 GLN B O 1
ATOM 6010 N N . HIS B 1 348 ? 8.195 -41.469 -5.566 1 92.06 348 HIS B N 1
ATOM 6011 C CA . HIS B 1 348 ? 7.414 -41.844 -4.391 1 92.06 348 HIS B CA 1
ATOM 6012 C C . HIS B 1 348 ? 6.566 -43.094 -4.664 1 92.06 348 HIS B C 1
ATOM 6014 O O . HIS B 1 348 ? 5.332 -43 -4.676 1 92.06 348 HIS B O 1
ATOM 6020 N N . PRO B 1 349 ? 7.223 -44.219 -4.688 1 91.56 349 PRO B N 1
ATOM 6021 C CA . PRO B 1 349 ? 6.484 -45.438 -5.031 1 91.56 349 PRO B CA 1
ATOM 6022 C C . PRO B 1 349 ? 5.383 -45.75 -4.023 1 91.56 349 PRO B C 1
ATOM 6024 O O . PRO B 1 349 ? 5.621 -45.719 -2.812 1 91.56 349 PRO B O 1
ATOM 6027 N N . GLY B 1 350 ? 4.188 -45.969 -4.516 1 90.25 350 GLY B N 1
ATOM 6028 C CA . GLY B 1 350 ? 3.082 -46.406 -3.68 1 90.25 350 GLY B CA 1
ATOM 6029 C C . GLY B 1 350 ? 2.291 -45.25 -3.09 1 90.25 350 GLY B C 1
ATOM 6030 O O . GLY B 1 350 ? 1.252 -45.438 -2.461 1 90.25 350 GLY B O 1
ATOM 6031 N N . GLU B 1 351 ? 2.732 -44.062 -3.303 1 92.81 351 GLU B N 1
ATOM 6032 C CA . GLU B 1 351 ? 2.037 -42.938 -2.742 1 92.81 351 GLU B CA 1
ATOM 6033 C C . GLU B 1 351 ? 0.902 -42.469 -3.654 1 92.81 351 GLU B C 1
ATOM 6035 O O . GLU B 1 351 ? 0.996 -42.594 -4.879 1 92.81 351 GLU B O 1
ATOM 6040 N N . PRO B 1 352 ? -0.151 -41.938 -3.061 1 93.25 352 PRO B N 1
ATOM 6041 C CA . PRO B 1 352 ? -1.323 -41.531 -3.852 1 93.25 352 PRO B CA 1
ATOM 6042 C C . PRO B 1 352 ? -1.074 -40.312 -4.719 1 93.25 352 PRO B C 1
ATOM 6044 O O . PRO B 1 352 ? -0.301 -39.438 -4.34 1 93.25 352 PRO B O 1
ATOM 6047 N N . VAL B 1 353 ? -1.736 -40.281 -5.848 1 92.94 353 VAL B N 1
ATOM 6048 C CA . VAL B 1 353 ? -1.746 -39.156 -6.754 1 92.94 353 VAL B CA 1
ATOM 6049 C C . VAL B 1 353 ? -3.186 -38.781 -7.113 1 92.94 353 VAL B C 1
ATOM 6051 O O . VAL B 1 353 ? -4.078 -39.625 -7.066 1 92.94 353 VAL B O 1
ATOM 6054 N N . VAL B 1 354 ? -3.406 -37.5 -7.414 1 92.44 354 VAL B N 1
ATOM 6055 C CA . VAL B 1 354 ? -4.746 -37 -7.711 1 92.44 354 VAL B CA 1
ATOM 6056 C C . VAL B 1 354 ? -4.801 -36.469 -9.141 1 92.44 354 VAL B C 1
ATOM 6058 O O . VAL B 1 354 ? -3.855 -35.844 -9.617 1 92.44 354 VAL B O 1
ATOM 6061 N N . GLU B 1 355 ? -5.84 -36.812 -9.797 1 89.25 355 GLU B N 1
ATOM 6062 C CA . GLU B 1 355 ? -6.086 -36.312 -11.141 1 89.25 355 GLU B CA 1
ATOM 6063 C C . GLU B 1 355 ? -7.523 -35.812 -11.297 1 89.25 355 GLU B C 1
ATOM 6065 O O . GLU B 1 355 ? -8.414 -36.25 -10.555 1 89.25 355 GLU B O 1
ATOM 6070 N N . GLU B 1 356 ? -7.645 -34.969 -12.25 1 88.44 356 GLU B N 1
ATOM 6071 C CA . GLU B 1 356 ? -9 -34.5 -12.555 1 88.44 356 GLU B CA 1
ATOM 6072 C C . GLU B 1 356 ? -9.875 -35.688 -13 1 88.44 356 GLU B C 1
ATOM 6074 O O . GLU B 1 356 ? -9.422 -36.562 -13.719 1 88.44 356 GLU B O 1
ATOM 6079 N N . GLU B 1 357 ? -11.156 -35.469 -12.68 1 85.31 357 GLU B N 1
ATOM 6080 C CA . GLU B 1 357 ? -12.117 -36.531 -12.938 1 85.31 357 GLU B CA 1
ATOM 6081 C C . GLU B 1 357 ? -12.172 -36.875 -14.422 1 85.31 357 GLU B C 1
ATOM 6083 O O . GLU B 1 357 ? -12.367 -38.031 -14.781 1 85.31 357 GLU B O 1
ATOM 6088 N N . SER B 1 358 ? -11.945 -36 -15.25 1 80.88 358 SER B N 1
ATOM 6089 C CA . SER B 1 358 ? -12.078 -36.188 -16.688 1 80.88 358 SER B CA 1
ATOM 6090 C C . SER B 1 358 ? -10.977 -37.094 -17.234 1 80.88 358 SER B C 1
ATOM 6092 O O . SER B 1 358 ? -11.133 -37.688 -18.297 1 80.88 358 SER B O 1
ATOM 6094 N N . VAL B 1 359 ? -9.898 -37.312 -16.484 1 80.31 359 VAL B N 1
ATOM 6095 C CA . VAL B 1 359 ? -8.781 -38.062 -17.047 1 80.31 359 VAL B CA 1
ATOM 6096 C C . VAL B 1 359 ? -8.289 -39.094 -16.016 1 80.31 359 VAL B C 1
ATOM 6098 O O . VAL B 1 359 ? -7.445 -39.938 -16.344 1 80.31 359 VAL B O 1
ATOM 6101 N N . ALA B 1 360 ? -8.875 -39.094 -14.922 1 81.5 360 ALA B N 1
ATOM 6102 C CA . ALA B 1 360 ? -8.398 -39.938 -13.836 1 81.5 360 ALA B CA 1
ATOM 6103 C C . ALA B 1 360 ? -8.484 -41.406 -14.211 1 81.5 360 ALA B C 1
ATOM 6105 O O . ALA B 1 360 ? -7.652 -42.219 -13.781 1 81.5 360 ALA B O 1
ATOM 6106 N N . ALA B 1 361 ? -9.422 -41.688 -15.008 1 77.81 361 ALA B N 1
ATOM 6107 C CA . ALA B 1 361 ? -9.648 -43.094 -15.375 1 77.81 361 ALA B CA 1
ATOM 6108 C C . ALA B 1 361 ? -8.477 -43.625 -16.188 1 77.81 361 ALA B C 1
ATOM 6110 O O . ALA B 1 361 ? -8.234 -44.844 -16.203 1 77.81 361 ALA B O 1
ATOM 6111 N N . GLN B 1 362 ? -7.746 -42.812 -16.719 1 77 362 GLN B N 1
ATOM 6112 C CA . GLN B 1 362 ? -6.645 -43.219 -17.594 1 77 362 GLN B CA 1
ATOM 6113 C C . GLN B 1 362 ? -5.367 -43.438 -16.797 1 77 362 GLN B C 1
ATOM 6115 O O . GLN B 1 362 ? -4.367 -43.906 -17.328 1 77 362 GLN B O 1
ATOM 6120 N N . VAL B 1 363 ? -5.309 -43.125 -15.602 1 76.56 363 VAL B N 1
ATOM 6121 C CA . VAL B 1 363 ? -4.129 -43.25 -14.75 1 76.56 363 VAL B CA 1
ATOM 6122 C C . VAL B 1 363 ? -4.422 -44.219 -13.602 1 76.56 363 VAL B C 1
ATOM 6124 O O . VAL B 1 363 ? -5.156 -43.875 -12.672 1 76.56 363 VAL B O 1
ATOM 6127 N N . PRO B 1 364 ? -3.863 -45.406 -13.727 1 77.19 364 PRO B N 1
ATOM 6128 C CA . PRO B 1 364 ? -4.121 -46.406 -12.672 1 77.19 364 PRO B CA 1
ATOM 6129 C C . PRO B 1 364 ? -3.75 -45.875 -11.281 1 77.19 364 PRO B C 1
ATOM 6131 O O . PRO B 1 364 ? -2.646 -45.375 -11.078 1 77.19 364 PRO B O 1
ATOM 6134 N N . GLY B 1 365 ? -4.742 -45.969 -10.383 1 80.5 365 GLY B N 1
ATOM 6135 C CA . GLY B 1 365 ? -4.488 -45.656 -8.984 1 80.5 365 GLY B CA 1
ATOM 6136 C C . GLY B 1 365 ? -4.652 -44.188 -8.648 1 80.5 365 GLY B C 1
ATOM 6137 O O . GLY B 1 365 ? -4.535 -43.812 -7.488 1 80.5 365 GLY B O 1
ATOM 6138 N N . ALA B 1 366 ? -4.926 -43.406 -9.609 1 88.06 366 ALA B N 1
ATOM 6139 C CA . ALA B 1 366 ? -5.102 -41.969 -9.359 1 88.06 366 ALA B CA 1
ATOM 6140 C C . ALA B 1 366 ? -6.457 -41.688 -8.727 1 88.06 366 ALA B C 1
ATOM 6142 O O . ALA B 1 366 ? -7.461 -42.312 -9.086 1 88.06 366 ALA B O 1
ATOM 6143 N N . ILE B 1 367 ? -6.477 -40.844 -7.723 1 92.44 367 ILE B N 1
ATOM 6144 C CA . ILE B 1 367 ? -7.711 -40.406 -7.082 1 92.44 367 ILE B CA 1
ATOM 6145 C C . ILE B 1 367 ? -8.344 -39.281 -7.914 1 92.44 367 ILE B C 1
ATOM 6147 O O . ILE B 1 367 ? -7.672 -38.344 -8.305 1 92.44 367 ILE B O 1
ATOM 6151 N N . ALA B 1 368 ? -9.625 -39.438 -8.148 1 91.12 368 ALA B N 1
ATOM 6152 C CA . ALA B 1 368 ? -10.328 -38.438 -8.961 1 91.12 368 ALA B CA 1
ATOM 6153 C C . ALA B 1 368 ? -10.789 -37.25 -8.117 1 91.12 368 ALA B C 1
ATOM 6155 O O . ALA B 1 368 ? -11.203 -37.438 -6.969 1 91.12 368 ALA B O 1
ATOM 6156 N N . CYS B 1 369 ? -10.672 -36.125 -8.727 1 88.69 369 CYS B N 1
ATOM 6157 C CA . CYS B 1 369 ? -11.133 -34.906 -8.047 1 88.69 369 CYS B CA 1
ATOM 6158 C C . CYS B 1 369 ? -11.688 -33.906 -9.047 1 88.69 369 CYS B C 1
ATOM 6160 O O . CYS B 1 369 ? -11.367 -33.938 -10.234 1 88.69 369 CYS B O 1
ATOM 6162 N N . ASN B 1 370 ? -12.531 -32.969 -8.508 1 83.69 370 ASN B N 1
ATOM 6163 C CA . ASN B 1 370 ? -13 -31.875 -9.344 1 83.69 370 ASN B CA 1
ATOM 6164 C C . ASN B 1 370 ? -11.867 -30.922 -9.695 1 83.69 370 ASN B C 1
ATOM 6166 O O . ASN B 1 370 ? -10.859 -30.859 -8.992 1 83.69 370 ASN B O 1
ATOM 6170 N N . ALA B 1 371 ? -12.047 -30.188 -10.758 1 75.25 371 ALA B N 1
ATOM 6171 C CA . ALA B 1 371 ? -10.969 -29.406 -11.352 1 75.25 371 ALA B CA 1
ATOM 6172 C C . ALA B 1 371 ? -10.766 -28.094 -10.602 1 75.25 371 ALA B C 1
ATOM 6174 O O . ALA B 1 371 ? -9.875 -27.312 -10.938 1 75.25 371 ALA B O 1
ATOM 6175 N N . THR B 1 372 ? -11.344 -27.844 -9.5 1 79.81 372 THR B N 1
ATOM 6176 C CA . THR B 1 372 ? -11.133 -26.578 -8.797 1 79.81 372 THR B CA 1
ATOM 6177 C C . THR B 1 372 ? -9.898 -26.656 -7.902 1 79.81 372 THR B C 1
ATOM 6179 O O . THR B 1 372 ? -9.547 -27.734 -7.406 1 79.81 372 THR B O 1
ATOM 6182 N N . SER B 1 373 ? -9.297 -25.516 -7.723 1 83.88 373 SER B N 1
ATOM 6183 C CA . SER B 1 373 ? -8.109 -25.453 -6.883 1 83.88 373 SER B CA 1
ATOM 6184 C C . SER B 1 373 ? -8.406 -25.922 -5.461 1 83.88 373 SER B C 1
ATOM 6186 O O . SER B 1 373 ? -7.586 -26.594 -4.832 1 83.88 373 SER B O 1
ATOM 6188 N N . GLU B 1 374 ? -9.555 -25.516 -4.988 1 85.75 374 GLU B N 1
ATOM 6189 C CA . GLU B 1 374 ? -9.938 -25.922 -3.637 1 85.75 374 GLU B CA 1
ATOM 6190 C C . GLU B 1 374 ? -10.102 -27.438 -3.537 1 85.75 374 GLU B C 1
ATOM 6192 O O . GLU B 1 374 ? -9.594 -28.062 -2.607 1 85.75 374 GLU B O 1
ATOM 6197 N N . SER B 1 375 ? -10.805 -28 -4.465 1 87 375 SER B N 1
ATOM 6198 C CA . SER B 1 375 ? -11.047 -29.438 -4.457 1 87 375 SER B CA 1
ATOM 6199 C C . SER B 1 375 ? -9.742 -30.219 -4.566 1 87 375 SER B C 1
ATOM 6201 O O . SER B 1 375 ? -9.555 -31.234 -3.881 1 87 375 SER B O 1
ATOM 6203 N N . MET B 1 376 ? -8.906 -29.781 -5.426 1 88.56 376 MET B N 1
ATOM 6204 C CA . MET B 1 376 ? -7.613 -30.438 -5.602 1 88.56 376 MET B CA 1
ATOM 6205 C C . MET B 1 376 ? -6.805 -30.406 -4.312 1 88.56 376 MET B C 1
ATOM 6207 O O . MET B 1 376 ? -6.328 -31.438 -3.84 1 88.56 376 MET B O 1
ATOM 6211 N N . SER B 1 377 ? -6.703 -29.203 -3.748 1 88.62 377 SER B N 1
ATOM 6212 C CA . SER B 1 377 ? -5.926 -29.031 -2.525 1 88.62 377 SER B CA 1
ATOM 6213 C C . SER B 1 377 ? -6.5 -29.859 -1.385 1 88.62 377 SER B C 1
ATOM 6215 O O . SER B 1 377 ? -5.754 -30.5 -0.636 1 88.62 377 SER B O 1
ATOM 6217 N N . ARG B 1 378 ? -7.785 -29.891 -1.245 1 88.38 378 ARG B N 1
ATOM 6218 C CA . ARG B 1 378 ? -8.438 -30.656 -0.183 1 88.38 378 ARG B CA 1
ATOM 6219 C C . ARG B 1 378 ? -8.234 -32.156 -0.379 1 88.38 378 ARG B C 1
ATOM 6221 O O . ARG B 1 378 ? -7.934 -32.875 0.576 1 88.38 378 ARG B O 1
ATOM 6228 N N . THR B 1 379 ? -8.461 -32.594 -1.587 1 90.94 379 THR B N 1
ATOM 6229 C CA . THR B 1 379 ? -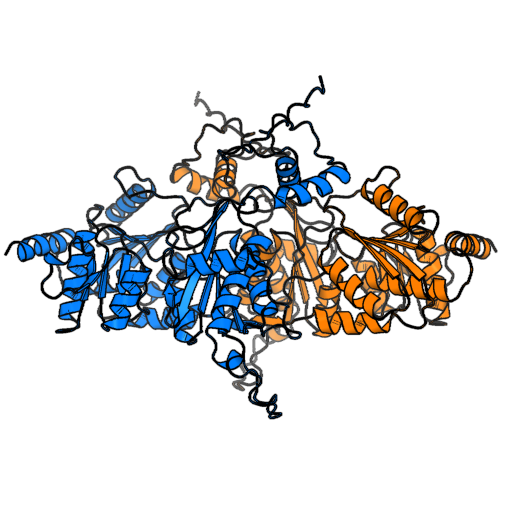8.312 -34.031 -1.89 1 90.94 379 THR B CA 1
ATOM 6230 C C . THR B 1 379 ? -6.875 -34.469 -1.639 1 90.94 379 THR B C 1
ATOM 6232 O O . THR B 1 379 ? -6.648 -35.562 -1.087 1 90.94 379 THR B O 1
ATOM 6235 N N . MET B 1 380 ? -5.961 -33.656 -2.023 1 91.69 380 MET B N 1
ATOM 6236 C CA . MET B 1 380 ? -4.559 -34 -1.809 1 91.69 380 MET B CA 1
ATOM 6237 C C . MET B 1 380 ? -4.23 -34.031 -0.319 1 91.69 380 MET B C 1
ATOM 6239 O O . MET B 1 380 ? -3.533 -34.938 0.14 1 91.69 380 MET B O 1
ATOM 6243 N N . THR B 1 381 ? -4.758 -33.094 0.388 1 88.94 381 THR B N 1
ATOM 6244 C CA . THR B 1 381 ? -4.508 -33.031 1.824 1 88.94 381 THR B CA 1
ATOM 6245 C C . THR B 1 381 ? -5.133 -34.219 2.531 1 88.94 381 THR B C 1
ATOM 6247 O O . THR B 1 381 ? -4.48 -34.875 3.348 1 88.94 381 THR B O 1
ATOM 6250 N N . ASP B 1 382 ? -6.336 -34.531 2.176 1 91.44 382 ASP B N 1
ATOM 6251 C CA . ASP B 1 382 ? -7.082 -35.625 2.822 1 91.44 382 ASP B CA 1
ATOM 6252 C C . ASP B 1 382 ? -6.441 -36.969 2.545 1 91.44 382 ASP B C 1
ATOM 6254 O O . ASP B 1 382 ? -6.531 -37.875 3.369 1 91.44 382 ASP B O 1
ATOM 6258 N N . ASN B 1 383 ? -5.742 -37.094 1.446 1 92.5 383 ASN B N 1
ATOM 6259 C CA . ASN B 1 383 ? -5.191 -38.406 1.037 1 92.5 383 ASN B CA 1
ATOM 6260 C C . ASN B 1 383 ? -3.668 -38.406 1.107 1 92.5 383 ASN B C 1
ATOM 6262 O O . ASN B 1 383 ? -3.029 -39.375 0.694 1 92.5 383 ASN B O 1
ATOM 6266 N N . SER B 1 384 ? -3.096 -37.281 1.549 1 91.44 384 SER B N 1
ATOM 6267 C CA . SER B 1 384 ? -1.645 -37.125 1.608 1 91.44 384 SER B CA 1
ATOM 6268 C C . SER B 1 384 ? -1.002 -37.438 0.258 1 91.44 384 SER B C 1
ATOM 6270 O O . SER B 1 384 ? 0.012 -38.125 0.187 1 91.44 384 SER B O 1
ATOM 6272 N N . ALA B 1 385 ? -1.71 -36.969 -0.76 1 93.31 385 ALA B N 1
ATOM 6273 C CA . ALA B 1 385 ? -1.223 -37.25 -2.113 1 93.31 385 ALA B CA 1
ATOM 6274 C C . ALA B 1 385 ? 0.046 -36.438 -2.398 1 93.31 385 ALA B C 1
ATOM 6276 O O . ALA B 1 385 ? 0.169 -35.281 -1.975 1 93.31 385 ALA B O 1
ATOM 6277 N N . VAL B 1 386 ? 0.944 -37 -3.148 1 93.12 386 VAL B N 1
ATOM 6278 C CA . VAL B 1 386 ? 2.242 -36.375 -3.383 1 93.12 386 VAL B CA 1
ATOM 6279 C C . VAL B 1 386 ? 2.156 -35.438 -4.586 1 93.12 386 VAL B C 1
ATOM 6281 O O . VAL B 1 386 ? 2.99 -34.531 -4.75 1 93.12 386 VAL B O 1
ATOM 6284 N N . TYR B 1 387 ? 1.141 -35.719 -5.391 1 93.19 387 TYR B N 1
ATOM 6285 C CA . TYR B 1 387 ? 1.033 -34.938 -6.625 1 93.19 387 TYR B CA 1
ATOM 6286 C C . TYR B 1 387 ? -0.418 -34.844 -7.078 1 93.19 387 TYR B C 1
ATOM 6288 O O . TYR B 1 387 ? -1.206 -35.75 -6.875 1 93.19 387 TYR B O 1
ATOM 6296 N N . GLY B 1 388 ? -0.761 -33.656 -7.605 1 91.81 388 GLY B N 1
ATOM 6297 C CA . GLY B 1 388 ? -2.014 -33.406 -8.305 1 91.81 388 GLY B CA 1
ATOM 6298 C C . GLY B 1 388 ? -1.852 -32.531 -9.539 1 91.81 388 GLY B C 1
ATOM 6299 O O . GLY B 1 388 ? -1.058 -31.594 -9.539 1 91.81 388 GLY B O 1
ATOM 6300 N N . GLY B 1 389 ? -2.502 -32.938 -10.578 1 89.06 389 GLY B N 1
ATOM 6301 C CA . GLY B 1 389 ? -2.371 -32.156 -11.797 1 89.06 389 GLY B CA 1
ATOM 6302 C C . GLY B 1 389 ? -3.697 -31.906 -12.492 1 89.06 389 GLY B C 1
ATOM 6303 O O . GLY B 1 389 ? -4.621 -32.719 -12.383 1 89.06 389 GLY B O 1
ATOM 6304 N N . SER B 1 390 ? -3.744 -30.734 -13.094 1 85.25 390 SER B N 1
ATOM 6305 C CA . SER B 1 390 ? -4.879 -30.406 -13.953 1 85.25 390 SER B CA 1
ATOM 6306 C C . SER B 1 390 ? -4.566 -30.703 -15.422 1 85.25 390 SER B C 1
ATOM 6308 O O . SER B 1 390 ? -3.488 -30.359 -15.906 1 85.25 390 SER B O 1
ATOM 6310 N N . ALA B 1 391 ? -5.539 -31.219 -16.125 1 78.81 391 ALA B N 1
ATOM 6311 C CA . ALA B 1 391 ? -5.359 -31.609 -17.516 1 78.81 391 ALA B CA 1
ATOM 6312 C C . ALA B 1 391 ? -5.445 -30.391 -18.438 1 78.81 391 ALA B C 1
ATOM 6314 O O . ALA B 1 391 ? -4.988 -30.422 -19.578 1 78.81 391 ALA B O 1
ATOM 6315 N N . THR B 1 392 ? -5.969 -29.328 -17.875 1 81.81 392 THR B N 1
ATOM 6316 C CA . THR B 1 392 ? -6.293 -28.266 -18.812 1 81.81 392 THR B CA 1
ATOM 6317 C C . THR B 1 392 ? -5.715 -26.938 -18.328 1 81.81 392 THR B C 1
ATOM 6319 O O . THR B 1 392 ? -5.469 -26.031 -19.125 1 81.81 392 THR B O 1
ATOM 6322 N N . SER B 1 393 ? -5.469 -26.766 -17.156 1 85.62 393 SER B N 1
ATOM 6323 C CA . SER B 1 393 ? -5.273 -25.422 -16.609 1 85.62 393 SER B CA 1
ATOM 6324 C C . SER B 1 393 ? -3.797 -25.031 -16.625 1 85.62 393 SER B C 1
ATOM 6326 O O . SER B 1 393 ? -3.459 -23.859 -16.5 1 85.62 393 SER B O 1
ATOM 6328 N N . GLY B 1 394 ? -2.893 -25.984 -16.703 1 90.75 394 GLY B N 1
ATOM 6329 C CA . GLY B 1 394 ? -1.474 -25.688 -16.578 1 90.75 394 GLY B CA 1
ATOM 6330 C C . GLY B 1 394 ? -1.021 -25.516 -15.141 1 90.75 394 GLY B C 1
ATOM 6331 O O . GLY B 1 394 ? 0.01 -24.891 -14.883 1 90.75 394 GLY B O 1
ATOM 6332 N N . ARG B 1 395 ? -1.839 -26.062 -14.234 1 92.62 395 ARG B N 1
ATOM 6333 C CA . ARG B 1 395 ? -1.498 -26.016 -12.812 1 92.62 395 ARG B CA 1
ATOM 6334 C C . ARG B 1 395 ? -1.138 -27.406 -12.305 1 92.62 395 ARG B C 1
ATOM 6336 O O . ARG B 1 395 ? -1.786 -28.406 -12.664 1 92.62 395 ARG B O 1
ATOM 6343 N N . TYR B 1 396 ? -0.093 -27.453 -11.555 1 93.62 396 TYR B N 1
ATOM 6344 C CA . TYR B 1 396 ? 0.445 -28.703 -11.008 1 93.62 396 TYR B CA 1
ATOM 6345 C C . TYR B 1 396 ? 0.711 -28.562 -9.516 1 93.62 396 TYR B C 1
ATOM 6347 O O . TYR B 1 396 ? 1.408 -27.641 -9.078 1 93.62 396 TYR B O 1
ATOM 6355 N N . TRP B 1 397 ? 0.073 -29.438 -8.734 1 93.25 397 TRP B N 1
ATOM 6356 C CA . TRP B 1 397 ? 0.157 -29.375 -7.277 1 93.25 397 TRP B CA 1
ATOM 6357 C C . TRP B 1 397 ? 1.164 -30.375 -6.746 1 93.25 397 TRP B C 1
ATOM 6359 O O . TRP B 1 397 ? 1.222 -31.516 -7.223 1 93.25 397 TRP B O 1
ATOM 6369 N N . PHE B 1 398 ? 1.941 -29.953 -5.777 1 92.56 398 PHE B N 1
ATOM 6370 C CA . PHE B 1 398 ? 2.9 -30.812 -5.109 1 92.56 398 PHE B CA 1
ATOM 6371 C C . PHE B 1 398 ? 2.721 -30.766 -3.596 1 92.56 398 PHE B C 1
ATOM 6373 O O . PHE B 1 398 ? 2.525 -29.688 -3.029 1 92.56 398 PHE B O 1
ATOM 6380 N N . ARG B 1 399 ? 2.799 -31.859 -2.959 1 88.25 399 ARG B N 1
ATOM 6381 C CA . ARG B 1 399 ? 2.662 -31.938 -1.508 1 88.25 399 ARG B CA 1
ATOM 6382 C C . ARG B 1 399 ? 3.744 -31.109 -0.812 1 88.25 399 ARG B C 1
ATOM 6384 O O . ARG B 1 399 ? 3.498 -30.516 0.237 1 88.25 399 ARG B O 1
ATOM 6391 N N . GLU B 1 400 ? 4.926 -31.047 -1.311 1 80.5 400 GLU B N 1
ATOM 6392 C CA . GLU B 1 400 ? 6.09 -30.406 -0.703 1 80.5 400 GLU B CA 1
ATOM 6393 C C . GLU B 1 400 ? 5.914 -28.891 -0.626 1 80.5 400 GLU B C 1
ATOM 6395 O O . GLU B 1 400 ? 6.609 -28.219 0.136 1 80.5 400 GLU B O 1
ATOM 6400 N N . SER B 1 401 ? 5.195 -28.188 -1.43 1 70 401 SER B N 1
ATOM 6401 C CA . SER B 1 401 ? 4.926 -26.75 -1.404 1 70 401 SER B CA 1
ATOM 6402 C C . SER B 1 401 ? 3.641 -26.438 -0.641 1 70 401 SER B C 1
ATOM 6404 O O . SER B 1 401 ? 3.051 -25.375 -0.815 1 70 401 SER B O 1
ATOM 6406 N N . SER B 1 402 ? 3.293 -27.125 0.224 1 68.56 402 SER B N 1
ATOM 6407 C CA . SER B 1 402 ? 1.899 -27.094 0.656 1 68.56 402 SER B CA 1
ATOM 6408 C C . SER B 1 402 ? 0.961 -27.484 -0.479 1 68.56 402 SER B C 1
ATOM 6410 O O . SER B 1 402 ? 1.328 -27.406 -1.653 1 68.56 402 SER B O 1
ATOM 6412 N N . PRO B 1 403 ? -0.026 -28.156 -0.233 1 69.31 403 PRO B N 1
ATOM 6413 C CA . PRO B 1 403 ? -0.776 -28.688 -1.375 1 69.31 403 PRO B CA 1
ATOM 6414 C C . PRO B 1 403 ? -1.311 -27.594 -2.289 1 69.31 403 PRO B C 1
ATOM 6416 O O . PRO B 1 403 ? -2.525 -27.469 -2.473 1 69.31 403 PRO B O 1
ATOM 6419 N N . THR B 1 404 ? -0.294 -26.656 -2.744 1 78.88 404 THR B N 1
ATOM 6420 C CA . THR B 1 404 ? -0.657 -25.594 -3.674 1 78.88 404 THR B CA 1
ATOM 6421 C C . THR B 1 404 ? 0.179 -25.688 -4.945 1 78.88 404 THR B C 1
ATOM 6423 O O . THR B 1 404 ? 1.09 -26.5 -5.043 1 78.88 404 THR B O 1
ATOM 6426 N N . CYS B 1 405 ? -0.265 -24.906 -5.91 1 90.44 405 CYS B N 1
ATOM 6427 C CA . CYS B 1 405 ? 0.416 -24.812 -7.199 1 90.44 405 CYS B CA 1
ATOM 6428 C C . CYS B 1 405 ? 1.57 -23.828 -7.141 1 90.44 405 CYS B C 1
ATOM 6430 O O . CYS B 1 405 ? 1.466 -22.781 -6.496 1 90.44 405 CYS B O 1
ATOM 6432 N N . ASP B 1 406 ? 2.693 -24.219 -7.715 1 94.62 406 ASP B N 1
ATOM 6433 C CA . ASP B 1 406 ? 3.883 -23.375 -7.805 1 94.62 406 ASP B CA 1
ATOM 6434 C C . ASP B 1 406 ? 4.625 -23.625 -9.117 1 94.62 406 ASP B C 1
ATOM 6436 O O . ASP B 1 406 ? 5.246 -24.672 -9.305 1 94.62 406 ASP B O 1
ATOM 6440 N N . ALA B 1 407 ? 4.633 -22.641 -9.953 1 96.69 407 ALA B N 1
ATOM 6441 C CA . ALA B 1 407 ? 5.227 -22.797 -11.273 1 96.69 407 ALA B CA 1
ATOM 6442 C C . ALA B 1 407 ? 6.738 -23 -11.18 1 96.69 407 ALA B C 1
ATOM 6444 O O . ALA B 1 407 ? 7.328 -23.703 -12 1 96.69 407 ALA B O 1
ATOM 6445 N N . VAL B 1 408 ? 7.367 -22.406 -10.203 1 96.75 408 VAL B N 1
ATOM 6446 C CA . VAL B 1 408 ? 8.812 -22.547 -10.047 1 96.75 408 VAL B CA 1
ATOM 6447 C C . VAL B 1 408 ? 9.148 -23.953 -9.562 1 96.75 408 VAL B C 1
ATOM 6449 O O . VAL B 1 408 ? 10.148 -24.531 -9.984 1 96.75 408 VAL B O 1
ATOM 6452 N N . LEU B 1 409 ? 8.352 -24.469 -8.695 1 96 409 LEU B N 1
ATOM 6453 C CA . LEU B 1 409 ? 8.547 -25.859 -8.273 1 96 409 LEU B CA 1
ATOM 6454 C C . LEU B 1 409 ? 8.312 -26.812 -9.438 1 96 409 LEU B C 1
ATOM 6456 O O . LEU B 1 409 ? 9.023 -27.812 -9.578 1 96 409 LEU B O 1
ATOM 6460 N N . THR B 1 410 ? 7.32 -26.516 -10.227 1 96.56 410 THR B N 1
ATOM 6461 C CA . THR B 1 410 ? 7.082 -27.297 -11.43 1 96.56 410 THR B CA 1
ATOM 6462 C C . THR B 1 410 ? 8.32 -27.312 -12.32 1 96.56 410 THR B C 1
ATOM 6464 O O . THR B 1 410 ? 8.688 -28.359 -12.859 1 96.56 410 THR B O 1
ATOM 6467 N N . LEU B 1 411 ? 8.922 -26.156 -12.492 1 97.56 411 LEU B N 1
ATOM 6468 C CA . LEU B 1 411 ? 10.148 -26.062 -13.266 1 97.56 411 LEU B CA 1
ATOM 6469 C C . LEU B 1 411 ? 11.227 -26.969 -12.688 1 97.56 411 LEU B C 1
ATOM 6471 O O . LEU B 1 411 ? 11.922 -27.672 -13.43 1 97.56 411 LEU B O 1
ATOM 6475 N N . ALA B 1 412 ? 11.375 -26.984 -11.391 1 96.19 412 ALA B N 1
ATOM 6476 C CA . ALA B 1 412 ? 12.375 -27.828 -10.734 1 96.19 412 ALA B CA 1
ATOM 6477 C C . ALA B 1 412 ? 12.148 -29.297 -11.062 1 96.19 412 ALA B C 1
ATOM 6479 O O . ALA B 1 412 ? 13.094 -30.016 -11.383 1 96.19 412 ALA B O 1
ATOM 6480 N N . ARG B 1 413 ? 10.938 -29.734 -11.023 1 95.19 413 ARG B N 1
ATOM 6481 C CA . ARG B 1 413 ? 10.602 -31.125 -11.289 1 95.19 413 ARG B CA 1
ATOM 6482 C C . ARG B 1 413 ? 10.867 -31.484 -12.742 1 95.19 413 ARG B C 1
ATOM 6484 O O . ARG B 1 413 ? 11.336 -32.594 -13.039 1 95.19 413 ARG B O 1
ATOM 6491 N N . LEU B 1 414 ? 10.555 -30.562 -13.602 1 96.69 414 LEU B N 1
ATOM 6492 C CA . LEU B 1 414 ? 10.789 -30.812 -15.016 1 96.69 414 LEU B CA 1
ATOM 6493 C C . LEU B 1 414 ? 12.281 -30.906 -15.305 1 96.69 414 LEU B C 1
ATOM 6495 O O . LEU B 1 414 ? 12.711 -31.75 -16.094 1 96.69 414 LEU B O 1
ATOM 6499 N N . LEU B 1 415 ? 13.039 -30.047 -14.688 1 96.81 415 LEU B N 1
ATOM 6500 C CA . LEU B 1 415 ? 14.484 -30.094 -14.875 1 96.81 415 LEU B CA 1
ATOM 6501 C C . LEU B 1 415 ? 15.07 -31.391 -14.352 1 96.81 415 LEU B C 1
ATOM 6503 O O . LEU B 1 415 ? 15.969 -31.969 -14.969 1 96.81 415 LEU B O 1
ATOM 6507 N N . GLN B 1 416 ? 14.57 -31.875 -13.242 1 95 416 GLN B N 1
ATOM 6508 C CA . GLN B 1 416 ? 15.008 -33.156 -12.703 1 95 416 GLN B CA 1
ATOM 6509 C C . GLN B 1 416 ? 14.672 -34.312 -13.656 1 95 416 GLN B C 1
ATOM 6511 O O . GLN B 1 416 ? 15.5 -35.188 -13.898 1 95 416 GLN B O 1
ATOM 6516 N N . LEU B 1 417 ? 13.516 -34.219 -14.133 1 93.62 417 LEU B N 1
ATOM 6517 C CA . LEU B 1 417 ? 13.047 -35.219 -15.07 1 93.62 417 LEU B CA 1
ATOM 6518 C C . LEU B 1 417 ? 13.922 -35.281 -16.312 1 93.62 417 LEU B C 1
ATOM 6520 O O . LEU B 1 417 ? 14.359 -36.344 -16.75 1 93.62 417 LEU B O 1
ATOM 6524 N N . LEU B 1 418 ? 14.234 -34.125 -16.859 1 94.94 418 LEU B N 1
ATOM 6525 C CA . LEU B 1 418 ? 15.031 -34.031 -18.078 1 94.94 418 LEU B CA 1
ATOM 6526 C C . LEU B 1 418 ? 16.484 -34.406 -17.812 1 94.94 418 LEU B C 1
ATOM 6528 O O . LEU B 1 418 ? 17.188 -34.844 -18.734 1 94.94 418 LEU B O 1
ATOM 6532 N N . SER B 1 419 ? 16.906 -34.25 -16.625 1 95 419 SER B N 1
ATOM 6533 C CA . SER B 1 419 ? 18.281 -34.562 -16.266 1 95 419 SER B CA 1
ATOM 6534 C C . SER B 1 419 ? 18.5 -36.062 -16.172 1 95 419 SER B C 1
ATOM 6536 O O . SER B 1 419 ? 19.641 -36.531 -16.156 1 95 419 SER B O 1
ATOM 6538 N N . ARG B 1 420 ? 17.453 -36.844 -16.125 1 90.56 420 ARG B N 1
ATOM 6539 C CA . ARG B 1 420 ? 17.547 -38.281 -16.047 1 90.56 420 ARG B CA 1
ATOM 6540 C C . ARG B 1 420 ? 17.531 -38.938 -17.438 1 90.56 420 ARG B C 1
ATOM 6542 O O . ARG B 1 420 ? 17.641 -40.156 -17.562 1 90.56 420 ARG B O 1
ATOM 6549 N N . SER B 1 421 ? 17.344 -38.094 -18.359 1 87.69 421 SER B N 1
ATOM 6550 C CA . SER B 1 421 ? 17.297 -38.562 -19.734 1 87.69 421 SER B CA 1
ATOM 6551 C C . SER B 1 421 ? 18.203 -37.75 -20.641 1 87.69 421 SER B C 1
ATOM 6553 O O . SER B 1 421 ? 18.344 -36.531 -20.438 1 87.69 421 SER B O 1
ATOM 6555 N N . ASP B 1 422 ? 18.734 -38.375 -21.625 1 90.19 422 ASP B N 1
ATOM 6556 C CA . ASP B 1 422 ? 19.531 -37.656 -22.625 1 90.19 422 ASP B CA 1
ATOM 6557 C C . ASP B 1 422 ? 18.688 -37.281 -23.844 1 90.19 422 ASP B C 1
ATOM 6559 O O . ASP B 1 422 ? 19.172 -36.594 -24.75 1 90.19 422 ASP B O 1
ATOM 6563 N N . ALA B 1 423 ? 17.516 -37.688 -23.828 1 92.44 423 ALA B N 1
ATOM 6564 C CA . ALA B 1 423 ? 16.641 -37.438 -24.969 1 92.44 423 ALA B CA 1
ATOM 6565 C C . ALA B 1 423 ? 16.141 -36 -24.969 1 92.44 423 ALA B C 1
ATOM 6567 O O . ALA B 1 423 ? 16.109 -35.344 -23.938 1 92.44 423 ALA B O 1
ATOM 6568 N N . GLU B 1 424 ? 15.859 -35.562 -26.219 1 95.44 424 GLU B N 1
ATOM 6569 C CA . GLU B 1 424 ? 15.195 -34.281 -26.344 1 95.44 424 GLU B CA 1
ATOM 6570 C C . GLU B 1 424 ? 13.828 -34.281 -25.656 1 95.44 424 GLU B C 1
ATOM 6572 O O . GLU B 1 424 ? 13.172 -35.344 -25.578 1 95.44 424 GLU B O 1
ATOM 6577 N N . PHE B 1 425 ? 13.414 -33.094 -25.188 1 96.38 425 PHE B N 1
ATOM 6578 C CA . PHE B 1 425 ? 12.172 -33 -24.438 1 96.38 425 PHE B CA 1
ATOM 6579 C C . PHE B 1 425 ? 10.992 -33.531 -25.25 1 96.38 425 PHE B C 1
ATOM 6581 O O . PHE B 1 425 ? 10.125 -34.219 -24.734 1 96.38 425 PHE B O 1
ATOM 6588 N N . SER B 1 426 ? 10.93 -33.188 -26.547 1 95.31 426 SER B N 1
ATOM 6589 C CA . SER B 1 426 ? 9.867 -33.656 -27.438 1 95.31 426 SER B CA 1
ATOM 6590 C C . SER B 1 426 ? 9.797 -35.188 -27.453 1 95.31 426 SER B C 1
ATOM 6592 O O . SER B 1 426 ? 8.703 -35.75 -27.453 1 95.31 426 SER B O 1
ATOM 6594 N N . ARG B 1 427 ? 10.922 -35.781 -27.438 1 94.12 427 ARG B N 1
ATOM 6595 C CA . ARG B 1 427 ? 10.984 -37.219 -27.484 1 94.12 427 ARG B CA 1
ATOM 6596 C C . ARG B 1 427 ? 10.562 -37.844 -26.141 1 94.12 427 ARG B C 1
ATOM 6598 O O . ARG B 1 427 ? 9.961 -38.906 -26.109 1 94.12 427 ARG B O 1
ATOM 6605 N N . VAL B 1 428 ? 10.945 -37.188 -25.078 1 93.44 428 VAL B N 1
ATOM 6606 C CA . VAL B 1 428 ? 10.539 -37.625 -23.75 1 93.44 428 VAL B CA 1
ATOM 6607 C C . VAL B 1 428 ? 9.016 -37.625 -23.656 1 93.44 428 VAL B C 1
ATOM 6609 O O . VAL B 1 428 ? 8.43 -38.562 -23.109 1 93.44 428 VAL B O 1
ATOM 6612 N N . VAL B 1 429 ? 8.344 -36.625 -24.172 1 92.12 429 VAL B N 1
ATOM 6613 C CA . VAL B 1 429 ? 6.891 -36.5 -24.141 1 92.12 429 VAL B CA 1
ATOM 6614 C C . VAL B 1 429 ? 6.25 -37.562 -25.016 1 92.12 429 VAL B C 1
ATOM 6616 O O . VAL B 1 429 ? 5.242 -38.156 -24.641 1 92.12 429 VAL B O 1
ATOM 6619 N N . GLU B 1 430 ? 6.852 -37.781 -26.141 1 88.5 430 GLU B N 1
ATOM 6620 C CA . GLU B 1 430 ? 6.332 -38.781 -27.094 1 88.5 430 GLU B CA 1
ATOM 6621 C C . GLU B 1 430 ? 6.406 -40.188 -26.516 1 88.5 430 GLU B C 1
ATOM 6623 O O . GLU B 1 430 ? 5.57 -41.031 -26.812 1 88.5 430 GLU B O 1
ATOM 6628 N N . SER B 1 431 ? 7.469 -40.406 -25.797 1 83.31 431 SER B N 1
ATOM 6629 C CA . SER B 1 431 ? 7.656 -41.719 -25.234 1 83.31 431 SER B CA 1
ATOM 6630 C C . SER B 1 431 ? 6.586 -42.031 -24.188 1 83.31 431 SER B C 1
ATOM 6632 O O . SER B 1 431 ? 6.297 -43.219 -23.922 1 83.31 431 SER B O 1
ATOM 6634 N N . LEU B 1 432 ? 6.043 -41.125 -23.547 1 73.88 432 LEU B N 1
ATOM 6635 C CA . LEU B 1 432 ? 4.941 -41.312 -22.609 1 73.88 432 LEU B CA 1
ATOM 6636 C C . LEU B 1 432 ? 3.693 -41.812 -23.328 1 73.88 432 LEU B C 1
ATOM 6638 O O . LEU B 1 432 ? 2.986 -42.688 -22.812 1 73.88 432 LEU B O 1
ATOM 6642 N N . GLU B 1 433 ? 3.408 -41.125 -24.422 1 61.28 433 GLU B N 1
ATOM 6643 C CA . GLU B 1 433 ? 2.242 -41.5 -25.219 1 61.28 433 GLU B CA 1
ATOM 6644 C C . GLU B 1 433 ? 2.309 -42.969 -25.641 1 61.28 433 GLU B C 1
ATOM 6646 O O . GLU B 1 433 ? 1.298 -43.688 -25.609 1 61.28 433 GLU B O 1
ATOM 6651 N N . ARG B 1 434 ? 3.48 -43.312 -25.859 1 50.75 434 ARG B N 1
ATOM 6652 C CA . ARG B 1 434 ? 3.678 -44.688 -26.297 1 50.75 434 ARG B CA 1
ATOM 6653 C C . ARG B 1 434 ? 3.518 -45.656 -25.141 1 50.75 434 ARG B C 1
ATOM 6655 O O . ARG B 1 434 ? 2.959 -46.75 -25.312 1 50.75 434 ARG B O 1
ATOM 6662 N N . ASN B 1 435 ? 3.998 -45.281 -24.109 1 52.5 435 ASN B N 1
ATOM 6663 C CA . ASN B 1 435 ? 3.881 -46.188 -22.969 1 52.5 435 ASN B CA 1
ATOM 6664 C C . ASN B 1 435 ? 2.459 -46.219 -22.422 1 52.5 435 ASN B C 1
ATOM 6666 O O . ASN B 1 435 ? 2.049 -47.188 -21.797 1 52.5 435 ASN B O 1
ATOM 6670 N N . ALA B 1 436 ? 1.649 -45.219 -22.516 1 50.19 436 ALA B N 1
ATOM 6671 C CA . ALA B 1 436 ? 0.25 -45.219 -22.094 1 50.19 436 ALA B CA 1
ATOM 6672 C C . ALA B 1 436 ? -0.6 -46.094 -23.016 1 50.19 436 ALA B C 1
ATOM 6674 O O . ALA B 1 436 ? -1.592 -46.688 -22.578 1 50.19 436 ALA B O 1
ATOM 6675 N N . ALA B 1 437 ? -0.275 -46.188 -24.328 1 40.69 437 ALA B N 1
ATOM 6676 C CA . ALA B 1 437 ? -0.986 -47.062 -25.266 1 40.69 437 ALA B CA 1
ATOM 6677 C C . ALA B 1 437 ? -0.637 -48.531 -25.031 1 40.69 437 ALA B C 1
ATOM 6679 O O . ALA B 1 437 ? -1.369 -49.438 -25.453 1 40.69 437 ALA B O 1
ATOM 6680 N N . VAL B 1 438 ? 0.439 -48.719 -24.281 1 37.47 438 VAL B N 1
ATOM 6681 C CA . VAL B 1 438 ? 0.683 -50.125 -24.016 1 37.47 438 VAL B CA 1
ATOM 6682 C C . VAL B 1 438 ? 0.165 -50.469 -22.609 1 37.47 438 VAL B C 1
ATOM 6684 O O . VAL B 1 438 ? 0.324 -49.688 -21.672 1 37.47 438 VAL B O 1
#

InterPro domains:
  IPR005844 Alpha-D-phosphohexomutase, alpha/beta/alpha domain I [PF02878] (122-213)
  IPR016055 Alpha-D-phosphohexomutase, alpha/beta/alpha I/II/III [SSF53738] (72-204)

Secondary structure (DSSP, 8-state):
--------EE--TT-SSPEEHHHHHHHHHHS-S--TTSTTTTS-----HHHHHHHHHHHTTS-----EETTEEEEEBTTTB-HHHHHHHHHHHHHHHHHHSGGGG-SSS-----TT------EEEEEE-S-TTHHHHHHHHHHHHHHTT-EEEEEEE--HHHHHHHHHHTT-SEEEEE--TTS-TTEEEEEEEETTTEEE-TTTTHHHHHHHHHSPPP---SSPPPEEE--THHHHHHHHHTTS-S----EEEEEES-HHHHHHHHHHHTTSSSEEEEEE-------S--TT-HHHHHHHHHHHHTT-SEEEEE-TTSS-EEEE-TTSPBPPHHHHHHHHHHHHHHHSTT--EEEEHHHHTTSTTEEEE-SSHHHHHHHHHHHT-SEEE-SSS--EEEGGG-SEE-HHHHHHHHHHHHHT--S-HHHHHHHHHHHHH-/--------EE--TT-SSPEEHHHHHHHHHHT-S--TTSTTTTS-----HHHHHHHHHHHTTS-----EETTEEEEEBTTTB-HHHHHHHHHHHHHHHHHHSGGGG-SSS-----TT------EEEEEE-S-TTHHHHHHHHHHHHHHTT-EEEEEEE--HHHHHHHHHHTT-SEEEEE--TTS-TTEEEEEEEETTTEEE-TTTTHHHHHHHHHSPPP---SSPPPEEE--THHHHHHHHHTTS-S----EEEEEES-HHHHHHHHHHHTTSSSEEEEEE-------S--TT-HHHHHHHHHHHHTT-SEEEEE-TTSS-EEEE-TTSPBPPHHHHHHHHHHHHHHHSTT--EEEEHHHHTTSTTPEEE-SSHHHHHHHHHHHT-SEEE-SSS--EEEGGGSSEE-HHHHHHHHHHHHHT--S-HHHHHHHHHHHHH-

Organism: NCBI:txid2527985

Sequence (876 aa):
MPTTEPTTKYQCPGERGLISQSVHLARLSAFYPACRECVHRHDTGQIPPRTVVHLKETENRVQRASLLTDEGVRGIYLNELNRERAAAYAAGLAGLLWRSSPLKAREGLHAPMDISSVRLGPMVVVGFDERPSSPDIAVGVVRALRTMSCRVIDVGQVTRPCFSFAVNHMQATAGVFVTGAGCSPVWTGLEFEAAGAVPISTGTKLNEIEQLADGPNPRPSRQAGQLRAFHAALPYEAALGKHFHALRPLKVVCGCCSDLVGDLLTRTFEKLPCELFFTKTSLRQRGPLAAGDADYELLADEVRLHRAHLGLLIEDDARTCHVLDERGEIIAPLDITRLLLRYMQTQHPGEPVVEEESVAAQVPGAIACNATSESMSRTMTDNSAVYGGSATSGRYWFRESSPTCDAVLTLARLLQLLSRSDAEFSRVVESLERNAAVMPTTEPTTKYQCPGERGLISQSVHLARLSAFYPACRECVHRHDTGQIPPRTVVHLKETENRVQRASLLTDEGVRGIYLNELNRERAAAYAAGLAGLLWRSSPLKAREGLHAPMDISSVRLGPMVVVGFDERPSSPDIAVGVVRALRTMSCRVIDVGQVTRPCFSFAVNHMQATAGVFVTGAGCSPVWTGLEFEAAGAVPISTGTKLNEIEQLADGPNPRPSRQAGQLRAFHAALPYEAALGKHFHALRPLKVVCGCCSDLVGDLLTRTFEKLPCELFFTKTSLRQRGPLAAGDADYELLADEVRLHRAHLGLLIEDDARTCHVLDERGEIIAPLDITRLLLRYMQTQHPGEPVVEEESVAAQVPGAIACNATSESMSRTMTDNSAVYGGSATSGRYWFRESSPTCDAVLTLARLLQLLSRSDAEFSRVVESLERNAAV

Foldseek 3Di:
DPPPPPQPFWDQPPRPDTHGPLLQLVCCVVVDPRSVVTPCNVPPSPPPPVSPVVSVVVVVPPPLPAQADFFFGKDQEPNNDYQQLLLLLLLLVLVVQVVVDPPVVPPPDDPPPPPPPPVARFEEEEEEEPAPRQVRNSVSNLQSCQLSQHAYEYQYYDFLLLSLLVLAVVQGQKYKYKANFLAFSRMITIWIAGGLRQTDGPPGCNVSSVVSSSDDRPHRDPGGYHYHYDHSVVVLLVLLLVLQDLFDEFEEEEEEQGPNVVVSVVVSCVPHNYHYHYDHDHAHNDDADDPPPPRLVVQLVVLQVVLGLKYWYAGSNQQAIWIAGSNSHTDFQQLLQLLLVVLVCVVPPPAEEAEDPVCQVLDPRHHYWHQRSNGQLVVCVVRVHQWYGYRHGRGIAGVSSRRGGHRSSSVSSVSNSCRVDPDRPVVSSVVSVVVSVD/DPPPPPQPFWDQPPRPDTHGPLLQLVCCVVVDPRSVVTPCNVPPSPPPPVSPVVVVVVVPPPPLPAQADFFFGKDQEPNNDYQQLLLLLLLLVLVVQVVVDVPVVPPPDDPPPPPPPPPARFEEEEEEEDAPRQVRNSVSNLQSCQLSQHAYEYQYYDFLLLSLLVLAVVQGQKYKYKANFLAFSRMITIWIAGGLRFTDGPPGCNVSSVVSSPDDRPHRDPGGYHYHYDHSLVVLLVLLLVLQDLFDEFEEEEEEQGPNVVVSVVVSCVPHNYHYDYDHDHQHNDDADDPPPPRLVVQLVVLQVVLGLKYWYAGSNQQAIWIAGSNSHTDQQQLLQLLLVVLVCVVPPPAEEAEDPVCQVLPPRHHYWHQRSNGQLVVCVVRVHQWYGYRHGRGIAGVSSRRHGHRSSSVSSVSNSCRVDPDRPVVSSVVSVVVSVD

Nearest PDB structures (foldseek):
  2fkm-assembly1_X  TM=8.681E-01  e=1.215E-25  Pseudomonas aeruginosa
  4il8-assembly1_A  TM=8.582E-01  e=9.625E-25  Pseudomonas aeruginosa PAO1
  3c04-assembly1_A  TM=8.608E-01  e=2.479E-24  unclassified
  1k2y-assembly1_X  TM=8.683E-01  e=2.960E-24  Pseudomonas aeruginosa
  2fkf-assembly1_A  TM=8.631E-01  e=6.383E-24  Pseudomonas aeruginosa

Radius of gyration: 30.12 Å; Cα contacts (8 Å, |Δi|>4): 1713; chains: 2; bounding box: 87×102×84 Å